Protein 6XGZ (pdb70)

Secondary structure (DSSP, 8-state):
--SEEEEEEEEEEEETTEEEEEEEEEEEETTSEEEEE--TTS-HHHHHHHHTTSS--SEEEEEETTEESTTS-HHHHHHHHTTEEEE-SS----TTS-HHHHHHHHHHHHT---HHHHHHHHHHHHHHHT-GGGTT--GGG--HHHHHHHHHHHHTSS--SEEEEESTTTT--HHHHHHHHHHHHHHHHHH--EEEEE-S-HHHHHTT-SEEEEEETTEEEEES-HHHHHT---HHHHHHHHSSSS---SS-S----HHHHHS--/--EEEE-SSEEEEEETTEEEEEEEE-TTT-HHHHHTHHHHTTT--EEEEEEEEEE-HHHHHHHHHHHHHHHHTT---EEES--HHHHHHHHHTT--TTTS--/--SEEEEEEEEEEEETTEEEEEEEEEEEETTSEEEEE--TTS-HHHHHHHHTTSS--SEEEEEETTEESTTS-HHHHHHHHTTEEEE-SS----TTS-HHHHHHHHHHHHT---HHHHHHHHHHHHHHHT-GGGTT--GGG--HHHHHHHHHHHHTSS--SEEEEESTTTT--HHHHHHHHHHHHHHHHHH--EEEEE-S-HHHHHTT-SEEEEEETTEEEEEE-HHHHHT---HHHHHHHHHH---------HHHHH--/--EEEE-SSEEEEEETTEEEEEEEE-TTT-HHHHHTHHHHTTT-SEEEEEEEEEE-HHHHHHHHHHHHHHHHTT---EEES--HHHHHHHHHTT--TTTS--/--SEEEEEEEEE-EETTEE--SSB--EEETTSEEEEE-STTS-HHHHHHHHTTSS--SEEEEEETTEESTT--HHHHHHHGGGEEEE-SS----SSS-HHHHHHHHHHHHT---HHHHHHHHHHHHHHHT-GGGTT--GGG--TTHHHHHHHHHHTSS--SEEEEESTTTT--HHHHHHHHHHHHHHHHHH--EEEEE-S-HHHHHHH-SEEEEEETTEEEEEE-HHHHHH---HHHHHHHH---------HHHHHS--/--EEE--SSEEEEEETTEEEEEEEE-TTT-HHHHHTHHHHTTT-SEEEEEEEEEE-HHHHHHHHHHHHHHHHTT---EEES--HHHHHHHHHTT--TTTS--/--SEEEEEEEEEEEETTEEEEEEEEEEEETTSEEEEE--TTS-HHHHHHHHTTSS--SEEEEEETTEETTTS-HHHHHHHHTTEEEE-SS----SSS-HHHHHHHHHHHHT---HHHHHHHHHHHHHHHT-GGGTT--GGGS-HHHHHHHHHHHHTSS--SEEEEESTTTT--HHHHHHHHHHHHHHHHHH--EEEEE-S-HHHHHHH-SEEEEEETTEEEEEE-HHHHHT---HHHHHHHHHH-SS--PPPPP---HHHHHS--/-EEEEE-SSEEEEEETTEEEEEEEE-TTT-HHHHHTHHHHTTT-SEEEEEEEEEE-HHHHHHHHHHHHHHHHTT---EEES--HHHHHHHHHTT--TTTS--

GO terms:
  GO:0005515 protein binding (F, IPI)
  GO:0120010 intermembrane phospholipid transfer (P, IDA)
  GO:0120014 phospholipid transfer activity (F, IDA)
  GO:0016887 ATP hydrolysis activity (F, IMP)

Structure (mmCIF, N/CA/C/O backbone):
data_6XGZ
#
_entry.id   6XGZ
#
_cell.length_a   78.270
_cell.length_b   136.080
_cell.length_c   261.830
_cell.angle_alpha   90.000
_cell.angle_beta   90.000
_cell.angle_gamma   90.000
#
_symmetry.space_group_name_H-M   'P 21 21 21'
#
loop_
_entity.id
_entity.type
_entity.pdbx_description
1 polymer 'Organic solvent ABC transporter ATP-binding protein'
2 polymer 'ABC transporter maintaining OM lipid asymmetry, cytoplasmic STAS component'
3 non-polymer 'PHOSPHATE ION'
4 non-polymer GLYCEROL
5 non-polymer 1,2-ETHANEDIOL
6 water water
#
loop_
_atom_site.group_PDB
_atom_site.id
_atom_site.type_symbol
_atom_site.label_atom_id
_atom_site.label_alt_id
_atom_site.label_comp_id
_atom_site.label_asym_id
_atom_site.label_entity_id
_atom_site.label_seq_id
_atom_site.pdbx_PDB_ins_code
_atom_site.Cartn_x
_atom_site.Cartn_y
_atom_site.Cartn_z
_atom_site.occupancy
_atom_site.B_iso_or_equiv
_atom_site.auth_seq_id
_atom_site.auth_comp_id
_atom_site.auth_asym_id
_atom_site.auth_atom_id
_atom_site.pdbx_PDB_model_num
ATOM 1 N N . SER A 1 4 ? 29.126 -7.796 28.852 1.00 99.80 4 SER A N 1
ATOM 2 C CA . SER A 1 4 ? 28.865 -6.383 29.107 1.00 111.45 4 SER A CA 1
ATOM 3 C C . SER A 1 4 ? 29.153 -6.048 30.566 1.00 116.12 4 SER A C 1
ATOM 4 O O . SER A 1 4 ? 29.273 -6.940 31.406 1.00 125.58 4 SER A O 1
ATOM 7 N N . VAL A 1 5 ? 29.265 -4.756 30.863 1.00 100.31 5 VAL A N 1
ATOM 8 C CA . VAL A 1 5 ? 29.636 -4.276 32.188 1.00 91.41 5 VAL A CA 1
ATOM 9 C C . VAL A 1 5 ? 28.487 -3.454 32.753 1.00 88.33 5 VAL A C 1
ATOM 10 O O . VAL A 1 5 ? 27.906 -2.616 32.053 1.00 96.87 5 VAL A O 1
ATOM 14 N N . ALA A 1 6 ? 28.168 -3.693 34.026 1.00 84.77 6 ALA A N 1
ATOM 15 C CA . ALA A 1 6 ? 26.968 -3.115 34.619 1.00 73.44 6 ALA A CA 1
ATOM 16 C C . ALA A 1 6 ? 27.153 -1.644 34.972 1.00 71.23 6 ALA A C 1
ATOM 17 O O . ALA A 1 6 ? 26.235 -0.840 34.777 1.00 74.78 6 ALA A O 1
ATOM 19 N N . ASN A 1 7 ? 28.317 -1.276 35.502 1.00 69.25 7 ASN A N 1
ATOM 20 C CA . ASN A 1 7 ? 28.610 0.103 35.868 1.00 66.25 7 ASN A CA 1
ATOM 21 C C . ASN A 1 7 ? 29.522 0.716 34.813 1.00 68.23 7 ASN A C 1
ATOM 22 O O . ASN A 1 7 ? 30.653 0.255 34.623 1.00 78.02 7 ASN A O 1
ATOM 27 N N . LEU A 1 8 ? 29.027 1.749 34.127 1.00 61.18 8 LEU A N 1
ATOM 28 C CA . LEU A 1 8 ? 29.854 2.430 33.137 1.00 60.60 8 LEU A CA 1
ATOM 29 C C . LEU A 1 8 ? 31.004 3.171 33.800 1.00 64.79 8 LEU A C 1
ATOM 30 O O . LEU A 1 8 ? 32.101 3.250 33.234 1.00 68.14 8 LEU A O 1
ATOM 35 N N . VAL A 1 9 ? 30.771 3.716 34.992 1.00 59.90 9 VAL A N 1
ATOM 36 C CA . VAL A 1 9 ? 31.811 4.322 35.813 1.00 60.96 9 VAL A CA 1
ATOM 37 C C . VAL A 1 9 ? 31.801 3.627 37.167 1.00 63.15 9 VAL A C 1
ATOM 38 O O . VAL A 1 9 ? 30.733 3.411 37.753 1.00 63.42 9 VAL A O 1
ATOM 42 N N . ASP A 1 10 ? 32.990 3.270 37.651 1.00 64.77 10 ASP A N 1
ATOM 43 C CA . ASP A 1 10 ? 33.155 2.543 38.912 1.00 66.72 10 ASP A CA 1
ATOM 44 C C . ASP A 1 10 ? 34.356 3.150 39.633 1.00 65.07 10 ASP A C 1
ATOM 45 O O . ASP A 1 10 ? 35.505 2.894 39.261 1.00 62.03 10 ASP A O 1
ATOM 50 N N . MET A 1 11 ? 34.091 3.968 40.642 1.00 69.82 11 MET A N 1
ATOM 51 C CA . MET A 1 11 ? 35.157 4.570 41.427 1.00 77.39 11 MET A CA 1
ATOM 52 C C . MET A 1 11 ? 35.400 3.714 42.664 1.00 86.22 11 MET A C 1
ATOM 53 O O . MET A 1 11 ? 34.461 3.389 43.398 1.00 71.45 11 MET A O 1
ATOM 58 N N . ARG A 1 12 ? 36.656 3.323 42.875 1.00 89.19 12 ARG A N 1
ATOM 59 C CA . ARG A 1 12 ? 37.025 2.438 43.972 1.00 78.12 12 ARG A CA 1
ATOM 60 C C . ARG A 1 12 ? 38.159 3.081 44.754 1.00 76.13 12 ARG A C 1
ATOM 61 O O . ARG A 1 12 ? 39.267 3.252 44.225 1.00 78.91 12 ARG A O 1
ATOM 69 N N . ASP A 1 13 ? 37.860 3.453 46.000 1.00 79.67 13 ASP A N 1
ATOM 70 C CA . ASP A 1 13 ? 38.857 3.910 46.964 1.00 83.29 13 ASP A CA 1
ATOM 71 C C . ASP A 1 13 ? 39.639 5.108 46.432 1.00 84.90 13 ASP A C 1
ATOM 72 O O . ASP A 1 13 ? 40.868 5.163 46.506 1.00 90.88 13 ASP A O 1
ATOM 77 N N . VAL A 1 14 ? 38.908 6.080 45.903 1.00 75.26 14 VAL A N 1
ATOM 78 C CA . VAL A 1 14 ? 39.510 7.258 45.293 1.00 83.09 14 VAL A CA 1
ATOM 79 C C . VAL A 1 14 ? 39.736 8.321 46.356 1.00 88.27 14 VAL A C 1
ATOM 80 O O . VAL A 1 14 ? 38.830 8.643 47.135 1.00 97.81 14 VAL A O 1
ATOM 84 N N . SER A 1 15 ? 40.948 8.863 46.385 1.00 85.36 15 SER A N 1
ATOM 85 C CA . SER A 1 15 ? 41.299 9.975 47.249 1.00 92.60 15 SER A CA 1
ATOM 86 C C . SER A 1 15 ? 41.877 11.087 46.389 1.00 99.77 15 SER A C 1
ATOM 87 O O . SER A 1 15 ? 42.531 10.831 45.373 1.00 99.52 15 SER A O 1
ATOM 90 N N . PHE A 1 16 ? 41.623 12.329 46.794 1.00 93.78 16 PHE A N 1
ATOM 91 C CA . PHE A 1 16 ? 42.115 13.465 46.028 1.00 93.89 16 PHE A CA 1
ATOM 92 C C . PHE A 1 16 ? 42.408 14.624 46.965 1.00 107.03 16 PHE A C 1
ATOM 93 O O . PHE A 1 16 ? 41.560 14.995 47.784 1.00 106.79 16 PHE A O 1
ATOM 101 N N . THR A 1 17 ? 43.607 15.188 46.821 1.00 115.43 17 THR A N 1
ATOM 102 C CA . THR A 1 17 ? 44.105 16.280 47.646 1.00 113.43 17 THR A CA 1
ATOM 103 C C . THR A 1 17 ? 44.659 17.361 46.730 1.00 114.81 17 THR A C 1
ATOM 104 O O . THR A 1 17 ? 45.437 17.064 45.818 1.00 116.89 17 THR A O 1
ATOM 108 N N . ARG A 1 18 ? 44.253 18.606 46.967 1.00 120.54 18 ARG A N 1
ATOM 109 C CA . ARG A 1 18 ? 44.763 19.759 46.236 1.00 125.63 18 ARG A CA 1
ATOM 110 C C . ARG A 1 18 ? 45.547 20.635 47.202 1.00 137.96 18 ARG A C 1
ATOM 111 O O . ARG A 1 18 ? 44.970 21.208 48.133 1.00 140.84 18 ARG A O 1
ATOM 119 N N . GLY A 1 19 ? 46.853 20.736 46.979 1.00 139.91 19 GLY A N 1
ATOM 120 C CA . GLY A 1 19 ? 47.686 21.500 47.891 1.00 140.85 19 GLY A CA 1
ATOM 121 C C . GLY A 1 19 ? 47.706 20.852 49.259 1.00 138.38 19 GLY A C 1
ATOM 122 O O . GLY A 1 19 ? 47.918 19.642 49.398 1.00 137.89 19 GLY A O 1
ATOM 123 N N . ASN A 1 20 ? 47.466 21.663 50.288 1.00 140.70 20 ASN A N 1
ATOM 124 C CA . ASN A 1 20 ? 47.488 21.189 51.663 1.00 149.23 20 ASN A CA 1
ATOM 125 C C . ASN A 1 20 ? 46.127 20.719 52.164 1.00 159.22 20 ASN A C 1
ATOM 126 O O . ASN A 1 20 ? 46.056 20.156 53.261 1.00 163.40 20 ASN A O 1
ATOM 128 N N . ARG A 1 21 ? 45.053 20.926 51.406 1.00 157.17 21 ARG A N 1
ATOM 129 C CA . ARG A 1 21 ? 43.716 20.559 51.852 1.00 154.62 21 ARG A CA 1
ATOM 130 C C . ARG A 1 21 ? 43.218 19.329 51.103 1.00 140.58 21 ARG A C 1
ATOM 131 O O . ARG A 1 21 ? 43.390 19.213 49.884 1.00 144.13 21 ARG A O 1
ATOM 139 N N . CYS A 1 22 ? 42.617 18.405 51.851 1.00 120.62 22 CYS A N 1
ATOM 140 C CA . CYS A 1 22 ? 42.049 17.194 51.276 1.00 108.32 22 CYS A CA 1
ATOM 141 C C . CYS A 1 22 ? 40.655 17.473 50.728 1.00 102.43 22 CYS A C 1
ATOM 142 O O . CYS A 1 22 ? 39.872 18.212 51.332 1.00 97.40 22 CYS A O 1
ATOM 145 N N . ILE A 1 23 ? 40.346 16.877 49.581 1.00 84.23 23 ILE A N 1
ATOM 146 C CA . ILE A 1 23 ? 39.063 17.057 48.918 1.00 80.00 23 ILE A CA 1
ATOM 147 C C . ILE A 1 23 ? 38.209 15.795 49.004 1.00 93.45 23 ILE A C 1
ATOM 148 O O . ILE A 1 23 ? 37.020 15.860 49.321 1.00 94.21 23 ILE A O 1
ATOM 153 N N . PHE A 1 24 ? 38.797 14.635 48.715 1.00 93.64 24 PHE A N 1
ATOM 154 C CA . PHE A 1 24 ? 38.092 13.368 48.846 1.00 92.79 24 PHE A CA 1
ATOM 155 C C . PHE A 1 24 ? 38.968 12.371 49.585 1.00 98.15 24 PHE A C 1
ATOM 156 O O . PHE A 1 24 ? 40.175 12.291 49.335 1.00 104.18 24 PHE A O 1
ATOM 164 N N . ASP A 1 25 ? 38.348 11.597 50.477 1.00 89.40 25 ASP A N 1
ATOM 165 C CA . ASP A 1 25 ? 39.043 10.641 51.338 1.00 87.09 25 ASP A CA 1
ATOM 166 C C . ASP A 1 25 ? 38.451 9.248 51.122 1.00 90.36 25 ASP A C 1
ATOM 167 O O . ASP A 1 25 ? 37.492 8.859 51.795 1.00 96.64 25 ASP A O 1
ATOM 172 N N . ASN A 1 26 ? 39.036 8.503 50.179 1.00 92.72 26 ASN A N 1
ATOM 173 C CA . ASN A 1 26 ? 38.796 7.065 50.026 1.00 97.38 26 ASN A CA 1
ATOM 174 C C . ASN A 1 26 ? 37.339 6.782 49.658 1.00 96.72 26 ASN A C 1
ATOM 175 O O . ASN A 1 26 ? 36.678 5.923 50.243 1.00 101.36 26 ASN A O 1
ATOM 180 N N . ILE A 1 27 ? 36.837 7.522 48.669 1.00 90.86 27 ILE A N 1
ATOM 181 C CA . ILE A 1 27 ? 35.437 7.437 48.294 1.00 88.50 27 ILE A CA 1
ATOM 182 C C . ILE A 1 27 ? 35.264 6.347 47.243 1.00 86.83 27 ILE A C 1
ATOM 183 O O . ILE A 1 27 ? 36.194 5.990 46.516 1.00 74.87 27 ILE A O 1
ATOM 188 N N . SER A 1 28 ? 34.050 5.810 47.167 1.00 79.25 28 SER A N 1
ATOM 189 C CA . SER A 1 28 ? 33.722 4.781 46.189 1.00 76.87 28 SER A CA 1
ATOM 190 C C . SER A 1 28 ? 32.278 4.969 45.761 1.00 77.91 28 SER A C 1
ATOM 191 O O . SER A 1 28 ? 31.382 4.981 46.609 1.00 82.98 28 SER A O 1
ATOM 194 N N . LEU A 1 29 ? 32.047 5.100 44.456 1.00 66.32 29 LEU A N 1
ATOM 195 C CA . LEU A 1 29 ? 30.692 5.200 43.943 1.00 74.65 29 LEU A CA 1
ATOM 196 C C . LEU A 1 29 ? 30.627 4.548 42.571 1.00 75.89 29 LEU A C 1
ATOM 197 O O . LEU A 1 29 ? 31.649 4.294 41.928 1.00 59.51 29 LEU A O 1
ATOM 202 N N . THR A 1 30 ? 29.403 4.293 42.116 1.00 63.91 30 THR A N 1
ATOM 203 C CA . THR A 1 30 ? 29.176 3.678 40.819 1.00 67.53 30 THR A CA 1
ATOM 204 C C . THR A 1 30 ? 28.155 4.468 40.013 1.00 68.78 30 THR A C 1
ATOM 205 O O . THR A 1 30 ? 27.221 5.059 40.563 1.00 68.01 30 THR A O 1
ATOM 209 N N . VAL A 1 31 ? 28.346 4.464 38.700 1.00 67.30 31 VAL A N 1
ATOM 210 C CA . VAL A 1 31 ? 27.407 5.040 37.749 1.00 59.58 31 VAL A CA 1
ATOM 211 C C . VAL A 1 31 ? 26.897 3.917 36.852 1.00 58.80 31 VAL A C 1
ATOM 212 O O . VAL A 1 31 ? 27.556 3.532 35.885 1.00 57.28 31 VAL A O 1
ATOM 216 N N . PRO A 1 32 ? 25.727 3.354 37.156 1.00 66.77 32 PRO A N 1
ATOM 217 C CA . PRO A 1 32 ? 25.229 2.213 36.375 1.00 70.03 32 PRO A CA 1
ATOM 218 C C . PRO A 1 32 ? 24.914 2.602 34.939 1.00 69.19 32 PRO A C 1
ATOM 219 O O . PRO A 1 32 ? 24.449 3.709 34.659 1.00 69.84 32 PRO A O 1
ATOM 223 N N . ARG A 1 33 ? 25.179 1.671 34.026 1.00 64.36 33 ARG A N 1
ATOM 224 C CA . ARG A 1 33 ? 25.105 1.973 32.605 1.00 67.59 33 ARG A CA 1
ATOM 225 C C . ARG A 1 33 ? 23.653 2.166 32.180 1.00 64.74 33 ARG A C 1
ATOM 226 O O . ARG A 1 33 ? 22.773 1.382 32.549 1.00 62.04 33 ARG A O 1
ATOM 234 N N . GLY A 1 34 ? 23.408 3.230 31.418 1.00 61.03 34 GLY A N 1
ATOM 235 C CA . GLY A 1 34 ? 22.092 3.524 30.898 1.00 57.50 34 GLY A CA 1
ATOM 236 C C . GLY A 1 34 ? 21.124 4.142 31.877 1.00 68.53 34 GLY A C 1
ATOM 237 O O . GLY A 1 34 ? 19.947 4.307 31.539 1.00 65.60 34 GLY A O 1
ATOM 238 N N . LYS A 1 35 ? 21.579 4.500 33.078 1.00 61.15 35 LYS A N 1
ATOM 239 C CA . LYS A 1 35 ? 20.732 5.033 34.133 1.00 50.30 35 LYS A CA 1
ATOM 240 C C . LYS A 1 35 ? 21.112 6.477 34.443 1.00 56.92 35 LYS A C 1
ATOM 241 O O . LYS A 1 35 ? 22.048 7.044 33.869 1.00 57.75 35 LYS A O 1
ATOM 247 N N . ILE A 1 36 ? 20.370 7.075 35.369 1.00 64.69 36 ILE A N 1
ATOM 248 C CA . ILE A 1 36 ? 20.627 8.438 35.814 1.00 62.42 36 ILE A CA 1
ATOM 249 C C . ILE A 1 36 ? 21.111 8.392 37.261 1.00 71.95 36 ILE A C 1
ATOM 250 O O . ILE A 1 36 ? 20.433 7.854 38.157 1.00 76.17 36 ILE A O 1
ATOM 255 N N . THR A 1 37 ? 22.303 8.941 37.469 1.00 68.10 37 THR A N 1
ATOM 256 C CA . THR A 1 37 ? 22.937 9.054 38.773 1.00 53.75 37 THR A CA 1
ATOM 257 C C . THR A 1 37 ? 23.063 10.530 39.115 1.00 54.07 37 THR A C 1
ATOM 258 O O . THR A 1 37 ? 23.600 11.313 38.324 1.00 60.18 37 THR A O 1
ATOM 262 N N . ALA A 1 38 ? 22.535 10.902 40.267 1.00 66.70 38 ALA A N 1
ATOM 263 C CA . ALA A 1 38 ? 22.626 12.246 40.806 1.00 60.89 38 ALA A CA 1
ATOM 264 C C . ALA A 1 38 ? 23.745 12.292 41.835 1.00 57.75 38 ALA A C 1
ATOM 265 O O . ALA A 1 38 ? 23.932 11.347 42.609 1.00 66.72 38 ALA A O 1
ATOM 267 N N . ILE A 1 39 ? 24.503 13.384 41.825 1.00 56.84 39 ILE A N 1
ATOM 268 C CA . ILE A 1 39 ? 25.546 13.635 42.814 1.00 63.91 39 ILE A CA 1
ATOM 269 C C . ILE A 1 39 ? 25.271 14.997 43.428 1.00 67.25 39 ILE A C 1
ATOM 270 O O . ILE A 1 39 ? 25.266 16.010 42.719 1.00 72.51 39 ILE A O 1
ATOM 275 N N . MET A 1 40 ? 25.018 15.017 44.732 1.00 71.12 40 MET A N 1
ATOM 276 C CA . MET A 1 40 ? 24.620 16.223 45.434 1.00 80.21 40 MET A CA 1
ATOM 277 C C . MET A 1 40 ? 25.514 16.436 46.644 1.00 81.95 40 MET A C 1
ATOM 278 O O . MET A 1 40 ? 26.186 15.520 47.127 1.00 70.66 40 MET A O 1
ATOM 283 N N . GLY A 1 41 ? 25.497 17.668 47.142 1.00 84.86 41 GLY A N 1
ATOM 284 C CA . GLY A 1 41 ? 26.286 18.034 48.291 1.00 73.52 41 GLY A CA 1
ATOM 285 C C . GLY A 1 41 ? 26.393 19.535 48.447 1.00 84.99 41 GLY A C 1
ATOM 286 O O . GLY A 1 41 ? 26.032 20.303 47.551 1.00 86.96 41 GLY A O 1
ATOM 287 N N . PRO A 1 42 ? 26.881 19.985 49.602 1.00 90.84 42 PRO A N 1
ATOM 288 C CA . PRO A 1 42 ? 27.029 21.426 49.827 1.00 82.81 42 PRO A CA 1
ATOM 289 C C . PRO A 1 42 ? 28.001 22.045 48.832 1.00 84.44 42 PRO A C 1
ATOM 290 O O . PRO A 1 42 ? 28.797 21.361 48.185 1.00 87.63 42 PRO A O 1
ATOM 294 N N . SER A 1 43 ? 27.914 23.368 48.705 1.00 83.93 43 SER A N 1
ATOM 295 C CA . SER A 1 43 ? 28.764 24.087 47.767 1.00 88.25 43 SER A CA 1
ATOM 296 C C . SER A 1 43 ? 30.234 23.960 48.158 1.00 96.25 43 SER A C 1
ATOM 297 O O . SER A 1 43 ? 30.576 23.733 49.322 1.00 101.72 43 SER A O 1
ATOM 300 N N . GLY A 1 44 ? 31.105 24.094 47.159 1.00 89.77 44 GLY A N 1
ATOM 301 C CA . GLY A 1 44 ? 32.540 24.124 47.365 1.00 95.95 44 GLY A CA 1
ATOM 302 C C . GLY A 1 44 ? 33.184 22.827 47.802 1.00 93.79 44 GLY A C 1
ATOM 303 O O . GLY A 1 44 ? 34.376 22.832 48.124 1.00 103.63 44 GLY A O 1
ATOM 304 N N . ILE A 1 45 ? 32.444 21.712 47.829 1.00 85.10 45 ILE A N 1
ATOM 305 C CA . ILE A 1 45 ? 33.028 20.433 48.237 1.00 89.82 45 ILE A CA 1
ATOM 306 C C . ILE A 1 45 ? 33.710 19.707 47.092 1.00 93.01 45 ILE A C 1
ATOM 307 O O . ILE A 1 45 ? 34.222 18.597 47.295 1.00 91.65 45 ILE A O 1
ATOM 312 N N . GLY A 1 46 ? 33.724 20.289 45.895 1.00 88.14 46 GLY A N 1
ATOM 313 C CA . GLY A 1 46 ? 34.461 19.721 44.786 1.00 75.72 46 GLY A CA 1
ATOM 314 C C . GLY A 1 46 ? 33.723 18.700 43.952 1.00 77.67 46 GLY A C 1
ATOM 315 O O . GLY A 1 46 ? 34.347 17.752 43.464 1.00 82.41 46 GLY A O 1
ATOM 316 N N . LYS A 1 47 ? 32.410 18.859 43.767 1.00 69.35 47 LYS A N 1
ATOM 317 C CA . LYS A 1 47 ? 31.672 17.955 42.888 1.00 68.91 47 LYS A CA 1
ATOM 318 C C . LYS A 1 47 ? 32.149 18.086 41.442 1.00 68.61 47 LYS A C 1
ATOM 319 O O . LYS A 1 47 ? 32.332 17.080 40.735 1.00 74.17 47 LYS A O 1
ATOM 325 N N . THR A 1 48 ? 32.341 19.328 40.982 1.00 72.25 48 THR A N 1
ATOM 326 C CA . THR A 1 48 ? 32.953 19.575 39.679 1.00 79.18 48 THR A CA 1
ATOM 327 C C . THR A 1 48 ? 34.270 18.822 39.544 1.00 82.00 48 THR A C 1
ATOM 328 O O . THR A 1 48 ? 34.563 18.234 38.493 1.00 79.65 48 THR A O 1
ATOM 332 N N . THR A 1 49 ? 35.079 18.840 40.607 1.00 83.93 49 THR A N 1
ATOM 333 C CA . THR A 1 49 ? 36.330 18.092 40.614 1.00 86.97 49 THR A CA 1
ATOM 334 C C . THR A 1 49 ? 36.083 16.600 40.434 1.00 81.14 49 THR A C 1
ATOM 335 O O . THR A 1 49 ? 36.864 15.909 39.771 1.00 76.88 49 THR A O 1
ATOM 339 N N . LEU A 1 50 ? 35.005 16.082 41.027 1.00 74.30 50 LEU A N 1
ATOM 340 C CA . LEU A 1 50 ? 34.670 14.671 40.861 1.00 79.37 50 LEU A CA 1
ATOM 341 C C . LEU A 1 50 ? 34.384 14.351 39.400 1.00 85.65 50 LEU A C 1
ATOM 342 O O . LEU A 1 50 ? 34.877 13.351 38.854 1.00 90.93 50 LEU A O 1
ATOM 347 N N . LEU A 1 51 ? 33.585 15.198 38.749 1.00 83.55 51 LEU A N 1
ATOM 348 C CA . LEU A 1 51 ? 33.305 14.986 37.334 1.00 78.68 51 LEU A CA 1
ATOM 349 C C . LEU A 1 51 ? 34.585 15.023 36.507 1.00 76.55 51 LEU A C 1
ATOM 350 O O . LEU A 1 51 ? 34.786 14.179 35.625 1.00 76.01 51 LEU A O 1
ATOM 355 N N . ARG A 1 52 ? 35.468 15.987 36.786 1.00 77.33 52 ARG A N 1
ATOM 356 C CA . ARG A 1 52 ? 36.743 16.056 36.072 1.00 76.03 52 ARG A CA 1
ATOM 357 C C . ARG A 1 52 ? 37.600 14.821 36.325 1.00 80.77 52 ARG A C 1
ATOM 358 O O . ARG A 1 52 ? 38.360 14.398 35.445 1.00 87.34 52 ARG A O 1
ATOM 366 N N . LEU A 1 53 ? 37.499 14.242 37.524 1.00 84.53 53 LEU A N 1
ATOM 367 C CA . LEU A 1 53 ? 38.182 12.986 37.815 1.00 87.86 53 LEU A CA 1
ATOM 368 C C . LEU A 1 53 ? 37.666 11.860 36.929 1.00 84.49 53 LEU A C 1
ATOM 369 O O . LEU A 1 53 ? 38.455 11.084 36.375 1.00 75.25 53 LEU A O 1
ATOM 374 N N . ILE A 1 54 ? 36.339 11.747 36.791 1.00 83.48 54 ILE A N 1
ATOM 375 C CA . ILE A 1 54 ? 35.778 10.709 35.924 1.00 81.74 54 ILE A CA 1
ATOM 376 C C . ILE A 1 54 ? 36.232 10.911 34.482 1.00 82.38 54 ILE A C 1
ATOM 377 O O . ILE A 1 54 ? 36.618 9.957 33.796 1.00 79.05 54 ILE A O 1
ATOM 382 N N . GLY A 1 55 ? 36.216 12.155 34.007 1.00 86.84 55 GLY A N 1
ATOM 383 C CA . GLY A 1 55 ? 36.642 12.470 32.662 1.00 81.20 55 GLY A CA 1
ATOM 384 C C . GLY A 1 55 ? 38.122 12.312 32.382 1.00 88.14 55 GLY A C 1
ATOM 385 O O . GLY A 1 55 ? 38.564 12.704 31.302 1.00 97.98 55 GLY A O 1
ATOM 386 N N . GLY A 1 56 ? 38.906 11.760 33.307 1.00 89.82 56 GLY A N 1
ATOM 387 C CA . GLY A 1 56 ? 40.348 11.659 33.153 1.00 87.66 56 GLY A CA 1
ATOM 388 C C . GLY A 1 56 ? 41.101 12.971 33.053 1.00 92.02 56 GLY A C 1
ATOM 389 O O . GLY A 1 56 ? 42.328 12.948 32.900 1.00 92.41 56 GLY A O 1
ATOM 390 N N . GLN A 1 57 ? 40.406 14.109 33.133 1.00 90.43 57 GLN A N 1
ATOM 391 C CA . GLN A 1 57 ? 41.084 15.398 33.055 1.00 88.72 57 GLN A CA 1
ATOM 392 C C . GLN A 1 57 ? 42.016 15.614 34.238 1.00 84.20 57 GLN A C 1
ATOM 393 O O . GLN A 1 57 ? 43.076 16.228 34.086 1.00 96.08 57 GLN A O 1
ATOM 399 N N . ILE A 1 58 ? 41.639 15.119 35.415 1.00 89.85 58 ILE A N 1
ATOM 400 C CA . ILE A 1 58 ? 42.465 15.193 36.611 1.00 88.55 58 ILE A CA 1
ATOM 401 C C . ILE A 1 58 ? 42.758 13.774 37.077 1.00 86.01 58 ILE A C 1
ATOM 402 O O . ILE A 1 58 ? 41.956 12.855 36.880 1.00 88.01 58 ILE A O 1
ATOM 407 N N . ALA A 1 59 ? 43.922 13.598 37.689 1.00 88.95 59 ALA A N 1
ATOM 408 C CA . ALA A 1 59 ? 44.201 12.247 38.150 1.00 90.33 59 ALA A CA 1
ATOM 409 C C . ALA A 1 59 ? 44.011 12.144 39.658 1.00 93.34 59 ALA A C 1
ATOM 410 O O . ALA A 1 59 ? 44.351 13.079 40.393 1.00 100.17 59 ALA A O 1
ATOM 412 N N . PRO A 1 60 ? 43.464 11.033 40.143 1.00 85.83 60 PRO A N 1
ATOM 413 C CA . PRO A 1 60 ? 43.338 10.851 41.592 1.00 89.18 60 PRO A CA 1
ATOM 414 C C . PRO A 1 60 ? 44.678 10.512 42.225 1.00 98.88 60 PRO A C 1
ATOM 415 O O . PRO A 1 60 ? 45.578 9.970 41.579 1.00 107.39 60 PRO A O 1
ATOM 419 N N . ASP A 1 61 ? 44.805 10.848 43.510 1.00 100.80 61 ASP A N 1
ATOM 420 C CA . ASP A 1 61 ? 46.034 10.528 44.232 1.00 100.78 61 ASP A CA 1
ATOM 421 C C . ASP A 1 61 ? 46.172 9.026 44.434 1.00 99.65 61 ASP A C 1
ATOM 422 O O . ASP A 1 61 ? 47.263 8.467 44.279 1.00 100.38 61 ASP A O 1
ATOM 427 N N . HIS A 1 62 ? 45.071 8.363 44.777 1.00 105.68 62 HIS A N 1
ATOM 428 C CA . HIS A 1 62 ? 45.033 6.919 44.934 1.00 112.77 62 HIS A CA 1
ATOM 429 C C . HIS A 1 62 ? 43.656 6.432 44.510 1.00 100.34 62 HIS A C 1
ATOM 430 O O . HIS A 1 62 ? 42.691 7.200 44.473 1.00 100.15 62 HIS A O 1
ATOM 437 N N . GLY A 1 63 ? 43.574 5.149 44.188 1.00 84.71 63 GLY A N 1
ATOM 438 C CA . GLY A 1 63 ? 42.324 4.516 43.821 1.00 78.20 63 GLY A CA 1
ATOM 439 C C . GLY A 1 63 ? 42.187 4.350 42.319 1.00 87.68 63 GLY A C 1
ATOM 440 O O . GLY A 1 63 ? 42.983 4.853 41.526 1.00 91.72 63 GLY A O 1
ATOM 441 N N . GLU A 1 64 ? 41.139 3.623 41.932 1.00 77.76 64 GLU A N 1
ATOM 442 C CA . GLU A 1 64 ? 40.912 3.324 40.525 1.00 83.65 64 GLU A CA 1
ATOM 443 C C . GLU A 1 64 ? 39.566 3.859 40.058 1.00 82.93 64 GLU A C 1
ATOM 444 O O . GLU A 1 64 ? 38.557 3.760 40.764 1.00 81.93 64 GLU A O 1
ATOM 450 N N . ILE A 1 65 ? 39.565 4.413 38.854 1.00 80.51 65 ILE A N 1
ATOM 451 C CA . ILE A 1 65 ? 38.375 4.958 38.217 1.00 77.09 65 ILE A CA 1
ATOM 452 C C . ILE A 1 65 ? 38.177 4.155 36.940 1.00 73.47 65 ILE A C 1
ATOM 453 O O . ILE A 1 65 ? 38.889 4.356 35.949 1.00 76.61 65 ILE A O 1
ATOM 458 N N . LEU A 1 66 ? 37.233 3.220 36.967 1.00 73.74 66 LEU A N 1
ATOM 459 C CA . LEU A 1 66 ? 36.996 2.318 35.850 1.00 65.36 66 LEU A CA 1
ATOM 460 C C . LEU A 1 66 ? 35.912 2.897 34.952 1.00 66.54 66 LEU A C 1
ATOM 461 O O . LEU A 1 66 ? 34.786 3.124 35.404 1.00 75.24 66 LEU A O 1
ATOM 466 N N . PHE A 1 67 ? 36.252 3.141 33.690 1.00 69.52 67 PHE A N 1
ATOM 467 C CA . PHE A 1 67 ? 35.273 3.493 32.672 1.00 59.63 67 PHE A CA 1
ATOM 468 C C . PHE A 1 67 ? 35.040 2.276 31.790 1.00 61.05 67 PHE A C 1
ATOM 469 O O . PHE A 1 67 ? 35.968 1.805 31.123 1.00 72.58 67 PHE A O 1
ATOM 477 N N . ASP A 1 68 ? 33.809 1.763 31.805 1.00 67.63 68 ASP A N 1
ATOM 478 C CA . ASP A 1 68 ? 33.439 0.547 31.078 1.00 70.48 68 ASP A CA 1
ATOM 479 C C . ASP A 1 68 ? 34.440 -0.582 31.330 1.00 73.06 68 ASP A C 1
ATOM 480 O O . ASP A 1 68 ? 34.674 -1.430 30.463 1.00 84.93 68 ASP A O 1
ATOM 485 N N . GLY A 1 69 ? 35.046 -0.596 32.524 1.00 72.61 69 GLY A N 1
ATOM 486 C CA . GLY A 1 69 ? 35.960 -1.637 32.937 1.00 73.86 69 GLY A CA 1
ATOM 487 C C . GLY A 1 69 ? 37.423 -1.240 32.958 1.00 81.80 69 GLY A C 1
ATOM 488 O O . GLY A 1 69 ? 38.225 -1.930 33.602 1.00 89.13 69 GLY A O 1
ATOM 489 N N . GLU A 1 70 ? 37.792 -0.154 32.284 1.00 76.92 70 GLU A N 1
ATOM 490 C CA . GLU A 1 70 ? 39.185 0.247 32.132 1.00 74.91 70 GLU A CA 1
ATOM 491 C C . GLU A 1 70 ? 39.560 1.293 33.173 1.00 80.63 70 GLU A C 1
ATOM 492 O O . GLU A 1 70 ? 38.832 2.270 33.369 1.00 83.75 70 GLU A O 1
ATOM 498 N N . ASN A 1 71 ? 40.709 1.095 33.818 1.00 82.82 71 ASN A N 1
ATOM 499 C CA . ASN A 1 71 ? 41.208 2.054 34.796 1.00 85.94 71 ASN A CA 1
ATOM 500 C C . ASN A 1 71 ? 41.741 3.279 34.064 1.00 84.70 71 ASN A C 1
ATOM 501 O O . ASN A 1 71 ? 42.779 3.214 33.399 1.00 78.31 71 ASN A O 1
ATOM 506 N N . ILE A 1 72 ? 41.020 4.395 34.178 1.00 83.67 72 ILE A N 1
ATOM 507 C CA . ILE A 1 72 ? 41.409 5.617 33.466 1.00 74.19 72 ILE A CA 1
ATOM 508 C C . ILE A 1 72 ? 42.786 6.121 33.895 1.00 86.77 72 ILE A C 1
ATOM 509 O O . ILE A 1 72 ? 43.604 6.433 33.016 1.00 88.50 72 ILE A O 1
ATOM 514 N N . PRO A 1 73 ? 43.106 6.238 35.192 1.00 79.28 73 PRO A N 1
ATOM 515 C CA . PRO A 1 73 ? 44.445 6.733 35.556 1.00 79.44 73 PRO A CA 1
ATOM 516 C C . PRO A 1 73 ? 45.582 5.867 35.043 1.00 83.10 73 PRO A C 1
ATOM 517 O O . PRO A 1 73 ? 46.700 6.370 34.876 1.00 90.25 73 PRO A O 1
ATOM 521 N N . ALA A 1 74 ? 45.341 4.583 34.791 1.00 81.90 74 ALA A N 1
ATOM 522 C CA . ALA A 1 74 ? 46.374 3.690 34.277 1.00 93.94 74 ALA A CA 1
ATOM 523 C C . ALA A 1 74 ? 46.440 3.666 32.757 1.00 93.52 74 ALA A C 1
ATOM 524 O O . ALA A 1 74 ? 47.305 2.981 32.200 1.00 90.52 74 ALA A O 1
ATOM 526 N N . MET A 1 75 ? 45.552 4.382 32.077 1.00 87.74 75 MET A N 1
ATOM 527 C CA . MET A 1 75 ? 45.507 4.332 30.626 1.00 81.26 75 MET A CA 1
ATOM 528 C C . MET A 1 75 ? 46.631 5.164 30.019 1.00 83.21 75 MET A C 1
ATOM 529 O O . MET A 1 75 ? 47.106 6.134 30.614 1.00 95.00 75 MET A O 1
ATOM 534 N N . SER A 1 76 ? 47.072 4.758 28.831 1.00 77.53 76 SER A N 1
ATOM 535 C CA . SER A 1 76 ? 47.975 5.588 28.054 1.00 76.74 76 SER A CA 1
ATOM 536 C C . SER A 1 76 ? 47.228 6.810 27.527 1.00 74.33 76 SER A C 1
ATOM 537 O O . SER A 1 76 ? 45.995 6.860 27.528 1.00 85.67 76 SER A O 1
ATOM 540 N N . ARG A 1 77 ? 47.985 7.806 27.061 1.00 76.56 77 ARG A N 1
ATOM 541 C CA . ARG A 1 77 ? 47.347 9.049 26.638 1.00 76.92 77 ARG A CA 1
ATOM 542 C C . ARG A 1 77 ? 46.492 8.846 25.393 1.00 90.01 77 ARG A C 1
ATOM 543 O O . ARG A 1 77 ? 45.396 9.407 25.290 1.00 88.04 77 ARG A O 1
ATOM 551 N N . SER A 1 78 ? 46.981 8.063 24.426 1.00 92.86 78 SER A N 1
ATOM 552 C CA . SER A 1 78 ? 46.194 7.809 23.221 1.00 84.44 78 SER A CA 1
ATOM 553 C C . SER A 1 78 ? 44.927 7.029 23.550 1.00 78.74 78 SER A C 1
ATOM 554 O O . SER A 1 78 ? 43.841 7.333 23.031 1.00 72.40 78 SER A O 1
ATOM 557 N N . ARG A 1 79 ? 45.052 6.012 24.409 1.00 71.03 79 ARG A N 1
ATOM 558 C CA . ARG A 1 79 ? 43.883 5.267 24.861 1.00 66.53 79 ARG A CA 1
ATOM 559 C C . ARG A 1 79 ? 42.889 6.186 25.559 1.00 69.91 79 ARG A C 1
ATOM 560 O O . ARG A 1 79 ? 41.676 6.082 25.340 1.00 62.39 79 ARG A O 1
ATOM 568 N N . LEU A 1 80 ? 43.387 7.108 26.389 1.00 76.73 80 LEU A N 1
ATOM 569 C CA . LEU A 1 80 ? 42.490 8.039 27.063 1.00 82.85 80 LEU A CA 1
ATOM 570 C C . LEU A 1 80 ? 41.798 8.944 26.057 1.00 79.26 80 LEU A C 1
ATOM 571 O O . LEU A 1 80 ? 40.597 9.208 26.171 1.00 69.83 80 LEU A O 1
ATOM 576 N N . TYR A 1 81 ? 42.544 9.430 25.062 1.00 85.19 81 TYR A N 1
ATOM 577 C CA . TYR A 1 81 ? 41.954 10.293 24.045 1.00 85.76 81 TYR A CA 1
ATOM 578 C C . TYR A 1 81 ? 40.821 9.587 23.315 1.00 82.60 81 TYR A C 1
ATOM 579 O O . TYR A 1 81 ? 39.752 10.171 23.099 1.00 85.94 81 TYR A O 1
ATOM 588 N N . THR A 1 82 ? 41.029 8.323 22.943 1.00 68.11 82 THR A N 1
ATOM 589 C CA . THR A 1 82 ? 39.972 7.593 22.248 1.00 79.05 82 THR A CA 1
ATOM 590 C C . THR A 1 82 ? 38.802 7.249 23.164 1.00 66.47 82 THR A C 1
ATOM 591 O O . THR A 1 82 ? 37.659 7.201 22.700 1.00 79.47 82 THR A O 1
ATOM 595 N N . VAL A 1 83 ? 39.049 7.017 24.455 1.00 66.36 83 VAL A N 1
ATOM 596 C CA . VAL A 1 83 ? 37.941 6.699 25.353 1.00 58.02 83 VAL A CA 1
ATOM 597 C C . VAL A 1 83 ? 37.121 7.950 25.667 1.00 69.59 83 VAL A C 1
ATOM 598 O O . VAL A 1 83 ? 35.896 7.868 25.852 1.00 67.45 83 VAL A O 1
ATOM 602 N N . ARG A 1 84 ? 37.763 9.127 25.699 1.00 70.89 84 ARG A N 1
ATOM 603 C CA . ARG A 1 84 ? 37.048 10.382 25.933 1.00 57.62 84 ARG A CA 1
ATOM 604 C C . ARG A 1 84 ? 35.970 10.628 24.889 1.00 64.62 84 ARG A C 1
ATOM 605 O O . ARG A 1 84 ? 34.979 11.316 25.167 1.00 76.21 84 ARG A O 1
ATOM 613 N N . LYS A 1 85 ? 36.148 10.086 23.682 1.00 62.30 85 LYS A N 1
ATOM 614 C CA . LYS A 1 85 ? 35.164 10.254 22.620 1.00 60.18 85 LYS A CA 1
ATOM 615 C C . LYS A 1 85 ? 33.791 9.721 23.011 1.00 63.48 85 LYS A C 1
ATOM 616 O O . LYS A 1 85 ? 32.790 10.099 22.391 1.00 67.65 85 LYS A O 1
ATOM 622 N N . ARG A 1 86 ? 33.717 8.860 24.022 1.00 61.19 86 ARG A N 1
ATOM 623 C CA . ARG A 1 86 ? 32.449 8.368 24.537 1.00 54.69 86 ARG A CA 1
ATOM 624 C C . ARG A 1 86 ? 31.900 9.233 25.670 1.00 57.60 86 ARG A C 1
ATOM 625 O O . ARG A 1 86 ? 30.958 8.813 26.350 1.00 56.88 86 ARG A O 1
ATOM 633 N N . MET A 1 87 ? 32.450 10.429 25.879 1.00 61.02 87 MET A N 1
ATOM 634 C CA . MET A 1 87 ? 32.059 11.288 26.987 1.00 61.32 87 MET A CA 1
ATOM 635 C C . MET A 1 87 ? 31.756 12.695 26.494 1.00 64.08 87 MET A C 1
ATOM 636 O O . MET A 1 87 ? 32.340 13.173 25.516 1.00 71.66 87 MET A O 1
ATOM 641 N N . SER A 1 88 ? 30.835 13.353 27.194 1.00 62.57 88 SER A N 1
ATOM 642 C CA . SER A 1 88 ? 30.562 14.773 27.003 1.00 62.11 88 SER A CA 1
ATOM 643 C C . SER A 1 88 ? 30.305 15.400 28.365 1.00 74.98 88 SER A C 1
ATOM 644 O O . SER A 1 88 ? 29.544 14.845 29.162 1.00 80.28 88 SER A O 1
ATOM 647 N N . MET A 1 89 ? 30.941 16.540 28.633 1.00 80.66 89 MET A N 1
ATOM 648 C CA . MET A 1 89 ? 30.852 17.211 29.924 1.00 85.66 89 MET A CA 1
ATOM 649 C C . MET A 1 89 ? 30.399 18.650 29.739 1.00 90.67 89 MET A C 1
ATOM 650 O O . MET A 1 89 ? 30.974 19.390 28.932 1.00 103.67 89 MET A O 1
ATOM 652 N N . LEU A 1 90 ? 29.377 19.040 30.496 1.00 82.86 90 LEU A N 1
ATOM 653 C CA . LEU A 1 90 ? 28.890 20.412 30.535 1.00 76.59 90 LEU A CA 1
ATOM 654 C C . LEU A 1 90 ? 29.355 21.029 31.845 1.00 84.89 90 LEU A C 1
ATOM 655 O O . LEU A 1 90 ? 28.890 20.642 32.925 1.00 82.87 90 LEU A O 1
ATOM 660 N N . PHE A 1 91 ? 30.293 21.959 31.744 1.00 91.77 91 PHE A N 1
ATOM 661 C CA . PHE A 1 91 ? 30.748 22.742 32.876 1.00 96.26 91 PHE A CA 1
ATOM 662 C C . PHE A 1 91 ? 30.059 24.095 32.851 1.00 99.37 91 PHE A C 1
ATOM 663 O O . PHE A 1 91 ? 29.631 24.574 31.799 1.00 110.66 91 PHE A O 1
ATOM 671 N N . GLN A 1 92 ? 29.953 24.710 34.027 1.00 101.86 92 GLN A N 1
ATOM 672 C CA . GLN A 1 92 ? 29.375 26.045 34.098 1.00 108.11 92 GLN A CA 1
ATOM 673 C C . GLN A 1 92 ? 30.391 27.115 33.729 1.00 120.88 92 GLN A C 1
ATOM 674 O O . GLN A 1 92 ? 30.015 28.163 33.193 1.00 106.68 92 GLN A O 1
ATOM 680 N N . SER A 1 93 ? 31.673 26.866 34.001 1.00 149.17 93 SER A N 1
ATOM 681 C CA . SER A 1 93 ? 32.712 27.804 33.596 1.00 167.16 93 SER A CA 1
ATOM 682 C C . SER A 1 93 ? 32.858 27.861 32.081 1.00 176.08 93 SER A C 1
ATOM 683 O O . SER A 1 93 ? 33.180 28.922 31.532 1.00 187.40 93 SER A O 1
ATOM 686 N N . GLY A 1 94 ? 32.619 26.745 31.397 1.00 169.07 94 GLY A N 1
ATOM 687 C CA . GLY A 1 94 ? 32.803 26.720 29.955 1.00 164.11 94 GLY A CA 1
ATOM 688 C C . GLY A 1 94 ? 31.895 27.720 29.260 1.00 158.70 94 GLY A C 1
ATOM 689 O O . GLY A 1 94 ? 30.750 27.936 29.664 1.00 158.87 94 GLY A O 1
ATOM 690 N N . ALA A 1 95 ? 32.419 28.337 28.205 1.00 151.94 95 ALA A N 1
ATOM 691 C CA . ALA A 1 95 ? 31.717 29.392 27.493 1.00 147.50 95 ALA A CA 1
ATOM 692 C C . ALA A 1 95 ? 31.586 29.039 26.017 1.00 137.11 95 ALA A C 1
ATOM 693 O O . ALA A 1 95 ? 32.323 28.207 25.482 1.00 135.08 95 ALA A O 1
ATOM 695 N N . LEU A 1 96 ? 30.632 29.696 25.365 1.00 124.08 96 LEU A N 1
ATOM 696 C CA . LEU A 1 96 ? 30.412 29.531 23.939 1.00 106.95 96 LEU A CA 1
ATOM 697 C C . LEU A 1 96 ? 31.434 30.337 23.141 1.00 108.39 96 LEU A C 1
ATOM 698 O O . LEU A 1 96 ? 32.055 31.278 23.645 1.00 124.71 96 LEU A O 1
ATOM 703 N N . PHE A 1 97 ? 31.604 29.951 21.878 1.00 100.11 97 PHE A N 1
ATOM 704 C CA . PHE A 1 97 ? 32.448 30.714 20.969 1.00 108.73 97 PHE A CA 1
ATOM 705 C C . PHE A 1 97 ? 31.781 32.051 20.676 1.00 111.00 97 PHE A C 1
ATOM 706 O O . PHE A 1 97 ? 30.658 32.096 20.162 1.00 113.20 97 PHE A O 1
ATOM 714 N N . THR A 1 98 ? 32.468 33.141 21.022 1.00 108.98 98 THR A N 1
ATOM 715 C CA . THR A 1 98 ? 31.869 34.462 20.881 1.00 113.30 98 THR A CA 1
ATOM 716 C C . THR A 1 98 ? 31.701 34.850 19.418 1.00 121.84 98 THR A C 1
ATOM 717 O O . THR A 1 98 ? 30.788 35.611 19.082 1.00 116.00 98 THR A O 1
ATOM 721 N N . ASP A 1 99 ? 32.556 34.331 18.536 1.00 128.47 99 ASP A N 1
ATOM 722 C CA . ASP A 1 99 ? 32.501 34.707 17.130 1.00 131.68 99 ASP A CA 1
ATOM 723 C C . ASP A 1 99 ? 31.408 33.977 16.358 1.00 124.39 99 ASP A C 1
ATOM 724 O O . ASP A 1 99 ? 31.054 34.415 15.258 1.00 131.06 99 ASP A O 1
ATOM 729 N N . MET A 1 100 ? 30.872 32.888 16.902 1.00 117.40 100 MET A N 1
ATOM 730 C CA . MET A 1 100 ? 29.799 32.128 16.278 1.00 114.87 100 MET A CA 1
ATOM 731 C C . MET A 1 100 ? 28.480 32.417 16.984 1.00 110.85 100 MET A C 1
ATOM 732 O O . MET A 1 100 ? 28.453 32.752 18.169 1.00 116.86 100 MET A O 1
ATOM 737 N N . ASN A 1 101 ? 27.384 32.273 16.245 1.00 99.07 101 ASN A N 1
ATOM 738 C CA . ASN A 1 101 ? 26.056 32.481 16.805 1.00 98.25 101 ASN A CA 1
ATOM 739 C C . ASN A 1 101 ? 25.620 31.209 17.541 1.00 97.39 101 ASN A C 1
ATOM 740 O O . ASN A 1 101 ? 26.376 30.240 17.658 1.00 85.88 101 ASN A O 1
ATOM 745 N N . VAL A 1 102 ? 24.388 31.210 18.051 1.00 89.92 102 VAL A N 1
ATOM 746 C CA . VAL A 1 102 ? 23.863 30.057 18.784 1.00 81.27 102 VAL A CA 1
ATOM 747 C C . VAL A 1 102 ? 23.856 28.812 17.901 1.00 85.12 102 VAL A C 1
ATOM 748 O O . VAL A 1 102 ? 24.336 27.738 18.299 1.00 76.93 102 VAL A O 1
ATOM 752 N N . PHE A 1 103 ? 23.310 28.943 16.686 1.00 95.44 103 PHE A N 1
ATOM 753 C CA . PHE A 1 103 ? 23.195 27.801 15.782 1.00 87.26 103 PHE A CA 1
ATOM 754 C C . PHE A 1 103 ? 24.556 27.184 15.495 1.00 80.97 103 PHE A C 1
ATOM 755 O O . PHE A 1 103 ? 24.732 25.966 15.600 1.00 81.09 103 PHE A O 1
ATOM 763 N N . ASP A 1 104 ? 25.529 28.012 15.112 1.00 81.73 104 ASP A N 1
ATOM 764 C CA . ASP A 1 104 ? 26.851 27.493 14.781 1.00 94.86 104 ASP A CA 1
ATOM 765 C C . ASP A 1 104 ? 27.560 26.937 16.010 1.00 94.82 104 ASP A C 1
ATOM 766 O O . ASP A 1 104 ? 28.308 25.958 15.901 1.00 86.96 104 ASP A O 1
ATOM 771 N N . ASN A 1 105 ? 27.321 27.525 17.185 1.00 95.29 105 ASN A N 1
ATOM 772 C CA . ASN A 1 105 ? 27.868 26.964 18.417 1.00 78.47 105 ASN A CA 1
ATOM 773 C C . ASN A 1 105 ? 27.366 25.544 18.650 1.00 74.55 105 ASN A C 1
ATOM 774 O O . ASN A 1 105 ? 28.154 24.648 18.973 1.00 80.79 105 ASN A O 1
ATOM 779 N N . VAL A 1 106 ? 26.060 25.314 18.486 1.00 67.77 106 VAL A N 1
ATOM 780 C CA . VAL A 1 106 ? 25.549 23.960 18.696 1.00 67.97 106 VAL A CA 1
ATOM 781 C C . VAL A 1 106 ? 25.973 23.031 17.556 1.00 73.21 106 VAL A C 1
ATOM 782 O O . VAL A 1 106 ? 26.169 21.828 17.769 1.00 77.21 106 VAL A O 1
ATOM 786 N N . ALA A 1 107 ? 26.154 23.562 16.343 1.00 79.01 107 ALA A N 1
ATOM 787 C CA . ALA A 1 107 ? 26.539 22.729 15.207 1.00 87.64 107 ALA A CA 1
ATOM 788 C C . ALA A 1 107 ? 28.019 22.363 15.199 1.00 92.25 107 ALA A C 1
ATOM 789 O O . ALA A 1 107 ? 28.400 21.416 14.502 1.00 100.32 107 ALA A O 1
ATOM 791 N N . TYR A 1 108 ? 28.854 23.100 15.934 1.00 78.68 108 TYR A N 1
ATOM 792 C CA . TYR A 1 108 ? 30.294 22.843 15.912 1.00 85.94 108 TYR A CA 1
ATOM 793 C C . TYR A 1 108 ? 30.670 21.406 16.258 1.00 85.57 108 TYR A C 1
ATOM 794 O O . TYR A 1 108 ? 31.456 20.806 15.503 1.00 92.74 108 TYR A O 1
ATOM 803 N N . PRO A 1 109 ? 30.191 20.798 17.354 1.00 71.64 109 PRO A N 1
ATOM 804 C CA . PRO A 1 109 ? 30.583 19.398 17.606 1.00 75.42 109 PRO A CA 1
ATOM 805 C C . PRO A 1 109 ? 30.181 18.465 16.481 1.00 86.27 109 PRO A C 1
ATOM 806 O O . PRO A 1 109 ? 30.941 17.553 16.122 1.00 84.52 109 PRO A O 1
ATOM 810 N N . LEU A 1 110 ? 29.000 18.685 15.899 1.00 87.90 110 LEU A N 1
ATOM 811 C CA . LEU A 1 110 ? 28.548 17.834 14.807 1.00 78.77 110 LEU A CA 1
ATOM 812 C C . LEU A 1 110 ? 29.421 18.009 13.571 1.00 80.84 110 LEU A C 1
ATOM 813 O O . LEU A 1 110 ? 29.802 17.026 12.931 1.00 78.73 110 LEU A O 1
ATOM 818 N N . ARG A 1 111 ? 29.767 19.249 13.227 1.00 75.47 111 ARG A N 1
ATOM 819 C CA . ARG A 1 111 ? 30.639 19.459 12.078 1.00 83.71 111 ARG A CA 1
ATOM 820 C C . ARG A 1 111 ? 32.038 18.915 12.328 1.00 82.78 111 ARG A C 1
ATOM 821 O O . ARG A 1 111 ? 32.738 18.552 11.376 1.00 92.02 111 ARG A O 1
ATOM 829 N N . GLU A 1 112 ? 32.451 18.822 13.594 1.00 83.79 112 GLU A N 1
ATOM 830 C CA . GLU A 1 112 ? 33.805 18.372 13.894 1.00 93.06 112 GLU A CA 1
ATOM 831 C C . GLU A 1 112 ? 33.925 16.852 13.946 1.00 98.36 112 GLU A C 1
ATOM 832 O O . GLU A 1 112 ? 34.973 16.311 13.573 1.00 111.63 112 GLU A O 1
ATOM 838 N N . HIS A 1 113 ? 32.886 16.143 14.397 1.00 90.90 113 HIS A N 1
ATOM 839 C CA . HIS A 1 113 ? 33.001 14.697 14.552 1.00 94.49 113 HIS A CA 1
ATOM 840 C C . HIS A 1 113 ? 31.905 13.873 13.887 1.00 105.98 113 HIS A C 1
ATOM 841 O O . HIS A 1 113 ? 32.067 12.651 13.788 1.00 109.91 113 HIS A O 1
ATOM 848 N N . THR A 1 114 ? 30.810 14.475 13.423 1.00 121.11 114 THR A N 1
ATOM 849 C CA . THR A 1 114 ? 29.705 13.646 12.949 1.00 116.91 114 THR A CA 1
ATOM 850 C C . THR A 1 114 ? 29.929 13.165 11.522 1.00 113.95 114 THR A C 1
ATOM 851 O O . THR A 1 114 ? 29.647 12.001 11.212 1.00 133.54 114 THR A O 1
ATOM 855 N N . GLN A 1 115 ? 30.452 14.029 10.654 1.00 93.69 115 GLN A N 1
ATOM 856 C CA . GLN A 1 115 ? 30.731 13.685 9.260 1.00 111.87 115 GLN A CA 1
ATOM 857 C C . GLN A 1 115 ? 29.468 13.150 8.584 1.00 107.74 115 GLN A C 1
ATOM 858 O O . GLN A 1 115 ? 29.410 12.018 8.101 1.00 114.48 115 GLN A O 1
ATOM 864 N N . LEU A 1 116 ? 28.443 13.988 8.571 1.00 94.31 116 LEU A N 1
ATOM 865 C CA . LEU A 1 116 ? 27.132 13.597 8.084 1.00 82.00 116 LEU A CA 1
ATOM 866 C C . LEU A 1 116 ? 26.586 14.720 7.218 1.00 94.43 116 LEU A C 1
ATOM 867 O O . LEU A 1 116 ? 27.062 15.858 7.295 1.00 106.42 116 LEU A O 1
ATOM 872 N N . PRO A 1 117 ? 25.592 14.432 6.378 1.00 94.11 117 PRO A N 1
ATOM 873 C CA . PRO A 1 117 ? 25.136 15.436 5.405 1.00 94.95 117 PRO A CA 1
ATOM 874 C C . PRO A 1 117 ? 24.645 16.724 6.055 1.00 90.35 117 PRO A C 1
ATOM 875 O O . PRO A 1 117 ? 24.038 16.719 7.129 1.00 95.93 117 PRO A O 1
ATOM 879 N N . ALA A 1 118 ? 24.905 17.833 5.359 1.00 90.39 118 ALA A N 1
ATOM 880 C CA . ALA A 1 118 ? 24.494 19.152 5.835 1.00 91.06 118 ALA A CA 1
ATOM 881 C C . ALA A 1 118 ? 22.985 19.318 6.021 1.00 88.54 118 ALA A C 1
ATOM 882 O O . ALA A 1 118 ? 22.589 19.970 7.002 1.00 99.35 118 ALA A O 1
ATOM 884 N N . PRO A 1 119 ? 22.103 18.806 5.148 1.00 87.26 119 PRO A N 1
ATOM 885 C CA . PRO A 1 119 ? 20.662 18.922 5.450 1.00 82.31 119 PRO A CA 1
ATOM 886 C C . PRO A 1 119 ? 20.265 18.213 6.737 1.00 81.62 119 PRO A C 1
ATOM 887 O O . PRO A 1 119 ? 19.526 18.775 7.565 1.00 101.30 119 PRO A O 1
ATOM 891 N N . LEU A 1 120 ? 20.759 16.988 6.929 1.00 71.03 120 LEU A N 1
ATOM 892 C CA . LEU A 1 120 ? 20.498 16.253 8.162 1.00 79.22 120 LEU A CA 1
ATOM 893 C C . LEU A 1 120 ? 21.093 16.964 9.371 1.00 74.58 120 LEU A C 1
ATOM 894 O O . LEU A 1 120 ? 20.455 17.041 10.426 1.00 81.83 120 LEU A O 1
ATOM 899 N N . LEU A 1 121 ? 22.324 17.470 9.243 1.00 65.18 121 LEU A N 1
ATOM 900 C CA . LEU A 1 121 ? 22.941 18.219 10.335 1.00 74.10 121 LEU A CA 1
ATOM 901 C C . LEU A 1 121 ? 22.107 19.437 10.704 1.00 80.19 121 LEU A C 1
ATOM 902 O O . LEU A 1 121 ? 21.942 19.756 11.888 1.00 83.43 121 LEU A O 1
ATOM 907 N N . HIS A 1 122 ? 21.592 20.138 9.694 1.00 80.50 122 HIS A N 1
ATOM 908 C CA . HIS A 1 122 ? 20.732 21.292 9.927 1.00 85.69 122 HIS A CA 1
ATOM 909 C C . HIS A 1 122 ? 19.494 20.900 10.723 1.00 83.35 122 HIS A C 1
ATOM 910 O O . HIS A 1 122 ? 19.155 21.540 11.730 1.00 89.09 122 HIS A O 1
ATOM 917 N N . SER A 1 123 ? 18.798 19.851 10.271 1.00 69.03 123 SER A N 1
ATOM 918 C CA . SER A 1 123 ? 17.613 19.384 10.988 1.00 78.63 123 SER A CA 1
ATOM 919 C C . SER A 1 123 ? 17.952 18.980 12.421 1.00 81.54 123 SER A C 1
ATOM 920 O O . SER A 1 123 ? 17.184 19.257 13.353 1.00 82.71 123 SER A O 1
ATOM 923 N N . THR A 1 124 ? 19.104 18.331 12.613 1.00 72.15 124 THR A N 1
ATOM 924 C CA . THR A 1 124 ? 19.515 17.896 13.944 1.00 77.81 124 THR A CA 1
ATOM 925 C C . THR A 1 124 ? 19.754 19.082 14.872 1.00 79.85 124 THR A C 1
ATOM 926 O O . THR A 1 124 ? 19.309 19.073 16.029 1.00 80.48 124 THR A O 1
ATOM 930 N N . VAL A 1 125 ? 20.456 20.109 14.387 1.00 78.46 125 VAL A N 1
ATOM 931 C CA . VAL A 1 125 ? 20.707 21.279 15.224 1.00 71.38 125 VAL A CA 1
ATOM 932 C C . VAL A 1 125 ? 19.400 22.003 15.534 1.00 76.01 125 VAL A C 1
ATOM 933 O O . VAL A 1 125 ? 19.205 22.503 16.648 1.00 80.63 125 VAL A O 1
ATOM 937 N N . MET A 1 126 ? 18.472 22.052 14.571 1.00 81.03 126 MET A N 1
ATOM 938 C CA . MET A 1 126 ? 17.184 22.687 14.846 1.00 83.50 126 MET A CA 1
ATOM 939 C C . MET A 1 126 ? 16.409 21.927 15.919 1.00 75.89 126 MET A C 1
ATOM 940 O O . MET A 1 126 ? 15.834 22.536 16.833 1.00 76.37 126 MET A O 1
ATOM 945 N N . MET A 1 127 ? 16.388 20.596 15.830 1.00 68.09 127 MET A N 1
ATOM 946 C CA . MET A 1 127 ? 15.726 19.801 16.860 1.00 67.81 127 MET A CA 1
ATOM 947 C C . MET A 1 127 ? 16.360 20.020 18.229 1.00 78.31 127 MET A C 1
ATOM 948 O O . MET A 1 127 ? 15.654 20.151 19.237 1.00 69.26 127 MET A O 1
ATOM 953 N N . LYS A 1 128 ? 17.693 20.055 18.291 1.00 78.07 128 LYS A N 1
ATOM 954 C CA . LYS A 1 128 ? 18.343 20.199 19.588 1.00 73.87 128 LYS A CA 1
ATOM 955 C C . LYS A 1 128 ? 18.144 21.597 20.161 1.00 76.62 128 LYS A C 1
ATOM 956 O O . LYS A 1 128 ? 18.101 21.761 21.388 1.00 76.63 128 LYS A O 1
ATOM 962 N N . LEU A 1 129 ? 18.005 22.609 19.301 1.00 78.90 129 LEU A N 1
ATOM 963 C CA . LEU A 1 129 ? 17.629 23.931 19.787 1.00 69.81 129 LEU A CA 1
ATOM 964 C C . LEU A 1 129 ? 16.198 23.936 20.307 1.00 80.86 129 LEU A C 1
ATOM 965 O O . LEU A 1 129 ? 15.891 24.628 21.285 1.00 81.91 129 LEU A O 1
ATOM 970 N N . GLU A 1 130 ? 15.309 23.165 19.668 1.00 78.04 130 GLU A N 1
ATOM 971 C CA . GLU A 1 130 ? 13.930 23.072 20.145 1.00 79.81 130 GLU A CA 1
ATOM 972 C C . GLU A 1 130 ? 13.857 22.411 21.517 1.00 76.99 130 GLU A C 1
ATOM 973 O O . GLU A 1 130 ? 13.073 22.832 22.376 1.00 81.63 130 GLU A O 1
ATOM 979 N N . ALA A 1 131 ? 14.657 21.361 21.733 1.00 76.54 131 ALA A N 1
ATOM 980 C CA . ALA A 1 131 ? 14.695 20.685 23.030 1.00 79.80 131 ALA A CA 1
ATOM 981 C C . ALA A 1 131 ? 15.032 21.632 24.175 1.00 81.92 131 ALA A C 1
ATOM 982 O O . ALA A 1 131 ? 14.717 21.336 25.333 1.00 90.76 131 ALA A O 1
ATOM 984 N N . VAL A 1 132 ? 15.662 22.762 23.873 1.00 84.35 132 VAL A N 1
ATOM 985 C CA . VAL A 1 132 ? 16.139 23.700 24.883 1.00 72.85 132 VAL A CA 1
ATOM 986 C C . VAL A 1 132 ? 15.389 25.028 24.846 1.00 79.62 132 VAL A C 1
ATOM 987 O O . VAL A 1 132 ? 15.502 25.821 25.794 1.00 79.07 132 VAL A O 1
ATOM 991 N N . GLY A 1 133 ? 14.560 25.263 23.829 1.00 89.04 133 GLY A N 1
ATOM 992 C CA . GLY A 1 133 ? 13.781 26.482 23.755 1.00 85.53 133 GLY A CA 1
ATOM 993 C C . GLY A 1 133 ? 14.507 27.652 23.143 1.00 97.84 133 GLY A C 1
ATOM 994 O O . GLY A 1 133 ? 14.147 28.802 23.409 1.00 112.52 133 GLY A O 1
ATOM 995 N N . LEU A 1 134 ? 15.534 27.391 22.336 1.00 95.68 134 LEU A N 1
ATOM 996 C CA . LEU A 1 134 ? 16.360 28.427 21.734 1.00 89.16 134 LEU A CA 1
ATOM 997 C C . LEU A 1 134 ? 16.245 28.454 20.219 1.00 95.05 134 LEU A C 1
ATOM 998 O O . LEU A 1 134 ? 17.052 29.119 19.560 1.00 103.63 134 LEU A O 1
ATOM 1003 N N . ARG A 1 135 ? 15.266 27.746 19.653 1.00 93.33 135 ARG A N 1
ATOM 1004 C CA . ARG A 1 135 ? 15.177 27.639 18.203 1.00 95.25 135 ARG A CA 1
ATOM 1005 C C . ARG A 1 135 ? 15.023 29.008 17.553 1.00 102.61 135 ARG A C 1
ATOM 1006 O O . ARG A 1 135 ? 15.654 29.288 16.527 1.00 98.70 135 ARG A O 1
ATOM 1014 N N . GLY A 1 136 ? 14.204 29.880 18.141 1.00 102.58 136 GLY A N 1
ATOM 1015 C CA . GLY A 1 136 ? 14.044 31.215 17.601 1.00 96.08 136 GLY A CA 1
ATOM 1016 C C . GLY A 1 136 ? 15.224 32.135 17.828 1.00 97.44 136 GLY A C 1
ATOM 1017 O O . GLY A 1 136 ? 15.216 33.261 17.316 1.00 106.48 136 GLY A O 1
ATOM 1018 N N . ALA A 1 137 ? 16.231 31.689 18.579 1.00 100.07 137 ALA A N 1
ATOM 1019 C CA . ALA A 1 137 ? 17.420 32.483 18.858 1.00 95.83 137 ALA A CA 1
ATOM 1020 C C . ALA A 1 137 ? 18.646 31.971 18.110 1.00 98.15 137 ALA A C 1
ATOM 1021 O O . ALA A 1 137 ? 19.778 32.256 18.518 1.00 98.57 137 ALA A O 1
ATOM 1023 N N . ALA A 1 138 ? 18.441 31.227 17.018 1.00 92.02 138 ALA A N 1
ATOM 1024 C CA . ALA A 1 138 ? 19.561 30.612 16.313 1.00 86.28 138 ALA A CA 1
ATOM 1025 C C . ALA A 1 138 ? 20.538 31.657 15.793 1.00 103.05 138 ALA A C 1
ATOM 1026 O O . ALA A 1 138 ? 21.759 31.470 15.869 1.00 108.28 138 ALA A O 1
ATOM 1028 N N . LYS A 1 139 ? 20.020 32.765 15.264 1.00 108.43 139 LYS A N 1
ATOM 1029 C CA . LYS A 1 139 ? 20.869 33.787 14.671 1.00 104.37 139 LYS A CA 1
ATOM 1030 C C . LYS A 1 139 ? 21.596 34.634 15.706 1.00 99.65 139 LYS A C 1
ATOM 1031 O O . LYS A 1 139 ? 22.623 35.238 15.375 1.00 101.04 139 LYS A O 1
ATOM 1037 N N . LEU A 1 140 ? 21.101 34.689 16.939 1.00 107.06 140 LEU A N 1
ATOM 1038 C CA . LEU A 1 140 ? 21.659 35.605 17.922 1.00 104.61 140 LEU A CA 1
ATOM 1039 C C . LEU A 1 140 ? 23.082 35.206 18.297 1.00 102.40 140 LEU A C 1
ATOM 1040 O O . LEU A 1 140 ? 23.450 34.028 18.281 1.00 113.27 140 LEU A O 1
ATOM 1045 N N . MET A 1 141 ? 23.891 36.212 18.628 1.00 101.66 141 MET A N 1
ATOM 1046 C CA . MET A 1 141 ? 25.256 36.028 19.093 1.00 110.24 141 MET A CA 1
ATOM 1047 C C . MET A 1 141 ? 25.275 35.848 20.605 1.00 118.25 141 MET A C 1
ATOM 1048 O O . MET A 1 141 ? 24.317 36.211 21.296 1.00 123.85 141 MET A O 1
ATOM 1053 N N . PRO A 1 142 ? 26.348 35.267 21.155 1.00 114.02 142 PRO A N 1
ATOM 1054 C CA . PRO A 1 142 ? 26.392 35.058 22.613 1.00 110.75 142 PRO A CA 1
ATOM 1055 C C . PRO A 1 142 ? 26.263 36.339 23.420 1.00 117.88 142 PRO A C 1
ATOM 1056 O O . PRO A 1 142 ? 25.669 36.322 24.506 1.00 110.36 142 PRO A O 1
ATOM 1060 N N . SER A 1 143 ? 26.807 37.453 22.922 1.00 127.82 143 SER A N 1
ATOM 1061 C CA . SER A 1 143 ? 26.676 38.717 23.641 1.00 125.70 143 SER A CA 1
ATOM 1062 C C . SER A 1 143 ? 25.223 39.163 23.716 1.00 124.84 143 SER A C 1
ATOM 1063 O O . SER A 1 143 ? 24.826 39.826 24.682 1.00 136.22 143 SER A O 1
ATOM 1066 N N . GLU A 1 144 ? 24.419 38.807 22.717 1.00 112.38 144 GLU A N 1
ATOM 1067 C CA . GLU A 1 144 ? 23.006 39.160 22.691 1.00 103.50 144 GLU A CA 1
ATOM 1068 C C . GLU A 1 144 ? 22.155 38.271 23.587 1.00 111.39 144 GLU A C 1
ATOM 1069 O O . GLU A 1 144 ? 20.938 38.465 23.646 1.00 116.10 144 GLU A O 1
ATOM 1075 N N . LEU A 1 145 ? 22.758 37.308 24.275 1.00 108.56 145 LEU A N 1
ATOM 1076 C CA . LEU A 1 145 ? 22.024 36.336 25.069 1.00 99.16 145 LEU A CA 1
ATOM 1077 C C . LEU A 1 145 ? 21.989 36.745 26.537 1.00 99.67 145 LEU A C 1
ATOM 1078 O O . LEU A 1 145 ? 22.910 37.389 27.049 1.00 112.71 145 LEU A O 1
ATOM 1083 N N . SER A 1 146 ? 20.905 36.369 27.204 1.00 91.32 146 SER A N 1
ATOM 1084 C CA . SER A 1 146 ? 20.799 36.491 28.644 1.00 99.85 146 SER A CA 1
ATOM 1085 C C . SER A 1 146 ? 21.463 35.287 29.304 1.00 103.93 146 SER A C 1
ATOM 1086 O O . SER A 1 146 ? 21.825 34.308 28.644 1.00 113.51 146 SER A O 1
ATOM 1089 N N . GLY A 1 147 ? 21.628 35.364 30.627 1.00 94.72 147 GLY A N 1
ATOM 1090 C CA . GLY A 1 147 ? 22.278 34.277 31.348 1.00 89.40 147 GLY A CA 1
ATOM 1091 C C . GLY A 1 147 ? 21.633 32.931 31.091 1.00 88.88 147 GLY A C 1
ATOM 1092 O O . GLY A 1 147 ? 22.303 31.966 30.706 1.00 90.59 147 GLY A O 1
ATOM 1093 N N . GLY A 1 148 ? 20.317 32.847 31.308 1.00 94.31 148 GLY A N 1
ATOM 1094 C CA . GLY A 1 148 ? 19.614 31.594 31.088 1.00 91.47 148 GLY A CA 1
ATOM 1095 C C . GLY A 1 148 ? 19.749 31.082 29.666 1.00 90.11 148 GLY A C 1
ATOM 1096 O O . GLY A 1 148 ? 20.003 29.894 29.446 1.00 89.67 148 GLY A O 1
ATOM 1097 N N . MET A 1 149 ? 19.598 31.974 28.683 1.00 88.85 149 MET A N 1
ATOM 1098 C CA . MET A 1 149 ? 19.713 31.573 27.283 1.00 85.93 149 MET A CA 1
ATOM 1099 C C . MET A 1 149 ? 21.101 31.023 26.980 1.00 83.09 149 MET A C 1
ATOM 1100 O O . MET A 1 149 ? 21.243 30.002 26.296 1.00 83.55 149 MET A O 1
ATOM 1105 N N . ALA A 1 150 ? 22.142 31.700 27.474 1.00 82.19 150 ALA A N 1
ATOM 1106 C CA . ALA A 1 150 ? 23.506 31.256 27.205 1.00 79.43 150 ALA A CA 1
ATOM 1107 C C . ALA A 1 150 ? 23.784 29.904 27.852 1.00 86.35 150 ALA A C 1
ATOM 1108 O O . ALA A 1 150 ? 24.409 29.025 27.237 1.00 90.00 150 ALA A O 1
ATOM 1110 N N . ARG A 1 151 ? 23.342 29.722 29.100 1.00 82.44 151 ARG A N 1
ATOM 1111 C CA . ARG A 1 151 ? 23.515 28.428 29.752 1.00 75.85 151 ARG A CA 1
ATOM 1112 C C . ARG A 1 151 ? 22.792 27.331 28.981 1.00 80.56 151 ARG A C 1
ATOM 1113 O O . ARG A 1 151 ? 23.330 26.233 28.786 1.00 80.78 151 ARG A O 1
ATOM 1121 N N . ARG A 1 152 ? 21.584 27.628 28.505 1.00 82.09 152 ARG A N 1
ATOM 1122 C CA . ARG A 1 152 ? 20.822 26.654 27.737 1.00 74.44 152 ARG A CA 1
ATOM 1123 C C . ARG A 1 152 ? 21.510 26.319 26.414 1.00 78.45 152 ARG A C 1
ATOM 1124 O O . ARG A 1 152 ? 21.463 25.171 25.955 1.00 77.74 152 ARG A O 1
ATOM 1132 N N . ALA A 1 153 ? 22.171 27.303 25.799 1.00 73.71 153 ALA A N 1
ATOM 1133 C CA . ALA A 1 153 ? 22.894 27.055 24.553 1.00 75.82 153 ALA A CA 1
ATOM 1134 C C . ALA A 1 153 ? 24.109 26.168 24.795 1.00 77.33 153 ALA A C 1
ATOM 1135 O O . ALA A 1 153 ? 24.402 25.257 24.004 1.00 71.90 153 ALA A O 1
ATOM 1137 N N . ALA A 1 154 ? 24.851 26.448 25.871 1.00 75.23 154 ALA A N 1
ATOM 1138 C CA . ALA A 1 154 ? 25.945 25.565 26.261 1.00 75.73 154 ALA A CA 1
ATOM 1139 C C . ALA A 1 154 ? 25.442 24.140 26.463 1.00 78.70 154 ALA A C 1
ATOM 1140 O O . ALA A 1 154 ? 26.074 23.174 26.015 1.00 77.96 154 ALA A O 1
ATOM 1142 N N . LEU A 1 155 ? 24.291 23.996 27.126 1.00 66.62 155 LEU A N 1
ATOM 1143 C CA . LEU A 1 155 ? 23.703 22.675 27.325 1.00 66.20 155 LEU A CA 1
ATOM 1144 C C . LEU A 1 155 ? 23.399 21.995 25.994 1.00 78.85 155 LEU A C 1
ATOM 1145 O O . LEU A 1 155 ? 23.717 20.815 25.799 1.00 77.60 155 LEU A O 1
ATOM 1150 N N . ALA A 1 156 ? 22.774 22.729 25.068 1.00 82.97 156 ALA A N 1
ATOM 1151 C CA . ALA A 1 156 ? 22.436 22.159 23.766 1.00 75.25 156 ALA A CA 1
ATOM 1152 C C . ALA A 1 156 ? 23.684 21.696 23.025 1.00 68.33 156 ALA A C 1
ATOM 1153 O O . ALA A 1 156 ? 23.659 20.672 22.333 1.00 67.04 156 ALA A O 1
ATOM 1155 N N . ARG A 1 157 ? 24.785 22.441 23.152 1.00 65.69 157 ARG A N 1
ATOM 1156 C CA . ARG A 1 157 ? 26.039 21.971 22.569 1.00 72.80 157 ARG A CA 1
ATOM 1157 C C . ARG A 1 157 ? 26.536 20.715 23.274 1.00 79.82 157 ARG A C 1
ATOM 1158 O O . ARG A 1 157 ? 27.101 19.819 22.635 1.00 86.62 157 ARG A O 1
ATOM 1166 N N . ALA A 1 158 ? 26.331 20.628 24.590 1.00 69.58 158 ALA A N 1
ATOM 1167 C CA . ALA A 1 158 ? 26.860 19.496 25.345 1.00 73.73 158 ALA A CA 1
ATOM 1168 C C . ALA A 1 158 ? 26.170 18.185 24.980 1.00 69.71 158 ALA A C 1
ATOM 1169 O O . ALA A 1 158 ? 26.781 17.117 25.094 1.00 80.29 158 ALA A O 1
ATOM 1171 N N . ILE A 1 159 ? 24.908 18.240 24.550 1.00 60.75 159 ILE A N 1
ATOM 1172 C CA . ILE A 1 159 ? 24.146 17.045 24.195 1.00 76.76 159 ILE A CA 1
ATOM 1173 C C . ILE A 1 159 ? 24.125 16.807 22.689 1.00 85.09 159 ILE A C 1
ATOM 1174 O O . ILE A 1 159 ? 23.363 15.960 22.210 1.00 83.18 159 ILE A O 1
ATOM 1179 N N . ALA A 1 160 ? 24.941 17.541 21.930 1.00 78.11 160 ALA A N 1
ATOM 1180 C CA . ALA A 1 160 ? 24.882 17.464 20.474 1.00 69.02 160 ALA A CA 1
ATOM 1181 C C . ALA A 1 160 ? 25.299 16.088 19.966 1.00 70.74 160 ALA A C 1
ATOM 1182 O O . ALA A 1 160 ? 24.653 15.522 19.075 1.00 67.37 160 ALA A O 1
ATOM 1184 N N . LEU A 1 161 ? 26.379 15.535 20.511 1.00 79.66 161 LEU A N 1
ATOM 1185 C CA . LEU A 1 161 ? 26.957 14.310 19.974 1.00 73.36 161 LEU A CA 1
ATOM 1186 C C . LEU A 1 161 ? 26.404 13.047 20.621 1.00 73.42 161 LEU A C 1
ATOM 1187 O O . LEU A 1 161 ? 26.694 11.947 20.137 1.00 80.77 161 LEU A O 1
ATOM 1192 N N . GLU A 1 162 ? 25.629 13.188 21.693 1.00 72.57 162 GLU A N 1
ATOM 1193 C CA . GLU A 1 162 ? 24.936 12.081 22.340 1.00 68.97 162 GLU A CA 1
ATOM 1194 C C . GLU A 1 162 ? 25.841 10.891 22.680 1.00 62.15 162 GLU A C 1
ATOM 1195 O O . GLU A 1 162 ? 25.518 9.748 22.347 1.00 68.86 162 GLU A O 1
ATOM 1201 N N . PRO A 1 163 ? 26.978 11.122 23.360 1.00 52.49 163 PRO A N 1
ATOM 1202 C CA . PRO A 1 163 ? 27.881 10.002 23.657 1.00 59.19 163 PRO A CA 1
ATOM 1203 C C . PRO A 1 163 ? 27.282 9.057 24.686 1.00 67.16 163 PRO A C 1
ATOM 1204 O O . PRO A 1 163 ? 26.171 9.288 25.172 1.00 66.07 163 PRO A O 1
ATOM 1208 N N . ASP A 1 164 ? 28.010 7.991 25.033 1.00 66.07 164 ASP A N 1
ATOM 1209 C CA . ASP A 1 164 ? 27.493 7.036 26.009 1.00 61.54 164 ASP A CA 1
ATOM 1210 C C . ASP A 1 164 ? 27.361 7.657 27.397 1.00 67.38 164 ASP A C 1
ATOM 1211 O O . ASP A 1 164 ? 26.447 7.302 28.148 1.00 62.08 164 ASP A O 1
ATOM 1216 N N . LEU A 1 165 ? 28.243 8.589 27.750 1.00 69.50 165 LEU A N 1
ATOM 1217 C CA . LEU A 1 165 ? 28.224 9.225 29.061 1.00 59.01 165 LEU A CA 1
ATOM 1218 C C . LEU A 1 165 ? 28.155 10.735 28.890 1.00 56.65 165 LEU A C 1
ATOM 1219 O O . LEU A 1 165 ? 28.982 11.320 28.182 1.00 66.74 165 LEU A O 1
ATOM 1224 N N . ILE A 1 166 ? 27.163 11.360 29.526 1.00 58.17 166 ILE A N 1
ATOM 1225 C CA . ILE A 1 166 ? 27.076 12.815 29.617 1.00 69.59 166 ILE A CA 1
ATOM 1226 C C . ILE A 1 166 ? 27.066 13.201 31.089 1.00 66.87 166 ILE A C 1
ATOM 1227 O O . ILE A 1 166 ? 26.303 12.639 31.887 1.00 68.74 166 ILE A O 1
ATOM 1232 N N . MET A 1 167 ? 27.922 14.151 31.438 1.00 69.79 167 MET A N 1
ATOM 1233 C CA . MET A 1 167 ? 28.030 14.685 32.785 1.00 73.85 167 MET A CA 1
ATOM 1234 C C . MET A 1 167 ? 27.569 16.136 32.751 1.00 71.34 167 MET A C 1
ATOM 1235 O O . MET A 1 167 ? 28.041 16.919 31.922 1.00 77.88 167 MET A O 1
ATOM 1240 N N . PHE A 1 168 ? 26.611 16.467 33.608 1.00 69.50 168 PHE A N 1
ATOM 1241 C CA . PHE A 1 168 ? 26.020 17.795 33.695 1.00 74.88 168 PHE A CA 1
ATOM 1242 C C . PHE A 1 168 ? 26.442 18.402 35.022 1.00 77.23 168 PHE A C 1
ATOM 1243 O O . PHE A 1 168 ? 26.221 17.792 36.075 1.00 72.53 168 PHE A O 1
ATOM 1251 N N . ASP A 1 169 ? 27.038 19.596 34.982 1.00 73.93 169 ASP A N 1
ATOM 1252 C CA . ASP A 1 169 ? 27.388 20.323 36.200 1.00 72.61 169 ASP A CA 1
ATOM 1253 C C . ASP A 1 169 ? 26.357 21.432 36.383 1.00 80.96 169 ASP A C 1
ATOM 1254 O O . ASP A 1 169 ? 26.409 22.459 35.703 1.00 85.33 169 ASP A O 1
ATOM 1259 N N . GLU A 1 170 ? 25.418 21.209 37.299 1.00 76.77 170 GLU A N 1
ATOM 1260 C CA . GLU A 1 170 ? 24.356 22.158 37.616 1.00 70.41 170 GLU A CA 1
ATOM 1261 C C . GLU A 1 170 ? 23.582 22.628 36.381 1.00 71.00 170 GLU A C 1
ATOM 1262 O O . GLU A 1 170 ? 23.556 23.826 36.079 1.00 76.49 170 GLU A O 1
ATOM 1268 N N . PRO A 1 171 ? 22.917 21.716 35.662 1.00 73.58 171 PRO A N 1
ATOM 1269 C CA . PRO A 1 171 ? 22.254 22.110 34.406 1.00 68.85 171 PRO A CA 1
ATOM 1270 C C . PRO A 1 171 ? 21.037 23.004 34.587 1.00 69.08 171 PRO A C 1
ATOM 1271 O O . PRO A 1 171 ? 20.554 23.554 33.588 1.00 82.62 171 PRO A O 1
ATOM 1275 N N . PHE A 1 172 ? 20.525 23.171 35.805 1.00 75.80 172 PHE A N 1
ATOM 1276 C CA . PHE A 1 172 ? 19.242 23.832 36.018 1.00 75.27 172 PHE A CA 1
ATOM 1277 C C . PHE A 1 172 ? 19.366 25.244 36.575 1.00 75.18 172 PHE A C 1
ATOM 1278 O O . PHE A 1 172 ? 18.340 25.908 36.763 1.00 76.33 172 PHE A O 1
ATOM 1286 N N . VAL A 1 173 ? 20.580 25.719 36.839 1.00 64.40 173 VAL A N 1
ATOM 1287 C CA . VAL A 1 173 ? 20.748 26.999 37.515 1.00 75.30 173 VAL A CA 1
ATOM 1288 C C . VAL A 1 173 ? 20.499 28.146 36.541 1.00 81.25 173 VAL A C 1
ATOM 1289 O O . VAL A 1 173 ? 20.648 28.011 35.324 1.00 92.31 173 VAL A O 1
ATOM 1293 N N . GLY A 1 174 ? 20.116 29.292 37.100 1.00 75.71 174 GLY A N 1
ATOM 1294 C CA . GLY A 1 174 ? 19.835 30.477 36.311 1.00 79.08 174 GLY A CA 1
ATOM 1295 C C . GLY A 1 174 ? 18.636 30.350 35.402 1.00 89.08 174 GLY A C 1
ATOM 1296 O O . GLY A 1 174 ? 18.603 30.981 34.342 1.00 103.67 174 GLY A O 1
ATOM 1297 N N . GLN A 1 175 ? 17.647 29.546 35.785 1.00 77.06 175 GLN A N 1
ATOM 1298 C CA . GLN A 1 175 ? 16.464 29.318 34.973 1.00 68.87 175 GLN A CA 1
ATOM 1299 C C . GLN A 1 175 ? 15.214 29.497 35.820 1.00 77.83 175 GLN A C 1
ATOM 1300 O O . GLN A 1 175 ? 15.218 29.228 37.025 1.00 85.40 175 GLN A O 1
ATOM 1306 N N . ASP A 1 176 ? 14.144 29.964 35.180 1.00 79.89 176 ASP A N 1
ATOM 1307 C CA . ASP A 1 176 ? 12.852 30.008 35.835 1.00 81.54 176 ASP A CA 1
ATOM 1308 C C . ASP A 1 176 ? 12.331 28.585 36.016 1.00 83.75 176 ASP A C 1
ATOM 1309 O O . ASP A 1 176 ? 12.756 27.664 35.316 1.00 92.75 176 ASP A O 1
ATOM 1314 N N . PRO A 1 177 ? 11.428 28.375 36.975 1.00 80.19 177 PRO A N 1
ATOM 1315 C CA . PRO A 1 177 ? 11.013 26.996 37.291 1.00 74.36 177 PRO A CA 1
ATOM 1316 C C . PRO A 1 177 ? 10.392 26.238 36.124 1.00 76.42 177 PRO A C 1
ATOM 1317 O O . PRO A 1 177 ? 10.591 25.020 36.027 1.00 81.95 177 PRO A O 1
ATOM 1321 N N . ILE A 1 178 ? 9.660 26.903 35.227 1.00 74.05 178 ILE A N 1
ATOM 1322 C CA . ILE A 1 178 ? 9.080 26.184 34.092 1.00 71.21 178 ILE A CA 1
ATOM 1323 C C . ILE A 1 178 ? 10.176 25.715 33.134 1.00 76.49 178 ILE A C 1
ATOM 1324 O O . ILE A 1 178 ? 10.161 24.568 32.661 1.00 87.07 178 ILE A O 1
ATOM 1329 N N . THR A 1 179 ? 11.147 26.587 32.836 1.00 71.68 179 THR A N 1
ATOM 1330 C CA . THR A 1 179 ? 12.306 26.162 32.054 1.00 73.73 179 THR A CA 1
ATOM 1331 C C . THR A 1 179 ? 13.108 25.095 32.794 1.00 76.09 179 THR A C 1
ATOM 1332 O O . THR A 1 179 ? 13.642 24.165 32.174 1.00 81.08 179 THR A O 1
ATOM 1336 N N . MET A 1 180 ? 13.205 25.218 34.122 1.00 73.51 180 MET A N 1
ATOM 1337 C CA . MET A 1 180 ? 13.865 24.189 34.920 1.00 65.41 180 MET A CA 1
ATOM 1338 C C . MET A 1 180 ? 13.218 22.825 34.702 1.00 68.09 180 MET A C 1
ATOM 1339 O O . MET A 1 180 ? 13.913 21.817 34.501 1.00 59.48 180 MET A O 1
ATOM 1344 N N . GLY A 1 181 ? 11.884 22.781 34.720 1.00 66.53 181 GLY A N 1
ATOM 1345 C CA . GLY A 1 181 ? 11.189 21.533 34.450 1.00 57.13 181 GLY A CA 1
ATOM 1346 C C . GLY A 1 181 ? 11.396 21.042 33.030 1.00 68.61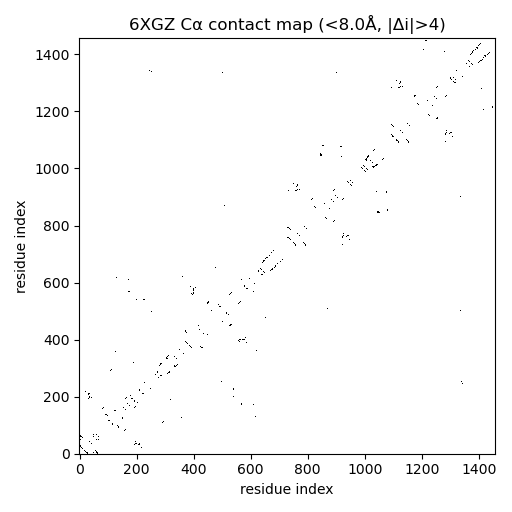 181 GLY A C 1
ATOM 1347 O O . GLY A 1 181 ? 11.519 19.834 32.795 1.00 67.82 181 GLY A O 1
ATOM 1348 N N . VAL A 1 182 ? 11.424 21.966 32.064 1.00 66.17 182 VAL A N 1
ATOM 1349 C CA . VAL A 1 182 ? 11.700 21.580 30.679 1.00 63.84 182 VAL A CA 1
ATOM 1350 C C . VAL A 1 182 ? 13.053 20.879 30.579 1.00 66.89 182 VAL A C 1
ATOM 1351 O O . VAL A 1 182 ? 13.193 19.848 29.907 1.00 62.38 182 VAL A O 1
ATOM 1355 N N . LEU A 1 183 ? 14.061 21.407 31.280 1.00 61.12 183 LEU A N 1
ATOM 1356 C CA . LEU A 1 183 ? 15.403 20.824 31.227 1.00 62.44 183 LEU A CA 1
ATOM 1357 C C . LEU A 1 183 ? 15.462 19.468 31.929 1.00 66.48 183 LEU A C 1
ATOM 1358 O O . LEU A 1 183 ? 16.146 18.540 31.461 1.00 65.47 183 LEU A O 1
ATOM 1363 N N . VAL A 1 184 ? 14.784 19.346 33.074 1.00 59.92 184 VAL A N 1
ATOM 1364 C CA . VAL A 1 184 ? 14.657 18.045 33.734 1.00 60.60 184 VAL A CA 1
ATOM 1365 C C . VAL A 1 184 ? 14.073 17.016 32.769 1.00 51.91 184 VAL A C 1
ATOM 1366 O O . VAL A 1 184 ? 14.584 15.892 32.635 1.00 56.14 184 VAL A O 1
ATOM 1370 N N . LYS A 1 185 ? 12.987 17.394 32.084 1.00 47.36 185 LYS A N 1
ATOM 1371 C CA . LYS A 1 185 ? 12.385 16.535 31.069 1.00 52.88 185 LYS A CA 1
ATOM 1372 C C . LYS A 1 185 ? 13.386 16.185 29.976 1.00 60.00 185 LYS A C 1
ATOM 1373 O O . LYS A 1 185 ? 13.387 15.060 29.459 1.00 54.29 185 LYS A O 1
ATOM 1379 N N . LEU A 1 186 ? 14.229 17.150 29.595 1.00 60.27 186 LEU A N 1
ATOM 1380 C CA . LEU A 1 186 ? 15.237 16.895 28.573 1.00 71.33 186 LEU A CA 1
ATOM 1381 C C . LEU A 1 186 ? 16.168 15.771 28.998 1.00 71.62 186 LEU A C 1
ATOM 1382 O O . LEU A 1 186 ? 16.396 14.819 28.242 1.00 67.61 186 LEU A O 1
ATOM 1387 N N . ILE A 1 187 ? 16.741 15.878 30.198 1.00 66.04 187 ILE A N 1
ATOM 1388 C CA . ILE A 1 187 ? 17.661 14.830 30.638 1.00 56.25 187 ILE A CA 1
ATOM 1389 C C . ILE A 1 187 ? 16.942 13.484 30.711 1.00 62.61 187 ILE A C 1
ATOM 1390 O O . ILE A 1 187 ? 17.467 12.458 30.246 1.00 57.80 187 ILE A O 1
ATOM 1395 N N . SER A 1 188 ? 15.714 13.472 31.250 1.00 62.82 188 SER A N 1
ATOM 1396 C CA . SER A 1 188 ? 14.959 12.223 31.371 1.00 54.00 188 SER A CA 1
ATOM 1397 C C . SER A 1 188 ? 14.749 11.560 30.014 1.00 62.52 188 SER A C 1
ATOM 1398 O O . SER A 1 188 ? 15.043 10.369 29.836 1.00 58.23 188 SER A O 1
ATOM 1401 N N . GLU A 1 189 ? 14.242 12.323 29.043 1.00 56.63 189 GLU A N 1
ATOM 1402 C CA . GLU A 1 189 ? 13.875 11.762 27.750 1.00 69.09 189 GLU A CA 1
ATOM 1403 C C . GLU A 1 189 ? 15.089 11.433 26.896 1.00 68.74 189 GLU A C 1
ATOM 1404 O O . GLU A 1 189 ? 15.051 10.462 26.133 1.00 57.83 189 GLU A O 1
ATOM 1410 N N . LEU A 1 190 ? 16.169 12.208 27.016 1.00 62.55 190 LEU A N 1
ATOM 1411 C CA . LEU A 1 190 ? 17.445 11.813 26.432 1.00 56.25 190 LEU A CA 1
ATOM 1412 C C . LEU A 1 190 ? 17.837 10.425 26.919 1.00 60.03 190 LEU A C 1
ATOM 1413 O O . LEU A 1 190 ? 18.033 9.495 26.124 1.00 60.61 190 LEU A O 1
ATOM 1418 N N . ASN A 1 191 ? 17.945 10.275 28.244 1.00 66.78 191 ASN A N 1
ATOM 1419 C CA . ASN A 1 191 ? 18.324 8.992 28.823 1.00 56.02 191 ASN A CA 1
ATOM 1420 C C . ASN A 1 191 ? 17.411 7.871 28.334 1.00 56.06 191 ASN A C 1
ATOM 1421 O O . ASN A 1 191 ? 17.875 6.779 27.986 1.00 55.07 191 ASN A O 1
ATOM 1426 N N . SER A 1 192 ? 16.103 8.139 28.280 1.00 59.28 192 SER A N 1
ATOM 1427 C CA . SER A 1 192 ? 15.145 7.091 27.938 1.00 48.33 192 SER A CA 1
ATOM 1428 C C . SER A 1 192 ? 15.292 6.659 26.485 1.00 62.31 192 SER A C 1
ATOM 1429 O O . SER A 1 192 ? 15.417 5.464 26.186 1.00 64.74 192 SER A O 1
ATOM 1432 N N . ALA A 1 193 ? 15.287 7.626 25.565 1.00 54.70 193 ALA A N 1
ATOM 1433 C CA . ALA A 1 193 ? 15.247 7.309 24.145 1.00 61.20 193 ALA A CA 1
ATOM 1434 C C . ALA A 1 193 ? 16.588 6.795 23.631 1.00 65.20 193 ALA A C 1
ATOM 1435 O O . ALA A 1 193 ? 16.618 5.903 22.778 1.00 65.12 193 ALA A O 1
ATOM 1437 N N . LEU A 1 194 ? 17.704 7.331 24.128 1.00 61.51 194 LEU A N 1
ATOM 1438 C CA . LEU A 1 194 ? 19.003 6.977 23.572 1.00 52.10 194 LEU A CA 1
ATOM 1439 C C . LEU A 1 194 ? 19.818 6.049 24.462 1.00 59.53 194 LEU A C 1
ATOM 1440 O O . LEU A 1 194 ? 20.853 5.543 24.016 1.00 64.41 194 LEU A O 1
ATOM 1445 N N . GLY A 1 195 ? 19.382 5.809 25.698 1.00 62.78 195 GLY A N 1
ATOM 1446 C CA . GLY A 1 195 ? 20.158 4.990 26.605 1.00 65.87 195 GLY A CA 1
ATOM 1447 C C . GLY A 1 195 ? 21.396 5.666 27.140 1.00 63.87 195 GLY A C 1
ATOM 1448 O O . GLY A 1 195 ? 22.284 4.988 27.666 1.00 65.66 195 GLY A O 1
ATOM 1449 N N . VAL A 1 196 ? 21.482 6.991 27.017 1.00 58.36 196 VAL A N 1
ATOM 1450 C CA . VAL A 1 196 ? 22.666 7.714 27.459 1.00 68.47 196 VAL A CA 1
ATOM 1451 C C . VAL A 1 196 ? 22.796 7.613 28.970 1.00 70.30 196 VAL A C 1
ATOM 1452 O O . VAL A 1 196 ? 21.836 7.854 29.711 1.00 52.43 196 VAL A O 1
ATOM 1456 N N . THR A 1 197 ? 23.990 7.248 29.432 1.00 61.39 197 THR A N 1
ATOM 1457 C CA . THR A 1 197 ? 24.289 7.268 30.856 1.00 62.54 197 THR A CA 1
ATOM 1458 C C . THR A 1 197 ? 24.546 8.706 31.293 1.00 64.35 197 THR A C 1
ATOM 1459 O O . THR A 1 197 ? 25.461 9.362 30.781 1.00 75.89 197 THR A O 1
ATOM 1463 N N . CYS A 1 198 ? 23.752 9.185 32.246 1.00 66.97 198 CYS A N 1
ATOM 1464 C CA . CYS A 1 198 ? 23.795 10.570 32.693 1.00 71.69 198 CYS A CA 1
ATOM 1465 C C . CYS A 1 198 ? 24.270 10.642 34.137 1.00 67.90 198 CYS A C 1
ATOM 1466 O O . CYS A 1 198 ? 23.790 9.894 34.993 1.00 74.69 198 CYS A O 1
ATOM 1469 N N . VAL A 1 199 ? 25.229 11.526 34.395 1.00 54.48 199 VAL A N 1
ATOM 1470 C CA . VAL A 1 199 ? 25.592 11.939 35.749 1.00 56.26 199 VAL A CA 1
ATOM 1471 C C . VAL A 1 199 ? 25.196 13.399 35.894 1.00 65.62 199 VAL A C 1
ATOM 1472 O O . VAL A 1 199 ? 25.569 14.227 35.059 1.00 63.85 199 VAL A O 1
ATOM 1476 N N . VAL A 1 200 ? 24.417 13.711 36.925 1.00 62.57 200 VAL A N 1
ATOM 1477 C CA . VAL A 1 200 ? 23.870 15.050 37.112 1.00 62.60 200 VAL A CA 1
ATOM 1478 C C . VAL A 1 200 ? 24.300 15.562 38.479 1.00 67.64 200 VAL A C 1
ATOM 1479 O O . VAL A 1 200 ? 24.017 14.925 39.501 1.00 71.58 200 VAL A O 1
ATOM 1483 N N . VAL A 1 201 ? 24.978 16.707 38.498 1.00 65.04 201 VAL A N 1
ATOM 1484 C CA . VAL A 1 201 ? 25.333 17.398 39.729 1.00 66.06 201 VAL A CA 1
ATOM 1485 C C . VAL A 1 201 ? 24.358 18.554 39.890 1.00 75.03 201 VAL A C 1
ATOM 1486 O O . VAL A 1 201 ? 24.230 19.390 38.990 1.00 85.53 201 VAL A O 1
ATOM 1490 N N . SER A 1 202 ? 23.644 18.595 41.013 1.00 71.11 202 SER A N 1
ATOM 1491 C CA . SER A 1 202 ? 22.614 19.612 41.169 1.00 75.64 202 SER A CA 1
ATOM 1492 C C . SER A 1 202 ? 22.345 19.878 42.642 1.00 84.66 202 SER A C 1
ATOM 1493 O O . SER A 1 202 ? 22.328 18.951 43.458 1.00 98.59 202 SER A O 1
ATOM 1496 N N . HIS A 1 203 ? 22.150 21.156 42.966 1.00 81.75 203 HIS A N 1
ATOM 1497 C CA . HIS A 1 203 ? 21.568 21.577 44.230 1.00 82.04 203 HIS A CA 1
ATOM 1498 C C . HIS A 1 203 ? 20.070 21.812 44.117 1.00 90.08 203 HIS A C 1
ATOM 1499 O O . HIS A 1 203 ? 19.432 22.177 45.111 1.00 97.16 203 HIS A O 1
ATOM 1506 N N . ASP A 1 204 ? 19.496 21.621 42.928 1.00 86.32 204 ASP A N 1
ATOM 1507 C CA . ASP A 1 204 ? 18.045 21.622 42.751 1.00 75.82 204 ASP A CA 1
ATOM 1508 C C . ASP A 1 204 ? 17.556 20.201 43.021 1.00 75.79 204 ASP A C 1
ATOM 1509 O O . ASP A 1 204 ? 17.228 19.431 42.116 1.00 77.17 204 ASP A O 1
ATOM 1514 N N . VAL A 1 205 ? 17.509 19.865 44.309 1.00 69.47 205 VAL A N 1
ATOM 1515 C CA . VAL A 1 205 ? 17.356 18.495 44.804 1.00 66.52 205 VAL A CA 1
ATOM 1516 C C . VAL A 1 205 ? 16.036 17.843 44.389 1.00 70.53 205 VAL A C 1
ATOM 1517 O O . VAL A 1 205 ? 16.069 16.722 43.858 1.00 68.38 205 VAL A O 1
ATOM 1521 N N . PRO A 1 206 ? 14.864 18.460 44.609 1.00 70.79 206 PRO A N 1
ATOM 1522 C CA . PRO A 1 206 ? 13.617 17.786 44.191 1.00 58.40 206 PRO A CA 1
ATOM 1523 C C . PRO A 1 206 ? 13.588 17.491 42.703 1.00 68.18 206 PRO A C 1
ATOM 1524 O O . PRO A 1 206 ? 13.190 16.392 42.284 1.00 69.57 206 PRO A O 1
ATOM 1528 N N . GLU A 1 207 ? 14.047 18.454 41.898 1.00 70.98 207 GLU A N 1
ATOM 1529 C CA . GLU A 1 207 ? 14.043 18.304 40.447 1.00 69.74 207 GLU A CA 1
ATOM 1530 C C . GLU A 1 207 ? 14.884 17.110 40.010 1.00 69.92 207 GLU A C 1
ATOM 1531 O O . GLU A 1 207 ? 14.407 16.240 39.273 1.00 70.20 207 GLU A O 1
ATOM 1537 N N . VAL A 1 208 ? 16.141 17.042 40.464 1.00 64.41 208 VAL A N 1
ATOM 1538 C CA . VAL A 1 208 ? 17.008 15.952 40.023 1.00 60.55 208 VAL A CA 1
ATOM 1539 C C . VAL A 1 208 ? 16.555 14.620 40.609 1.00 72.42 208 VAL A C 1
ATOM 1540 O O . VAL A 1 208 ? 16.673 13.578 39.953 1.00 66.22 208 VAL A O 1
ATOM 1544 N N . LEU A 1 209 ? 16.022 14.616 41.833 1.00 80.50 209 LEU A N 1
ATOM 1545 C CA . LEU A 1 209 ? 15.565 13.353 42.392 1.00 77.46 209 LEU A CA 1
ATOM 1546 C C . LEU A 1 209 ? 14.311 12.846 41.695 1.00 72.13 209 LEU A C 1
ATOM 1547 O O . LEU A 1 209 ? 14.036 11.641 41.743 1.00 70.55 209 LEU A O 1
ATOM 1552 N N . SER A 1 210 ? 13.560 13.727 41.027 1.00 63.33 210 SER A N 1
ATOM 1553 C CA . SER A 1 210 ? 12.378 13.271 40.303 1.00 61.94 210 SER A CA 1
ATOM 1554 C C . SER A 1 210 ? 12.720 12.389 39.103 1.00 62.49 210 SER A C 1
ATOM 1555 O O . SER A 1 210 ? 11.841 11.670 38.618 1.00 65.11 210 SER A O 1
ATOM 1558 N N . ILE A 1 211 ? 13.962 12.414 38.618 1.00 58.15 211 ILE A N 1
ATOM 1559 C CA . ILE A 1 211 ? 14.340 11.610 37.459 1.00 67.88 211 ILE A CA 1
ATOM 1560 C C . ILE A 1 211 ? 15.453 10.615 37.748 1.00 64.21 211 ILE A C 1
ATOM 1561 O O . ILE A 1 211 ? 15.640 9.677 36.955 1.00 61.28 211 ILE A O 1
ATOM 1566 N N . ALA A 1 212 ? 16.208 10.781 38.826 1.00 61.27 212 ALA A N 1
ATOM 1567 C CA . ALA A 1 212 ? 17.378 9.948 39.040 1.00 58.93 212 ALA A CA 1
ATOM 1568 C C . ALA A 1 212 ? 16.990 8.506 39.339 1.00 62.16 212 ALA A C 1
ATOM 1569 O O . ALA A 1 212 ? 15.960 8.229 39.965 1.00 63.63 212 ALA A O 1
ATOM 1571 N N . ASP A 1 213 ? 17.832 7.583 38.872 1.00 64.36 213 ASP A N 1
ATOM 1572 C CA . ASP A 1 213 ? 17.784 6.196 39.316 1.00 60.69 213 ASP A CA 1
ATOM 1573 C C . ASP A 1 213 ? 18.536 5.990 40.619 1.00 71.61 213 ASP A C 1
ATOM 1574 O O . ASP A 1 213 ? 18.059 5.260 41.493 1.00 75.56 213 ASP A O 1
ATOM 1579 N N A HIS A 1 214 ? 19.700 6.623 40.771 0.51 73.79 214 HIS A N 1
ATOM 1580 N N B HIS A 1 214 ? 19.711 6.593 40.776 0.49 73.68 214 HIS A N 1
ATOM 1581 C CA A HIS A 1 214 ? 20.488 6.500 41.991 0.51 72.44 214 HIS A CA 1
ATOM 1582 C CA B HIS A 1 214 ? 20.400 6.516 42.057 0.49 72.55 214 HIS A CA 1
ATOM 1583 C C A HIS A 1 214 ? 21.017 7.875 42.371 0.51 77.61 214 HIS A C 1
ATOM 1584 C C B HIS A 1 214 ? 20.967 7.884 42.386 0.49 77.44 214 HIS A C 1
ATOM 1585 O O A HIS A 1 214 ? 21.232 8.722 41.506 0.51 81.33 214 HIS A O 1
ATOM 1586 O O B HIS A 1 214 ? 21.164 8.724 41.510 0.49 81.06 214 HIS A O 1
ATOM 1599 N N . ALA A 1 215 ? 21.211 8.103 43.672 1.00 70.12 215 ALA A N 1
ATOM 1600 C CA . ALA A 1 215 ? 21.678 9.386 44.169 1.00 69.17 215 ALA A CA 1
ATOM 1601 C C . ALA A 1 215 ? 22.779 9.175 45.193 1.00 73.00 215 ALA A C 1
ATOM 1602 O O . ALA A 1 215 ? 22.732 8.226 45.974 1.00 79.39 215 ALA A O 1
ATOM 1604 N N . TRP A 1 216 ? 23.769 10.070 45.187 1.00 62.44 216 TRP A N 1
ATOM 1605 C CA . TRP A 1 216 ? 24.866 10.048 46.144 1.00 56.45 216 TRP A CA 1
ATOM 1606 C C . TRP A 1 216 ? 25.045 11.435 46.740 1.00 72.34 216 TRP A C 1
ATOM 1607 O O . TRP A 1 216 ? 25.146 12.420 46.000 1.00 77.29 216 TRP A O 1
ATOM 1618 N N . ILE A 1 217 ? 25.133 11.502 48.068 1.00 69.46 217 ILE A N 1
ATOM 1619 C CA . ILE A 1 217 ? 25.367 12.747 48.791 1.00 64.97 217 ILE A CA 1
ATOM 1620 C C . ILE A 1 217 ? 26.789 12.743 49.332 1.00 73.62 217 ILE A C 1
ATOM 1621 O O . ILE A 1 217 ? 27.234 11.753 49.926 1.00 89.49 217 ILE A O 1
ATOM 1626 N N . LEU A 1 218 ? 27.496 13.854 49.134 1.00 74.51 218 LEU A N 1
ATOM 1627 C CA . LEU A 1 218 ? 28.877 13.996 49.573 1.00 75.58 218 LEU A CA 1
ATOM 1628 C C . LEU A 1 218 ? 28.967 15.059 50.658 1.00 84.34 218 LEU A C 1
ATOM 1629 O O . LEU A 1 218 ? 28.417 16.155 50.511 1.00 85.84 218 LEU A O 1
ATOM 1634 N N . ALA A 1 219 ? 29.664 14.731 51.741 1.00 91.12 219 ALA A N 1
ATOM 1635 C CA . ALA A 1 219 ? 29.920 15.692 52.800 1.00 79.94 219 ALA A CA 1
ATOM 1636 C C . ALA A 1 219 ? 31.163 15.248 53.549 1.00 78.46 219 ALA A C 1
ATOM 1637 O O . ALA A 1 219 ? 31.480 14.056 53.597 1.00 87.75 219 ALA A O 1
ATOM 1639 N N . ASP A 1 220 ? 31.869 16.229 54.113 1.00 77.88 220 ASP A N 1
ATOM 1640 C CA . ASP A 1 220 ? 33.060 15.997 54.930 1.00 100.39 220 ASP A CA 1
ATOM 1641 C C . ASP A 1 220 ? 34.032 15.040 54.241 1.00 96.37 220 ASP A C 1
ATOM 1642 O O . ASP A 1 220 ? 34.540 14.088 54.841 1.00 96.43 220 ASP A O 1
ATOM 1647 N N . LYS A 1 221 ? 34.267 15.295 52.953 1.00 97.48 221 LYS A N 1
ATOM 1648 C CA . LYS A 1 221 ? 35.245 14.583 52.138 1.00 100.37 221 LYS A CA 1
ATOM 1649 C C . LYS A 1 221 ? 34.896 13.116 51.932 1.00 96.74 221 LYS A C 1
ATOM 1650 O O . LYS A 1 221 ? 35.762 12.328 51.535 1.00 107.70 221 LYS A O 1
ATOM 1656 N N . LYS A 1 222 ? 33.648 12.719 52.174 1.00 81.93 222 LYS A N 1
ATOM 1657 C CA . LYS A 1 222 ? 33.258 11.324 52.018 1.00 73.98 222 LYS A CA 1
ATOM 1658 C C . LYS A 1 222 ? 31.824 11.244 51.514 1.00 72.37 222 LYS A C 1
ATOM 1659 O O . LYS A 1 222 ? 31.126 12.252 51.383 1.00 73.90 222 LYS A O 1
ATOM 1665 N N . ILE A 1 223 ? 31.398 10.023 51.207 1.00 76.24 223 ILE A N 1
ATOM 1666 C CA . ILE A 1 223 ? 30.017 9.752 50.822 1.00 79.01 223 ILE A CA 1
ATOM 1667 C C . ILE A 1 223 ? 29.204 9.499 52.083 1.00 82.12 223 ILE A C 1
ATOM 1668 O O . ILE A 1 223 ? 29.483 8.555 52.833 1.00 87.45 223 ILE A O 1
ATOM 1673 N N . VAL A 1 224 ? 28.195 10.337 52.314 1.00 75.23 224 VAL A N 1
ATOM 1674 C CA . VAL A 1 224 ? 27.384 10.240 53.526 1.00 78.42 224 VAL A CA 1
ATOM 1675 C C . VAL A 1 224 ? 26.082 9.475 53.311 1.00 79.04 224 VAL A C 1
ATOM 1676 O O . VAL A 1 224 ? 25.563 8.882 54.270 1.00 87.58 224 VAL A O 1
ATOM 1680 N N . ALA A 1 225 ? 25.555 9.445 52.089 1.00 71.27 225 ALA A N 1
ATOM 1681 C CA . ALA A 1 225 ? 24.302 8.750 51.836 1.00 62.36 225 ALA A CA 1
ATOM 1682 C C . ALA A 1 225 ? 24.209 8.392 50.365 1.00 67.25 225 ALA A C 1
ATOM 1683 O O . ALA A 1 225 ? 24.898 8.966 49.517 1.00 73.76 225 ALA A O 1
ATOM 1685 N N . HIS A 1 226 ? 23.350 7.419 50.082 1.00 68.39 226 HIS A N 1
ATOM 1686 C CA . HIS A 1 226 ? 22.957 7.083 48.721 1.00 64.18 226 HIS A CA 1
ATOM 1687 C C . HIS A 1 226 ? 21.640 6.335 48.807 1.00 53.01 226 HIS A C 1
ATOM 1688 O O . HIS A 1 226 ? 21.240 5.874 49.877 1.00 76.30 226 HIS A O 1
ATOM 1695 N N . GLY A 1 227 ? 20.952 6.247 47.668 1.00 63.80 227 GLY A N 1
ATOM 1696 C CA . GLY A 1 227 ? 19.709 5.515 47.580 1.00 64.23 227 GLY A CA 1
ATOM 1697 C C . GLY A 1 227 ? 18.646 6.320 46.880 1.00 62.44 227 GLY A C 1
ATOM 1698 O O . GLY A 1 227 ? 18.912 7.368 46.282 1.00 69.83 227 GLY A O 1
ATOM 1699 N N . SER A 1 228 ? 17.418 5.814 46.952 1.00 66.32 228 SER A N 1
ATOM 1700 C CA . SER A 1 228 ? 16.282 6.460 46.323 1.00 48.46 228 SER A CA 1
ATOM 1701 C C . SER A 1 228 ? 15.895 7.724 47.085 1.00 71.02 228 SER A C 1
ATOM 1702 O O . SER A 1 228 ? 16.429 8.034 48.157 1.00 90.84 228 SER A O 1
ATOM 1705 N N . ALA A 1 229 ? 14.955 8.471 46.504 1.00 60.30 229 ALA A N 1
ATOM 1706 C CA . ALA A 1 229 ? 14.416 9.638 47.187 1.00 68.09 229 ALA A CA 1
ATOM 1707 C C . ALA A 1 229 ? 13.684 9.231 48.460 1.00 67.94 229 ALA A C 1
ATOM 1708 O O . ALA A 1 229 ? 13.776 9.921 49.483 1.00 63.39 229 ALA A O 1
ATOM 1710 N N . GLN A 1 230 ? 12.965 8.105 48.414 1.00 63.37 230 GLN A N 1
ATOM 1711 C CA . GLN A 1 230 ? 12.294 7.592 49.603 1.00 59.94 230 GLN A CA 1
ATOM 1712 C C . GLN A 1 230 ? 13.293 7.275 50.710 1.00 65.66 230 GLN A C 1
ATOM 1713 O O . GLN A 1 230 ? 13.063 7.613 51.878 1.00 61.23 230 GLN A O 1
ATOM 1719 N N . ALA A 1 231 ? 14.417 6.640 50.360 1.00 66.15 231 ALA A N 1
ATOM 1720 C CA . ALA A 1 231 ? 15.438 6.324 51.354 1.00 57.08 231 ALA A CA 1
ATOM 1721 C C . ALA A 1 231 ? 15.986 7.589 52.007 1.00 57.95 231 ALA A C 1
ATOM 1722 O O . ALA A 1 231 ? 16.122 7.660 53.233 1.00 67.60 231 ALA A O 1
ATOM 1724 N N . LEU A 1 232 ? 16.302 8.604 51.199 1.00 58.27 232 LEU A N 1
ATOM 1725 C CA . LEU A 1 232 ? 16.858 9.838 51.745 1.00 61.91 232 LEU A CA 1
ATOM 1726 C C . LEU A 1 232 ? 15.844 10.565 52.620 1.00 68.18 232 LEU A C 1
ATOM 1727 O O . LEU A 1 232 ? 16.204 11.112 53.670 1.00 71.88 232 LEU A O 1
ATOM 1732 N N . GLN A 1 233 ? 14.573 10.581 52.211 1.00 66.86 233 GLN A N 1
ATOM 1733 C CA . GLN A 1 233 ? 13.553 11.222 53.034 1.00 67.63 233 GLN A CA 1
ATOM 1734 C C . GLN A 1 233 ? 13.386 10.541 54.387 1.00 66.10 233 GLN A C 1
ATOM 1735 O O . GLN A 1 233 ? 12.840 11.153 55.312 1.00 61.14 233 GLN A O 1
ATOM 1741 N N . ALA A 1 234 ? 13.843 9.298 54.529 1.00 60.78 234 ALA A N 1
ATOM 1742 C CA . ALA A 1 234 ? 13.780 8.592 55.800 1.00 67.47 234 ALA A CA 1
ATOM 1743 C C . ALA A 1 234 ? 15.149 8.443 56.455 1.00 67.96 234 ALA A C 1
ATOM 1744 O O . ALA A 1 234 ? 15.291 7.672 57.409 1.00 64.88 234 ALA A O 1
ATOM 1746 N N . ASN A 1 235 ? 16.157 9.155 55.960 1.00 69.78 235 ASN A N 1
ATOM 1747 C CA . ASN A 1 235 ? 17.505 9.066 56.517 1.00 68.95 235 ASN A CA 1
ATOM 1748 C C . ASN A 1 235 ? 17.629 10.011 57.704 1.00 74.54 235 ASN A C 1
ATOM 1749 O O . ASN A 1 235 ? 17.421 11.219 57.543 1.00 72.65 235 ASN A O 1
ATOM 1754 N N . PRO A 1 236 ? 17.968 9.517 58.896 1.00 76.85 236 PRO A N 1
ATOM 1755 C CA . PRO A 1 236 ? 18.068 10.394 60.067 1.00 70.78 236 PRO A CA 1
ATOM 1756 C C . PRO A 1 236 ? 19.416 11.074 60.243 1.00 69.12 236 PRO A C 1
ATOM 1757 O O . PRO A 1 236 ? 19.559 11.856 61.190 1.00 75.84 236 PRO A O 1
ATOM 1761 N N . ASP A 1 237 ? 20.395 10.819 59.376 1.00 77.96 237 ASP A N 1
ATOM 1762 C CA . ASP A 1 237 ? 21.739 11.344 59.600 1.00 83.29 237 ASP A CA 1
ATOM 1763 C C . ASP A 1 237 ? 21.710 12.869 59.657 1.00 86.74 237 ASP A C 1
ATOM 1764 O O . ASP A 1 237 ? 21.116 13.507 58.776 1.00 93.37 237 ASP A O 1
ATOM 1769 N N . PRO A 1 238 ? 22.330 13.487 60.668 1.00 89.51 238 PRO A N 1
ATOM 1770 C CA . PRO A 1 238 ? 22.250 14.955 60.784 1.00 83.80 238 PRO A CA 1
ATOM 1771 C C . PRO A 1 238 ? 22.838 15.697 59.599 1.00 90.15 238 PRO A C 1
ATOM 1772 O O . PRO A 1 238 ? 22.325 16.761 59.239 1.00 97.75 238 PRO A O 1
ATOM 1776 N N . ARG A 1 239 ? 23.903 15.182 58.989 1.00 90.83 239 ARG A N 1
ATOM 1777 C CA . ARG A 1 239 ? 24.482 15.877 57.843 1.00 92.22 239 ARG A CA 1
ATOM 1778 C C . ARG A 1 239 ? 23.556 15.803 56.635 1.00 86.70 239 ARG A C 1
ATOM 1779 O O . ARG A 1 239 ? 23.318 16.815 55.961 1.00 86.43 239 ARG A O 1
ATOM 1787 N N . VAL A 1 240 ? 23.021 14.611 56.355 1.00 70.70 240 VAL A N 1
ATOM 1788 C CA . VAL A 1 240 ? 22.073 14.441 55.256 1.00 71.69 240 VAL A CA 1
ATOM 1789 C C . VAL A 1 240 ? 20.859 15.338 55.460 1.00 84.03 240 VAL A C 1
ATOM 1790 O O . VAL A 1 240 ? 20.398 16.014 54.530 1.00 85.63 240 VAL A O 1
ATOM 1794 N N . ARG A 1 241 ? 20.315 15.341 56.682 1.00 87.74 241 ARG A N 1
ATOM 1795 C CA . ARG A 1 241 ? 19.146 16.161 56.984 1.00 76.91 241 ARG A CA 1
ATOM 1796 C C . ARG A 1 241 ? 19.463 17.644 56.860 1.00 75.87 241 ARG A C 1
ATOM 1797 O O . ARG A 1 241 ? 18.658 18.416 56.325 1.00 71.30 241 ARG A O 1
ATOM 1805 N N . GLN A 1 242 ? 20.634 18.057 57.343 1.00 74.06 242 GLN A N 1
ATOM 1806 C CA . GLN A 1 242 ? 21.048 19.446 57.213 1.00 82.79 242 GLN A CA 1
ATOM 1807 C C . GLN A 1 242 ? 21.121 19.862 55.750 1.00 84.72 242 GLN A C 1
ATOM 1808 O O . GLN A 1 242 ? 20.673 20.956 55.384 1.00 86.35 242 GLN A O 1
ATOM 1814 N N . PHE A 1 243 ? 21.663 18.995 54.892 1.00 85.43 243 PHE A N 1
ATOM 1815 C CA . PHE A 1 243 ? 21.796 19.360 53.483 1.00 81.35 243 PHE A CA 1
ATOM 1816 C C . PHE A 1 243 ? 20.441 19.389 52.783 1.00 83.09 243 PHE A C 1
ATOM 1817 O O . PHE A 1 243 ? 20.121 20.349 52.072 1.00 80.19 243 PHE A O 1
ATOM 1825 N N . LEU A 1 244 ? 19.630 18.343 52.968 1.00 81.86 244 LEU A N 1
ATOM 1826 C CA . LEU A 1 244 ? 18.376 18.236 52.227 1.00 76.76 244 LEU A CA 1
ATOM 1827 C C . LEU A 1 244 ? 17.329 19.225 52.722 1.00 84.44 244 LEU A C 1
ATOM 1828 O O . LEU A 1 244 ? 16.665 19.886 51.915 1.00 84.78 244 LEU A O 1
ATOM 1833 N N . ASP A 1 245 ? 17.160 19.334 54.041 1.00 97.33 245 ASP A N 1
ATOM 1834 C CA . ASP A 1 245 ? 16.154 20.222 54.606 1.00 98.00 245 ASP A CA 1
ATOM 1835 C C . ASP A 1 245 ? 16.644 21.661 54.728 1.00 101.79 245 ASP A C 1
ATOM 1836 O O . ASP A 1 245 ? 15.824 22.564 54.929 1.00 104.69 245 ASP A O 1
ATOM 1841 N N . GLY A 1 246 ? 17.952 21.893 54.602 1.00 96.09 246 GLY A N 1
ATOM 1842 C CA . GLY A 1 246 ? 18.531 23.215 54.751 1.00 99.60 246 GLY A CA 1
ATOM 1843 C C . GLY A 1 246 ? 18.598 23.733 56.168 1.00 102.85 246 GLY A C 1
ATOM 1844 O O . GLY A 1 246 ? 19.261 24.752 56.408 1.00 109.73 246 GLY A O 1
ATOM 1845 N N . ILE A 1 247 ? 17.934 23.079 57.115 1.00 107.01 247 ILE A N 1
ATOM 1846 C CA . ILE A 1 247 ? 17.911 23.506 58.506 1.00 108.70 247 ILE A CA 1
ATOM 1847 C C . ILE A 1 247 ? 18.548 22.410 59.346 1.00 104.90 247 ILE A C 1
ATOM 1848 O O . ILE A 1 247 ? 18.550 21.232 58.968 1.00 108.02 247 ILE A O 1
ATOM 1853 N N . ALA A 1 248 ? 19.126 22.803 60.475 1.00 104.39 248 ALA A N 1
ATOM 1854 C CA . ALA A 1 248 ? 19.736 21.848 61.383 1.00 105.16 248 ALA A CA 1
ATOM 1855 C C . ALA A 1 248 ? 18.726 21.376 62.419 1.00 107.13 248 ALA A C 1
ATOM 1856 O O . ALA A 1 248 ? 17.876 22.148 62.874 1.00 111.36 248 ALA A O 1
ATOM 1858 N N . ASP A 1 249 ? 18.827 20.096 62.780 1.00 102.42 249 ASP A N 1
ATOM 1859 C CA . ASP A 1 249 ? 18.009 19.493 63.836 1.00 113.36 249 ASP A CA 1
ATOM 1860 C C . ASP A 1 249 ? 16.517 19.615 63.529 1.00 107.83 249 ASP A C 1
ATOM 1861 O O . ASP A 1 249 ? 15.713 19.969 64.393 1.00 103.86 249 ASP A O 1
ATOM 1866 N N . GLY A 1 250 ? 16.148 19.328 62.283 1.00 102.01 250 GLY A N 1
ATOM 1867 C CA . GLY A 1 250 ? 14.761 19.266 61.896 1.00 87.97 250 GLY A CA 1
ATOM 1868 C C . GLY A 1 250 ? 14.253 17.842 61.965 1.00 81.51 250 GLY A C 1
ATOM 1869 O O . GLY A 1 250 ? 15.011 16.904 62.225 1.00 89.82 250 GLY A O 1
ATOM 1870 N N . PRO A 1 251 ? 12.957 17.650 61.746 1.00 73.50 251 PRO A N 1
ATOM 1871 C CA . PRO A 1 251 ? 12.400 16.296 61.756 1.00 74.76 251 PRO A CA 1
ATOM 1872 C C . PRO A 1 251 ? 12.706 15.543 60.470 1.00 73.80 251 PRO A C 1
ATOM 1873 O O . PRO A 1 251 ? 12.955 16.126 59.412 1.00 76.99 251 PRO A O 1
ATOM 1877 N N . VAL A 1 252 ? 12.688 14.218 60.584 1.00 69.23 252 VAL A N 1
ATOM 1878 C CA . VAL A 1 252 ? 12.806 13.341 59.420 1.00 70.04 252 VAL A CA 1
ATOM 1879 C C . VAL A 1 252 ? 11.477 13.396 58.674 1.00 74.65 252 VAL A C 1
ATOM 1880 O O . VAL A 1 252 ? 10.438 13.038 59.249 1.00 70.10 252 VAL A O 1
ATOM 1884 N N . PRO A 1 253 ? 11.452 13.855 57.416 1.00 73.12 253 PRO A N 1
ATOM 1885 C CA . PRO A 1 253 ? 10.161 13.984 56.711 1.00 59.35 253 PRO A CA 1
ATOM 1886 C C . PRO A 1 253 ? 9.403 12.672 56.572 1.00 64.42 253 PRO A C 1
ATOM 1887 O O . PRO A 1 253 ? 8.195 12.635 56.839 1.00 63.23 253 PRO A O 1
ATOM 1891 N N . PHE A 1 254 ? 10.068 11.590 56.164 1.00 65.62 254 PHE A N 1
ATOM 1892 C CA . PHE A 1 254 ? 9.459 10.260 56.230 1.00 66.15 254 PHE A CA 1
ATOM 1893 C C . PHE A 1 254 ? 9.777 9.704 57.611 1.00 64.47 254 PHE A C 1
ATOM 1894 O O . PHE A 1 254 ? 10.821 9.096 57.841 1.00 57.34 254 PHE A O 1
ATOM 1902 N N . ARG A 1 255 ? 8.847 9.936 58.540 1.00 63.56 255 ARG A N 1
ATOM 1903 C CA . ARG A 1 255 ? 9.080 9.668 59.955 1.00 65.48 255 ARG A CA 1
ATOM 1904 C C . ARG A 1 255 ? 9.153 8.177 60.249 1.00 67.85 255 ARG A C 1
ATOM 1905 O O . ARG A 1 255 ? 9.815 7.768 61.211 1.00 58.36 255 ARG A O 1
ATOM 1913 N N . TYR A 1 256 ? 8.489 7.359 59.440 1.00 59.18 256 TYR A N 1
ATOM 1914 C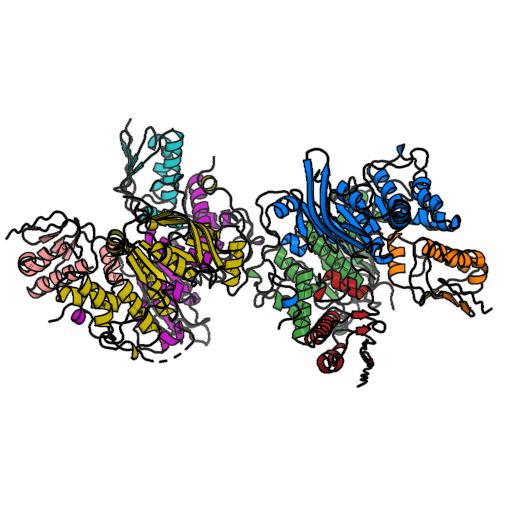 CA . TYR A 1 256 ? 8.430 5.921 59.663 1.00 69.32 256 TYR A CA 1
ATOM 1915 C C . TYR A 1 256 ? 9.329 5.192 58.677 1.00 64.66 256 TYR A C 1
ATOM 1916 O O . TYR A 1 256 ? 8.920 4.939 57.536 1.00 65.84 256 TYR A O 1
ATOM 1925 N N . PRO A 1 257 ? 10.546 4.829 59.078 1.00 76.60 257 PRO A N 1
ATOM 1926 C CA . PRO A 1 257 ? 11.451 4.147 58.149 1.00 67.75 257 PRO A CA 1
ATOM 1927 C C . PRO A 1 257 ? 10.915 2.772 57.777 1.00 73.52 257 PRO A C 1
ATOM 1928 O O . PRO A 1 257 ? 10.088 2.185 58.475 1.00 89.58 257 PRO A O 1
ATOM 1932 N N . ALA A 1 258 ? 11.404 2.256 56.657 1.00 73.86 258 ALA A N 1
ATOM 1933 C CA . ALA A 1 258 ? 10.924 0.995 56.121 1.00 68.30 258 ALA A CA 1
ATOM 1934 C C . ALA A 1 258 ? 11.926 -0.120 56.388 1.00 64.61 258 ALA A C 1
ATOM 1935 O O . ALA A 1 258 ? 13.126 0.114 56.553 1.00 60.36 258 ALA A O 1
ATOM 1937 N N . GLY A 1 259 ? 11.412 -1.346 56.437 1.00 63.48 259 GLY A N 1
ATOM 1938 C CA . GLY A 1 259 ? 12.233 -2.518 56.636 1.00 60.58 259 GLY A CA 1
ATOM 1939 C C . GLY A 1 259 ? 12.919 -2.945 55.354 1.00 71.99 259 GLY A C 1
ATOM 1940 O O . GLY A 1 259 ? 12.941 -2.230 54.351 1.00 75.05 259 GLY A O 1
ATOM 1941 N N . ASP A 1 260 ? 13.487 -4.149 55.394 1.00 81.78 260 ASP A N 1
ATOM 1942 C CA . ASP A 1 260 ? 14.177 -4.695 54.232 1.00 76.89 260 ASP A CA 1
ATOM 1943 C C . ASP A 1 260 ? 13.190 -4.906 53.087 1.00 81.12 260 ASP A C 1
ATOM 1944 O O . ASP A 1 260 ? 12.186 -5.608 53.247 1.00 83.85 260 ASP A O 1
ATOM 1949 N N . TYR A 1 261 ? 13.485 -4.299 51.930 1.00 71.29 261 TYR A N 1
ATOM 1950 C CA . TYR A 1 261 ? 12.565 -4.338 50.796 1.00 66.54 261 TYR A CA 1
ATOM 1951 C C . TYR A 1 261 ? 12.477 -5.737 50.195 1.00 73.16 261 TYR A C 1
ATOM 1952 O O . TYR A 1 261 ? 11.384 -6.196 49.837 1.00 74.50 261 TYR A O 1
ATOM 1961 N N . HIS A 1 262 ? 13.618 -6.423 50.065 1.00 77.63 262 HIS A N 1
ATOM 1962 C CA . HIS A 1 262 ? 13.616 -7.801 49.579 1.00 74.95 262 HIS A CA 1
ATOM 1963 C C . HIS A 1 262 ? 12.730 -8.685 50.449 1.00 76.28 262 HIS A C 1
ATOM 1964 O O . HIS A 1 262 ? 12.082 -9.615 49.954 1.00 84.82 262 HIS A O 1
ATOM 1971 N N . ALA A 1 263 ? 12.683 -8.397 51.750 1.00 74.00 263 ALA A N 1
ATOM 1972 C CA . ALA A 1 263 ? 11.850 -9.172 52.661 1.00 74.26 263 ALA A CA 1
ATOM 1973 C C . ALA A 1 263 ? 10.373 -8.821 52.516 1.00 87.74 263 ALA A C 1
ATOM 1974 O O . ALA A 1 263 ? 9.512 -9.696 52.653 1.00 88.43 263 ALA A O 1
ATOM 1976 N N . ASP A 1 264 ? 10.058 -7.550 52.246 1.00 80.03 264 ASP A N 1
ATOM 1977 C CA . ASP A 1 264 ? 8.667 -7.173 52.005 1.00 78.30 264 ASP A CA 1
ATOM 1978 C C . ASP A 1 264 ? 8.139 -7.819 50.732 1.00 79.41 264 ASP A C 1
ATOM 1979 O O . ASP A 1 264 ? 7.015 -8.333 50.705 1.00 85.25 264 ASP A O 1
ATOM 1984 N N . LEU A 1 265 ? 8.947 -7.808 49.671 1.00 59.26 265 LEU A N 1
ATOM 1985 C CA . LEU A 1 265 ? 8.497 -8.328 48.386 1.00 75.02 265 LEU A CA 1
ATOM 1986 C C . LEU A 1 265 ? 8.425 -9.849 48.395 1.00 91.31 265 LEU A C 1
ATOM 1987 O O . LEU A 1 265 ? 7.476 -10.435 47.860 1.00 95.54 265 LEU A O 1
ATOM 1992 N N . LEU A 1 266 ? 9.404 -10.504 49.016 1.00 90.41 266 LEU A N 1
ATOM 1993 C CA . LEU A 1 266 ? 9.574 -11.955 48.935 1.00 83.85 266 LEU A CA 1
ATOM 1994 C C . LEU A 1 266 ? 9.684 -12.544 50.337 1.00 79.83 266 LEU A C 1
ATOM 1995 O O . LEU A 1 266 ? 10.755 -13.001 50.753 1.00 78.20 266 LEU A O 1
ATOM 2000 N N . PRO A 1 267 ? 8.581 -12.567 51.089 1.00 85.33 267 PRO A N 1
ATOM 2001 C CA . PRO A 1 267 ? 8.643 -13.073 52.467 1.00 96.52 267 PRO A CA 1
ATOM 2002 C C . PRO A 1 267 ? 8.927 -14.567 52.507 1.00 122.11 267 PRO A C 1
ATOM 2003 O O . PRO A 1 267 ? 8.467 -15.330 51.655 1.00 122.58 267 PRO A O 1
ATOM 2007 N N . GLY A 1 268 ? 9.692 -14.980 53.513 1.00 140.27 268 GLY A N 1
ATOM 2008 C CA . GLY A 1 268 ? 10.061 -16.376 53.658 1.00 156.56 268 GLY A CA 1
ATOM 2009 C C . GLY A 1 268 ? 11.474 -16.663 53.191 1.00 164.64 268 GLY A C 1
ATOM 2010 O O . GLY A 1 268 ? 12.205 -15.752 52.802 1.00 165.16 268 GLY A O 1
ATOM 2011 N N . GLU B 2 8 ? 10.883 -1.193 -8.258 1.00 148.17 -4 GLU B N 1
ATOM 2012 C CA . GLU B 2 8 ? 10.428 -2.521 -7.861 1.00 143.83 -4 GLU B CA 1
ATOM 2013 C C . GLU B 2 8 ? 11.093 -2.935 -6.551 1.00 139.82 -4 GLU B C 1
ATOM 2014 O O . GLU B 2 8 ? 11.441 -2.087 -5.728 1.00 145.72 -4 GLU B O 1
ATOM 2020 N N A ASN B 2 9 ? 11.260 -4.243 -6.362 0.22 129.98 -3 ASN B N 1
ATOM 2021 N N B ASN B 2 9 ? 11.271 -4.240 -6.367 0.78 131.01 -3 ASN B N 1
ATOM 2022 C CA A ASN B 2 9 ? 11.893 -4.752 -5.154 0.22 123.32 -3 ASN B CA 1
ATOM 2023 C CA B ASN B 2 9 ? 11.894 -4.760 -5.156 0.78 123.00 -3 ASN B CA 1
ATOM 2024 C C A ASN B 2 9 ? 13.360 -4.346 -5.138 0.22 120.70 -3 ASN B C 1
ATOM 2025 C C B ASN B 2 9 ? 13.366 -4.371 -5.123 0.78 119.71 -3 ASN B C 1
ATOM 2026 O O A ASN B 2 9 ? 14.128 -4.718 -6.032 0.22 120.25 -3 ASN B O 1
ATOM 2027 O O B ASN B 2 9 ? 14.145 -4.780 -5.989 0.78 120.64 -3 ASN B O 1
ATOM 2036 N N . LEU B 2 10 ? 13.743 -3.574 -4.129 1.00 119.91 -2 LEU B N 1
ATOM 2037 C CA . LEU B 2 10 ? 15.116 -3.140 -3.947 1.00 108.35 -2 LEU B CA 1
ATOM 2038 C C . LEU B 2 10 ? 15.648 -3.715 -2.647 1.00 101.76 -2 LEU B C 1
ATOM 2039 O O . LEU B 2 10 ? 14.916 -3.830 -1.660 1.00 104.48 -2 LEU B O 1
ATOM 2044 N N A TYR B 2 11 ? 16.922 -4.090 -2.660 0.45 94.50 -1 TYR B N 1
ATOM 2045 N N B TYR B 2 11 ? 16.935 -4.058 -2.639 0.55 93.81 -1 TYR B N 1
ATOM 2046 C CA A TYR B 2 11 ? 17.563 -4.640 -1.478 0.45 92.34 -1 TYR B CA 1
ATOM 2047 C CA B TYR B 2 11 ? 17.556 -4.676 -1.473 0.55 92.31 -1 TYR B CA 1
ATOM 2048 C C A TYR B 2 11 ? 18.936 -4.013 -1.323 0.45 86.71 -1 TYR B C 1
ATOM 2049 C C B TYR B 2 11 ? 18.957 -4.109 -1.294 0.55 86.77 -1 TYR B C 1
ATOM 2050 O O A TYR B 2 11 ? 19.696 -3.928 -2.293 0.45 86.36 -1 TYR B O 1
ATOM 2051 O O B TYR B 2 11 ? 19.771 -4.171 -2.221 0.55 86.79 -1 TYR B O 1
ATOM 2068 N N . PHE B 2 12 ? 19.245 -3.567 -0.109 1.00 86.43 0 PHE B N 1
ATOM 2069 C CA . PHE B 2 12 ? 20.580 -3.104 0.227 1.00 85.56 0 PHE B CA 1
ATOM 2070 C C . PHE B 2 12 ? 20.935 -3.657 1.593 1.00 89.03 0 PHE B C 1
ATOM 2071 O O . PHE B 2 12 ? 20.126 -3.573 2.522 1.00 95.23 0 PHE B O 1
ATOM 2079 N N A GLN B 2 13 ? 22.128 -4.223 1.726 0.68 88.24 1 GLN B N 1
ATOM 2080 N N B GLN B 2 13 ? 22.137 -4.218 1.711 0.32 89.47 1 GLN B N 1
ATOM 2081 C CA A GLN B 2 13 ? 22.563 -4.710 3.024 0.68 94.16 1 GLN B CA 1
ATOM 2082 C CA B GLN B 2 13 ? 22.628 -4.766 2.966 0.32 94.34 1 GLN B CA 1
ATOM 2083 C C A GLN B 2 13 ? 23.991 -4.270 3.304 0.68 93.77 1 GLN B C 1
ATOM 2084 C C B GLN B 2 13 ? 24.004 -4.200 3.281 0.32 93.74 1 GLN B C 1
ATOM 2085 O O A GLN B 2 13 ? 24.841 -4.240 2.408 0.68 92.67 1 GLN B O 1
ATOM 2086 O O B GLN B 2 13 ? 24.844 -4.040 2.390 0.32 93.00 1 GLN B O 1
ATOM 2097 N N . SER B 2 14 ? 24.221 -3.897 4.558 1.00 96.33 2 SER B N 1
ATOM 2098 C CA . SER B 2 14 ? 25.514 -3.500 5.074 1.00 89.22 2 SER B CA 1
ATOM 2099 C C . SER B 2 14 ? 25.608 -4.107 6.465 1.00 96.87 2 SER B C 1
ATOM 2100 O O . SER B 2 14 ? 24.673 -4.763 6.932 1.00 100.31 2 SER B O 1
ATOM 2103 N N . GLU B 2 15 ? 26.747 -3.913 7.130 1.00 98.25 3 GLU B N 1
ATOM 2104 C CA . GLU B 2 15 ? 26.963 -4.608 8.395 1.00 98.52 3 GLU B CA 1
ATOM 2105 C C . GLU B 2 15 ? 25.961 -4.166 9.458 1.00 96.07 3 GLU B C 1
ATOM 2106 O O . GLU B 2 15 ? 25.396 -5.001 10.174 1.00 98.03 3 GLU B O 1
ATOM 2112 N N . SER B 2 16 ? 25.714 -2.862 9.568 1.00 94.59 4 SER B N 1
ATOM 2113 C CA . SER B 2 16 ? 24.869 -2.324 10.621 1.00 95.36 4 SER B CA 1
ATOM 2114 C C . SER B 2 16 ? 23.535 -1.785 10.124 1.00 102.05 4 SER B C 1
ATOM 2115 O O . SER B 2 16 ? 22.682 -1.438 10.948 1.00 94.47 4 SER B O 1
ATOM 2118 N N . LEU B 2 17 ? 23.329 -1.695 8.811 1.00 72.38 5 LEU B N 1
ATOM 2119 C CA . LEU B 2 17 ? 22.071 -1.175 8.292 1.00 71.26 5 LEU B CA 1
ATOM 2120 C C . LEU B 2 17 ? 21.725 -1.858 6.979 1.00 77.61 5 LEU B C 1
ATOM 2121 O O . LEU B 2 17 ? 22.572 -1.981 6.090 1.00 82.84 5 LEU B O 1
ATOM 2126 N N . SER B 2 18 ? 20.478 -2.304 6.872 1.00 72.73 6 SER B N 1
ATOM 2127 C CA . SER B 2 18 ? 19.950 -2.887 5.655 1.00 68.80 6 SER B CA 1
ATOM 2128 C C . SER B 2 18 ? 18.559 -2.317 5.431 1.00 76.00 6 SER B C 1
ATOM 2129 O O . SER B 2 18 ? 17.868 -1.945 6.381 1.00 83.34 6 SER B O 1
ATOM 2132 N N A TRP B 2 19 ? 18.160 -2.235 4.165 0.67 74.68 7 TRP B N 1
ATOM 2133 N N B TRP B 2 19 ? 18.157 -2.243 4.168 0.33 75.03 7 TRP B N 1
ATOM 2134 C CA A TRP B 2 19 ? 16.815 -1.784 3.841 0.67 76.90 7 TRP B CA 1
ATOM 2135 C CA B TRP B 2 19 ? 16.802 -1.814 3.862 0.33 78.20 7 TRP B CA 1
ATOM 2136 C C A TRP B 2 19 ? 16.305 -2.518 2.610 0.67 84.50 7 TRP B C 1
ATOM 2137 C C B TRP B 2 19 ? 16.300 -2.556 2.635 0.33 84.89 7 TRP B C 1
ATOM 2138 O O A TRP B 2 19 ? 17.076 -3.051 1.804 0.67 88.56 7 TRP B O 1
ATOM 2139 O O B TRP B 2 19 ? 17.075 -3.121 1.852 0.33 88.30 7 TRP B O 1
ATOM 2160 N N . MET B 2 20 ? 14.980 -2.545 2.485 1.00 89.89 8 MET B N 1
ATOM 2161 C CA . MET B 2 20 ? 14.327 -3.325 1.451 1.00 87.88 8 MET B CA 1
ATOM 2162 C C . MET B 2 20 ? 13.020 -2.653 1.068 1.00 91.60 8 MET B C 1
ATOM 2163 O O . MET B 2 20 ? 12.198 -2.343 1.936 1.00 102.40 8 MET B O 1
ATOM 2168 N N . GLN B 2 21 ? 12.833 -2.440 -0.226 1.00 96.94 9 GLN B N 1
ATOM 2169 C CA . GLN B 2 21 ? 11.598 -1.890 -0.773 1.00 93.28 9 GLN B CA 1
ATOM 2170 C C . GLN B 2 21 ? 10.861 -3.015 -1.480 1.00 95.31 9 GLN B C 1
ATOM 2171 O O . GLN B 2 21 ? 11.276 -3.456 -2.560 1.00 126.26 9 GLN B O 1
ATOM 2177 N N . THR B 2 22 ? 9.782 -3.482 -0.870 1.00 97.98 10 THR B N 1
ATOM 2178 C CA . THR B 2 22 ? 8.907 -4.457 -1.499 1.00 109.31 10 THR B CA 1
ATOM 2179 C C . THR B 2 22 ? 7.608 -3.735 -1.819 1.00 124.41 10 THR B C 1
ATOM 2180 O O . THR B 2 22 ? 6.871 -3.335 -0.906 1.00 125.50 10 THR B O 1
ATOM 2184 N N . GLY B 2 23 ? 7.354 -3.545 -3.107 1.00 132.72 11 GLY B N 1
ATOM 2185 C CA . GLY B 2 23 ? 6.139 -2.877 -3.526 1.00 136.07 11 GLY B CA 1
ATOM 2186 C C . GLY B 2 23 ? 6.042 -1.504 -2.898 1.00 122.18 11 GLY B C 1
ATOM 2187 O O . GLY B 2 23 ? 6.876 -0.616 -3.125 1.00 124.56 11 GLY B O 1
ATOM 2188 N N . ASP B 2 24 ? 5.013 -1.336 -2.078 1.00 109.90 12 ASP B N 1
ATOM 2189 C CA . ASP B 2 24 ? 4.684 -0.072 -1.444 1.00 118.84 12 ASP B CA 1
ATOM 2190 C C . ASP B 2 24 ? 5.370 0.149 -0.101 1.00 122.15 12 ASP B C 1
ATOM 2191 O O . ASP B 2 24 ? 5.214 1.232 0.473 1.00 120.40 12 ASP B O 1
ATOM 2196 N N . THR B 2 25 ? 6.101 -0.828 0.434 1.00 109.33 13 THR B N 1
ATOM 2197 C CA . THR B 2 25 ? 6.649 -0.699 1.779 1.00 109.23 13 THR B CA 1
ATOM 2198 C C . THR B 2 25 ? 8.172 -0.674 1.751 1.00 103.27 13 THR B C 1
ATOM 2199 O O . THR B 2 25 ? 8.809 -1.534 1.127 1.00 99.43 13 THR B O 1
ATOM 2203 N N . LEU B 2 26 ? 8.741 0.314 2.445 1.00 98.40 14 LEU B N 1
ATOM 2204 C CA . LEU B 2 26 ? 10.166 0.399 2.733 1.00 95.86 14 LEU B CA 1
ATOM 2205 C C . LEU B 2 26 ? 10.407 -0.066 4.164 1.00 96.80 14 LEU B C 1
ATOM 2206 O O . LEU B 2 26 ? 9.951 0.578 5.115 1.00 92.58 14 LEU B O 1
ATOM 2211 N N . ALA B 2 27 ? 11.128 -1.168 4.316 1.00 87.74 15 ALA B N 1
ATOM 2212 C CA . ALA 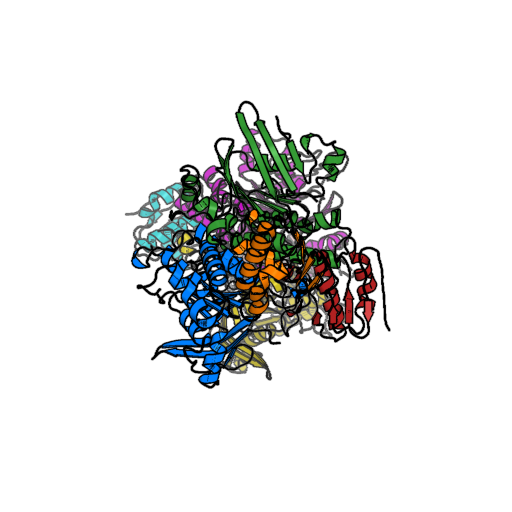B 2 27 ? 11.403 -1.758 5.614 1.00 80.70 15 ALA B CA 1
ATOM 2213 C C . ALA B 2 27 ? 12.887 -1.615 5.921 1.00 78.17 15 ALA B C 1
ATOM 2214 O O . ALA B 2 27 ? 13.735 -1.901 5.065 1.00 90.69 15 ALA B O 1
ATOM 2216 N N . LEU B 2 28 ? 13.195 -1.179 7.138 1.00 78.35 16 LEU B N 1
ATOM 2217 C CA . LEU B 2 28 ? 14.564 -0.981 7.584 1.00 78.22 16 LEU B CA 1
ATOM 2218 C C . LEU B 2 28 ? 14.939 -2.027 8.626 1.00 81.16 16 LEU B C 1
ATOM 2219 O O . LEU B 2 28 ? 14.084 -2.553 9.345 1.00 82.06 16 LEU B O 1
ATOM 2224 N N . SER B 2 29 ? 16.237 -2.314 8.702 1.00 73.11 17 SER B N 1
ATOM 2225 C CA . SER B 2 29 ? 16.798 -3.331 9.576 1.00 67.48 17 SER B CA 1
ATOM 2226 C C . SER B 2 29 ? 18.141 -2.824 10.081 1.00 72.06 17 SER B C 1
ATOM 2227 O O . SER B 2 29 ? 18.942 -2.297 9.304 1.00 76.80 17 SER B O 1
ATOM 2230 N N . GLY B 2 30 ? 18.382 -2.973 11.379 1.00 72.55 18 GLY B N 1
ATOM 2231 C CA . GLY B 2 30 ? 19.661 -2.586 11.940 1.00 66.37 18 GLY B CA 1
ATOM 2232 C C . GLY B 2 30 ? 19.630 -1.298 12.739 1.00 68.83 18 GLY B C 1
ATOM 2233 O O . GLY B 2 30 ? 18.652 -1.013 13.435 1.00 73.54 18 GLY B O 1
ATOM 2234 N N . GLU B 2 31 ? 20.696 -0.506 12.634 1.00 64.42 19 GLU B N 1
ATOM 2235 C CA . GLU B 2 31 ? 20.866 0.719 13.406 1.00 81.35 19 GLU B CA 1
ATOM 2236 C C . GLU B 2 31 ? 20.725 1.943 12.512 1.00 81.62 19 GLU B C 1
ATOM 2237 O O . GLU B 2 31 ? 21.411 2.052 11.490 1.00 84.12 19 GLU B O 1
ATOM 2243 N N . LEU B 2 32 ? 19.839 2.862 12.893 1.00 70.59 20 LEU B N 1
ATOM 2244 C CA . LEU B 2 32 ? 19.692 4.118 12.161 1.00 59.03 20 LEU B CA 1
ATOM 2245 C C . LEU B 2 32 ? 20.479 5.208 12.892 1.00 62.69 20 LEU B C 1
ATOM 2246 O O . LEU B 2 32 ? 19.930 6.112 13.526 1.00 64.05 20 LEU B O 1
ATOM 2251 N N . ASP B 2 33 ? 21.802 5.100 12.777 1.00 69.60 21 ASP B N 1
ATOM 2252 C CA . ASP B 2 33 ? 22.756 5.942 13.487 1.00 70.26 21 ASP B CA 1
ATOM 2253 C C . ASP B 2 33 ? 23.505 6.847 12.516 1.00 83.17 21 ASP B C 1
ATOM 2254 O O . ASP B 2 33 ? 23.616 6.553 11.324 1.00 102.36 21 ASP B O 1
ATOM 2259 N N . GLN B 2 34 ? 24.053 7.943 13.057 1.00 86.99 22 GLN B N 1
ATOM 2260 C CA . GLN B 2 34 ? 24.651 8.973 12.211 1.00 82.17 22 GLN B CA 1
ATOM 2261 C C . GLN B 2 34 ? 25.821 8.432 11.397 1.00 88.92 22 GLN B C 1
ATOM 2262 O O . GLN B 2 34 ? 26.041 8.872 10.262 1.00 104.89 22 GLN B O 1
ATOM 2268 N N . ASP B 2 35 ? 26.578 7.479 11.948 1.00 86.40 23 ASP B N 1
ATOM 2269 C CA . ASP B 2 35 ? 27.723 6.934 11.220 1.00 90.94 23 ASP B CA 1
ATOM 2270 C C . ASP B 2 35 ? 27.296 5.949 10.133 1.00 80.21 23 ASP B C 1
ATOM 2271 O O . ASP B 2 35 ? 27.935 5.881 9.076 1.00 112.65 23 ASP B O 1
ATOM 2276 N N . VAL B 2 36 ? 26.230 5.175 10.367 1.00 76.81 24 VAL B N 1
ATOM 2277 C CA . VAL B 2 36 ? 25.853 4.096 9.450 1.00 70.87 24 VAL B CA 1
ATOM 2278 C C . VAL B 2 36 ? 24.734 4.488 8.479 1.00 75.02 24 VAL B C 1
ATOM 2279 O O . VAL B 2 36 ? 24.526 3.785 7.476 1.00 69.63 24 VAL B O 1
ATOM 2283 N N . LEU B 2 37 ? 24.070 5.628 8.684 1.00 71.62 25 LEU B N 1
ATOM 2284 C CA . LEU B 2 37 ? 22.895 5.931 7.871 1.00 68.99 25 LEU B CA 1
ATOM 2285 C C . LEU B 2 37 ? 23.245 6.492 6.497 1.00 75.02 25 LEU B C 1
ATOM 2286 O O . LEU B 2 37 ? 22.349 6.586 5.647 1.00 68.49 25 LEU B O 1
ATOM 2291 N N . LEU B 2 38 ? 24.518 6.802 6.241 1.00 76.13 26 LEU B N 1
ATOM 2292 C CA . LEU B 2 38 ? 24.859 7.563 5.042 1.00 78.05 26 LEU B CA 1
ATOM 2293 C C . LEU B 2 38 ? 24.405 6.898 3.749 1.00 89.61 26 LEU B C 1
ATOM 2294 O O . LEU B 2 38 ? 23.794 7.595 2.921 1.00 79.58 26 LEU B O 1
ATOM 2299 N N . PRO B 2 39 ? 24.580 5.586 3.541 1.00 83.71 27 PRO B N 1
ATOM 2300 C CA . PRO B 2 39 ? 24.079 4.996 2.291 1.00 76.56 27 PRO B CA 1
ATOM 2301 C C . PRO B 2 39 ? 22.605 5.253 2.067 1.00 77.84 27 PRO B C 1
ATOM 2302 O O . PRO B 2 39 ? 22.214 5.619 0.951 1.00 93.84 27 PRO B O 1
ATOM 2306 N N . LEU B 2 40 ? 21.783 5.162 3.118 1.00 67.85 28 LEU B N 1
ATOM 2307 C CA . LEU B 2 40 ? 20.352 5.370 2.928 1.00 68.04 28 LEU B CA 1
ATOM 2308 C C . LEU B 2 40 ? 20.054 6.809 2.550 1.00 79.60 28 LEU B C 1
ATOM 2309 O O . LEU B 2 40 ? 19.113 7.066 1.789 1.00 83.09 28 LEU B O 1
ATOM 2314 N N . TRP B 2 41 ? 20.842 7.755 3.063 1.00 80.03 29 TRP B N 1
ATOM 2315 C CA . TRP B 2 41 ? 20.704 9.133 2.615 1.00 76.61 29 TRP B CA 1
ATOM 2316 C C . TRP B 2 41 ? 20.996 9.252 1.123 1.00 82.18 29 TRP B C 1
ATOM 2317 O O . TRP B 2 41 ? 20.283 9.953 0.396 1.00 77.75 29 TRP B O 1
ATOM 2328 N N . GLU B 2 42 ? 22.030 8.553 0.645 1.00 78.95 30 GLU B N 1
ATOM 2329 C CA . GLU B 2 42 ? 22.478 8.730 -0.735 1.00 78.08 30 GLU B CA 1
ATOM 2330 C C . GLU B 2 42 ? 21.454 8.220 -1.742 1.00 81.70 30 GLU B C 1
ATOM 2331 O O . GLU B 2 42 ? 21.360 8.750 -2.857 1.00 97.17 30 GLU B O 1
ATOM 2337 N N . MET B 2 43 ? 20.687 7.197 -1.372 1.00 99.27 31 MET B N 1
ATOM 2338 C CA . MET B 2 43 ? 19.656 6.619 -2.225 1.00 96.55 31 MET B CA 1
ATOM 2339 C C . MET B 2 43 ? 18.253 6.913 -1.705 1.00 98.66 31 MET B C 1
ATOM 2340 O O . MET B 2 43 ? 17.344 6.090 -1.853 1.00 94.73 31 MET B O 1
ATOM 2345 N N . ARG B 2 44 ? 18.073 8.078 -1.077 1.00 95.57 32 ARG B N 1
ATOM 2346 C CA . ARG B 2 44 ? 16.791 8.416 -0.467 1.00 101.92 32 ARG B CA 1
ATOM 2347 C C . ARG B 2 44 ? 15.665 8.455 -1.496 1.00 106.48 32 ARG B C 1
ATOM 2348 O O . ARG B 2 44 ? 14.567 7.946 -1.242 1.00 101.80 32 ARG B O 1
ATOM 2356 N N . GLU B 2 45 ? 15.920 9.035 -2.669 1.00 107.68 33 GLU B N 1
ATOM 2357 C CA . GLU B 2 45 ? 14.849 9.201 -3.644 1.00 111.09 33 GLU B CA 1
ATOM 2358 C C . GLU B 2 45 ? 14.397 7.856 -4.203 1.00 108.18 33 GLU B C 1
ATOM 2359 O O . GLU B 2 45 ? 13.199 7.644 -4.434 1.00 111.40 33 GLU B O 1
ATOM 2365 N N . GLU B 2 46 ? 15.340 6.942 -4.445 1.00 99.21 34 GLU B N 1
ATOM 2366 C CA . GLU B 2 46 ? 14.968 5.606 -4.899 1.00 94.12 34 GLU B CA 1
ATOM 2367 C C . GLU B 2 46 ? 14.211 4.856 -3.816 1.00 97.75 34 GLU B C 1
ATOM 2368 O O . GLU B 2 46 ? 13.245 4.139 -4.104 1.00 99.95 34 GLU B O 1
ATOM 2374 N N . ALA B 2 47 ? 14.642 5.014 -2.562 1.00 98.22 35 ALA B N 1
ATOM 2375 C CA . ALA B 2 47 ? 14.069 4.258 -1.452 1.00 95.97 35 ALA B CA 1
ATOM 2376 C C . ALA B 2 47 ? 12.622 4.632 -1.170 1.00 107.58 35 ALA B C 1
ATOM 2377 O O . ALA B 2 47 ? 11.869 3.809 -0.635 1.00 115.70 35 ALA B O 1
ATOM 2379 N N . VAL B 2 48 ? 12.213 5.850 -1.509 1.00 103.14 36 VAL B N 1
ATOM 2380 C CA . VAL B 2 48 ? 10.882 6.333 -1.166 1.00 101.16 36 VAL B CA 1
ATOM 2381 C C . VAL B 2 48 ? 9.978 6.414 -2.396 1.00 117.71 36 VAL B C 1
ATOM 2382 O O . VAL B 2 48 ? 8.939 7.065 -2.354 1.00 129.30 36 VAL B O 1
ATOM 2386 N N . LYS B 2 49 ? 10.346 5.749 -3.486 1.00 121.47 37 LYS B N 1
ATOM 2387 C CA . LYS B 2 49 ? 9.603 5.873 -4.731 1.00 122.39 37 LYS B CA 1
ATOM 2388 C C . LYS B 2 49 ? 8.375 4.975 -4.710 1.00 122.40 37 LYS B C 1
ATOM 2389 O O . LYS B 2 49 ? 8.496 3.747 -4.627 1.00 125.14 37 LYS B O 1
ATOM 2395 N N . GLY B 2 50 ? 7.200 5.590 -4.792 1.00 115.92 38 GLY B N 1
ATOM 2396 C CA . GLY B 2 50 ? 5.944 4.859 -4.758 1.00 111.11 38 GLY B CA 1
ATOM 2397 C C . GLY B 2 50 ? 5.769 4.007 -3.523 1.00 124.11 38 GLY B C 1
ATOM 2398 O O . GLY B 2 50 ? 5.328 2.855 -3.624 1.00 136.45 38 GLY B O 1
ATOM 2399 N N . ILE B 2 51 ? 6.104 4.549 -2.357 1.00 107.22 39 ILE B N 1
ATOM 2400 C CA . ILE B 2 51 ? 5.917 3.869 -1.087 1.00 119.30 39 ILE B CA 1
ATOM 2401 C C . ILE B 2 51 ? 4.883 4.643 -0.289 1.00 125.47 39 ILE B C 1
ATOM 2402 O O . ILE B 2 51 ? 4.841 5.878 -0.328 1.00 121.22 39 ILE B O 1
ATOM 2407 N N . THR B 2 52 ? 4.037 3.906 0.421 1.00 126.77 40 THR B N 1
ATOM 2408 C CA . THR B 2 52 ? 3.052 4.473 1.320 1.00 127.24 40 THR B CA 1
ATOM 2409 C C . THR B 2 52 ? 3.324 4.112 2.771 1.00 129.35 40 THR B C 1
ATOM 2410 O O . THR B 2 52 ? 2.566 4.530 3.652 1.00 132.47 40 THR B O 1
ATOM 2414 N N . CYS B 2 53 ? 4.381 3.348 3.046 1.00 110.36 41 CYS B N 1
ATOM 2415 C CA . CYS B 2 53 ? 4.637 2.848 4.388 1.00 107.16 41 CYS B CA 1
ATOM 2416 C C . CYS B 2 53 ? 6.132 2.689 4.626 1.00 107.62 41 CYS B C 1
ATOM 2417 O O . CYS B 2 53 ? 6.871 2.267 3.733 1.00 111.40 41 CYS B O 1
ATOM 2420 N N . ILE B 2 54 ? 6.564 3.041 5.835 1.00 91.39 42 ILE B N 1
ATOM 2421 C CA . ILE B 2 54 ? 7.924 2.805 6.303 1.00 87.81 42 ILE B CA 1
ATOM 2422 C C . ILE B 2 54 ? 7.846 1.883 7.512 1.00 92.84 42 ILE B C 1
ATOM 2423 O O . ILE B 2 54 ? 7.166 2.201 8.494 1.00 97.94 42 ILE B O 1
ATOM 2428 N N . ASP B 2 55 ? 8.529 0.743 7.437 1.00 95.51 43 ASP B N 1
ATOM 2429 C CA . ASP B 2 55 ? 8.521 -0.259 8.497 1.00 95.53 43 ASP B CA 1
ATOM 2430 C C . ASP B 2 55 ? 9.853 -0.212 9.237 1.00 92.75 43 ASP B C 1
ATOM 2431 O O . ASP B 2 55 ? 10.911 -0.442 8.640 1.00 99.26 43 ASP B O 1
ATOM 2436 N N . LEU B 2 56 ? 9.794 0.080 10.538 1.00 87.30 44 LEU B N 1
ATOM 2437 C CA . LEU B 2 56 ? 10.965 0.143 11.402 1.00 83.88 44 LEU B CA 1
ATOM 2438 C C . LEU B 2 56 ? 11.013 -1.016 12.394 1.00 80.69 44 LEU B C 1
ATOM 2439 O O . LEU B 2 56 ? 11.772 -0.962 13.367 1.00 72.39 44 LEU B O 1
ATOM 2444 N N . SER B 2 57 ? 10.211 -2.062 12.162 1.00 87.78 45 SER B N 1
ATOM 2445 C CA . SER B 2 57 ? 10.073 -3.160 13.120 1.00 82.53 45 SER B CA 1
ATOM 2446 C C . SER B 2 57 ? 11.405 -3.816 13.467 1.00 95.11 45 SER B C 1
ATOM 2447 O O . SER B 2 57 ? 11.590 -4.287 14.595 1.00 96.06 45 SER B O 1
ATOM 2450 N N A ARG B 2 58 ? 12.341 -3.855 12.522 0.59 77.71 46 ARG B N 1
ATOM 2451 N N B ARG B 2 58 ? 12.339 -3.868 12.519 0.41 77.36 46 ARG B N 1
ATOM 2452 C CA A ARG B 2 58 ? 13.619 -4.524 12.715 0.59 77.77 46 ARG B CA 1
ATOM 2453 C CA B ARG B 2 58 ? 13.618 -4.530 12.728 0.41 77.69 46 ARG B CA 1
ATOM 2454 C C A ARG B 2 58 ? 14.754 -3.553 13.022 0.59 72.87 46 ARG B C 1
ATOM 2455 C C B ARG B 2 58 ? 14.754 -3.546 12.996 0.41 73.14 46 ARG B C 1
ATOM 2456 O O A ARG B 2 58 ? 15.925 -3.934 12.934 0.59 71.33 46 ARG B O 1
ATOM 2457 O O B ARG B 2 58 ? 15.925 -3.907 12.850 0.41 71.68 46 ARG B O 1
ATOM 2472 N N . VAL B 2 59 ? 14.433 -2.317 13.394 1.00 73.23 47 VAL B N 1
ATOM 2473 C CA . VAL B 2 59 ? 15.437 -1.303 13.712 1.00 59.36 47 VAL B CA 1
ATOM 2474 C C . VAL B 2 59 ? 15.647 -1.294 15.222 1.00 75.56 47 VAL B C 1
ATOM 2475 O O . VAL B 2 59 ? 14.694 -1.114 15.989 1.00 80.52 47 VAL B O 1
ATOM 2479 N N . SER B 2 60 ? 16.895 -1.478 15.650 1.00 76.89 48 SER B N 1
ATOM 2480 C CA . SER B 2 60 ? 17.203 -1.565 17.073 1.00 62.08 48 SER B CA 1
ATOM 2481 C C . SER B 2 60 ? 17.457 -0.210 17.722 1.00 70.81 48 SER B C 1
ATOM 2482 O O . SER B 2 60 ? 17.208 -0.053 18.923 1.00 77.06 48 SER B O 1
ATOM 2485 N N . ARG B 2 61 ? 17.949 0.770 16.969 1.00 66.14 49 ARG B N 1
ATOM 2486 C CA . ARG B 2 61 ? 18.323 2.047 17.559 1.00 58.98 49 ARG B CA 1
ATOM 2487 C C . ARG B 2 61 ? 18.130 3.156 16.537 1.00 63.17 49 ARG B C 1
ATOM 2488 O O . ARG B 2 61 ? 18.408 2.969 15.350 1.00 62.11 49 ARG B O 1
ATOM 2496 N N . VAL B 2 62 ? 17.653 4.307 17.010 1.00 64.88 50 VAL B N 1
ATOM 2497 C CA . VAL B 2 62 ? 17.500 5.500 16.184 1.00 61.74 50 VAL B CA 1
ATOM 2498 C C . VAL B 2 62 ? 18.020 6.675 17.001 1.00 59.00 50 VAL B C 1
ATOM 2499 O O . VAL B 2 62 ? 17.425 7.035 18.024 1.00 75.67 50 VAL B O 1
ATOM 2503 N N . ASP B 2 63 ? 19.114 7.283 16.552 1.00 60.06 51 ASP B N 1
ATOM 2504 C CA . ASP B 2 63 ? 19.598 8.493 17.194 1.00 68.64 51 ASP B CA 1
ATOM 2505 C C . ASP B 2 63 ? 19.001 9.700 16.476 1.00 65.57 51 ASP B C 1
ATOM 2506 O O . ASP B 2 63 ? 18.206 9.565 15.544 1.00 68.45 51 ASP B O 1
ATOM 2511 N N . THR B 2 64 ? 19.382 10.900 16.920 1.00 64.99 52 THR B N 1
ATOM 2512 C CA . THR B 2 64 ? 18.743 12.108 16.407 1.00 67.35 52 THR B CA 1
ATOM 2513 C C . THR B 2 64 ? 19.019 12.293 14.917 1.00 73.09 52 THR B C 1
ATOM 2514 O O . THR B 2 64 ? 18.139 12.727 14.164 1.00 74.37 52 THR B O 1
ATOM 2518 N N . GLY B 2 65 ? 20.246 11.995 14.479 1.00 68.67 53 GLY B N 1
ATOM 2519 C CA . GLY B 2 65 ? 20.548 12.039 13.055 1.00 65.82 53 GLY B CA 1
ATOM 2520 C C . GLY B 2 65 ? 19.701 11.076 12.242 1.00 63.80 53 GLY B C 1
ATOM 2521 O O . GLY B 2 65 ? 19.218 11.417 11.156 1.00 76.54 53 GLY B O 1
ATOM 2522 N N . GLY B 2 66 ? 19.523 9.854 12.749 1.00 62.21 54 GLY B N 1
ATOM 2523 C CA . GLY B 2 66 ? 18.643 8.909 12.081 1.00 53.23 54 GLY B CA 1
ATOM 2524 C C . GLY B 2 66 ? 17.213 9.407 12.015 1.00 67.85 54 GLY B C 1
ATOM 2525 O O . GLY B 2 66 ? 16.523 9.223 11.008 1.00 76.96 54 GLY B O 1
ATOM 2526 N N . LEU B 2 67 ? 16.747 10.033 13.097 1.00 66.10 55 LEU B N 1
ATOM 2527 C CA . LEU B 2 67 ? 15.411 10.621 13.112 1.00 71.04 55 LEU B CA 1
ATOM 2528 C C . LEU B 2 67 ? 15.275 11.730 12.070 1.00 76.44 55 LEU B C 1
ATOM 2529 O O . LEU B 2 67 ? 14.224 11.864 11.427 1.00 78.04 55 LEU B O 1
ATOM 2534 N N . ALA B 2 68 ? 16.321 12.545 11.900 1.00 67.23 56 ALA B N 1
ATOM 2535 C CA . ALA B 2 68 ? 16.297 13.582 10.870 1.00 71.38 56 ALA B CA 1
ATOM 2536 C C . ALA B 2 68 ? 16.222 12.973 9.476 1.00 81.97 56 ALA B C 1
ATOM 2537 O O . ALA B 2 68 ? 15.473 13.457 8.611 1.00 88.16 56 ALA B O 1
ATOM 2539 N N . LEU B 2 69 ? 17.007 11.918 9.239 1.00 72.60 57 LEU B N 1
ATOM 2540 C CA . LEU B 2 69 ? 16.891 11.174 7.989 1.00 77.19 57 LEU B CA 1
ATOM 2541 C C . LEU B 2 69 ? 15.468 10.678 7.777 1.00 77.59 57 LEU B C 1
ATOM 2542 O O . LEU B 2 69 ? 14.944 10.727 6.657 1.00 81.23 57 LEU B O 1
ATOM 2547 N N . LEU B 2 70 ? 14.842 10.165 8.839 1.00 73.17 58 LEU B N 1
ATOM 2548 C CA . LEU B 2 70 ? 13.482 9.649 8.732 1.00 76.32 58 LEU B CA 1
ATOM 2549 C C . LEU B 2 70 ? 12.509 10.755 8.339 1.00 85.42 58 LEU B C 1
ATOM 2550 O O . LEU B 2 70 ? 11.617 10.552 7.502 1.00 85.55 58 LEU B O 1
ATOM 2555 N N . LEU B 2 71 ? 12.677 11.939 8.932 1.00 77.37 59 LEU B N 1
ATOM 2556 C CA . LEU B 2 71 ? 11.806 13.060 8.603 1.00 81.83 59 LEU B CA 1
ATOM 2557 C C . LEU B 2 71 ? 11.986 13.470 7.147 1.00 89.41 59 LEU B C 1
ATOM 2558 O O . LEU B 2 71 ? 11.003 13.728 6.437 1.00 96.57 59 LEU B O 1
ATOM 2563 N N . HIS B 2 72 ? 13.236 13.499 6.676 1.00 81.60 60 HIS B N 1
ATOM 2564 C CA . HIS B 2 72 ? 13.481 13.833 5.277 1.00 83.04 60 HIS B CA 1
ATOM 2565 C C . HIS B 2 72 ? 12.863 12.793 4.349 1.00 84.41 60 HIS B C 1
ATOM 2566 O O . HIS B 2 72 ? 12.331 13.137 3.285 1.00 79.31 60 HIS B O 1
ATOM 2573 N N . LEU B 2 73 ? 12.920 11.513 4.731 1.00 79.79 61 LEU B N 1
ATOM 2574 C CA . LEU B 2 73 ? 12.302 10.477 3.904 1.00 80.55 61 LEU B CA 1
ATOM 2575 C C . LEU B 2 73 ? 10.796 10.668 3.823 1.00 89.09 61 LEU B C 1
ATOM 2576 O O . LEU B 2 73 ? 10.208 10.575 2.740 1.00 84.82 61 LEU B O 1
ATOM 2581 N N . ILE B 2 74 ? 10.156 10.929 4.963 1.00 91.90 62 ILE B N 1
ATOM 2582 C CA . ILE B 2 74 ? 8.714 11.169 4.961 1.00 89.09 62 ILE B CA 1
ATOM 2583 C C . ILE B 2 74 ? 8.374 12.360 4.068 1.00 92.01 62 ILE B C 1
ATOM 2584 O O . ILE B 2 74 ? 7.410 12.321 3.285 1.00 89.26 62 ILE B O 1
ATOM 2589 N N . ASP B 2 75 ? 9.208 13.405 4.115 1.00 85.53 63 ASP B N 1
ATOM 2590 C CA . ASP B 2 75 ? 8.941 14.614 3.343 1.00 73.91 63 ASP B CA 1
ATOM 2591 C C . ASP B 2 75 ? 9.061 14.346 1.845 1.00 98.73 63 ASP B C 1
ATOM 2592 O O . ASP B 2 75 ? 8.175 14.713 1.056 1.00 105.57 63 ASP B O 1
ATOM 2597 N N . LEU B 2 76 ? 10.151 13.691 1.436 1.00 102.59 64 LEU B N 1
ATOM 2598 C CA . LEU B 2 76 ? 10.340 13.370 0.027 1.00 99.23 64 LEU B CA 1
ATOM 2599 C C . LEU B 2 76 ? 9.287 12.397 -0.485 1.00 108.94 64 LEU B C 1
ATOM 2600 O O . LEU B 2 76 ? 8.910 12.459 -1.661 1.00 117.10 64 LEU B O 1
ATOM 2605 N N . ALA B 2 77 ? 8.819 11.482 0.365 1.00 103.58 65 ALA B N 1
ATOM 2606 C CA . ALA B 2 77 ? 7.794 10.534 -0.053 1.00 105.11 65 ALA B CA 1
ATOM 2607 C C . ALA B 2 77 ? 6.478 11.243 -0.337 1.00 112.92 65 ALA B C 1
ATOM 2608 O O . ALA B 2 77 ? 5.836 10.989 -1.366 1.00 123.62 65 ALA B O 1
ATOM 2610 N N . LYS B 2 78 ? 6.055 12.127 0.579 1.00 112.02 66 LYS B N 1
ATOM 2611 C CA . LYS B 2 78 ? 4.798 12.839 0.383 1.00 115.61 66 LYS B CA 1
ATOM 2612 C C . LYS B 2 78 ? 4.857 13.826 -0.765 1.00 123.38 66 LYS B C 1
ATOM 2613 O O . LYS B 2 78 ? 3.827 14.061 -1.399 1.00 130.14 66 LYS B O 1
ATOM 2619 N N . LYS B 2 79 ? 6.027 14.426 -1.033 1.00 118.14 67 LYS B N 1
ATOM 2620 C CA . LYS B 2 79 ? 6.142 15.354 -2.166 1.00 115.73 67 LYS B CA 1
ATOM 2621 C C . LYS B 2 79 ? 5.724 14.690 -3.470 1.00 119.69 67 LYS B C 1
ATOM 2622 O O . LYS B 2 79 ? 5.161 15.339 -4.358 1.00 125.98 67 LYS B O 1
ATOM 2628 N N . GLN B 2 80 ? 6.005 13.393 -3.604 1.00 107.05 68 GLN B N 1
ATOM 2629 C CA . GLN B 2 80 ? 5.540 12.604 -4.737 1.00 109.70 68 GLN B CA 1
ATOM 2630 C C . GLN B 2 80 ? 4.028 12.442 -4.754 1.00 122.37 68 GLN B C 1
ATOM 2631 O O . GLN B 2 80 ? 3.479 11.986 -5.765 1.00 138.91 68 GLN B O 1
ATOM 2637 N N . GLY B 2 81 ? 3.349 12.812 -3.674 1.00 119.86 69 GLY B N 1
ATOM 2638 C CA . GLY B 2 81 ? 1.922 12.633 -3.562 1.00 130.98 69 GLY B CA 1
ATOM 2639 C C . GLY B 2 81 ? 1.499 11.447 -2.725 1.00 135.85 69 GLY B C 1
ATOM 2640 O O . GLY B 2 81 ? 0.371 10.968 -2.893 1.00 135.41 69 GLY B O 1
ATOM 2641 N N . ASN B 2 82 ? 2.360 10.953 -1.835 1.00 136.40 70 ASN B N 1
ATOM 2642 C CA . ASN B 2 82 ? 2.076 9.745 -1.067 1.00 135.53 70 ASN B CA 1
ATOM 2643 C C . ASN B 2 82 ? 2.163 10.057 0.424 1.00 138.59 70 ASN B C 1
ATOM 2644 O O . ASN B 2 82 ? 3.263 10.225 0.964 1.00 135.03 70 ASN B O 1
ATOM 2649 N N . ASN B 2 83 ? 1.011 10.092 1.097 1.00 144.15 71 ASN B N 1
ATOM 2650 C CA . ASN B 2 83 ? 1.007 10.060 2.555 1.00 137.18 71 ASN B CA 1
ATOM 2651 C C . ASN B 2 83 ? 1.533 8.719 3.034 1.00 124.24 71 ASN B C 1
ATOM 2652 O O . ASN B 2 83 ? 1.110 7.665 2.553 1.00 134.41 71 ASN B O 1
ATOM 2657 N N . VAL B 2 84 ? 2.448 8.759 3.995 1.00 114.85 72 VAL B N 1
ATOM 2658 C CA . VAL B 2 84 ? 3.190 7.581 4.426 1.00 112.70 72 VAL B CA 1
ATOM 2659 C C . VAL B 2 84 ? 2.795 7.205 5.845 1.00 101.37 72 VAL B C 1
ATOM 2660 O O . VAL B 2 84 ? 2.709 8.061 6.734 1.00 89.10 72 VAL B O 1
ATOM 2664 N N . THR B 2 85 ? 2.560 5.914 6.048 1.00 93.80 73 THR B N 1
ATOM 2665 C CA . THR B 2 85 ? 2.298 5.337 7.353 1.00 90.19 73 THR B CA 1
ATOM 2666 C C . THR B 2 85 ? 3.593 4.816 7.966 1.00 97.44 73 THR B C 1
ATOM 2667 O O . THR B 2 85 ? 4.532 4.448 7.255 1.00 92.58 73 THR B O 1
ATOM 2671 N N . LEU B 2 86 ? 3.643 4.799 9.294 1.00 96.43 74 LEU B N 1
ATOM 2672 C CA . LEU B 2 86 ? 4.759 4.217 10.023 1.00 90.14 74 LEU B CA 1
ATOM 2673 C C . LEU B 2 86 ? 4.304 2.949 10.733 1.00 90.67 74 LEU B C 1
ATOM 2674 O O . LEU B 2 86 ? 3.176 2.875 11.234 1.00 101.39 74 LEU B O 1
ATOM 2679 N N . GLN B 2 87 ? 5.189 1.954 10.773 1.00 86.00 75 GLN B N 1
ATOM 2680 C CA . GLN B 2 87 ? 4.867 0.637 11.300 1.00 88.83 75 GLN B CA 1
ATOM 2681 C C . GLN B 2 87 ? 6.061 0.079 12.058 1.00 91.29 75 GLN B C 1
ATOM 2682 O O . GLN B 2 87 ? 7.212 0.289 11.659 1.00 98.40 75 GLN B O 1
ATOM 2688 N N . GLY B 2 88 ? 5.784 -0.611 13.163 1.00 83.66 76 GLY B N 1
ATOM 2689 C CA . GLY B 2 88 ? 6.843 -1.244 13.924 1.00 79.18 76 GLY B CA 1
ATOM 2690 C C . GLY B 2 88 ? 7.775 -0.284 14.625 1.00 83.07 76 GLY B C 1
ATOM 2691 O O . GLY B 2 88 ? 8.943 -0.618 14.847 1.00 83.77 76 GLY B O 1
ATOM 2692 N N . VAL B 2 89 ? 7.299 0.907 14.965 1.00 75.45 77 VAL B N 1
ATOM 2693 C CA . VAL B 2 89 ? 8.154 1.919 15.573 1.00 78.55 77 VAL B CA 1
ATOM 2694 C C . VAL B 2 89 ? 8.378 1.578 17.041 1.00 82.37 77 VAL B C 1
ATOM 2695 O O . VAL B 2 89 ? 7.423 1.388 17.806 1.00 82.79 77 VAL B O 1
ATOM 2699 N N . ASN B 2 90 ? 9.646 1.490 17.432 1.00 84.32 78 ASN B N 1
ATOM 2700 C CA . ASN B 2 90 ? 9.990 1.284 18.829 1.00 80.98 78 ASN B CA 1
ATOM 2701 C C . ASN B 2 90 ? 9.603 2.524 19.625 1.00 78.19 78 ASN B C 1
ATOM 2702 O O . ASN B 2 90 ? 9.733 3.654 19.144 1.00 73.67 78 ASN B O 1
ATOM 2707 N N . ASP B 2 91 ? 9.114 2.305 20.850 1.00 70.70 79 ASP B N 1
ATOM 2708 C CA . ASP B 2 91 ? 8.617 3.412 21.664 1.00 66.07 79 ASP B CA 1
ATOM 2709 C C . ASP B 2 91 ? 9.689 4.468 21.926 1.00 60.47 79 ASP B C 1
ATOM 2710 O O . ASP B 2 91 ? 9.360 5.646 22.127 1.00 77.20 79 ASP B O 1
ATOM 2715 N N . LYS B 2 92 ? 10.967 4.074 21.945 1.00 57.66 80 LYS B N 1
ATOM 2716 C CA . LYS B 2 92 ? 12.036 5.050 22.148 1.00 55.85 80 LYS B CA 1
ATOM 2717 C C . LYS B 2 92 ? 12.096 6.071 21.019 1.00 61.60 80 LYS B C 1
ATOM 2718 O O . LYS B 2 92 ? 12.481 7.225 21.246 1.00 79.16 80 LYS B O 1
ATOM 2724 N N . VAL B 2 93 ? 11.736 5.672 19.799 1.00 81.05 81 VAL B N 1
ATOM 2725 C CA . VAL B 2 93 ? 11.697 6.631 18.697 1.00 65.29 81 VAL B CA 1
ATOM 2726 C C . VAL B 2 93 ? 10.665 7.720 18.981 1.00 73.14 81 VAL B C 1
ATOM 2727 O O . VAL B 2 93 ? 10.916 8.912 18.754 1.00 69.92 81 VAL B O 1
ATOM 2731 N N . TYR B 2 94 ? 9.484 7.333 19.476 1.00 75.78 82 TYR B N 1
ATOM 2732 C CA . TYR B 2 94 ? 8.472 8.333 19.800 1.00 71.06 82 TYR B CA 1
ATOM 2733 C C . TYR B 2 94 ? 8.868 9.167 21.008 1.00 71.84 82 TYR B C 1
ATOM 2734 O O . TYR B 2 94 ? 8.519 10.349 21.080 1.00 79.01 82 TYR B O 1
ATOM 2743 N N . THR B 2 95 ? 9.592 8.579 21.964 1.00 73.28 83 THR B N 1
ATOM 2744 C CA . THR B 2 95 ? 10.149 9.385 23.049 1.00 77.66 83 THR B CA 1
ATOM 2745 C C . THR B 2 95 ? 11.104 10.443 22.501 1.00 72.92 83 THR B C 1
ATOM 2746 O O . THR B 2 95 ? 11.089 11.596 22.950 1.00 69.10 83 THR B O 1
ATOM 2750 N N . LEU B 2 96 ? 11.951 10.067 21.536 1.00 71.53 84 LEU B N 1
ATOM 2751 C CA . LEU B 2 96 ? 12.863 11.036 20.928 1.00 68.55 84 LEU B CA 1
ATOM 2752 C C . LEU B 2 96 ? 12.093 12.124 20.190 1.00 74.16 84 LEU B C 1
ATOM 2753 O O . LEU B 2 96 ? 12.454 13.305 20.251 1.00 81.10 84 LEU B O 1
ATOM 2758 N N . ALA B 2 97 ? 11.027 11.739 19.485 1.00 75.80 85 ALA B N 1
ATOM 2759 C CA . ALA B 2 97 ? 10.172 12.722 18.828 1.00 84.74 85 ALA B CA 1
ATOM 2760 C C . ALA B 2 97 ? 9.543 13.664 19.846 1.00 85.06 85 ALA B C 1
ATOM 2761 O O . ALA B 2 97 ? 9.407 14.868 19.594 1.00 85.67 85 ALA B O 1
ATOM 2763 N N . LYS B 2 98 ? 9.151 13.124 21.001 1.00 86.99 86 LYS B N 1
ATOM 2764 C CA . LYS B 2 98 ? 8.583 13.925 22.079 1.00 73.01 86 LYS B CA 1
ATOM 2765 C C . LYS B 2 98 ? 9.602 14.914 22.622 1.00 75.15 86 LYS B C 1
ATOM 2766 O O . LYS B 2 98 ? 9.264 16.060 22.939 1.00 75.81 86 LYS B O 1
ATOM 2772 N N . LEU B 2 99 ? 10.858 14.476 22.738 1.00 58.98 87 LEU B N 1
ATOM 2773 C CA . LEU B 2 99 ? 11.927 15.346 23.214 1.00 68.79 87 LEU B CA 1
ATOM 2774 C C . LEU B 2 99 ? 12.053 16.597 22.352 1.00 76.31 87 LEU B C 1
ATOM 2775 O O . LEU B 2 99 ? 12.263 17.701 22.869 1.00 73.92 87 LEU B O 1
ATOM 2780 N N . TYR B 2 100 ? 11.926 16.444 21.035 1.00 79.79 88 TYR B N 1
ATOM 2781 C CA . TYR B 2 100 ? 12.101 17.539 20.091 1.00 74.75 88 TYR B CA 1
ATOM 2782 C C . TYR B 2 100 ? 10.783 18.169 19.643 1.00 78.22 88 TYR B C 1
ATOM 2783 O O . TYR B 2 100 ? 10.795 19.032 18.759 1.00 79.35 88 TYR B O 1
ATOM 2792 N N . ASN B 2 101 ? 9.653 17.767 20.232 1.00 70.32 89 ASN B N 1
ATOM 2793 C CA . ASN B 2 101 ? 8.358 18.411 19.982 1.00 81.27 89 ASN B CA 1
ATOM 2794 C C . ASN B 2 101 ? 7.993 18.387 18.497 1.00 92.17 89 ASN B C 1
ATOM 2795 O O . ASN B 2 101 ? 7.569 19.392 17.924 1.00 109.21 89 ASN B O 1
ATOM 2800 N N . LEU B 2 102 ? 8.157 17.229 17.870 1.00 86.21 90 LEU B N 1
ATOM 2801 C CA . LEU B 2 102 ? 7.963 17.157 16.426 1.00 76.02 90 LEU B CA 1
ATOM 2802 C C . LEU B 2 102 ? 6.484 17.327 16.086 1.00 80.48 90 LEU B C 1
ATOM 2803 O O . LEU B 2 102 ? 5.631 16.683 16.708 1.00 84.87 90 LEU B O 1
ATOM 2808 N N . PRO B 2 103 ? 6.144 18.188 15.126 1.00 89.13 91 PRO B N 1
ATOM 2809 C CA . PRO B 2 103 ? 4.735 18.402 14.772 1.00 88.04 91 PRO B CA 1
ATOM 2810 C C . PRO B 2 103 ? 4.105 17.158 14.161 1.00 85.80 91 PRO B C 1
ATOM 2811 O O . PRO B 2 103 ? 4.769 16.177 13.824 1.00 85.47 91 PRO B O 1
ATOM 2815 N N . ALA B 2 104 ? 2.777 17.216 14.027 1.00 98.24 92 ALA B N 1
ATOM 2816 C CA . ALA B 2 104 ? 2.033 16.092 13.468 1.00 101.87 92 ALA B CA 1
ATOM 2817 C C . ALA B 2 104 ? 2.354 15.879 11.992 1.00 117.61 92 ALA B C 1
ATOM 2818 O O . ALA B 2 104 ? 2.488 14.736 11.537 1.00 115.30 92 ALA B O 1
ATOM 2820 N N . ASP B 2 105 ? 2.468 16.962 11.223 1.00 127.44 93 ASP B N 1
ATOM 2821 C CA . ASP B 2 105 ? 2.681 16.843 9.785 1.00 129.47 93 ASP B CA 1
ATOM 2822 C C . ASP B 2 105 ? 4.065 16.327 9.411 1.00 123.14 93 ASP B C 1
ATOM 2823 O O . ASP B 2 105 ? 4.296 16.045 8.231 1.00 127.64 93 ASP B O 1
ATOM 2828 N N . VAL B 2 106 ? 4.981 16.192 10.368 1.00 112.10 94 VAL B N 1
ATOM 2829 C CA . VAL B 2 106 ? 6.344 15.756 10.078 1.00 106.40 94 VAL B CA 1
ATOM 2830 C C . VAL B 2 106 ? 6.525 14.266 10.357 1.00 100.29 94 VAL B C 1
ATOM 2831 O O . VAL B 2 106 ? 7.295 13.585 9.672 1.00 102.39 94 VAL B O 1
ATOM 2835 N N . LEU B 2 107 ? 5.804 13.740 11.344 1.00 92.00 95 LEU B N 1
ATOM 2836 C CA . LEU B 2 107 ? 6.000 12.351 11.742 1.00 84.94 95 LEU B CA 1
ATOM 2837 C C . LEU B 2 107 ? 4.674 11.708 12.140 1.00 99.79 95 LEU B C 1
ATOM 2838 O O . LEU B 2 107 ? 4.000 12.194 13.056 1.00 123.72 95 LEU B O 1
ATOM 2843 N N . PRO B 2 108 ? 4.239 10.653 11.451 1.00 99.60 96 PRO B N 1
ATOM 2844 C CA . PRO B 2 108 ? 2.976 10.003 11.826 1.00 102.64 96 PRO B CA 1
ATOM 2845 C C . PRO B 2 108 ? 3.075 9.385 13.211 1.00 107.01 96 PRO B C 1
ATOM 2846 O O . PRO B 2 108 ? 4.079 8.762 13.562 1.00 101.53 96 PRO B O 1
ATOM 2850 N N . ARG B 2 109 ? 2.020 9.568 14.000 1.00 113.36 97 ARG B N 1
ATOM 2851 C CA . ARG B 2 109 ? 2.000 9.088 15.377 1.00 120.00 97 ARG B CA 1
ATOM 2852 C C . ARG B 2 109 ? 1.358 7.706 15.445 1.00 136.25 97 ARG B C 1
ATOM 2853 O O . ARG B 2 109 ? 1.227 7.117 16.517 1.00 140.64 97 ARG B O 1
ATOM 2861 N N . SER C 1 4 ? -9.352 1.886 16.958 1.00 144.27 4 SER C N 1
ATOM 2862 C CA . SER C 1 4 ? -8.923 2.680 18.107 1.00 142.91 4 SER C CA 1
ATOM 2863 C C . SER C 1 4 ? -9.163 4.162 17.852 1.00 137.44 4 SER C C 1
ATOM 2864 O O . SER C 1 4 ? -9.220 4.612 16.707 1.00 154.61 4 SER C O 1
ATOM 2867 N N . VAL C 1 5 ? -9.314 4.913 18.939 1.00 107.76 5 VAL C N 1
ATOM 2868 C CA . VAL C 1 5 ? -9.606 6.339 18.893 1.00 92.86 5 VAL C CA 1
ATOM 2869 C C . VAL C 1 5 ? -8.431 7.094 19.495 1.00 92.33 5 VAL C C 1
ATOM 2870 O O . VAL C 1 5 ? -7.829 6.648 20.478 1.00 89.94 5 VAL C O 1
ATOM 2874 N N . ALA C 1 6 ? -8.102 8.237 18.890 1.00 96.05 6 ALA C N 1
ATOM 2875 C CA . ALA C 1 6 ? -6.896 8.962 19.270 1.00 77.87 6 ALA C CA 1
ATOM 2876 C C . ALA C 1 6 ? -7.045 9.602 20.643 1.00 76.44 6 ALA C C 1
ATOM 2877 O O . ALA C 1 6 ? -6.116 9.558 21.460 1.00 70.44 6 ALA C O 1
ATOM 2879 N N . ASN C 1 7 ? -8.201 10.198 20.918 1.00 69.51 7 ASN C N 1
ATOM 2880 C CA . ASN C 1 7 ? -8.453 10.882 22.178 1.00 64.21 7 ASN C CA 1
ATOM 2881 C C . ASN C 1 7 ? -9.343 10.007 23.056 1.00 70.04 7 ASN C C 1
ATOM 2882 O O . ASN C 1 7 ? -10.494 9.732 22.701 1.00 72.32 7 ASN C O 1
ATOM 2887 N N . LEU C 1 8 ? -8.806 9.571 24.201 1.00 62.65 8 LEU C N 1
ATOM 2888 C CA . LEU C 1 8 ? -9.599 8.769 25.125 1.00 58.94 8 LEU C CA 1
ATOM 2889 C C . LEU C 1 8 ? -10.739 9.585 25.721 1.00 60.81 8 LEU C C 1
ATOM 2890 O O . LEU C 1 8 ? -11.811 9.040 26.006 1.00 63.49 8 LEU C O 1
ATOM 2895 N N . VAL C 1 9 ? -10.527 10.884 25.919 1.00 56.05 9 VAL C N 1
ATOM 2896 C CA . VAL C 1 9 ? -11.577 11.801 26.343 1.00 57.65 9 VAL C CA 1
ATOM 2897 C C . VAL C 1 9 ? -11.621 12.953 25.350 1.00 65.88 9 VAL C C 1
ATOM 2898 O O . VAL C 1 9 ? -10.582 13.538 25.023 1.00 66.03 9 VAL C O 1
ATOM 2902 N N . ASP C 1 10 ? -12.823 13.267 24.870 1.00 68.68 10 ASP C N 1
ATOM 2903 C CA . ASP C 1 10 ? -13.037 14.289 23.843 1.00 64.26 10 ASP C CA 1
ATOM 2904 C C . ASP C 1 10 ? -14.244 15.113 24.280 1.00 64.99 10 ASP C C 1
ATOM 2905 O O . ASP C 1 10 ? -15.387 14.688 24.097 1.00 66.05 10 ASP C O 1
ATOM 2910 N N . MET C 1 11 ? -13.995 16.272 24.879 1.00 67.24 11 MET C N 1
ATOM 2911 C CA . MET C 1 11 ? -15.077 17.160 25.279 1.00 67.26 11 MET C CA 1
ATOM 2912 C C . MET C 1 11 ? -15.373 18.129 24.141 1.00 81.54 11 MET C C 1
ATOM 2913 O O . MET C 1 11 ? -14.457 18.761 23.606 1.00 85.85 11 MET C O 1
ATOM 2918 N N . ARG C 1 12 ? -16.651 18.260 23.785 1.00 81.64 12 ARG C N 1
ATOM 2919 C CA . ARG C 1 12 ? -17.063 19.119 22.682 1.00 73.51 12 ARG C CA 1
ATOM 2920 C C . ARG C 1 12 ? -18.214 20.005 23.134 1.00 77.79 12 ARG C C 1
ATOM 2921 O O . ARG C 1 12 ? -19.287 19.501 23.501 1.00 79.26 12 ARG C O 1
ATOM 2929 N N . ASP C 1 13 ? -17.980 21.319 23.089 1.00 78.58 13 ASP C N 1
ATOM 2930 C CA . ASP C 1 13 ? -19.000 22.341 23.307 1.00 90.11 13 ASP C CA 1
ATOM 2931 C C . ASP C 1 13 ? -19.753 22.100 24.612 1.00 88.30 13 ASP C C 1
ATOM 2932 O O . ASP C 1 13 ? -20.983 22.061 24.658 1.00 95.26 13 ASP C O 1
ATOM 2937 N N . VAL C 1 14 ? -18.994 21.979 25.697 1.00 74.46 14 VAL C N 1
ATOM 2938 C CA . VAL C 1 14 ? -19.542 21.602 26.991 1.00 75.83 14 VAL C CA 1
ATOM 2939 C C . VAL C 1 14 ? -19.808 22.866 27.791 1.00 81.75 14 VAL C C 1
ATOM 2940 O O . VAL C 1 14 ? -18.923 23.717 27.944 1.00 90.55 14 VAL C O 1
ATOM 2944 N N . SER C 1 15 ? -21.027 22.983 28.302 1.00 81.90 15 SER C N 1
ATOM 2945 C CA . SER C 1 15 ? -21.416 24.071 29.178 1.00 80.74 15 SER C CA 1
ATOM 2946 C C . SER C 1 15 ? -21.930 23.480 30.481 1.00 90.62 15 SER C C 1
ATOM 2947 O O . SER C 1 15 ? -22.524 22.398 30.497 1.00 93.10 15 SER C O 1
ATOM 2950 N N . PHE C 1 16 ? -21.709 24.198 31.576 1.00 94.80 16 PHE C N 1
ATOM 2951 C CA . PHE C 1 16 ? -22.162 23.702 32.866 1.00 98.37 16 PHE C CA 1
ATOM 2952 C C . PHE C 1 16 ? -22.427 24.880 33.785 1.00 96.35 16 PHE C C 1
ATOM 2953 O O . PHE C 1 16 ? -21.569 25.759 33.942 1.00 97.34 16 PHE C O 1
ATOM 2961 N N . THR C 1 17 ? -23.629 24.873 34.367 1.00 88.66 17 THR C N 1
ATOM 2962 C CA . THR C 1 17 ? -24.134 25.894 35.273 1.00 87.38 17 THR C CA 1
ATOM 2963 C C . THR C 1 17 ? -24.609 25.227 36.556 1.00 99.76 17 THR C C 1
ATOM 2964 O O . THR C 1 17 ? -25.369 24.252 36.509 1.00 105.39 17 THR C O 1
ATOM 2968 N N . ARG C 1 18 ? -24.157 25.748 37.693 1.00 105.52 18 ARG C N 1
ATOM 2969 C CA . ARG C 1 18 ? -24.589 25.309 39.014 1.00 109.83 18 ARG C CA 1
ATOM 2970 C C . ARG C 1 18 ? -25.311 26.481 39.658 1.00 117.71 18 ARG C C 1
ATOM 2971 O O . ARG C 1 18 ? -24.712 27.543 39.859 1.00 123.90 18 ARG C O 1
ATOM 2979 N N . GLY C 1 19 ? -26.586 26.295 39.986 1.00 120.95 19 GLY C N 1
ATOM 2980 C CA . GLY C 1 19 ? -27.338 27.428 40.495 1.00 127.21 19 GLY C CA 1
ATOM 2981 C C . GLY C 1 19 ? -27.515 28.467 39.403 1.00 126.85 19 GLY C C 1
ATOM 2982 O O . GLY C 1 19 ? -27.798 28.147 38.243 1.00 129.29 19 GLY C O 1
ATOM 2983 N N . ASN C 1 20 ? -27.350 29.732 39.778 1.00 122.49 20 ASN C N 1
ATOM 2984 C CA . ASN C 1 20 ? -27.476 30.841 38.843 1.00 117.24 20 ASN C CA 1
ATOM 2985 C C . ASN C 1 20 ? -26.167 31.192 38.144 1.00 125.94 20 ASN C C 1
ATOM 2986 O O . ASN C 1 20 ? -26.171 32.051 37.257 1.00 136.32 20 ASN C O 1
ATOM 2988 N N . ARG C 1 21 ? -25.056 30.566 38.520 1.00 123.59 21 ARG C N 1
ATOM 2989 C CA . ARG C 1 21 ? -23.740 30.931 38.016 1.00 125.53 21 ARG C CA 1
ATOM 2990 C C . ARG C 1 21 ? -23.231 29.914 37.004 1.00 116.82 21 ARG C C 1
ATOM 2991 O O . ARG C 1 21 ? -23.407 28.703 37.177 1.00 113.24 21 ARG C O 1
ATOM 2999 N N . CYS C 1 22 ? -22.624 30.417 35.937 1.00 110.03 22 CYS C N 1
ATOM 3000 C CA . CYS C 1 22 ? -22.024 29.557 34.933 1.00 101.74 22 CYS C CA 1
ATOM 3001 C C . CYS C 1 22 ? -20.607 29.179 35.345 1.00 100.27 22 CYS C C 1
ATOM 3002 O O . CYS C 1 22 ? -19.851 30.011 35.855 1.00 107.63 22 CYS C O 1
ATOM 3005 N N . ILE C 1 23 ? -20.251 27.916 35.128 1.00 90.49 23 ILE C N 1
ATOM 3006 C CA . ILE C 1 23 ? -18.921 27.414 35.440 1.00 88.75 23 ILE C CA 1
ATOM 3007 C C . ILE C 1 23 ? -18.132 27.126 34.172 1.00 91.40 23 ILE C C 1
ATOM 3008 O O . ILE C 1 23 ? -16.930 27.396 34.110 1.00 101.75 23 ILE C O 1
ATOM 3013 N N . PHE C 1 24 ? -18.790 26.604 33.142 1.00 82.85 24 PHE C N 1
ATOM 3014 C CA . PHE C 1 24 ? -18.116 26.437 31.864 1.00 84.80 24 PHE C CA 1
ATOM 3015 C C . PHE C 1 24 ? -19.046 26.909 30.760 1.00 89.60 24 PHE C C 1
ATOM 3016 O O . PHE C 1 24 ? -20.239 26.589 30.761 1.00 90.95 24 PHE C O 1
ATOM 3024 N N . ASP C 1 25 ? -18.481 27.648 29.806 1.00 87.80 25 ASP C N 1
ATOM 3025 C CA . ASP C 1 25 ? -19.207 28.200 28.665 1.00 92.44 25 ASP C CA 1
ATOM 3026 C C . ASP C 1 25 ? -18.625 27.653 27.368 1.00 92.52 25 ASP C C 1
ATOM 3027 O O . ASP C 1 25 ? -17.639 28.188 26.851 1.00 90.99 25 ASP C O 1
ATOM 3032 N N . ASN C 1 26 ? -19.240 26.591 26.850 1.00 90.57 26 ASN C N 1
ATOM 3033 C CA . ASN C 1 26 ? -18.948 26.085 25.511 1.00 89.98 26 ASN C CA 1
ATOM 3034 C C . ASN C 1 26 ? -17.473 25.710 25.398 1.00 89.53 26 ASN C C 1
ATOM 3035 O O . ASN C 1 26 ? -16.771 26.125 24.476 1.00 91.19 26 ASN C O 1
ATOM 3040 N N . ILE C 1 27 ? -16.999 24.924 26.350 1.00 89.98 27 ILE C N 1
ATOM 3041 C CA . ILE C 1 27 ? -15.590 24.553 26.376 1.00 83.37 27 ILE C CA 1
ATOM 3042 C C . ILE C 1 27 ? -15.374 23.276 25.572 1.00 84.15 27 ILE C C 1
ATOM 3043 O O . ILE C 1 27 ? -16.264 22.428 25.455 1.00 83.81 27 ILE C O 1
ATOM 3048 N N . SER C 1 28 ? -14.168 23.129 25.027 1.00 77.74 28 SER C N 1
ATOM 3049 C CA . SER C 1 28 ? -13.803 21.971 24.220 1.00 67.46 28 SER C CA 1
ATOM 3050 C C . SER C 1 28 ? -12.386 21.555 24.582 1.00 73.82 28 SER C C 1
ATOM 3051 O O . SER C 1 28 ? -11.487 22.398 24.656 1.00 81.19 28 SER C O 1
ATOM 3054 N N . LEU C 1 29 ? -12.198 20.260 24.832 1.00 74.81 29 LEU C N 1
ATOM 3055 C CA . LEU C 1 29 ? -10.926 19.756 25.325 1.00 70.58 29 LEU C CA 1
ATOM 3056 C C . LEU C 1 29 ? -10.730 18.320 24.852 1.00 71.86 29 LEU C C 1
ATOM 3057 O O . LEU C 1 29 ? -11.699 17.607 24.580 1.00 79.34 29 LEU C O 1
ATOM 3062 N N . THR C 1 30 ? -9.469 17.904 24.750 1.00 60.89 30 THR C N 1
ATOM 3063 C CA . THR C 1 30 ? -9.150 16.538 24.369 1.00 62.68 30 THR C CA 1
ATOM 3064 C C . THR C 1 30 ? -8.109 15.963 25.315 1.00 67.58 30 THR C C 1
ATOM 3065 O O . THR C 1 30 ? -7.232 16.674 25.813 1.00 71.01 30 THR C O 1
ATOM 3069 N N . VAL C 1 31 ? -8.212 14.661 25.541 1.00 61.31 31 VAL C N 1
ATOM 3070 C CA . VAL C 1 31 ? -7.255 13.930 26.358 1.00 51.56 31 VAL C CA 1
ATOM 3071 C C . VAL C 1 31 ? -6.727 12.798 25.484 1.00 55.27 31 VAL C C 1
ATOM 3072 O O . VAL C 1 31 ? -7.351 11.734 25.403 1.00 51.86 31 VAL C O 1
ATOM 3076 N N . PRO C 1 32 ? -5.585 12.982 24.824 1.00 53.10 32 PRO C N 1
ATOM 3077 C CA . PRO C 1 32 ? -5.065 11.935 23.931 1.00 56.14 32 PRO C CA 1
ATOM 3078 C C . PRO C 1 32 ? -4.745 10.648 24.681 1.00 58.47 32 PRO C C 1
ATOM 3079 O O . PRO C 1 32 ? -4.241 10.670 25.806 1.00 61.78 32 PRO C O 1
ATOM 3083 N N . ARG C 1 33 ? -5.040 9.521 24.032 1.00 67.45 33 ARG C N 1
ATOM 3084 C CA . ARG C 1 33 ? -4.877 8.211 24.650 1.00 62.12 33 ARG C CA 1
ATOM 3085 C C . ARG C 1 33 ? -3.417 7.940 24.998 1.00 62.51 33 ARG C C 1
ATOM 3086 O O . ARG C 1 33 ? -2.520 8.144 24.175 1.00 61.85 33 ARG C O 1
ATOM 3094 N N . GLY C 1 34 ? -3.180 7.471 26.225 1.00 59.85 34 GLY C N 1
ATOM 3095 C CA . GLY C 1 34 ? -1.843 7.114 26.662 1.00 60.78 34 GLY C CA 1
ATOM 3096 C C . GLY C 1 34 ? -0.908 8.256 26.989 1.00 63.10 34 GLY C C 1
ATOM 3097 O O . GLY C 1 34 ? 0.302 8.023 27.115 1.00 64.24 34 GLY C O 1
ATOM 3098 N N . LYS C 1 35 ? -1.409 9.482 27.098 1.00 57.32 35 LYS C N 1
ATOM 3099 C CA . LYS C 1 35 ? -0.566 10.645 27.343 1.00 58.01 35 LYS C CA 1
ATOM 3100 C C . LYS C 1 35 ? -0.985 11.378 28.612 1.00 65.94 35 LYS C C 1
ATOM 3101 O O . LYS C 1 35 ? -2.015 11.078 29.223 1.00 76.81 35 LYS C O 1
ATOM 3107 N N . ILE C 1 36 ? -0.168 12.348 29.016 1.00 66.96 36 ILE C N 1
ATOM 3108 C CA . ILE C 1 36 ? -0.439 13.132 30.215 1.00 61.80 36 ILE C CA 1
ATOM 3109 C C . ILE C 1 36 ? -0.984 14.503 29.815 1.00 54.42 36 ILE C C 1
ATOM 3110 O O . ILE C 1 36 ? -0.343 15.276 29.073 1.00 65.09 36 ILE C O 1
ATOM 3115 N N . THR C 1 37 ? -2.196 14.774 30.296 1.00 46.36 37 THR C N 1
ATOM 3116 C CA . THR C 1 37 ? -2.906 16.028 30.099 1.00 61.57 37 THR C CA 1
ATOM 3117 C C . THR C 1 37 ? -3.022 16.741 31.442 1.00 69.42 37 THR C C 1
ATOM 3118 O O . THR C 1 37 ? -3.514 16.164 32.419 1.00 70.57 37 THR C O 1
ATOM 3122 N N . ALA C 1 38 ? -2.559 17.982 31.485 1.00 68.85 38 ALA C N 1
ATOM 3123 C CA . ALA C 1 38 ? -2.613 18.826 32.664 1.00 59.67 38 ALA C CA 1
ATOM 3124 C C . ALA C 1 38 ? -3.706 19.864 32.471 1.00 64.39 38 ALA C C 1
ATOM 3125 O O . ALA C 1 38 ? -3.849 20.433 31.385 1.00 79.01 38 ALA C O 1
ATOM 3127 N N . ILE C 1 39 ? -4.485 20.093 33.522 1.00 65.69 39 ILE C N 1
ATOM 3128 C CA . ILE C 1 39 ? -5.538 21.101 33.529 1.00 71.67 39 ILE C CA 1
ATOM 3129 C C . ILE C 1 39 ? -5.219 22.074 34.654 1.00 74.81 39 ILE C C 1
ATOM 3130 O O . ILE C 1 39 ? -5.123 21.672 35.820 1.00 79.07 39 ILE C O 1
ATOM 3135 N N . MET C 1 40 ? -5.061 23.348 34.310 1.00 72.78 40 MET C N 1
ATOM 3136 C CA . MET C 1 40 ? -4.571 24.358 35.232 1.00 66.12 40 MET C CA 1
ATOM 3137 C C . MET C 1 40 ? -5.503 25.557 35.192 1.00 76.09 40 MET C C 1
ATOM 3138 O O . MET C 1 40 ? -6.251 25.752 34.234 1.00 78.31 40 MET C O 1
ATOM 3143 N N . GLY C 1 41 ? -5.454 26.355 36.253 1.00 84.18 41 GLY C N 1
ATOM 3144 C CA . GLY C 1 41 ? -6.262 27.545 36.348 1.00 86.01 41 GLY C CA 1
ATOM 3145 C C . GLY C 1 41 ? -6.393 28.020 37.778 1.00 94.98 41 GLY C C 1
ATOM 3146 O O . GLY C 1 41 ? -5.986 27.339 38.724 1.00 113.23 41 GLY C O 1
ATOM 3147 N N . PRO C 1 42 ? -6.950 29.216 37.959 1.00 94.81 42 PRO C N 1
ATOM 3148 C CA . PRO C 1 42 ? -7.137 29.751 39.310 1.00 96.44 42 PRO C CA 1
ATOM 3149 C C . PRO C 1 42 ? -8.063 28.867 40.132 1.00 100.46 42 PRO C C 1
ATOM 3150 O O . PRO C 1 42 ? -8.813 28.042 39.608 1.00 108.04 42 PRO C O 1
ATOM 3154 N N . SER C 1 43 ? -7.983 29.037 41.449 1.00 100.63 43 SER C N 1
ATOM 3155 C CA . SER C 1 43 ? -8.806 28.248 42.352 1.00 102.47 43 SER C CA 1
ATOM 3156 C C . SER C 1 43 ? -10.281 28.606 42.185 1.00 105.51 43 SER C C 1
ATOM 3157 O O . SER C 1 43 ? -10.632 29.712 41.765 1.00 108.94 43 SER C O 1
ATOM 3160 N N . GLY C 1 44 ? -11.148 27.651 42.520 1.00 110.72 44 GLY C N 1
ATOM 3161 C CA . GLY C 1 44 ? -12.578 27.883 42.548 1.00 112.41 44 GLY C CA 1
ATOM 3162 C C . GLY C 1 44 ? -13.269 27.969 41.204 1.00 110.42 44 GLY C C 1
ATOM 3163 O O . GLY C 1 44 ? -14.472 28.256 41.170 1.00 119.70 44 GLY C O 1
ATOM 3164 N N . ILE C 1 45 ? -12.564 27.734 40.097 1.00 104.98 45 ILE C N 1
ATOM 3165 C CA . ILE C 1 45 ? -13.184 27.816 38.777 1.00 100.36 45 ILE C CA 1
ATOM 3166 C C . ILE C 1 45 ? -13.839 26.491 38.409 1.00 97.45 45 ILE C C 1
ATOM 3167 O O . ILE C 1 45 ? -14.351 26.331 37.295 1.00 91.74 45 ILE C O 1
ATOM 3172 N N . GLY C 1 46 ? -13.826 25.532 39.331 1.00 94.28 46 GLY C N 1
ATOM 3173 C CA . GLY C 1 46 ? -14.505 24.270 39.099 1.00 86.51 46 GLY C CA 1
ATOM 3174 C C . GLY C 1 46 ? -13.727 23.224 38.330 1.00 89.58 46 GLY C C 1
ATOM 3175 O O . GLY C 1 46 ? -14.320 22.483 37.543 1.00 92.72 46 GLY C O 1
ATOM 3176 N N . LYS C 1 47 ? -12.409 23.142 38.527 1.00 93.11 47 LYS C N 1
ATOM 3177 C CA . LYS C 1 47 ? -11.616 22.119 37.846 1.00 87.34 47 LYS C CA 1
ATOM 3178 C C . LYS C 1 47 ? -12.015 20.712 38.302 1.00 83.11 47 LYS C C 1
ATOM 3179 O O . LYS C 1 47 ? -12.130 19.780 37.485 1.00 86.49 47 LYS C O 1
ATOM 3185 N N . THR C 1 48 ? -12.250 20.549 39.610 1.00 75.28 48 THR C N 1
ATOM 3186 C CA . THR C 1 48 ? -12.762 19.286 40.133 1.00 72.80 48 THR C CA 1
ATOM 3187 C C . THR C 1 48 ? -14.093 18.938 39.481 1.00 69.61 48 THR C C 1
ATOM 3188 O O . THR C 1 48 ? -14.363 17.770 39.171 1.00 73.03 48 THR C O 1
ATOM 3192 N N . THR C 1 49 ? -14.944 19.948 39.277 1.00 74.90 49 THR C N 1
ATOM 3193 C CA . THR C 1 49 ? -16.199 19.751 38.558 1.00 76.03 49 THR C CA 1
ATOM 3194 C C . THR C 1 49 ? -15.949 19.211 37.154 1.00 75.71 49 THR C C 1
ATOM 3195 O O . THR C 1 49 ? -16.726 18.395 36.647 1.00 75.95 49 THR C O 1
ATOM 3199 N N . LEU C 1 50 ? -14.889 19.685 36.495 1.00 79.75 50 LEU C N 1
ATOM 3200 C CA . LEU C 1 50 ? -14.533 19.168 35.175 1.00 77.10 50 LEU C CA 1
ATOM 3201 C C . LEU C 1 50 ? -14.233 17.678 35.245 1.00 78.32 50 LEU C C 1
ATOM 3202 O O . LEU C 1 50 ? -14.726 16.881 34.427 1.00 81.50 50 LEU C O 1
ATOM 3207 N N . LEU C 1 51 ? -13.425 17.281 36.232 1.00 77.93 51 LEU C N 1
ATOM 3208 C CA . LEU C 1 51 ? -13.161 15.857 36.411 1.00 70.45 51 LEU C CA 1
ATOM 3209 C C . LEU C 1 51 ? -14.455 15.086 36.640 1.00 73.49 51 LEU C C 1
ATOM 3210 O O . LEU C 1 51 ? -14.636 13.986 36.104 1.00 66.84 51 LEU C O 1
ATOM 3215 N N . ARG C 1 52 ? -15.365 15.653 37.434 1.00 76.87 52 ARG C N 1
ATOM 3216 C CA . ARG C 1 52 ? -16.640 14.994 37.704 1.00 69.38 52 ARG C CA 1
ATOM 3217 C C . ARG C 1 52 ? -17.458 14.822 36.430 1.00 68.59 52 ARG C C 1
ATOM 3218 O O . ARG C 1 52 ? -18.153 13.812 36.259 1.00 63.79 52 ARG C O 1
ATOM 3226 N N . LEU C 1 53 ? -17.400 15.811 35.535 1.00 70.54 53 LEU C N 1
ATOM 3227 C CA . LEU C 1 53 ? -18.076 15.685 34.247 1.00 73.33 53 LEU C CA 1
ATOM 3228 C C . LEU C 1 53 ? -17.509 14.538 33.424 1.00 76.74 53 LEU C C 1
ATOM 3229 O O . LEU C 1 53 ? -18.268 13.782 32.805 1.00 76.01 53 LEU C O 1
ATOM 3234 N N . ILE C 1 54 ? -16.180 14.392 33.394 1.00 77.81 54 ILE C N 1
ATOM 3235 C CA . ILE C 1 54 ? -15.602 13.278 32.637 1.00 68.26 54 ILE C CA 1
ATOM 3236 C C . ILE C 1 54 ? -16.033 11.937 33.228 1.00 67.69 54 ILE C C 1
ATOM 3237 O O . ILE C 1 54 ? -16.412 11.011 32.501 1.00 68.40 54 ILE C O 1
ATOM 3242 N N . GLY C 1 55 ? -15.988 11.812 34.550 1.00 73.38 55 GLY C N 1
ATOM 3243 C CA . GLY C 1 55 ? -16.371 10.571 35.198 1.00 64.10 55 GLY C CA 1
ATOM 3244 C C . GLY C 1 55 ? -17.849 10.236 35.168 1.00 66.66 55 GLY C C 1
ATOM 3245 O O . GLY C 1 55 ? -18.236 9.212 35.740 1.00 74.92 55 GLY C O 1
ATOM 3246 N N . GLY C 1 56 ? -18.686 11.049 34.523 1.00 61.54 56 GLY C N 1
ATOM 3247 C CA . GLY C 1 56 ? -20.115 10.801 34.504 1.00 72.60 56 GLY C CA 1
ATOM 3248 C C . GLY C 1 56 ? -20.839 11.100 35.799 1.00 82.85 56 GLY C C 1
ATOM 3249 O O . GLY C 1 56 ? -22.060 10.903 35.870 1.00 76.51 56 GLY C O 1
ATOM 3250 N N . GLN C 1 57 ? -20.124 11.547 36.834 1.00 90.57 57 GLN C N 1
ATOM 3251 C CA . GLN C 1 57 ? -20.752 11.854 38.113 1.00 86.34 57 GLN C CA 1
ATOM 3252 C C . GLN C 1 57 ? -21.647 13.082 38.014 1.00 88.10 57 GLN C C 1
ATOM 3253 O O . GLN C 1 57 ? -22.656 13.172 38.723 1.00 84.14 57 GLN C O 1
ATOM 3259 N N . ILE C 1 58 ? -21.292 14.034 37.158 1.00 89.92 58 ILE C N 1
ATOM 3260 C CA . ILE C 1 58 ? -22.088 15.229 36.920 1.00 84.46 58 ILE C CA 1
ATOM 3261 C C . ILE C 1 58 ? -22.478 15.266 35.449 1.00 81.30 58 ILE C C 1
ATOM 3262 O O . ILE C 1 58 ? -21.726 14.820 34.577 1.00 87.09 58 ILE C O 1
ATOM 3267 N N . ALA C 1 59 ? -23.673 15.791 35.176 1.00 77.71 59 ALA C N 1
ATOM 3268 C CA . ALA C 1 59 ? -24.075 15.864 33.779 1.00 75.36 59 ALA C CA 1
ATOM 3269 C C . ALA C 1 59 ? -23.958 17.287 33.246 1.00 81.42 59 ALA C C 1
ATOM 3270 O O . ALA C 1 59 ? -24.273 18.247 33.959 1.00 89.91 59 ALA C O 1
ATOM 3272 N N . PRO C 1 60 ? -23.511 17.454 32.004 1.00 85.37 60 PRO C N 1
ATOM 3273 C CA . PRO C 1 60 ? -23.415 18.795 31.421 1.00 81.66 60 PRO C CA 1
ATOM 3274 C C . PRO C 1 60 ? -24.773 19.322 30.990 1.00 83.61 60 PRO C C 1
ATOM 3275 O O . PRO C 1 60 ? -25.699 18.563 30.693 1.00 81.22 60 PRO C O 1
ATOM 3279 N N . ASP C 1 61 ? -24.888 20.651 30.969 1.00 87.85 61 ASP C N 1
ATOM 3280 C CA . ASP C 1 61 ? -26.115 21.269 30.480 1.00 85.56 61 ASP C CA 1
ATOM 3281 C C . ASP C 1 61 ? -26.238 21.102 28.973 1.00 92.72 61 ASP C C 1
ATOM 3282 O O . ASP C 1 61 ? -27.307 20.757 28.456 1.00 95.72 61 ASP C O 1
ATOM 3287 N N . HIS C 1 62 ? -25.143 21.343 28.255 1.00 97.31 62 HIS C N 1
ATOM 3288 C CA . HIS C 1 62 ? -25.073 21.185 26.812 1.00 100.99 62 HIS C CA 1
ATOM 3289 C C . HIS C 1 62 ? -23.685 20.674 26.454 1.00 101.95 62 HIS C C 1
ATOM 3290 O O . HIS C 1 62 ? -22.694 21.030 27.097 1.00 103.39 62 HIS C O 1
ATOM 3297 N N . GLY C 1 63 ? -23.624 19.814 25.448 1.00 96.56 63 GLY C N 1
ATOM 3298 C CA . GLY C 1 63 ? -22.370 19.350 24.889 1.00 87.96 63 GLY C CA 1
ATOM 3299 C C . GLY C 1 63 ? -22.234 17.843 24.986 1.00 89.31 63 GLY C C 1
ATOM 3300 O O . GLY C 1 63 ? -23.041 17.152 25.605 1.00 94.42 63 GLY C O 1
ATOM 3301 N N . GLU C 1 64 ? -21.157 17.345 24.380 1.00 81.74 64 GLU C N 1
ATOM 3302 C CA . GLU C 1 64 ? -20.872 15.918 24.424 1.00 84.88 64 GLU C CA 1
ATOM 3303 C C . GLU C 1 64 ? -19.523 15.674 25.082 1.00 86.34 64 GLU C C 1
ATOM 3304 O O . GLU C 1 64 ? -18.586 16.467 24.935 1.00 89.22 64 GLU C O 1
ATOM 3310 N N . ILE C 1 65 ? -19.436 14.571 25.817 1.00 75.98 65 ILE C N 1
ATOM 3311 C CA . ILE C 1 65 ? -18.222 14.155 26.508 1.00 60.81 65 ILE C CA 1
ATOM 3312 C C . ILE C 1 65 ? -17.975 12.727 26.050 1.00 69.94 65 ILE C C 1
ATOM 3313 O O . ILE C 1 65 ? -18.644 11.794 26.510 1.00 71.95 65 ILE C O 1
ATOM 3318 N N . LEU C 1 66 ? -17.014 12.546 25.146 1.00 65.45 66 LEU C N 1
ATOM 3319 C CA . LEU C 1 66 ? -16.755 11.249 24.541 1.00 67.92 66 LEU C CA 1
ATOM 3320 C C . LEU C 1 66 ? -15.668 10.535 25.330 1.00 73.52 66 LEU C C 1
ATOM 3321 O O . LEU C 1 66 ? -14.576 11.080 25.520 1.00 74.17 66 LEU C O 1
ATOM 3326 N N . PHE C 1 67 ? -15.963 9.325 25.784 1.00 68.39 67 PHE C N 1
ATOM 3327 C CA . PHE C 1 67 ? -14.969 8.454 26.396 1.00 60.84 67 PHE C CA 1
ATOM 3328 C C . PHE C 1 67 ? -14.752 7.297 25.438 1.00 59.23 67 PHE C C 1
ATOM 3329 O O . PHE C 1 67 ? -15.659 6.488 25.219 1.00 64.30 67 PHE C O 1
ATOM 3337 N N . ASP C 1 68 ? -13.550 7.229 24.870 1.00 62.47 68 ASP C N 1
ATOM 3338 C CA . ASP C 1 68 ? -13.189 6.216 23.882 1.00 66.33 68 ASP C CA 1
ATOM 3339 C C . ASP C 1 68 ? -14.204 6.175 22.739 1.00 67.85 68 ASP C C 1
ATOM 3340 O O . ASP C 1 68 ? -14.392 5.143 22.089 1.00 71.73 68 ASP C O 1
ATOM 3345 N N . GLY C 1 69 ? -14.865 7.311 22.477 1.00 67.88 69 GLY C N 1
ATOM 3346 C CA . GLY C 1 69 ? -15.809 7.445 21.389 1.00 69.52 69 GLY C CA 1
ATOM 3347 C C . GLY C 1 69 ? -17.268 7.505 21.800 1.00 77.31 69 GLY C C 1
ATOM 3348 O O . GLY C 1 69 ? -18.102 7.939 20.993 1.00 80.13 69 GLY C O 1
ATOM 3349 N N . GLU C 1 70 ? -17.599 7.107 23.025 1.00 68.74 70 GLU C N 1
ATOM 3350 C CA . GLU C 1 70 ? -18.980 7.066 23.485 1.00 63.14 70 GLU C CA 1
ATOM 3351 C C . GLU C 1 70 ? -19.326 8.331 24.258 1.00 72.75 70 GLU C C 1
ATOM 3352 O O . GLU C 1 70 ? -18.544 8.804 25.088 1.00 77.40 70 GLU C O 1
ATOM 3358 N N . ASN C 1 71 ? -20.520 8.857 24.000 1.00 75.86 71 ASN C N 1
ATOM 3359 C CA . ASN C 1 71 ? -20.996 10.040 24.702 1.00 75.61 71 ASN C CA 1
ATOM 3360 C C . ASN C 1 71 ? -21.516 9.615 26.069 1.00 68.98 71 ASN C C 1
ATOM 3361 O O . ASN C 1 71 ? -22.534 8.922 26.166 1.00 80.36 71 ASN C O 1
ATOM 3366 N N . ILE C 1 72 ? -20.820 10.041 27.118 1.00 70.05 72 ILE C N 1
ATOM 3367 C CA . ILE C 1 72 ? -21.098 9.629 28.492 1.00 69.06 72 ILE C CA 1
ATOM 3368 C C . ILE C 1 72 ? -22.429 10.183 28.999 1.00 76.78 72 ILE C C 1
ATOM 3369 O O . ILE C 1 72 ? -23.176 9.444 29.658 1.00 80.83 72 ILE C O 1
ATOM 3374 N N . PRO C 1 73 ? -22.784 11.449 28.738 1.00 81.36 73 PRO C N 1
ATOM 3375 C CA . PRO C 1 73 ? -24.114 11.915 29.166 1.00 84.97 73 PRO C CA 1
ATOM 3376 C C . PRO C 1 73 ? -25.262 11.092 28.604 1.00 81.46 73 PRO C C 1
ATOM 3377 O O . PRO C 1 73 ? -26.294 10.954 29.271 1.00 91.01 73 PRO C O 1
ATOM 3381 N N . ALA C 1 74 ? -25.114 10.539 27.402 1.00 78.60 74 ALA C N 1
ATOM 3382 C CA . ALA C 1 74 ? -26.187 9.797 26.752 1.00 85.85 74 ALA C CA 1
ATOM 3383 C C . ALA C 1 74 ? -26.242 8.334 27.163 1.00 86.08 74 ALA C C 1
ATOM 3384 O O . ALA C 1 74 ? -27.135 7.615 26.702 1.00 90.41 74 ALA C O 1
ATOM 3386 N N . MET C 1 75 ? -25.327 7.867 27.999 1.00 79.61 75 MET C N 1
ATOM 3387 C CA . MET C 1 75 ? -25.266 6.439 28.255 1.00 81.69 75 MET C CA 1
ATOM 3388 C C . MET C 1 75 ? -26.336 6.012 29.249 1.00 79.31 75 MET C C 1
ATOM 3389 O O . MET C 1 75 ? -26.821 6.806 30.062 1.00 80.24 75 MET C O 1
ATOM 3394 N N . SER C 1 76 ? -26.709 4.740 29.165 1.00 78.49 76 SER C N 1
ATOM 3395 C CA . SER C 1 76 ? -27.597 4.168 30.155 1.00 69.56 76 SER C CA 1
ATOM 3396 C C . SER C 1 76 ? -26.839 4.043 31.469 1.00 80.57 76 SER C C 1
ATOM 3397 O O . SER C 1 76 ? -25.606 4.103 31.510 1.00 95.66 76 SER C O 1
ATOM 3400 N N . ARG C 1 77 ? -27.585 3.883 32.561 1.00 77.55 77 ARG C N 1
ATOM 3401 C CA . ARG C 1 77 ? -26.925 3.801 33.858 1.00 76.56 77 ARG C CA 1
ATOM 3402 C C . ARG C 1 77 ? -26.020 2.575 33.924 1.00 87.56 77 ARG C C 1
ATOM 3403 O O . ARG C 1 77 ? -24.893 2.655 34.430 1.00 86.88 77 ARG C O 1
ATOM 3411 N N . SER C 1 78 ? -26.492 1.436 33.406 1.00 89.61 78 SER C N 1
ATOM 3412 C CA . SER C 1 78 ? -25.680 0.222 33.375 1.00 84.97 78 SER C CA 1
ATOM 3413 C C . SER C 1 78 ? -24.426 0.417 32.526 1.00 78.95 78 SER C C 1
ATOM 3414 O O . SER C 1 78 ? -23.323 0.001 32.913 1.00 92.35 78 SER C O 1
ATOM 3417 N N . ARG C 1 79 ? -24.580 1.024 31.344 1.00 63.73 79 ARG C N 1
ATOM 3418 C CA . ARG C 1 79 ? -23.425 1.221 30.474 1.00 62.61 79 ARG C CA 1
ATOM 3419 C C . ARG C 1 79 ? -22.409 2.167 31.110 1.00 75.25 79 ARG C C 1
ATOM 3420 O O . ARG C 1 79 ? -21.196 1.963 30.983 1.00 72.31 79 ARG C O 1
ATOM 3428 N N . LEU C 1 80 ? -22.882 3.230 31.766 1.00 76.73 80 LEU C N 1
ATOM 3429 C CA . LEU C 1 80 ? -21.970 4.097 32.512 1.00 62.85 80 LEU C CA 1
ATOM 3430 C C . LEU C 1 80 ? -21.255 3.330 33.620 1.00 66.35 80 LEU C C 1
ATOM 3431 O O . LEU C 1 80 ? -20.047 3.507 33.824 1.00 70.28 80 LEU C O 1
ATOM 3436 N N . TYR C 1 81 ? -21.986 2.487 34.361 1.00 71.95 81 TYR C N 1
ATOM 3437 C CA . TYR C 1 81 ? -21.347 1.645 35.371 1.00 73.99 81 TYR C CA 1
ATOM 3438 C C . TYR C 1 81 ? -20.215 0.824 34.766 1.00 78.71 81 TYR C C 1
ATOM 3439 O O . TYR C 1 81 ? -19.117 0.745 35.331 1.00 73.83 81 TYR C O 1
ATOM 3448 N N . THR C 1 82 ? -20.472 0.205 33.608 1.00 76.92 82 THR C N 1
ATOM 3449 C CA . THR C 1 82 ? -19.472 -0.663 32.990 1.00 72.98 82 THR C CA 1
ATOM 3450 C C . THR C 1 82 ? -18.282 0.136 32.469 1.00 73.25 82 THR C C 1
ATOM 3451 O O . THR C 1 82 ? -17.129 -0.292 32.611 1.00 86.29 82 THR C O 1
ATOM 3455 N N . VAL C 1 83 ? -18.539 1.317 31.901 1.00 60.33 83 VAL C N 1
ATOM 3456 C CA . VAL C 1 83 ? -17.469 2.135 31.335 1.00 66.36 83 VAL C CA 1
ATOM 3457 C C . VAL C 1 83 ? -16.587 2.714 32.432 1.00 65.38 83 VAL C C 1
ATOM 3458 O O . VAL C 1 83 ? -15.366 2.839 32.264 1.00 66.89 83 VAL C O 1
ATOM 3462 N N A ARG C 1 84 ? -17.178 3.060 33.577 0.36 64.44 84 ARG C N 1
ATOM 3463 N N B ARG C 1 84 ? -17.184 3.077 33.571 0.64 64.86 84 ARG C N 1
ATOM 3464 C CA A ARG C 1 84 ? -16.388 3.641 34.656 0.36 60.40 84 ARG C CA 1
ATOM 3465 C CA B ARG C 1 84 ? -16.406 3.630 34.673 0.64 60.55 84 ARG C CA 1
ATOM 3466 C C A ARG C 1 84 ? -15.393 2.649 35.248 0.36 59.01 84 ARG C C 1
ATOM 3467 C C B ARG C 1 84 ? -15.359 2.656 35.189 0.64 57.86 84 ARG C C 1
ATOM 3468 O O A ARG C 1 84 ? -14.478 3.065 35.966 0.36 62.20 84 ARG C O 1
ATOM 3469 O O B ARG C 1 84 ? -14.377 3.090 35.801 0.64 61.29 84 ARG C O 1
ATOM 3484 N N . LYS C 1 85 ? -15.545 1.353 34.959 1.00 58.97 85 LYS C N 1
ATOM 3485 C CA . LYS C 1 85 ? -14.540 0.373 35.365 1.00 58.30 85 LYS C CA 1
ATOM 3486 C C . LYS C 1 85 ? -13.182 0.650 34.740 1.00 57.12 85 LYS C C 1
ATOM 3487 O O . LYS C 1 85 ? -12.162 0.173 35.250 1.00 61.57 85 LYS C O 1
ATOM 3493 N N . ARG C 1 86 ? -13.151 1.409 33.646 1.00 65.17 86 ARG C N 1
ATOM 3494 C CA . ARG C 1 86 ? -11.926 1.856 33.007 1.00 61.61 86 ARG C CA 1
ATOM 3495 C C . ARG C 1 86 ? -11.385 3.150 33.607 1.00 69.32 86 ARG C C 1
ATOM 3496 O O . ARG C 1 86 ? -10.483 3.754 33.023 1.00 69.98 86 ARG C O 1
ATOM 3504 N N . MET C 1 87 ? -11.896 3.584 34.758 1.00 59.04 87 MET C N 1
ATOM 3505 C CA . MET C 1 87 ? -11.555 4.885 35.316 1.00 53.70 87 MET C CA 1
ATOM 3506 C C . MET C 1 87 ? -11.184 4.777 36.788 1.00 66.57 87 MET C C 1
ATOM 3507 O O . MET C 1 87 ? -11.660 3.897 37.509 1.00 74.39 87 MET C O 1
ATOM 3512 N N . SER C 1 88 ? -10.342 5.715 37.222 1.00 68.33 88 SER C N 1
ATOM 3513 C CA . SER C 1 88 ? -10.012 5.886 38.630 1.00 54.76 88 SER C CA 1
ATOM 3514 C C . SER C 1 88 ? -9.948 7.377 38.909 1.00 70.85 88 SER C C 1
ATOM 3515 O O . SER C 1 88 ? -9.353 8.134 38.134 1.00 86.83 88 SER C O 1
ATOM 3518 N N . MET C 1 89 ? -10.590 7.791 39.997 1.00 87.82 89 MET C N 1
ATOM 3519 C CA . MET C 1 89 ? -10.717 9.191 40.363 1.00 97.23 89 MET C CA 1
ATOM 3520 C C . MET C 1 89 ? -10.070 9.393 41.721 1.00 97.51 89 MET C C 1
ATOM 3521 O O . MET C 1 89 ? -10.458 8.745 42.700 1.00 106.23 89 MET C O 1
ATOM 3526 N N . LEU C 1 90 ? -9.100 10.300 41.786 1.00 83.64 90 LEU C N 1
ATOM 3527 C CA . LEU C 1 90 ? -8.496 10.705 43.045 1.00 72.75 90 LEU C CA 1
ATOM 3528 C C . LEU C 1 90 ? -8.994 12.106 43.349 1.00 85.21 90 LEU C C 1
ATOM 3529 O O . LEU C 1 90 ? -8.618 13.067 42.666 1.00 89.92 90 LEU C O 1
ATOM 3534 N N . PHE C 1 91 ? -9.843 12.210 44.360 1.00 88.78 91 PHE C N 1
ATOM 3535 C CA . PHE C 1 91 ? -10.352 13.479 44.841 1.00 88.89 91 PHE C CA 1
ATOM 3536 C C . PHE C 1 91 ? -9.796 13.720 46.237 1.00 90.83 91 PHE C C 1
ATOM 3537 O O . PHE C 1 91 ? -9.503 12.774 46.975 1.00 115.22 91 PHE C O 1
ATOM 3545 N N . GLN C 1 92 ? -9.645 14.995 46.590 1.00 91.06 92 GLN C N 1
ATOM 3546 C CA . GLN C 1 92 ? -9.251 15.334 47.952 1.00 109.53 92 GLN C CA 1
ATOM 3547 C C . GLN C 1 92 ? -10.333 14.973 48.961 1.00 122.88 92 GLN C C 1
ATOM 3548 O O . GLN C 1 92 ? -10.021 14.673 50.118 1.00 103.83 92 GLN C O 1
ATOM 3554 N N . SER C 1 93 ? -11.600 14.990 48.545 1.00 152.49 93 SER C N 1
ATOM 3555 C CA . SER C 1 93 ? -12.692 14.660 49.457 1.00 160.37 93 SER C CA 1
ATOM 3556 C C . SER C 1 93 ? -12.627 13.207 49.931 1.00 152.72 93 SER C C 1
ATOM 3557 O O . SER C 1 93 ? -12.919 12.918 51.099 1.00 157.91 93 SER C O 1
ATOM 3560 N N . GLY C 1 94 ? -12.261 12.285 49.042 1.00 137.90 94 GLY C N 1
ATOM 3561 C CA . GLY C 1 94 ? -12.317 10.869 49.379 1.00 130.42 94 GLY C CA 1
ATOM 3562 C C . GLY C 1 94 ? -11.462 10.525 50.589 1.00 130.47 94 GLY C C 1
ATOM 3563 O O . GLY C 1 94 ? -10.388 11.093 50.799 1.00 140.72 94 GLY C O 1
ATOM 3564 N N . ALA C 1 95 ? -11.953 9.580 51.396 1.00 119.27 95 ALA C N 1
ATOM 3565 C CA . ALA C 1 95 ? -11.283 9.161 52.620 1.00 109.01 95 ALA C CA 1
ATOM 3566 C C . ALA C 1 95 ? -11.086 7.648 52.646 1.00 102.11 95 ALA C C 1
ATOM 3567 O O . ALA C 1 95 ? -11.711 6.898 51.891 1.00 102.21 95 ALA C O 1
ATOM 3569 N N . LEU C 1 96 ? -10.188 7.219 53.531 1.00 89.34 96 LEU C N 1
ATOM 3570 C CA . LEU C 1 96 ? -9.851 5.822 53.759 1.00 84.12 96 LEU C CA 1
ATOM 3571 C C . LEU C 1 96 ? -10.850 5.148 54.698 1.00 86.22 96 LEU C C 1
ATOM 3572 O O . LEU C 1 96 ? -11.598 5.800 55.432 1.00 100.87 96 LEU C O 1
ATOM 3577 N N . PHE C 1 97 ? -10.845 3.814 54.666 1.00 72.54 97 PHE C N 1
ATOM 3578 C CA . PHE C 1 97 ? -11.577 3.026 55.650 1.00 84.75 97 PHE C CA 1
ATOM 3579 C C . PHE C 1 97 ? -10.870 3.100 57.001 1.00 85.20 97 PHE C C 1
ATOM 3580 O O . PHE C 1 97 ? -9.690 2.746 57.112 1.00 100.01 97 PHE C O 1
ATOM 3588 N N . THR C 1 98 ? -11.590 3.558 58.027 1.00 70.61 98 THR C N 1
ATOM 3589 C CA . THR C 1 98 ? -10.991 3.684 59.351 1.00 71.42 98 THR C CA 1
ATOM 3590 C C . THR C 1 98 ? -10.686 2.319 59.959 1.00 78.20 98 THR C C 1
ATOM 3591 O O . THR C 1 98 ? -9.751 2.193 60.755 1.00 77.15 98 THR C O 1
ATOM 3595 N N . ASP C 1 99 ? -11.462 1.293 59.608 1.00 81.02 99 ASP C N 1
ATOM 3596 C CA . ASP C 1 99 ? -11.308 -0.008 60.253 1.00 81.63 99 ASP C CA 1
ATOM 3597 C C . ASP C 1 99 ? -10.009 -0.713 59.872 1.00 73.97 99 ASP C C 1
ATOM 3598 O O . ASP C 1 99 ? -9.497 -1.517 60.662 1.00 97.64 99 ASP C O 1
ATOM 3603 N N . MET C 1 100 ? -9.467 -0.448 58.684 1.00 79.36 100 MET C N 1
ATOM 3604 C CA . MET C 1 100 ? -8.261 -1.121 58.218 1.00 86.07 100 MET C CA 1
ATOM 3605 C C . MET C 1 100 ? -7.095 -0.155 58.034 1.00 85.17 100 MET C C 1
ATOM 3606 O O . MET C 1 100 ? -7.271 1.054 57.853 1.00 86.87 100 MET C O 1
ATOM 3611 N N . ASN C 1 101 ? -5.893 -0.725 58.077 1.00 62.64 101 ASN C N 1
ATOM 3612 C CA . ASN C 1 101 ? -4.648 0.023 58.025 1.00 75.94 101 ASN C CA 1
ATOM 3613 C C . ASN C 1 101 ? -4.303 0.420 56.585 1.00 75.23 101 ASN C C 1
ATOM 3614 O O . ASN C 1 101 ? -5.065 0.189 55.641 1.00 68.02 101 ASN C O 1
ATOM 3619 N N . VAL C 1 102 ? -3.125 1.024 56.422 1.00 61.51 102 VAL C N 1
ATOM 3620 C CA . VAL C 1 102 ? -2.722 1.543 55.117 1.00 61.10 102 VAL C CA 1
ATOM 3621 C C . VAL C 1 102 ? -2.601 0.409 54.104 1.00 72.69 102 VAL C C 1
ATOM 3622 O O . VAL C 1 102 ? -3.116 0.495 52.981 1.00 66.11 102 VAL C O 1
ATOM 3626 N N . PHE C 1 103 ? -1.916 -0.674 54.491 1.00 72.98 103 PHE C N 1
ATOM 3627 C CA . PHE C 1 103 ? -1.725 -1.805 53.588 1.00 57.47 103 PHE C CA 1
ATOM 3628 C C . PHE C 1 103 ? -3.065 -2.372 53.138 1.00 58.14 103 PHE C C 1
ATOM 3629 O O . PHE C 1 103 ? -3.278 -2.614 51.945 1.00 77.84 103 PHE C O 1
ATOM 3637 N N . ASP C 1 104 ? -3.986 -2.584 54.079 1.00 67.42 104 ASP C N 1
ATOM 3638 C CA . ASP C 1 104 ? -5.284 -3.147 53.723 1.00 80.27 104 ASP C CA 1
ATOM 3639 C C . ASP C 1 104 ? -6.120 -2.167 52.909 1.00 65.98 104 ASP C C 1
ATOM 3640 O O . ASP C 1 104 ? -6.834 -2.581 51.991 1.00 69.26 104 ASP C O 1
ATOM 3645 N N . ASN C 1 105 ? -6.015 -0.871 53.204 1.00 60.57 105 ASN C N 1
ATOM 3646 C CA . ASN C 1 105 ? -6.700 0.131 52.397 1.00 62.27 105 ASN C CA 1
ATOM 3647 C C . ASN C 1 105 ? -6.253 0.055 50.944 1.00 73.22 105 ASN C C 1
ATOM 3648 O O . ASN C 1 105 ? -7.083 0.027 50.026 1.00 71.54 105 ASN C O 1
ATOM 3653 N N . VAL C 1 106 ? -4.939 0.008 50.716 1.00 71.52 106 VAL C N 1
ATOM 3654 C CA . VAL C 1 106 ? -4.447 -0.047 49.341 1.00 67.06 106 VAL C CA 1
ATOM 3655 C C . VAL C 1 106 ? -4.760 -1.398 48.700 1.00 72.27 106 VAL C C 1
ATOM 3656 O O . VAL C 1 106 ? -4.999 -1.475 47.490 1.00 73.79 106 VAL C O 1
ATOM 3660 N N . ALA C 1 107 ? -4.779 -2.477 49.490 1.00 73.01 107 ALA C N 1
ATOM 3661 C CA . ALA C 1 107 ? -5.071 -3.801 48.950 1.00 72.74 107 ALA C CA 1
ATOM 3662 C C . ALA C 1 107 ? -6.551 -3.994 48.645 1.00 68.37 107 ALA C C 1
ATOM 3663 O O . ALA C 1 107 ? -6.905 -4.921 47.907 1.00 73.73 107 ALA C O 1
ATOM 3665 N N . TYR C 1 108 ? -7.416 -3.155 49.214 1.00 61.64 108 TYR C N 1
ATOM 3666 C CA . TYR C 1 108 ? -8.855 -3.323 49.027 1.00 75.74 108 TYR C CA 1
ATOM 3667 C C . TYR C 1 108 ? -9.288 -3.282 47.566 1.00 77.06 108 TYR C C 1
ATOM 3668 O O . TYR C 1 108 ? -10.053 -4.173 47.155 1.00 76.21 108 TYR C O 1
ATOM 3677 N N . PRO C 1 109 ? -8.902 -2.289 46.746 1.00 71.82 109 PRO C N 1
ATOM 3678 C CA . PRO C 1 109 ? -9.339 -2.328 45.337 1.00 74.99 109 PRO C CA 1
ATOM 3679 C C . PRO C 1 109 ? -8.917 -3.598 44.627 1.00 79.93 109 PRO C C 1
ATOM 3680 O O . PRO C 1 109 ? -9.695 -4.167 43.845 1.00 82.14 109 PRO C O 1
ATOM 3684 N N . LEU C 1 110 ? -7.713 -4.084 44.923 1.00 78.88 110 LEU C N 1
ATOM 3685 C CA . LEU C 1 110 ? -7.257 -5.325 44.315 1.00 70.28 110 LEU C CA 1
ATOM 3686 C C . LEU C 1 110 ? -8.129 -6.489 44.768 1.00 72.56 110 LEU C C 1
ATOM 3687 O O . LEU C 1 110 ? -8.826 -7.105 43.955 1.00 88.02 110 LEU C O 1
ATOM 3692 N N . ARG C 1 111 ? -8.181 -6.738 46.079 1.00 77.61 111 ARG C N 1
ATOM 3693 C CA . ARG C 1 111 ? -8.989 -7.836 46.605 1.00 79.67 111 ARG C CA 1
ATOM 3694 C C . ARG C 1 111 ? -10.430 -7.787 46.113 1.00 72.09 111 ARG C C 1
ATOM 3695 O O . ARG C 1 111 ? -11.071 -8.833 45.962 1.00 70.68 111 ARG C O 1
ATOM 3703 N N . GLU C 1 112 ? -10.953 -6.591 45.854 1.00 76.96 112 GLU C N 1
ATOM 3704 C CA . GLU C 1 112 ? -12.326 -6.472 45.387 1.00 80.15 112 GLU C CA 1
ATOM 3705 C C . GLU C 1 112 ? -12.459 -6.752 43.897 1.00 82.40 112 GLU C C 1
ATOM 3706 O O . GLU C 1 112 ? -13.503 -7.248 43.463 1.00 88.56 112 GLU C O 1
ATOM 3712 N N . HIS C 1 113 ? -11.429 -6.458 43.094 1.00 78.72 113 HIS C N 1
ATOM 3713 C CA . HIS C 1 113 ? -11.591 -6.575 41.652 1.00 78.43 113 HIS C CA 1
ATOM 3714 C C . HIS C 1 113 ? -10.473 -7.323 40.926 1.00 74.94 113 HIS C C 1
ATOM 3715 O O . HIS C 1 113 ? -10.591 -7.536 39.713 1.00 97.94 113 HIS C O 1
ATOM 3722 N N . THR C 1 114 ? -9.403 -7.738 41.609 1.00 83.79 114 THR C N 1
ATOM 3723 C CA . THR C 1 114 ? -8.278 -8.276 40.848 1.00 74.24 114 THR C CA 1
ATOM 3724 C C . THR C 1 114 ? -8.344 -9.794 40.656 1.00 83.93 114 THR C C 1
ATOM 3725 O O . THR C 1 114 ? -7.940 -10.291 39.600 1.00 119.33 114 THR C O 1
ATOM 3729 N N . GLN C 1 115 ? -8.841 -10.548 41.638 1.00 72.28 115 GLN C N 1
ATOM 3730 C CA . GLN C 1 115 ? -8.856 -12.012 41.567 1.00 97.26 115 GLN C CA 1
ATOM 3731 C C . GLN C 1 115 ? -7.435 -12.563 41.382 1.00 93.50 115 GLN C C 1
ATOM 3732 O O . GLN C 1 115 ? -7.197 -13.500 40.615 1.00 92.08 115 GLN C O 1
ATOM 3738 N N . LEU C 1 116 ? -6.471 -11.965 42.099 1.00 92.52 116 LEU C N 1
ATOM 3739 C CA . LEU C 1 116 ? -5.030 -12.201 42.059 1.00 79.15 116 LEU C CA 1
ATOM 3740 C C . LEU C 1 116 ? -4.570 -12.940 43.313 1.00 91.65 116 LEU C C 1
ATOM 3741 O O . LEU C 1 116 ? -5.127 -12.737 44.398 1.00 93.31 116 LEU C O 1
ATOM 3746 N N . PRO C 1 117 ? -3.564 -13.809 43.204 1.00 90.15 117 PRO C N 1
ATOM 3747 C CA . PRO C 1 117 ? -3.162 -14.612 44.365 1.00 76.01 117 PRO C CA 1
ATOM 3748 C C . PRO C 1 117 ? -2.614 -13.755 45.491 1.00 79.70 117 PRO C C 1
ATOM 3749 O O . PRO C 1 117 ? -2.097 -12.655 45.276 1.00 71.34 117 PRO C O 1
ATOM 3753 N N . ALA C 1 118 ? -2.734 -14.290 46.709 1.00 72.96 118 ALA C N 1
ATOM 3754 C CA . ALA C 1 118 ? -2.367 -13.531 47.902 1.00 70.56 118 ALA C CA 1
ATOM 3755 C C . ALA C 1 118 ? -0.901 -13.114 47.920 1.00 75.56 118 ALA C C 1
ATOM 3756 O O . ALA C 1 118 ? -0.629 -11.937 48.211 1.00 68.13 118 ALA C O 1
ATOM 3758 N N . PRO C 1 119 ? 0.083 -13.994 47.677 1.00 71.17 119 PRO C N 1
ATOM 3759 C CA . PRO C 1 119 ? 1.479 -13.516 47.690 1.00 70.43 119 PRO C CA 1
ATOM 3760 C C . PRO C 1 119 ? 1.760 -12.459 46.634 1.00 78.21 119 PRO C C 1
ATOM 3761 O O . PRO C 1 119 ? 2.470 -11.476 46.904 1.00 95.03 119 PRO C O 1
ATOM 3765 N N . LEU C 1 120 ? 1.191 -12.621 45.435 1.00 66.12 120 LEU C N 1
ATOM 3766 C CA . LEU C 1 120 ? 1.395 -11.630 44.388 1.00 74.38 120 LEU C CA 1
ATOM 3767 C C . LEU C 1 120 ? 0.707 -10.318 44.737 1.00 81.25 120 LEU C C 1
ATOM 3768 O O . LEU C 1 120 ? 1.265 -9.240 44.504 1.00 80.39 120 LEU C O 1
ATOM 3773 N N . LEU C 1 121 ? -0.494 -10.388 45.317 1.00 80.90 121 LEU C N 1
ATOM 3774 C CA . LEU C 1 121 ? -1.178 -9.170 45.739 1.00 77.11 121 LEU C CA 1
ATOM 3775 C C . LEU C 1 121 ? -0.386 -8.465 46.834 1.00 76.71 121 LEU C C 1
ATOM 3776 O O . LEU C 1 121 ? -0.313 -7.230 46.868 1.00 70.18 121 LEU C O 1
ATOM 3781 N N . HIS C 1 122 ? 0.198 -9.242 47.750 1.00 75.45 122 HIS C N 1
ATOM 3782 C CA . HIS C 1 122 ? 1.041 -8.685 48.805 1.00 69.16 122 HIS C CA 1
ATOM 3783 C C . HIS C 1 122 ? 2.225 -7.930 48.214 1.00 73.07 122 HIS C C 1
ATOM 3784 O O . HIS C 1 122 ? 2.505 -6.786 48.600 1.00 66.90 122 HIS C O 1
ATOM 3791 N N . SER C 1 123 ? 2.935 -8.560 47.271 1.00 78.49 123 SER C N 1
ATOM 3792 C CA . SER C 1 123 ? 4.071 -7.892 46.638 1.00 76.75 123 SER C CA 1
ATOM 3793 C C . SER C 1 123 ? 3.628 -6.655 45.858 1.00 75.70 123 SER C C 1
ATOM 3794 O O . SER C 1 123 ? 4.326 -5.631 45.856 1.00 78.52 123 SER C O 1
ATOM 3797 N N . THR C 1 124 ? 2.464 -6.727 45.206 1.00 66.52 124 THR C N 1
ATOM 3798 C CA . THR C 1 124 ? 1.945 -5.583 44.462 1.00 75.30 124 THR C CA 1
ATOM 3799 C C . THR C 1 124 ? 1.684 -4.402 45.391 1.00 73.28 124 THR C C 1
ATOM 3800 O O . THR C 1 124 ? 2.066 -3.260 45.094 1.00 57.31 124 THR C O 1
ATOM 3804 N N . VAL C 1 125 ? 1.028 -4.663 46.526 1.00 69.32 125 VAL C N 1
ATOM 3805 C CA . VAL C 1 125 ? 0.746 -3.594 47.480 1.00 60.56 125 VAL C CA 1
ATOM 3806 C C . VAL C 1 125 ? 2.038 -3.038 48.069 1.00 60.14 125 VAL C C 1
ATOM 3807 O O . VAL C 1 125 ? 2.162 -1.826 48.282 1.00 66.46 125 VAL C O 1
ATOM 3811 N N . MET C 1 126 ? 3.022 -3.902 48.339 1.00 54.84 126 MET C N 1
ATOM 3812 C CA . MET C 1 126 ? 4.310 -3.409 48.826 1.00 57.87 126 MET C CA 1
ATOM 3813 C C . MET C 1 126 ? 4.950 -2.462 47.818 1.00 61.74 126 MET C C 1
ATOM 3814 O O . MET C 1 126 ? 5.447 -1.388 48.183 1.00 70.33 126 MET C O 1
ATOM 3819 N N . MET C 1 127 ? 4.938 -2.842 46.537 1.00 63.89 127 MET C N 1
ATOM 3820 C CA . MET C 1 127 ? 5.499 -1.972 45.507 1.00 54.70 127 MET C CA 1
ATOM 3821 C C . MET C 1 127 ? 4.748 -0.648 45.418 1.00 56.81 127 MET C C 1
ATOM 3822 O O . MET C 1 127 ? 5.366 0.418 45.292 1.00 51.46 127 MET C O 1
ATOM 3827 N N . LYS C 1 128 ? 3.415 -0.692 45.475 1.00 53.35 128 LYS C N 1
ATOM 3828 C CA . LYS C 1 128 ? 2.643 0.540 45.341 1.00 60.86 128 LYS C CA 1
ATOM 3829 C C . LYS C 1 128 ? 2.833 1.452 46.549 1.00 59.09 128 LYS C C 1
ATOM 3830 O O . LYS C 1 128 ? 2.837 2.682 46.408 1.00 62.89 128 LYS C O 1
ATOM 3836 N N . LEU C 1 129 ? 2.981 0.876 47.746 1.00 64.77 129 LEU C N 1
ATOM 3837 C CA . LEU C 1 129 ? 3.337 1.687 48.908 1.00 56.60 129 LEU C CA 1
ATOM 3838 C C . LEU C 1 129 ? 4.729 2.294 48.751 1.00 61.20 129 LEU C C 1
ATOM 3839 O O . LEU C 1 129 ? 4.958 3.439 49.158 1.00 56.02 129 LEU C O 1
ATOM 3844 N N . GLU C 1 130 ? 5.675 1.539 48.178 1.00 55.84 130 GLU C N 1
ATOM 3845 C CA . GLU C 1 130 ? 7.012 2.082 47.946 1.00 59.26 130 GLU C CA 1
ATOM 3846 C C . GLU C 1 130 ? 6.998 3.250 46.969 1.00 67.48 130 GLU C C 1
ATOM 3847 O O . GLU C 1 130 ? 7.700 4.251 47.173 1.00 60.78 130 GLU C O 1
ATOM 3853 N N . ALA C 1 131 ? 6.210 3.138 45.897 1.00 61.07 131 ALA C N 1
ATOM 3854 C CA . ALA C 1 131 ? 6.100 4.230 44.939 1.00 68.99 131 ALA C CA 1
ATOM 3855 C C . ALA C 1 131 ? 5.677 5.517 45.625 1.00 71.28 131 ALA C C 1
ATOM 3856 O O . ALA C 1 131 ? 6.020 6.613 45.166 1.00 77.10 131 ALA C O 1
ATOM 3858 N N . VAL C 1 132 ? 4.940 5.397 46.730 1.00 68.85 132 VAL C N 1
ATOM 3859 C CA . VAL C 1 132 ? 4.369 6.526 47.441 1.00 65.27 132 VAL C CA 1
ATOM 3860 C C . VAL C 1 132 ? 5.126 6.847 48.732 1.00 67.44 132 VAL C C 1
ATOM 3861 O O . VAL C 1 132 ? 4.845 7.866 49.381 1.00 69.16 132 VAL C O 1
ATOM 3865 N N . GLY C 1 133 ? 6.131 6.049 49.084 1.00 69.21 133 GLY C N 1
ATOM 3866 C CA . GLY C 1 133 ? 6.892 6.314 50.290 1.00 70.97 133 GLY C CA 1
ATOM 3867 C C . GLY C 1 133 ? 6.146 6.034 51.572 1.00 71.60 133 GLY C C 1
ATOM 3868 O O . GLY C 1 133 ? 6.369 6.722 52.576 1.00 78.61 133 GLY C O 1
ATOM 3869 N N . LEU C 1 134 ? 5.260 5.041 51.570 1.00 53.17 134 LEU C N 1
ATOM 3870 C CA . LEU C 1 134 ? 4.502 4.671 52.756 1.00 66.06 134 LEU C CA 1
ATOM 3871 C C . LEU C 1 134 ? 4.766 3.239 53.193 1.00 68.94 134 LEU C C 1
ATOM 3872 O O . LEU C 1 134 ? 4.002 2.705 54.004 1.00 75.42 134 LEU C O 1
ATOM 3877 N N . ARG C 1 135 ? 5.819 2.603 52.677 1.00 66.16 135 ARG C N 1
ATOM 3878 C CA . ARG C 1 135 ? 6.049 1.194 52.980 1.00 67.66 135 ARG C CA 1
ATOM 3879 C C . ARG C 1 135 ? 6.324 0.995 54.466 1.00 71.40 135 ARG C C 1
ATOM 3880 O O . ARG C 1 135 ? 5.864 0.015 55.065 1.00 62.13 135 ARG C O 1
ATOM 3888 N N . GLY C 1 136 ? 7.056 1.924 55.083 1.00 70.20 136 GLY C N 1
ATOM 3889 C CA . GLY C 1 136 ? 7.281 1.874 56.515 1.00 70.13 136 GLY C CA 1
ATOM 3890 C C . GLY C 1 136 ? 6.058 2.185 57.353 1.00 69.30 136 GLY C C 1
ATOM 3891 O O . GLY C 1 136 ? 6.112 2.012 58.576 1.00 81.29 136 GLY C O 1
ATOM 3892 N N . ALA C 1 137 ? 4.972 2.648 56.733 1.00 68.02 137 ALA C N 1
ATOM 3893 C CA . ALA C 1 137 ? 3.737 2.982 57.434 1.00 65.24 137 ALA C CA 1
ATOM 3894 C C . ALA C 1 137 ? 2.626 1.977 57.155 1.00 69.75 137 ALA C C 1
ATOM 3895 O O . ALA C 1 137 ? 1.452 2.276 57.395 1.00 65.76 137 ALA C O 1
ATOM 3897 N N . ALA C 1 138 ? 2.978 0.798 56.636 1.00 66.79 138 ALA C N 1
ATOM 3898 C CA . ALA C 1 138 ? 1.984 -0.195 56.232 1.00 54.25 138 ALA C CA 1
ATOM 3899 C C . ALA C 1 138 ? 1.004 -0.528 57.350 1.00 62.99 138 ALA C C 1
ATOM 3900 O O . ALA C 1 138 ? -0.202 -0.664 57.110 1.00 60.14 138 ALA C O 1
ATOM 3902 N N . LYS C 1 139 ? 1.505 -0.674 58.577 1.00 72.44 139 LYS C N 1
ATOM 3903 C CA . LYS C 1 139 ? 0.688 -1.125 59.695 1.00 65.62 139 LYS C CA 1
ATOM 3904 C C . LYS C 1 139 ? -0.141 -0.009 60.322 1.00 64.43 139 LYS C C 1
ATOM 3905 O O . LYS C 1 139 ? -1.086 -0.305 61.061 1.00 72.88 139 LYS C O 1
ATOM 3911 N N . LEU C 1 140 ? 0.179 1.255 60.049 1.00 70.79 140 LEU C N 1
ATOM 3912 C CA . LEU C 1 140 ? -0.518 2.364 60.687 1.00 64.84 140 LEU C CA 1
ATOM 3913 C C . LEU C 1 140 ? -1.987 2.437 60.285 1.00 73.18 140 LEU C C 1
ATOM 3914 O O . LEU C 1 140 ? -2.373 2.115 59.157 1.00 83.39 140 LEU C O 1
ATOM 3919 N N . MET C 1 141 ? -2.810 2.878 61.236 1.00 65.68 141 MET C N 1
ATOM 3920 C CA . MET C 1 141 ? -4.219 3.154 61.015 1.00 57.63 141 MET C CA 1
ATOM 3921 C C . MET C 1 141 ? -4.382 4.590 60.529 1.00 76.57 141 MET C C 1
ATOM 3922 O O . MET C 1 141 ? -3.504 5.429 60.751 1.00 76.72 141 MET C O 1
ATOM 3927 N N . PRO C 1 142 ? -5.478 4.901 59.823 1.00 81.13 142 PRO C N 1
ATOM 3928 C CA . PRO C 1 142 ? -5.687 6.288 59.368 1.00 78.15 142 PRO C CA 1
ATOM 3929 C C . PRO C 1 142 ? -5.646 7.321 60.482 1.00 83.88 142 PRO C C 1
ATOM 3930 O O . PRO C 1 142 ? -5.172 8.443 60.253 1.00 81.94 142 PRO C O 1
ATOM 3934 N N . SER C 1 143 ? -6.141 6.987 61.678 1.00 78.61 143 SER C N 1
ATOM 3935 C CA . SER C 1 143 ? -6.083 7.941 62.783 1.00 68.77 143 SER C CA 1
ATOM 3936 C C . SER C 1 143 ? -4.643 8.278 63.142 1.00 65.45 143 SER C C 1
ATOM 3937 O O . SER C 1 143 ? -4.367 9.360 63.672 1.00 63.75 143 SER C O 1
ATOM 3940 N N . GLU C 1 144 ? -3.725 7.358 62.874 1.00 69.22 144 GLU C N 1
ATOM 3941 C CA . GLU C 1 144 ? -2.298 7.493 63.130 1.00 63.46 144 GLU C CA 1
ATOM 3942 C C . GLU C 1 144 ? -1.535 8.182 62.005 1.00 67.68 144 GLU C C 1
ATOM 3943 O O . GLU C 1 144 ? -0.321 8.370 62.126 1.00 62.01 144 GLU C O 1
ATOM 3949 N N . LEU C 1 145 ? -2.206 8.541 60.916 1.00 66.16 145 LEU C N 1
ATOM 3950 C CA . LEU C 1 145 ? -1.571 9.149 59.759 1.00 67.34 145 LEU C CA 1
ATOM 3951 C C . LEU C 1 145 ? -1.638 10.668 59.843 1.00 56.40 145 LEU C C 1
ATOM 3952 O O . LEU C 1 145 ? -2.546 11.242 60.451 1.00 66.53 145 LEU C O 1
ATOM 3957 N N . SER C 1 146 ? -0.691 11.313 59.179 1.00 63.67 146 SER C N 1
ATOM 3958 C CA . SER C 1 146 ? -0.731 12.759 59.082 1.00 62.06 146 SER C CA 1
ATOM 3959 C C . SER C 1 146 ? -1.403 13.132 57.766 1.00 69.83 146 SER C C 1
ATOM 3960 O O . SER C 1 146 ? -1.669 12.274 56.921 1.00 64.43 146 SER C O 1
ATOM 3963 N N . GLY C 1 147 ? -1.730 14.418 57.624 1.00 71.12 147 GLY C N 1
ATOM 3964 C CA . GLY C 1 147 ? -2.398 14.881 56.415 1.00 66.70 147 GLY C CA 1
ATOM 3965 C C . GLY C 1 147 ? -1.739 14.391 55.141 1.00 61.46 147 GLY C C 1
ATOM 3966 O O . GLY C 1 147 ? -2.382 13.770 54.287 1.00 53.72 147 GLY C O 1
ATOM 3967 N N . GLY C 1 148 ? -0.437 14.657 54.996 1.00 55.65 148 GLY C N 1
ATOM 3968 C CA . GLY C 1 148 ? 0.241 14.261 53.777 1.00 56.26 148 GLY C CA 1
ATOM 3969 C C . GLY C 1 148 ? 0.379 12.764 53.640 1.00 60.96 148 GLY C C 1
ATOM 3970 O O . GLY C 1 148 ? 0.314 12.232 52.529 1.00 69.11 148 GLY C O 1
ATOM 3971 N N . MET C 1 149 ? 0.505 12.059 54.765 1.00 70.39 149 MET C N 1
ATOM 3972 C CA . MET C 1 149 ? 0.592 10.605 54.719 1.00 70.47 149 MET C CA 1
ATOM 3973 C C . MET C 1 149 ? -0.710 10.030 54.190 1.00 63.00 149 MET C C 1
ATOM 3974 O O . MET C 1 149 ? -0.719 9.129 53.343 1.00 56.57 149 MET C O 1
ATOM 3979 N N . ALA C 1 150 ? -1.827 10.540 54.715 1.00 65.12 150 ALA C N 1
ATOM 3980 C CA . ALA C 1 150 ? -3.150 10.124 54.273 1.00 57.41 150 ALA C CA 1
ATOM 3981 C C . ALA C 1 150 ? -3.380 10.445 52.799 1.00 67.67 150 ALA C C 1
ATOM 3982 O O . ALA C 1 150 ? -3.964 9.636 52.070 1.00 67.90 150 ALA C O 1
ATOM 3984 N N . ARG C 1 151 ? -2.956 11.630 52.345 1.00 75.84 151 ARG C N 1
ATOM 3985 C CA . ARG C 1 151 ? -3.075 11.959 50.926 1.00 70.12 151 ARG C CA 1
ATOM 3986 C C . ARG C 1 151 ? -2.296 10.968 50.073 1.00 65.91 151 ARG C C 1
ATOM 3987 O O . ARG C 1 151 ? -2.774 10.514 49.025 1.00 80.62 151 ARG C O 1
ATOM 3995 N N . ARG C 1 152 ? -1.084 10.622 50.514 1.00 59.20 152 ARG C N 1
ATOM 3996 C CA . ARG C 1 152 ? -0.269 9.669 49.772 1.00 48.75 152 ARG C CA 1
ATOM 3997 C C . ARG C 1 152 ? -0.916 8.286 49.748 1.00 70.60 152 ARG C C 1
ATOM 3998 O O . ARG C 1 152 ? -0.884 7.591 48.724 1.00 80.98 152 ARG C O 1
ATOM 4006 N N . ALA C 1 153 ? -1.504 7.872 50.872 1.00 72.21 153 ALA C N 1
ATOM 4007 C CA . ALA C 1 153 ? -2.216 6.599 50.928 1.00 73.32 153 ALA C CA 1
ATOM 4008 C C . ALA C 1 153 ? -3.410 6.588 49.983 1.00 72.99 153 ALA C C 1
ATOM 4009 O O . ALA C 1 153 ? -3.647 5.597 49.279 1.00 64.92 153 ALA C O 1
ATOM 4011 N N . ALA C 1 154 ? -4.191 7.672 49.977 1.00 72.59 154 ALA C N 1
ATOM 4012 C CA . ALA C 1 154 ? -5.310 7.782 49.048 1.00 67.93 154 ALA C CA 1
ATOM 4013 C C . ALA C 1 154 ? -4.831 7.692 47.605 1.00 66.47 154 ALA C C 1
ATOM 4014 O O . ALA C 1 154 ? -5.464 7.035 46.771 1.00 61.21 154 ALA C O 1
ATOM 4016 N N . LEU C 1 155 ? -3.719 8.356 47.290 1.00 56.18 155 LEU C N 1
ATOM 4017 C CA . LEU C 1 155 ? -3.170 8.276 45.942 1.00 68.57 155 LEU C CA 1
ATOM 4018 C C . LEU C 1 155 ? -2.785 6.846 45.582 1.00 73.14 155 LEU C C 1
ATOM 4019 O O . LEU C 1 155 ? -3.130 6.354 44.499 1.00 74.62 155 LEU C O 1
ATOM 4024 N N . ALA C 1 156 ? -2.064 6.164 46.479 1.00 74.75 156 ALA C N 1
ATOM 4025 C CA . ALA C 1 156 ? -1.674 4.779 46.225 1.00 70.59 156 ALA C CA 1
ATOM 4026 C C . ALA C 1 156 ? -2.893 3.893 46.006 1.00 67.18 156 ALA C C 1
ATOM 4027 O O . ALA C 1 156 ? -2.886 3.014 45.136 1.00 68.87 156 ALA C O 1
ATOM 4029 N N . ARG C 1 157 ? -3.955 4.114 46.784 1.00 75.69 157 ARG C N 1
ATOM 4030 C CA . ARG C 1 157 ? -5.180 3.355 46.565 1.00 78.76 157 ARG C CA 1
ATOM 4031 C C . ARG C 1 157 ? -5.797 3.699 45.216 1.00 76.85 157 ARG C C 1
ATOM 4032 O O . ARG C 1 157 ? -6.398 2.835 44.568 1.00 72.16 157 ARG C O 1
ATOM 4040 N N . ALA C 1 158 ? -5.651 4.948 44.774 1.00 76.01 158 ALA C N 1
ATOM 4041 C CA . ALA C 1 158 ? -6.229 5.354 43.499 1.00 76.26 158 ALA C CA 1
ATOM 4042 C C . ALA C 1 158 ? -5.517 4.713 42.318 1.00 79.57 158 ALA C C 1
ATOM 4043 O O . ALA C 1 158 ? -6.140 4.472 41.278 1.00 78.90 158 ALA C O 1
ATOM 4045 N N . ILE C 1 159 ? -4.212 4.467 42.437 1.00 82.53 159 ILE C N 1
ATOM 4046 C CA . ILE C 1 159 ? -3.423 3.893 41.350 1.00 78.57 159 ILE C CA 1
ATOM 4047 C C . ILE C 1 159 ? -3.299 2.380 41.500 1.00 82.37 159 ILE C C 1
ATOM 4048 O O . ILE C 1 159 ? -2.497 1.741 40.807 1.00 79.05 159 ILE C O 1
ATOM 4053 N N . ALA C 1 160 ? -4.096 1.800 42.393 1.00 81.86 160 ALA C N 1
ATOM 4054 C CA . ALA C 1 160 ? -3.951 0.382 42.705 1.00 71.20 160 ALA C CA 1
ATOM 4055 C C . ALA C 1 160 ? -4.355 -0.513 41.532 1.00 69.14 160 ALA C C 1
ATOM 4056 O O . ALA C 1 160 ? -3.656 -1.484 41.224 1.00 66.18 160 ALA C O 1
ATOM 4058 N N . LEU C 1 161 ? -5.479 -0.219 40.874 1.00 76.17 161 LEU C N 1
ATOM 4059 C CA . LEU C 1 161 ? -5.980 -1.087 39.811 1.00 67.44 161 LEU C CA 1
ATOM 4060 C C . LEU C 1 161 ? -5.471 -0.735 38.418 1.00 73.50 161 LEU C C 1
ATOM 4061 O O . LEU C 1 161 ? -5.706 -1.505 37.483 1.00 79.39 161 LEU C O 1
ATOM 4066 N N . GLU C 1 162 ? -4.792 0.401 38.258 1.00 73.12 162 GLU C N 1
ATOM 4067 C CA . GLU C 1 162 ? -4.161 0.784 37.000 1.00 83.61 162 GLU C CA 1
ATOM 4068 C C . GLU C 1 162 ? -5.127 0.825 35.809 1.00 69.47 162 GLU C C 1
ATOM 4069 O O . GLU C 1 162 ? -4.872 0.191 34.784 1.00 66.83 162 GLU C O 1
ATOM 4075 N N . PRO C 1 163 ? -6.247 1.561 35.914 1.00 62.94 163 PRO C N 1
ATOM 4076 C CA . PRO C 1 163 ? -7.217 1.558 34.817 1.00 56.36 163 PRO C CA 1
ATOM 4077 C C . PRO C 1 163 ? -6.686 2.268 33.580 1.00 55.83 163 PRO C C 1
ATOM 4078 O O . PRO C 1 163 ? -5.559 2.779 33.588 1.00 61.19 163 PRO C O 1
ATOM 4082 N N . ASP C 1 164 ? -7.481 2.295 32.511 1.00 61.48 164 ASP C N 1
ATOM 4083 C CA . ASP C 1 164 ? -7.056 3.001 31.309 1.00 64.54 164 ASP C CA 1
ATOM 4084 C C . ASP C 1 164 ? -6.953 4.499 31.547 1.00 54.46 164 ASP C C 1
ATOM 4085 O O . ASP C 1 164 ? -6.090 5.161 30.959 1.00 57.21 164 ASP C O 1
ATOM 4090 N N . LEU C 1 165 ? -7.801 5.046 32.413 1.00 59.90 165 LEU C N 1
ATOM 4091 C CA . LEU C 1 165 ? -7.817 6.473 32.703 1.00 55.01 165 LEU C CA 1
ATOM 4092 C C . LEU C 1 165 ? -7.713 6.700 34.204 1.00 61.82 165 LEU C C 1
ATOM 4093 O O . LEU C 1 165 ? -8.504 6.145 34.977 1.00 61.11 165 LEU C O 1
ATOM 4098 N N . ILE C 1 166 ? -6.764 7.538 34.610 1.00 49.67 166 ILE C N 1
ATOM 4099 C CA . ILE C 1 166 ? -6.648 7.970 35.996 1.00 53.39 166 ILE C CA 1
ATOM 4100 C C . ILE C 1 166 ? -6.679 9.490 36.034 1.00 54.45 166 ILE C C 1
ATOM 4101 O O . ILE C 1 166 ? -5.946 10.156 35.292 1.00 58.85 166 ILE C O 1
ATOM 4106 N N . MET C 1 167 ? -7.538 10.030 36.889 1.00 64.31 167 MET C N 1
ATOM 4107 C CA . MET C 1 167 ? -7.676 11.464 37.080 1.00 65.39 167 MET C CA 1
ATOM 4108 C C . MET C 1 167 ? -7.183 11.801 38.480 1.00 65.45 167 MET C C 1
ATOM 4109 O O . MET C 1 167 ? -7.611 11.180 39.457 1.00 66.83 167 MET C O 1
ATOM 4114 N N . PHE C 1 168 ? -6.276 12.774 38.566 1.00 63.69 168 PHE C N 1
ATOM 4115 C CA . PHE C 1 168 ? -5.632 13.205 39.801 1.00 55.77 168 PHE C CA 1
ATOM 4116 C C . PHE C 1 168 ? -6.100 14.627 40.075 1.00 62.90 168 PHE C C 1
ATOM 4117 O O . PHE C 1 168 ? -5.871 15.516 39.246 1.00 67.56 168 PHE C O 1
ATOM 4125 N N . ASP C 1 169 ? -6.762 14.845 41.218 1.00 69.27 169 ASP C N 1
ATOM 4126 C CA . ASP C 1 169 ? -7.171 16.187 41.637 1.00 71.41 169 ASP C CA 1
ATOM 4127 C C . ASP C 1 169 ? -6.174 16.673 42.683 1.00 69.71 169 ASP C C 1
ATOM 4128 O O . ASP C 1 169 ? -6.238 16.270 43.848 1.00 80.19 169 ASP C O 1
ATOM 4133 N N . GLU C 1 170 ? -5.264 17.547 42.261 1.00 62.71 170 GLU C N 1
ATOM 4134 C CA . GLU C 1 170 ? -4.235 18.113 43.128 1.00 72.87 170 GLU C CA 1
ATOM 4135 C C . GLU C 1 170 ? -3.437 17.044 43.881 1.00 75.00 170 GLU C C 1
ATOM 4136 O O . GLU C 1 170 ? -3.429 17.023 45.115 1.00 76.44 170 GLU C O 1
ATOM 4142 N N . PRO C 1 171 ? -2.753 16.145 43.164 1.00 67.94 171 PRO C N 1
ATOM 4143 C CA . PRO C 1 171 ? -2.039 15.054 43.845 1.00 57.03 171 PRO C CA 1
ATOM 4144 C C . PRO C 1 171 ? -0.803 15.506 44.602 1.00 54.54 171 PRO C C 1
ATOM 4145 O O . PRO C 1 171 ? -0.264 14.708 45.382 1.00 68.98 171 PRO C O 1
ATOM 4149 N N . PHE C 1 172 ? -0.346 16.749 44.427 1.00 54.14 172 PHE C N 1
ATOM 4150 C CA . PHE C 1 172 ? 0.912 17.198 45.012 1.00 57.52 172 PHE C CA 1
ATOM 4151 C C . PHE C 1 172 ? 0.736 18.125 46.208 1.00 62.56 172 PHE C C 1
ATOM 4152 O O . PHE C 1 172 ? 1.742 18.528 46.804 1.00 73.03 172 PHE C O 1
ATOM 4160 N N . VAL C 1 173 ? -0.500 18.468 46.581 1.00 47.74 173 VAL C N 1
ATOM 4161 C CA . VAL C 1 173 ? -0.716 19.459 47.629 1.00 67.69 173 VAL C CA 1
ATOM 4162 C C . VAL C 1 173 ? -0.373 18.850 48.985 1.00 71.37 173 VAL C C 1
ATOM 4163 O O . VAL C 1 173 ? -0.563 17.648 49.221 1.00 75.78 173 VAL C O 1
ATOM 4167 N N . GLY C 1 174 ? 0.131 19.688 49.889 1.00 64.02 174 GLY C N 1
ATOM 4168 C CA . GLY C 1 174 ? 0.424 19.241 51.238 1.00 69.61 174 GLY C CA 1
ATOM 4169 C C . GLY C 1 174 ? 1.630 18.331 51.355 1.00 61.34 174 GLY C C 1
ATOM 4170 O O . GLY C 1 174 ? 1.660 17.459 52.231 1.00 74.70 174 GLY C O 1
ATOM 4171 N N . GLN C 1 175 ? 2.625 18.504 50.482 1.00 67.98 175 GLN C N 1
ATOM 4172 C CA . GLN C 1 175 ? 3.847 17.716 50.495 1.00 52.49 175 GLN C CA 1
ATOM 4173 C C . GLN C 1 175 ? 5.032 18.673 50.458 1.00 66.06 175 GLN C C 1
ATOM 4174 O O . GLN C 1 175 ? 4.915 19.796 49.959 1.00 74.67 175 GLN C O 1
ATOM 4180 N N . ASP C 1 176 ? 6.168 18.245 51.012 1.00 73.08 176 ASP C N 1
ATOM 4181 C CA . ASP C 1 176 ? 7.384 19.022 50.833 1.00 75.89 176 ASP C CA 1
ATOM 4182 C C . ASP C 1 176 ? 7.893 18.833 49.401 1.00 70.58 176 ASP C C 1
ATOM 4183 O O . ASP C 1 176 ? 7.470 17.910 48.702 1.00 66.54 176 ASP C O 1
ATOM 4188 N N . PRO C 1 177 ? 8.779 19.716 48.930 1.00 64.87 177 PRO C N 1
ATOM 4189 C CA . PRO C 1 177 ? 9.230 19.624 47.528 1.00 68.68 177 PRO C CA 1
ATOM 4190 C C . PRO C 1 177 ? 9.787 18.265 47.108 1.00 73.74 177 PRO C C 1
ATOM 4191 O O . PRO C 1 177 ? 9.529 17.840 45.975 1.00 78.05 177 PRO C O 1
ATOM 4195 N N . ILE C 1 178 ? 10.555 17.574 47.957 1.00 70.62 178 ILE C N 1
ATOM 4196 C CA . ILE C 1 178 ? 11.109 16.285 47.540 1.00 62.24 178 ILE C CA 1
ATOM 4197 C C . ILE C 1 178 ? 10.007 15.236 47.379 1.00 51.56 178 ILE C C 1
ATOM 4198 O O . ILE C 1 178 ? 9.994 14.481 46.400 1.00 62.27 178 ILE C O 1
ATOM 4203 N N . THR C 1 179 ? 9.071 15.154 48.332 1.00 69.40 179 THR C N 1
ATOM 4204 C CA . THR C 1 179 ? 7.950 14.220 48.183 1.00 71.15 179 THR C CA 1
ATOM 4205 C C . THR C 1 179 ? 7.086 14.604 46.988 1.00 67.91 179 THR C C 1
ATOM 4206 O O . THR C 1 179 ? 6.540 13.737 46.293 1.00 71.93 179 THR C O 1
ATOM 4210 N N . MET C 1 180 ? 6.923 15.909 46.766 1.00 62.20 180 MET C N 1
ATOM 4211 C CA . MET C 1 180 ? 6.201 16.403 45.598 1.00 66.58 180 MET C CA 1
ATOM 4212 C C . MET C 1 180 ? 6.858 15.894 44.318 1.00 65.05 180 MET C C 1
ATOM 4213 O O . MET C 1 180 ? 6.174 15.461 43.377 1.00 66.29 180 MET C O 1
ATOM 4218 N N . GLY C 1 181 ? 8.194 15.916 44.288 1.00 55.26 181 GLY C N 1
ATOM 4219 C CA . GLY C 1 181 ? 8.926 15.322 43.183 1.00 54.09 181 GLY C CA 1
ATOM 4220 C C . GLY C 1 181 ? 8.697 13.828 43.074 1.00 63.65 181 GLY C C 1
ATOM 4221 O O . GLY C 1 181 ? 8.601 13.285 41.971 1.00 64.19 181 GLY C O 1
ATOM 4222 N N . VAL C 1 182 ? 8.663 13.136 44.217 1.00 60.03 182 VAL C N 1
ATOM 4223 C CA . VAL C 1 182 ? 8.394 11.699 44.209 1.00 55.44 182 VAL C CA 1
ATOM 4224 C C . VAL C 1 182 ? 7.064 11.423 43.517 1.00 55.71 182 VAL C C 1
ATOM 4225 O O . VAL C 1 182 ? 6.944 10.501 42.699 1.00 56.07 182 VAL C O 1
ATOM 4229 N N . LEU C 1 183 ? 6.051 12.241 43.812 1.00 60.83 183 LEU C N 1
ATOM 4230 C CA . LEU C 1 183 ? 4.728 12.022 43.231 1.00 54.79 183 LEU C CA 1
ATOM 4231 C C . LEU C 1 183 ? 4.714 12.352 41.736 1.00 68.91 183 LEU C C 1
ATOM 4232 O O . LEU C 1 183 ? 4.055 11.660 40.942 1.00 70.97 183 LEU C O 1
ATOM 4237 N N . VAL C 1 184 ? 5.436 13.406 41.338 1.00 59.68 184 VAL C N 1
ATOM 4238 C CA . VAL C 1 184 ? 5.600 13.708 39.916 1.00 62.76 184 VAL C CA 1
ATOM 4239 C C . VAL C 1 184 ? 6.215 12.511 39.196 1.00 66.28 184 VAL C C 1
ATOM 4240 O O . VAL C 1 184 ? 5.738 12.079 38.134 1.00 60.99 184 VAL C O 1
ATOM 4244 N N . LYS C 1 185 ? 7.282 11.959 39.781 1.00 60.62 185 LYS C N 1
ATOM 4245 C CA . LYS C 1 185 ? 7.938 10.773 39.245 1.00 69.47 185 LYS C CA 1
ATOM 4246 C C . LYS C 1 185 ? 6.960 9.612 39.131 1.00 64.00 185 LYS C C 1
ATOM 4247 O O . LYS C 1 185 ? 7.005 8.841 38.162 1.00 63.79 185 LYS C O 1
ATOM 4253 N N . LEU C 1 186 ? 6.061 9.484 40.113 1.00 68.13 186 LEU C N 1
ATOM 4254 C CA . LEU C 1 186 ? 5.068 8.414 40.087 1.00 74.22 186 LEU C CA 1
ATOM 4255 C C . LEU C 1 186 ? 4.161 8.544 38.876 1.00 68.94 186 LEU C C 1
ATOM 4256 O O . LEU C 1 186 ? 3.990 7.588 38.114 1.00 55.84 186 LEU C O 1
ATOM 4261 N N . ILE C 1 187 ? 3.568 9.722 38.683 1.00 63.77 187 ILE C N 1
ATOM 4262 C CA . ILE C 1 187 ? 2.644 9.875 37.561 1.00 63.94 187 ILE C CA 1
ATOM 4263 C C . ILE C 1 187 ? 3.381 9.670 36.240 1.00 73.39 187 ILE C C 1
ATOM 4264 O O . ILE C 1 187 ? 2.917 8.926 35.356 1.00 52.16 187 ILE C O 1
ATOM 4269 N N . SER C 1 188 ? 4.579 10.256 36.121 1.00 74.72 188 SER C N 1
ATOM 4270 C CA . SER C 1 188 ? 5.341 10.155 34.880 1.00 51.85 188 SER C CA 1
ATOM 4271 C C . SER C 1 188 ? 5.653 8.706 34.533 1.00 55.45 188 SER C C 1
ATOM 4272 O O . SER C 1 188 ? 5.340 8.239 33.429 1.00 66.34 188 SER C O 1
ATOM 4275 N N . GLU C 1 189 ? 6.235 7.963 35.481 1.00 66.54 189 GLU C N 1
ATOM 4276 C CA . GLU C 1 189 ? 6.654 6.601 35.176 1.00 60.30 189 GLU C CA 1
ATOM 4277 C C . GLU C 1 189 ? 5.485 5.641 35.080 1.00 60.12 189 GLU C C 1
ATOM 4278 O O . GLU C 1 189 ? 5.564 4.664 34.335 1.00 62.96 189 GLU C O 1
ATOM 4284 N N . LEU C 1 190 ? 4.409 5.875 35.830 1.00 65.83 190 LEU C N 1
ATOM 4285 C CA . LEU C 1 190 ? 3.219 5.047 35.678 1.00 59.42 190 LEU C CA 1
ATOM 4286 C C . LEU C 1 190 ? 2.695 5.145 34.251 1.00 61.70 190 LEU C C 1
ATOM 4287 O O . LEU C 1 190 ? 2.472 4.124 33.580 1.00 67.25 190 LEU C O 1
ATOM 4292 N N . ASN C 1 191 ? 2.517 6.379 33.761 1.00 61.06 191 ASN C N 1
ATOM 4293 C CA . ASN C 1 191 ? 2.079 6.558 32.378 1.00 51.59 191 ASN C CA 1
ATOM 4294 C C . ASN C 1 191 ? 3.076 5.948 31.394 1.00 63.60 191 ASN C C 1
ATOM 4295 O O . ASN C 1 191 ? 2.677 5.303 30.414 1.00 53.29 191 ASN C O 1
ATOM 4300 N N . SER C 1 192 ? 4.377 6.128 31.638 1.00 63.87 192 SER C N 1
ATOM 4301 C CA . SER C 1 192 ? 5.383 5.633 30.696 1.00 53.33 192 SER C CA 1
ATOM 4302 C C . SER C 1 192 ? 5.366 4.110 30.610 1.00 61.25 192 SER C C 1
ATOM 4303 O O . SER C 1 192 ? 5.355 3.536 29.514 1.00 65.03 192 SER C O 1
ATOM 4306 N N . ALA C 1 193 ? 5.374 3.437 31.761 1.00 67.63 193 ALA C N 1
ATOM 4307 C CA . ALA C 1 193 ? 5.531 1.988 31.794 1.00 68.38 193 ALA C CA 1
ATOM 4308 C C . ALA C 1 193 ? 4.251 1.263 31.402 1.00 67.63 193 ALA C C 1
ATOM 4309 O O . ALA C 1 193 ? 4.311 0.223 30.739 1.00 74.14 193 ALA C O 1
ATOM 4311 N N . LEU C 1 194 ? 3.086 1.787 31.792 1.00 64.34 194 LEU C N 1
ATOM 4312 C CA . LEU C 1 194 ? 1.843 1.057 31.585 1.00 61.53 194 LEU C CA 1
ATOM 4313 C C . LEU C 1 194 ? 0.940 1.654 30.516 1.00 69.29 194 LEU C C 1
ATOM 4314 O O . LEU C 1 194 ? -0.069 1.030 30.164 1.00 70.28 194 LEU C O 1
ATOM 4319 N N . GLY C 1 195 ? 1.267 2.833 29.994 1.00 64.05 195 GLY C N 1
ATOM 4320 C CA . GLY C 1 195 ? 0.412 3.464 29.004 1.00 62.73 195 GLY C CA 1
ATOM 4321 C C . GLY C 1 195 ? -0.878 4.017 29.559 1.00 62.38 195 GLY C C 1
ATOM 4322 O O . GLY C 1 195 ? -1.823 4.251 28.799 1.00 79.87 195 GLY C O 1
ATOM 4323 N N . VAL C 1 196 ? -0.948 4.229 30.874 1.00 71.14 196 VAL C N 1
ATOM 4324 C CA . VAL C 1 196 ? -2.154 4.776 31.479 1.00 68.46 196 VAL C CA 1
ATOM 4325 C C . VAL C 1 196 ? -2.355 6.209 31.005 1.00 70.08 196 VAL C C 1
ATOM 4326 O O . VAL C 1 196 ? -1.416 7.015 30.998 1.00 63.08 196 VAL C O 1
ATOM 4330 N N . THR C 1 197 ? -3.583 6.535 30.606 1.00 62.56 197 THR C N 1
ATOM 4331 C CA . THR C 1 197 ? -3.926 7.912 30.268 1.00 59.21 197 THR C CA 1
ATOM 4332 C C . THR C 1 197 ? -4.204 8.685 31.554 1.00 64.23 197 THR C C 1
ATOM 4333 O O . THR C 1 197 ? -5.105 8.321 32.321 1.00 83.14 197 THR C O 1
ATOM 4337 N N . CYS C 1 198 ? -3.442 9.754 31.780 1.00 64.93 198 CYS C N 1
ATOM 4338 C CA . CYS C 1 198 ? -3.466 10.499 33.033 1.00 70.65 198 CYS C CA 1
ATOM 4339 C C . CYS C 1 198 ? -3.975 11.912 32.785 1.00 63.39 198 CYS C C 1
ATOM 4340 O O . CYS C 1 198 ? -3.507 12.596 31.869 1.00 73.14 198 CYS C O 1
ATOM 4343 N N . VAL C 1 199 ? -4.933 12.342 33.600 1.00 51.25 199 VAL C N 1
ATOM 4344 C CA . VAL C 1 199 ? -5.392 13.730 33.634 1.00 56.35 199 VAL C CA 1
ATOM 4345 C C . VAL C 1 199 ? -5.034 14.294 35.000 1.00 66.66 199 VAL C C 1
ATOM 4346 O O . VAL C 1 199 ? -5.391 13.705 36.021 1.00 62.57 199 VAL C O 1
ATOM 4350 N N . VAL C 1 200 ? -4.302 15.406 35.023 1.00 59.52 200 VAL C N 1
ATOM 4351 C CA . VAL C 1 200 ? -3.781 15.964 36.265 1.00 57.16 200 VAL C CA 1
ATOM 4352 C C . VAL C 1 200 ? -4.282 17.395 36.408 1.00 62.97 200 VAL C C 1
ATOM 4353 O O . VAL C 1 200 ? -4.080 18.221 35.509 1.00 62.74 200 VAL C O 1
ATOM 4357 N N . VAL C 1 201 ? -4.934 17.691 37.532 1.00 63.76 201 VAL C N 1
ATOM 4358 C CA . VAL C 1 201 ? -5.344 19.051 37.870 1.00 61.14 201 VAL C CA 1
ATOM 4359 C C . VAL C 1 201 ? -4.403 19.542 38.959 1.00 68.51 201 VAL C C 1
ATOM 4360 O O . VAL C 1 201 ? -4.305 18.925 40.026 1.00 81.02 201 VAL C O 1
ATOM 4364 N N . SER C 1 202 ? -3.695 20.637 38.694 1.00 68.28 202 SER C N 1
ATOM 4365 C CA . SER C 1 202 ? -2.677 21.087 39.628 1.00 60.36 202 SER C CA 1
ATOM 4366 C C . SER C 1 202 ? -2.484 22.590 39.528 1.00 75.14 202 SER C C 1
ATOM 4367 O O . SER C 1 202 ? -2.540 23.164 38.436 1.00 81.34 202 SER C O 1
ATOM 4370 N N . HIS C 1 203 ? -2.277 23.221 40.680 1.00 63.30 203 HIS C N 1
ATOM 4371 C CA . HIS C 1 203 ? -1.734 24.569 40.736 1.00 73.98 203 HIS C CA 1
ATOM 4372 C C . HIS C 1 203 ? -0.229 24.559 40.945 1.00 83.00 203 HIS C C 1
ATOM 4373 O O . HIS C 1 203 ? 0.373 25.625 41.067 1.00 89.46 203 HIS C O 1
ATOM 4380 N N . ASP C 1 204 ? 0.385 23.380 41.014 1.00 76.39 204 ASP C N 1
ATOM 4381 C CA . ASP C 1 204 ? 1.842 23.280 41.074 1.00 80.65 204 ASP C CA 1
ATOM 4382 C C . ASP C 1 204 ? 2.373 23.265 39.640 1.00 88.65 204 ASP C C 1
ATOM 4383 O O . ASP C 1 204 ? 2.774 22.238 39.091 1.00 85.31 204 ASP C O 1
ATOM 4388 N N . VAL C 1 205 ? 2.374 24.459 39.041 1.00 96.36 205 VAL C N 1
ATOM 4389 C CA . VAL C 1 205 ? 2.515 24.563 37.584 1.00 95.36 205 VAL C CA 1
ATOM 4390 C C . VAL C 1 205 ? 3.861 24.058 37.068 1.00 87.63 205 VAL C C 1
ATOM 4391 O O . VAL C 1 205 ? 3.869 23.259 36.116 1.00 89.10 205 VAL C O 1
ATOM 4395 N N . PRO C 1 206 ? 5.015 24.482 37.608 1.00 78.51 206 PRO C N 1
ATOM 4396 C CA . PRO C 1 206 ? 6.282 23.978 37.051 1.00 75.46 206 PRO C CA 1
ATOM 4397 C C . PRO C 1 206 ? 6.407 22.472 37.174 1.00 76.28 206 PRO C C 1
ATOM 4398 O O . PRO C 1 206 ? 6.935 21.811 36.270 1.00 78.68 206 PRO C O 1
ATOM 4402 N N . GLU C 1 207 ? 5.927 21.915 38.286 1.00 84.50 207 GLU C N 1
ATOM 4403 C CA . GLU C 1 207 ? 6.010 20.477 38.503 1.00 90.09 207 GLU C CA 1
ATOM 4404 C C . GLU C 1 207 ? 5.166 19.714 37.488 1.00 87.22 207 GLU C C 1
ATOM 4405 O O . GLU C 1 207 ? 5.638 18.748 36.879 1.00 81.97 207 GLU C O 1
ATOM 4411 N N . VAL C 1 208 ? 3.909 20.129 37.296 1.00 80.53 208 VAL C N 1
ATOM 4412 C CA . VAL C 1 208 ? 3.020 19.381 36.410 1.00 79.71 208 VAL C CA 1
ATOM 4413 C C . VAL C 1 208 ? 3.415 19.580 34.953 1.00 85.61 208 VAL C C 1
ATOM 4414 O O . VAL C 1 208 ? 3.274 18.660 34.136 1.00 85.00 208 VAL C O 1
ATOM 4418 N N . LEU C 1 209 ? 3.930 20.759 34.595 1.00 80.88 209 LEU C N 1
ATOM 4419 C CA . LEU C 1 209 ? 4.402 20.955 33.230 1.00 83.89 209 LEU C CA 1
ATOM 4420 C C . LEU C 1 209 ? 5.685 20.183 32.966 1.00 88.66 209 LEU C C 1
ATOM 4421 O O . LEU C 1 209 ? 6.027 19.950 31.803 1.00 93.45 209 LEU C O 1
ATOM 4426 N N . SER C 1 210 ? 6.397 19.788 34.022 1.00 95.17 210 SER C N 1
ATOM 4427 C CA . SER C 1 210 ? 7.619 19.010 33.855 1.00 95.09 210 SER C CA 1
ATOM 4428 C C . SER C 1 210 ? 7.366 17.629 33.259 1.00 95.34 210 SER C C 1
ATOM 4429 O O . SER C 1 210 ? 8.287 17.038 32.685 1.00 98.12 210 SER C O 1
ATOM 4432 N N . ILE C 1 211 ? 6.153 17.095 33.390 1.00 98.85 211 ILE C N 1
ATOM 4433 C CA . ILE C 1 211 ? 5.831 15.773 32.864 1.00 86.24 211 ILE C CA 1
ATOM 4434 C C . ILE C 1 211 ? 4.653 15.777 31.897 1.00 85.13 211 ILE C C 1
ATOM 4435 O O . ILE C 1 211 ? 4.453 14.777 31.197 1.00 88.76 211 ILE C O 1
ATOM 4440 N N . ALA C 1 212 ? 3.873 16.850 31.822 1.00 76.41 212 ALA C N 1
ATOM 4441 C CA . ALA C 1 212 ? 2.685 16.815 30.983 1.00 73.39 212 ALA C CA 1
ATOM 4442 C C . ALA C 1 212 ? 3.047 16.793 29.506 1.00 70.57 212 ALA C C 1
ATOM 4443 O O . ALA C 1 212 ? 4.022 17.422 29.078 1.00 81.42 212 ALA C O 1
ATOM 4445 N N . ASP C 1 213 ? 2.242 16.070 28.730 1.00 75.27 213 ASP C N 1
ATOM 4446 C CA . ASP C 1 213 ? 2.359 16.123 27.280 1.00 73.80 213 ASP C CA 1
ATOM 4447 C C . ASP C 1 213 ? 1.577 17.288 26.711 1.00 72.49 213 ASP C C 1
ATOM 4448 O O . ASP C 1 213 ? 2.051 17.956 25.784 1.00 77.58 213 ASP C O 1
ATOM 4453 N N A HIS C 1 214 ? 0.386 17.553 27.242 0.49 72.76 214 HIS C N 1
ATOM 4454 N N B HIS C 1 214 ? 0.393 17.559 27.248 0.51 72.78 214 HIS C N 1
ATOM 4455 C CA A HIS C 1 214 ? -0.381 18.718 26.822 0.49 70.55 214 HIS C CA 1
ATOM 4456 C CA B HIS C 1 214 ? -0.336 18.745 26.828 0.51 70.19 214 HIS C CA 1
ATOM 4457 C C A HIS C 1 214 ? -0.985 19.364 28.057 0.49 72.70 214 HIS C C 1
ATOM 4458 C C B HIS C 1 214 ? -1.011 19.366 28.037 0.51 72.79 214 HIS C C 1
ATOM 4459 O O A HIS C 1 214 ? -1.367 18.667 28.996 0.49 73.96 214 HIS C O 1
ATOM 4460 O O B HIS C 1 214 ? -1.467 18.655 28.933 0.51 74.75 214 HIS C O 1
ATOM 4473 N N . ALA C 1 215 ? -1.061 20.692 28.060 1.00 67.97 215 ALA C N 1
ATOM 4474 C CA . ALA C 1 215 ? -1.613 21.427 29.183 1.00 66.85 215 ALA C CA 1
ATOM 4475 C C . ALA C 1 215 ? -2.677 22.391 28.687 1.00 71.70 215 ALA C C 1
ATOM 4476 O O . ALA C 1 215 ? -2.605 22.892 27.565 1.00 70.96 215 ALA C O 1
ATOM 4478 N N . TRP C 1 216 ? -3.656 22.652 29.549 1.00 63.30 216 TRP C N 1
ATOM 4479 C CA . TRP C 1 216 ? -4.804 23.491 29.234 1.00 53.94 216 TRP C CA 1
ATOM 4480 C C . TRP C 1 216 ? -5.008 24.472 30.375 1.00 72.44 216 TRP C C 1
ATOM 4481 O O . TRP C 1 216 ? -5.162 24.055 31.525 1.00 82.56 216 TRP C O 1
ATOM 4492 N N . ILE C 1 217 ? -5.068 25.760 30.055 1.00 74.46 217 ILE C N 1
ATOM 4493 C CA . ILE C 1 217 ? -5.307 26.801 31.047 1.00 71.11 217 ILE C CA 1
ATOM 4494 C C . ILE C 1 217 ? -6.767 27.210 30.958 1.00 81.78 217 ILE C C 1
ATOM 4495 O O . ILE C 1 217 ? -7.280 27.472 29.866 1.00 94.31 217 ILE C O 1
ATOM 4500 N N . LEU C 1 218 ? -7.441 27.223 32.101 1.00 74.33 218 LEU C N 1
ATOM 4501 C CA . LEU C 1 218 ? -8.850 27.569 32.198 1.00 80.75 218 LEU C CA 1
ATOM 4502 C C . LEU C 1 218 ? -9.000 28.816 33.049 1.00 79.10 218 LEU C C 1
ATOM 4503 O O . LEU C 1 218 ? -8.495 28.874 34.175 1.00 86.76 218 LEU C O 1
ATOM 4508 N N . ALA C 1 219 ? -9.670 29.818 32.503 1.00 75.27 219 ALA C N 1
ATOM 4509 C CA . ALA C 1 219 ? -10.021 30.980 33.295 1.00 77.78 219 ALA C CA 1
ATOM 4510 C C . ALA C 1 219 ? -11.302 31.572 32.739 1.00 89.44 219 ALA C C 1
ATOM 4511 O O . ALA C 1 219 ? -11.639 31.367 31.568 1.00 94.46 219 ALA C O 1
ATOM 4513 N N . ASP C 1 220 ? -12.019 32.288 33.603 1.00 85.20 220 ASP C N 1
ATOM 4514 C CA . ASP C 1 220 ? -13.190 33.057 33.203 1.00 105.82 220 ASP C CA 1
ATOM 4515 C C . ASP C 1 220 ? -14.166 32.193 32.411 1.00 109.32 220 ASP C C 1
ATOM 4516 O O . ASP C 1 220 ? -14.684 32.594 31.367 1.00 109.43 220 ASP C O 1
ATOM 4521 N N . LYS C 1 221 ? -14.383 30.974 32.908 1.00 101.90 221 LYS C N 1
ATOM 4522 C CA . LYS C 1 221 ? -15.364 30.023 32.396 1.00 89.41 221 LYS C CA 1
ATOM 4523 C C . LYS C 1 221 ? -15.001 29.478 31.018 1.00 86.21 221 LYS C C 1
ATOM 4524 O O . LYS C 1 221 ? -15.854 28.883 30.348 1.00 85.73 221 LYS C O 1
ATOM 4530 N N . LYS C 1 222 ? -13.754 29.635 30.571 1.00 82.66 222 LYS C N 1
ATOM 4531 C CA . LYS C 1 222 ? -13.374 29.166 29.243 1.00 66.49 222 LYS C CA 1
ATOM 4532 C C . LYS C 1 222 ? -11.915 28.729 29.234 1.00 67.70 222 LYS C C 1
ATOM 4533 O O . LYS C 1 222 ? -11.180 28.904 30.208 1.00 69.76 222 LYS C O 1
ATOM 4539 N N . ILE C 1 223 ? -11.517 28.114 28.121 1.00 73.05 223 ILE C N 1
ATOM 4540 C CA . ILE C 1 223 ? -10.120 27.756 27.882 1.00 82.25 223 ILE C CA 1
ATOM 4541 C C . ILE C 1 223 ? -9.388 28.962 27.316 1.00 87.67 223 ILE C C 1
ATOM 4542 O O . ILE C 1 223 ? -9.793 29.521 26.290 1.00 94.14 223 ILE C O 1
ATOM 4547 N N . VAL C 1 224 ? -8.309 29.358 27.982 1.00 82.45 224 VAL C N 1
ATOM 4548 C CA . VAL C 1 224 ? -7.506 30.499 27.565 1.00 79.80 224 VAL C CA 1
ATOM 4549 C C . VAL C 1 224 ? -6.423 30.083 26.579 1.00 75.12 224 VAL C C 1
ATOM 4550 O O . VAL C 1 224 ? -6.160 30.794 25.605 1.00 87.72 224 VAL C O 1
ATOM 4554 N N . ALA C 1 225 ? -5.811 28.919 26.792 1.00 71.36 225 ALA C N 1
ATOM 4555 C CA . ALA C 1 225 ? -4.697 28.473 25.964 1.00 77.66 225 ALA C CA 1
ATOM 4556 C C . ALA C 1 225 ? -4.402 27.007 26.242 1.00 74.87 225 ALA C C 1
ATOM 4557 O O . ALA C 1 225 ? -4.853 26.440 27.242 1.00 81.15 225 ALA C O 1
ATOM 4559 N N . HIS C 1 226 ? -3.636 26.405 25.335 1.00 75.11 226 HIS C N 1
ATOM 4560 C CA . HIS C 1 226 ? -3.166 25.037 25.492 1.00 66.65 226 HIS C CA 1
ATOM 4561 C C . HIS C 1 226 ? -1.921 24.841 24.637 1.00 56.63 226 HIS C C 1
ATOM 4562 O O . HIS C 1 226 ? -1.573 25.682 23.803 1.00 80.38 226 HIS C O 1
ATOM 4569 N N . GLY C 1 227 ? -1.247 23.714 24.863 1.00 71.38 227 GLY C N 1
ATOM 4570 C CA . GLY C 1 227 ? -0.047 23.350 24.145 1.00 80.36 227 GLY C CA 1
ATOM 4571 C C . GLY C 1 227 ? 0.994 22.772 25.082 1.00 82.34 227 GLY C C 1
ATOM 4572 O O . GLY C 1 227 ? 0.723 22.496 26.250 1.00 81.78 227 GLY C O 1
ATOM 4573 N N . SER C 1 228 ? 2.199 22.577 24.550 1.00 81.02 228 SER C N 1
ATOM 4574 C CA . SER C 1 228 ? 3.328 22.090 25.331 1.00 74.22 228 SER C CA 1
ATOM 4575 C C . SER C 1 228 ? 3.847 23.187 26.263 1.00 84.59 228 SER C C 1
ATOM 4576 O O . SER C 1 228 ? 3.368 24.325 26.265 1.00 94.39 228 SER C O 1
ATOM 4579 N N . ALA C 1 229 ? 4.838 22.825 27.085 1.00 81.10 229 ALA C N 1
ATOM 4580 C CA . ALA C 1 229 ? 5.428 23.791 28.006 1.00 78.81 229 ALA C CA 1
ATOM 4581 C C . ALA C 1 229 ? 6.146 24.909 27.256 1.00 78.29 229 ALA C C 1
ATOM 4582 O O . ALA C 1 229 ? 5.970 26.094 27.576 1.00 84.59 229 ALA C O 1
ATOM 4584 N N . GLN C 1 230 ? 6.954 24.557 26.245 1.00 72.93 230 GLN C N 1
ATOM 4585 C CA . GLN C 1 230 ? 7.557 25.591 25.403 1.00 80.79 230 GLN C CA 1
ATOM 4586 C C . GLN C 1 230 ? 6.493 26.439 24.725 1.00 77.34 230 GLN C C 1
ATOM 4587 O O . GLN C 1 230 ? 6.634 27.664 24.629 1.00 86.57 230 GLN C O 1
ATOM 4593 N N . ALA C 1 231 ? 5.422 25.802 24.247 1.00 78.61 231 ALA C N 1
ATOM 4594 C CA . ALA C 1 231 ? 4.368 26.534 23.552 1.00 79.06 231 ALA C CA 1
ATOM 4595 C C . ALA C 1 231 ? 3.732 27.572 24.464 1.00 79.14 231 ALA C C 1
ATOM 4596 O O . ALA C 1 231 ? 3.507 28.717 24.055 1.00 78.45 231 ALA C O 1
ATOM 4598 N N . LEU C 1 232 ? 3.434 27.186 25.704 1.00 79.79 232 LEU C N 1
ATOM 4599 C CA . LEU C 1 232 ? 2.835 28.123 26.645 1.00 80.94 232 LEU C CA 1
ATOM 4600 C C . LEU C 1 232 ? 3.821 29.215 27.041 1.00 91.79 232 LEU C C 1
ATOM 4601 O O . LEU C 1 232 ? 3.426 30.368 27.250 1.00 97.50 232 LEU C O 1
ATOM 4606 N N . GLN C 1 233 ? 5.109 28.871 27.144 1.00 90.66 233 GLN C N 1
ATOM 4607 C CA . GLN C 1 233 ? 6.122 29.873 27.468 1.00 88.66 233 GLN C CA 1
ATOM 4608 C C . GLN C 1 233 ? 6.203 30.972 26.414 1.00 92.52 233 GLN C C 1
ATOM 4609 O O . GLN C 1 233 ? 6.455 32.135 26.750 1.00 105.67 233 GLN C O 1
ATOM 4615 N N . ALA C 1 234 ? 6.005 30.630 25.145 1.00 87.44 234 ALA C N 1
ATOM 4616 C CA . ALA C 1 234 ? 6.126 31.582 24.048 1.00 88.20 234 ALA C CA 1
ATOM 4617 C C . ALA C 1 234 ? 4.808 32.252 23.667 1.00 99.17 234 ALA C C 1
ATOM 4618 O O . ALA C 1 234 ? 4.788 33.048 22.723 1.00 106.01 234 ALA C O 1
ATOM 4620 N N . ASN C 1 235 ? 3.713 31.953 24.363 1.00 93.03 235 ASN C N 1
ATOM 4621 C CA . ASN C 1 235 ? 2.420 32.542 24.019 1.00 89.61 235 ASN C CA 1
ATOM 4622 C C . ASN C 1 235 ? 2.374 33.993 24.486 1.00 99.34 235 ASN C C 1
ATOM 4623 O O . ASN C 1 235 ? 2.533 34.253 25.684 1.00 107.32 235 ASN C O 1
ATOM 4628 N N . PRO C 1 236 ? 2.153 34.961 23.589 1.00 102.24 236 PRO C N 1
ATOM 4629 C CA . PRO C 1 236 ? 2.189 36.376 23.993 1.00 106.25 236 PRO C CA 1
ATOM 4630 C C . PRO C 1 236 ? 0.934 36.873 24.693 1.00 101.68 236 PRO C C 1
ATOM 4631 O O . PRO C 1 236 ? 0.917 38.032 25.128 1.00 108.10 236 PRO C O 1
ATOM 4635 N N . ASP C 1 237 ? -0.110 36.058 24.795 1.00 93.63 237 ASP C N 1
ATOM 4636 C CA . ASP C 1 237 ? -1.340 36.490 25.446 1.00 86.58 237 ASP C CA 1
ATOM 4637 C C . ASP C 1 237 ? -1.041 36.939 26.873 1.00 86.33 237 ASP C C 1
ATOM 4638 O O . ASP C 1 237 ? -0.426 36.183 27.639 1.00 104.96 237 ASP C O 1
ATOM 4643 N N . PRO C 1 238 ? -1.436 38.154 27.263 1.00 93.90 238 PRO C N 1
ATOM 4644 C CA . PRO C 1 238 ? -1.124 38.621 28.625 1.00 97.93 238 PRO C CA 1
ATOM 4645 C C . PRO C 1 238 ? -1.767 37.798 29.726 1.00 91.52 238 PRO C C 1
ATOM 4646 O O . PRO C 1 238 ? -1.210 37.728 30.828 1.00 93.61 238 PRO C O 1
ATOM 4650 N N A ARG C 1 239 ? -2.920 37.176 29.472 0.54 90.34 239 ARG C N 1
ATOM 4651 N N B ARG C 1 239 ? -2.922 37.177 29.471 0.46 90.37 239 ARG C N 1
ATOM 4652 C CA A ARG C 1 239 ? -3.526 36.319 30.487 0.54 89.97 239 ARG C CA 1
ATOM 4653 C CA B ARG C 1 239 ? -3.529 36.318 30.484 0.46 89.85 239 ARG C CA 1
ATOM 4654 C C A ARG C 1 239 ? -2.664 35.088 30.747 0.54 87.08 239 ARG C C 1
ATOM 4655 C C B ARG C 1 239 ? -2.664 35.089 30.746 0.46 87.16 239 ARG C C 1
ATOM 4656 O O A ARG C 1 239 ? -2.466 34.687 31.902 0.54 90.29 239 ARG C O 1
ATOM 4657 O O B ARG C 1 239 ? -2.463 34.692 31.903 0.46 89.85 239 ARG C O 1
ATOM 4672 N N . VAL C 1 240 ? -2.143 34.476 29.680 1.00 77.52 240 VAL C N 1
ATOM 4673 C CA . VAL C 1 240 ? -1.261 33.315 29.823 1.00 80.62 240 VAL C CA 1
ATOM 4674 C C . VAL C 1 240 ? -0.013 33.695 30.612 1.00 94.01 240 VAL C C 1
ATOM 4675 O O . VAL C 1 240 ? 0.386 33.003 31.562 1.00 107.37 240 VAL C O 1
ATOM 4679 N N . ARG C 1 241 ? 0.633 34.794 30.205 1.00 89.97 241 ARG C N 1
ATOM 4680 C CA . ARG C 1 241 ? 1.824 35.272 30.899 1.00 88.83 241 ARG C CA 1
ATOM 4681 C C . ARG C 1 241 ? 1.531 35.545 32.365 1.00 87.96 241 ARG C C 1
ATOM 4682 O O . ARG C 1 241 ? 2.337 35.213 33.240 1.00 88.66 241 ARG C O 1
ATOM 4690 N N . GLN C 1 242 ? 0.381 36.160 32.648 1.00 84.98 242 GLN C N 1
ATOM 4691 C CA . GLN C 1 242 ? 0.008 36.450 34.025 1.00 93.35 242 GLN C CA 1
ATOM 4692 C C . GLN C 1 242 ? -0.135 35.172 34.838 1.00 95.47 242 GLN C C 1
ATOM 4693 O O . GLN C 1 242 ? 0.388 35.077 35.951 1.00 103.59 242 GLN C O 1
ATOM 4699 N N . PHE C 1 243 ? -0.843 34.175 34.300 1.00 88.76 243 PHE C N 1
ATOM 4700 C CA . PHE C 1 243 ? -1.007 32.931 35.050 1.00 88.69 243 PHE C CA 1
ATOM 4701 C C . PHE C 1 243 ? 0.346 32.283 35.341 1.00 86.72 243 PHE C C 1
ATOM 4702 O O . PHE C 1 243 ? 0.643 31.922 36.495 1.00 103.02 243 PHE C O 1
ATOM 4710 N N . LEU C 1 244 ? 1.227 32.248 34.338 1.00 82.22 244 LEU C N 1
ATOM 4711 C CA . LEU C 1 244 ? 2.491 31.541 34.516 1.00 93.32 244 LEU C CA 1
ATOM 4712 C C . LEU C 1 244 ? 3.501 32.328 35.338 1.00 105.65 244 LEU C C 1
ATOM 4713 O O . LEU C 1 244 ? 4.402 31.722 35.925 1.00 117.81 244 LEU C O 1
ATOM 4718 N N . ASP C 1 245 ? 3.363 33.650 35.409 1.00 112.94 245 ASP C N 1
ATOM 4719 C CA . ASP C 1 245 ? 4.268 34.459 36.212 1.00 126.26 245 ASP C CA 1
ATOM 4720 C C . ASP C 1 245 ? 3.779 34.586 37.646 1.00 133.87 245 ASP C C 1
ATOM 4721 O O . ASP C 1 245 ? 4.597 34.728 38.565 1.00 135.63 245 ASP C O 1
ATOM 4726 N N . GLY C 1 246 ? 2.464 34.523 37.854 1.00 144.48 246 GLY C N 1
ATOM 4727 C CA . GLY C 1 246 ? 1.902 34.495 39.185 1.00 162.05 246 GLY C CA 1
ATOM 4728 C C . GLY C 1 246 ? 1.973 33.147 39.852 1.00 174.54 246 GLY C C 1
ATOM 4729 O O . GLY C 1 246 ? 1.783 33.064 41.070 1.00 177.57 246 GLY C O 1
ATOM 4730 N N . ILE C 1 247 ? 2.271 32.089 39.101 1.00 179.68 247 ILE C N 1
ATOM 4731 C CA . ILE C 1 247 ? 2.545 30.828 39.779 1.00 179.12 247 ILE C CA 1
ATOM 4732 C C . ILE C 1 247 ? 4.015 30.691 40.158 1.00 184.82 247 ILE C C 1
ATOM 4733 O O . ILE C 1 247 ? 4.333 30.014 41.142 1.00 192.73 247 ILE C O 1
ATOM 4738 N N . ALA C 1 248 ? 4.909 31.363 39.440 1.00 177.39 248 ALA C N 1
ATOM 4739 C CA . ALA C 1 248 ? 6.336 31.194 39.656 1.00 160.31 248 ALA C CA 1
ATOM 4740 C C . ALA C 1 248 ? 7.150 32.156 38.791 1.00 150.48 248 ALA C C 1
ATOM 4741 O O . ALA C 1 248 ? 7.537 31.822 37.671 1.00 147.47 248 ALA C O 1
ATOM 4743 N N . PRO C 1 253 ? 11.062 34.242 32.246 1.00 156.56 253 PRO C N 1
ATOM 4744 C CA . PRO C 1 253 ? 10.015 34.574 31.270 1.00 158.34 253 PRO C CA 1
ATOM 4745 C C . PRO C 1 253 ? 10.587 35.147 29.976 1.00 166.68 253 PRO C C 1
ATOM 4746 O O . PRO C 1 253 ? 10.246 36.262 29.581 1.00 162.78 253 PRO C O 1
ATOM 4750 N N . PHE C 1 254 ? 11.440 34.362 29.323 1.00 178.60 254 PHE C N 1
ATOM 4751 C CA . PHE C 1 254 ? 12.185 34.801 28.150 1.00 185.98 254 PHE C CA 1
ATOM 4752 C C . PHE C 1 254 ? 11.315 34.734 26.898 1.00 187.22 254 PHE C C 1
ATOM 4753 O O . PHE C 1 254 ? 10.780 33.671 26.569 1.00 187.95 254 PHE C O 1
ATOM 4761 N N . ARG C 1 255 ? 11.065 35.888 26.274 1.00 181.73 255 ARG C N 1
ATOM 4762 C CA . ARG C 1 255 ? 10.156 36.002 25.127 1.00 169.12 255 ARG C CA 1
ATOM 4763 C C . ARG C 1 255 ? 10.909 36.312 23.820 1.00 167.08 255 ARG C C 1
ATOM 4764 O O . ARG C 1 255 ? 10.898 37.455 23.352 1.00 170.19 255 ARG C O 1
ATOM 4766 N N . TYR C 1 256 ? 11.527 35.297 23.208 1.00 158.51 256 TYR C N 1
ATOM 4767 C CA . TYR C 1 256 ? 12.111 35.470 21.873 1.00 146.70 256 TYR C CA 1
ATOM 4768 C C . TYR C 1 256 ? 11.347 34.626 20.862 1.00 137.54 256 TYR C C 1
ATOM 4769 O O . TYR C 1 256 ? 11.239 33.404 21.046 1.00 139.72 256 TYR C O 1
ATOM 4778 N N . PRO C 1 257 ? 10.813 35.214 19.791 1.00 128.94 257 PRO C N 1
ATOM 4779 C CA . PRO C 1 257 ? 9.949 34.452 18.880 1.00 121.36 257 PRO C CA 1
ATOM 4780 C C . PRO C 1 257 ? 10.719 33.397 18.103 1.00 120.75 257 PRO C C 1
ATOM 4781 O O . PRO C 1 257 ? 11.937 33.472 17.926 1.00 128.92 257 PRO C O 1
ATOM 4785 N N . ALA C 1 258 ? 9.971 32.408 17.618 1.00 111.90 258 ALA C N 1
ATOM 4786 C CA . ALA C 1 258 ? 10.515 31.314 16.829 1.00 110.55 258 ALA C CA 1
ATOM 4787 C C . ALA C 1 258 ? 9.748 31.205 15.519 1.00 121.73 258 ALA C C 1
ATOM 4788 O O . ALA C 1 258 ? 8.559 31.527 15.450 1.00 129.88 258 ALA C O 1
ATOM 4790 N N . GLY C 1 259 ? 10.436 30.745 14.478 1.00 120.27 259 GLY C N 1
ATOM 4791 C CA . GLY C 1 259 ? 9.818 30.577 13.182 1.00 122.90 259 GLY C CA 1
ATOM 4792 C C . GLY C 1 259 ? 8.998 29.304 13.100 1.00 124.90 259 GLY C C 1
ATOM 4793 O O . GLY C 1 259 ? 8.797 28.585 14.081 1.00 129.83 259 GLY C O 1
ATOM 4794 N N . ASP C 1 260 ? 8.509 29.028 11.891 1.00 121.14 260 ASP C N 1
ATOM 4795 C CA . ASP C 1 260 ? 7.723 27.822 11.670 1.00 122.12 260 ASP C CA 1
ATOM 4796 C C . ASP C 1 260 ? 8.634 26.601 11.749 1.00 123.13 260 ASP C C 1
ATOM 4797 O O . ASP C 1 260 ? 9.661 26.535 11.068 1.00 124.56 260 ASP C O 1
ATOM 4802 N N . TYR C 1 261 ? 8.244 25.627 12.573 1.00 117.75 261 TYR C N 1
ATOM 4803 C CA . TYR C 1 261 ? 9.133 24.512 12.879 1.00 110.60 261 TYR C CA 1
ATOM 4804 C C . TYR C 1 261 ? 9.231 23.539 11.708 1.00 110.32 261 TYR C C 1
ATOM 4805 O O . TYR C 1 261 ? 10.312 22.998 11.438 1.00 111.83 261 TYR C O 1
ATOM 4814 N N . HIS C 1 262 ? 8.115 23.294 11.008 1.00 110.73 262 HIS C N 1
ATOM 4815 C CA . HIS C 1 262 ? 8.157 22.486 9.789 1.00 106.53 262 HIS C CA 1
ATOM 4816 C C . HIS C 1 262 ? 9.150 23.054 8.781 1.00 111.75 262 HIS C C 1
ATOM 4817 O O . HIS C 1 262 ? 9.841 22.303 8.081 1.00 113.24 262 HIS C O 1
ATOM 4824 N N . ALA C 1 263 ? 9.222 24.383 8.683 1.00 111.84 263 ALA C N 1
ATOM 4825 C CA . ALA C 1 263 ? 10.115 25.002 7.713 1.00 108.59 263 ALA C CA 1
ATOM 4826 C C . ALA C 1 263 ? 11.566 24.927 8.169 1.00 115.28 263 ALA C C 1
ATOM 4827 O O . ALA C 1 263 ? 12.470 24.735 7.347 1.00 113.75 263 ALA C O 1
ATOM 4829 N N . ASP C 1 264 ? 11.813 25.066 9.474 1.00 113.94 264 ASP C N 1
ATOM 4830 C CA . ASP C 1 264 ? 13.177 24.935 9.975 1.00 99.32 264 ASP C CA 1
ATOM 4831 C C . ASP C 1 264 ? 13.693 23.513 9.810 1.00 93.46 264 ASP C C 1
ATOM 4832 O O . ASP C 1 264 ? 14.883 23.306 9.538 1.00 89.36 264 ASP C O 1
ATOM 4837 N N . LEU C 1 265 ? 12.816 22.521 9.968 1.00 95.16 265 LEU C N 1
ATOM 4838 C CA . LEU C 1 265 ? 13.248 21.135 9.829 1.00 90.95 265 LEU C CA 1
ATOM 4839 C C . LEU C 1 265 ? 13.454 20.757 8.371 1.00 97.54 265 LEU C C 1
ATOM 4840 O O . LEU C 1 265 ? 14.438 20.090 8.032 1.00 95.28 265 LEU C O 1
ATOM 4845 N N . LEU C 1 266 ? 12.548 21.183 7.496 1.00 104.06 266 LEU C N 1
ATOM 4846 C CA . LEU C 1 266 ? 12.532 20.761 6.097 1.00 111.25 266 LEU C CA 1
ATOM 4847 C C . LEU C 1 266 ? 12.488 21.999 5.211 1.00 118.06 266 LEU C C 1
ATOM 4848 O O . LEU C 1 266 ? 11.454 22.310 4.608 1.00 122.27 266 LEU C O 1
ATOM 4853 N N . PRO C 1 267 ? 13.609 22.738 5.108 1.00 117.51 267 PRO C N 1
ATOM 4854 C CA . PRO C 1 267 ? 13.685 23.969 4.312 1.00 126.07 267 PRO C CA 1
ATOM 4855 C C . PRO C 1 267 ? 13.650 23.702 2.810 1.00 132.04 267 PRO C C 1
ATOM 4856 O O . PRO C 1 267 ? 12.565 23.636 2.235 1.00 133.11 267 PRO C O 1
ATOM 4860 N N . GLU D 2 8 ? 12.975 -31.979 31.412 1.00 122.92 -4 GLU D N 1
ATOM 4861 C CA . GLU D 2 8 ? 12.299 -32.273 30.153 1.00 124.82 -4 GLU D CA 1
ATOM 4862 C C . GLU D 2 8 ? 11.582 -31.042 29.611 1.00 131.51 -4 GLU D C 1
ATOM 4863 O O . GLU D 2 8 ? 11.023 -30.253 30.376 1.00 140.60 -4 GLU D O 1
ATOM 4865 N N A ASN D 2 9 ? 11.620 -30.897 28.287 0.31 125.21 -3 ASN D N 1
ATOM 4866 N N B ASN D 2 9 ? 11.610 -30.884 28.289 0.69 125.83 -3 ASN D N 1
ATOM 4867 C CA A ASN D 2 9 ? 10.913 -29.844 27.564 0.31 116.79 -3 ASN D CA 1
ATOM 4868 C CA B ASN D 2 9 ? 11.015 -29.710 27.666 0.69 115.88 -3 ASN D CA 1
ATOM 4869 C C A ASN D 2 9 ? 9.482 -29.696 28.064 0.31 114.44 -3 ASN D C 1
ATOM 4870 C C B ASN D 2 9 ? 9.526 -29.644 27.972 0.69 113.75 -3 ASN D C 1
ATOM 4871 O O A ASN D 2 9 ? 8.757 -30.685 28.197 0.31 120.41 -3 ASN D O 1
ATOM 4872 O O B ASN D 2 9 ? 8.810 -30.646 27.884 0.69 122.24 -3 ASN D O 1
ATOM 4881 N N . LEU D 2 10 ? 9.070 -28.457 28.346 1.00 102.15 -2 LEU D N 1
ATOM 4882 C CA . LEU D 2 10 ? 7.693 -28.219 28.757 1.00 96.98 -2 LEU D CA 1
ATOM 4883 C C . LEU D 2 10 ? 7.080 -27.134 27.886 1.00 94.31 -2 LEU D C 1
ATOM 4884 O O . LEU D 2 10 ? 7.757 -26.180 27.502 1.00 105.64 -2 LEU D O 1
ATOM 4889 N N A TYR D 2 11 ? 5.804 -27.296 27.555 0.45 83.39 -1 TYR D N 1
ATOM 4890 N N B TYR D 2 11 ? 5.791 -27.281 27.585 0.55 82.00 -1 TYR D N 1
ATOM 4891 C CA A TYR D 2 11 ? 5.099 -26.312 26.747 0.45 80.96 -1 TYR D CA 1
ATOM 4892 C CA B TYR D 2 11 ? 5.078 -26.347 26.719 0.55 81.04 -1 TYR D CA 1
ATOM 4893 C C A TYR D 2 11 ? 3.688 -26.146 27.283 0.45 80.59 -1 TYR D C 1
ATOM 4894 C C B TYR D 2 11 ? 3.672 -26.149 27.264 0.55 80.62 -1 TYR D C 1
ATOM 4895 O O A TYR D 2 11 ? 2.944 -27.126 27.387 0.45 82.36 -1 TYR D O 1
ATOM 4896 O O B TYR D 2 11 ? 2.905 -27.113 27.349 0.55 82.39 -1 TYR D O 1
ATOM 4913 N N . PHE D 2 12 ? 3.322 -24.915 27.627 1.00 78.69 0 PHE D N 1
ATOM 4914 C CA . PHE D 2 12 ? 1.965 -24.588 28.032 1.00 90.24 0 PHE D CA 1
ATOM 4915 C C . PHE D 2 12 ? 1.411 -23.511 27.116 1.00 87.41 0 PHE D C 1
ATOM 4916 O O . PHE D 2 12 ? 2.104 -22.537 26.797 1.00 95.45 0 PHE D O 1
ATOM 4924 N N A GLN D 2 13 ? 0.149 -23.682 26.730 0.63 83.99 1 GLN D N 1
ATOM 4925 N N B GLN D 2 13 ? 0.158 -23.683 26.699 0.37 85.25 1 GLN D N 1
ATOM 4926 C CA A GLN D 2 13 ? -0.546 -22.770 25.834 0.63 89.37 1 GLN D CA 1
ATOM 4927 C CA B GLN D 2 13 ? -0.509 -22.725 25.830 0.37 88.80 1 GLN D CA 1
ATOM 4928 C C A GLN D 2 13 ? -1.910 -22.421 26.407 0.63 89.43 1 GLN D C 1
ATOM 4929 C C B GLN D 2 13 ? -1.900 -22.413 26.356 0.37 89.18 1 GLN D C 1
ATOM 4930 O O A GLN D 2 13 ? -2.694 -23.315 26.745 0.63 84.55 1 GLN D O 1
ATOM 4931 O O B GLN D 2 13 ? -2.699 -23.323 26.599 0.37 88.00 1 GLN D O 1
ATOM 4942 N N . SER D 2 14 ? -2.173 -21.124 26.535 1.00 97.42 2 SER D N 1
ATOM 4943 C CA . SER D 2 14 ? -3.519 -20.596 26.666 1.00 99.66 2 SER D CA 1
ATOM 4944 C C . SER D 2 14 ? -3.659 -19.548 25.568 1.00 105.92 2 SER D C 1
ATOM 4945 O O . SER D 2 14 ? -2.683 -19.203 24.895 1.00 103.69 2 SER D O 1
ATOM 4948 N N . GLU D 2 15 ? -4.871 -19.029 25.375 1.00 109.03 3 GLU D N 1
ATOM 4949 C CA . GLU D 2 15 ? -5.083 -18.121 24.252 1.00 115.51 3 GLU D CA 1
ATOM 4950 C C . GLU D 2 15 ? -4.282 -16.831 24.413 1.00 111.99 3 GLU D C 1
ATOM 4951 O O . GLU D 2 15 ? -3.725 -16.318 23.435 1.00 122.10 3 GLU D O 1
ATOM 4957 N N . SER D 2 16 ? -4.202 -16.299 25.634 1.00 108.90 4 SER D N 1
ATOM 4958 C CA . SER D 2 16 ? -3.566 -15.014 25.893 1.00 96.12 4 SER D CA 1
ATOM 4959 C C . SER D 2 16 ? -2.217 -15.109 26.601 1.00 89.98 4 SER D C 1
ATOM 4960 O O . SER D 2 16 ? -1.527 -14.090 26.720 1.00 80.02 4 SER D O 1
ATOM 4963 N N . LEU D 2 17 ? -1.812 -16.293 27.058 1.00 79.03 5 LEU D N 1
ATOM 4964 C CA . LEU D 2 17 ? -0.509 -16.468 27.691 1.00 78.89 5 LEU D CA 1
ATOM 4965 C C . LEU D 2 17 ? 0.001 -17.860 27.373 1.00 84.82 5 LEU D C 1
ATOM 4966 O O . LEU D 2 17 ? -0.730 -18.841 27.530 1.00 88.03 5 LEU D O 1
ATOM 4971 N N . SER D 2 18 ? 1.249 -17.939 26.928 1.00 79.81 6 SER D N 1
ATOM 4972 C CA . SER D 2 18 ? 1.896 -19.212 26.664 1.00 76.84 6 SER D CA 1
ATOM 4973 C C . SER D 2 18 ? 3.308 -19.153 27.210 1.00 76.81 6 SER D C 1
ATOM 4974 O O . SER D 2 18 ? 3.900 -18.079 27.318 1.00 89.73 6 SER D O 1
ATOM 4977 N N A TRP D 2 19 ? 3.843 -20.315 27.569 0.28 75.22 7 TRP D N 1
ATOM 4978 N N B TRP D 2 19 ? 3.840 -20.315 27.575 0.72 74.71 7 TRP D N 1
ATOM 4979 C CA A TRP D 2 19 ? 5.241 -20.359 27.968 0.28 75.82 7 TRP D CA 1
ATOM 4980 C CA B TRP D 2 19 ? 5.236 -20.369 27.980 0.72 75.18 7 TRP D CA 1
ATOM 4981 C C A TRP D 2 19 ? 5.850 -21.693 27.566 0.28 77.69 7 TRP D C 1
ATOM 4982 C C B TRP D 2 19 ? 5.850 -21.698 27.568 0.72 77.76 7 TRP D C 1
ATOM 4983 O O A TRP D 2 19 ? 5.150 -22.674 27.298 0.28 81.69 7 TRP D O 1
ATOM 4984 O O B TRP D 2 19 ? 5.153 -22.681 27.298 0.72 81.05 7 TRP D O 1
ATOM 5005 N N . MET D 2 20 ? 7.179 -21.705 27.519 1.00 73.32 8 MET D N 1
ATOM 5006 C CA . MET D 2 20 ? 7.920 -22.842 27.001 1.00 83.36 8 MET D CA 1
ATOM 5007 C C . MET D 2 20 ? 9.263 -22.941 27.704 1.00 94.44 8 MET D C 1
ATOM 5008 O O . MET D 2 20 ? 10.016 -21.967 27.748 1.00 99.89 8 MET D O 1
ATOM 5013 N N . GLN D 2 21 ? 9.566 -24.118 28.224 1.00 100.34 9 GLN D N 1
ATOM 5014 C CA . GLN D 2 21 ? 10.850 -24.400 28.848 1.00 107.75 9 GLN D CA 1
ATOM 5015 C C . GLN D 2 21 ? 11.624 -25.319 27.914 1.00 114.12 9 GLN D C 1
ATOM 5016 O O . GLN D 2 21 ? 11.292 -26.508 27.781 1.00 128.74 9 GLN D O 1
ATOM 5022 N N . THR D 2 22 ? 12.631 -24.747 27.248 1.00 106.74 10 THR D N 1
ATOM 5023 C CA . THR D 2 22 ? 13.566 -25.482 26.403 1.00 118.44 10 THR D CA 1
ATOM 5024 C C . THR D 2 22 ? 14.920 -25.454 27.100 1.00 120.86 10 THR D C 1
ATOM 5025 O O . THR D 2 22 ? 15.515 -24.381 27.278 1.00 114.77 10 THR D O 1
ATOM 5029 N N . GLY D 2 23 ? 15.377 -26.626 27.522 1.00 134.42 11 GLY D N 1
ATOM 5030 C CA . GLY D 2 23 ? 16.651 -26.738 28.205 1.00 140.27 11 GLY D CA 1
ATOM 5031 C C . GLY D 2 23 ? 16.665 -25.868 29.443 1.00 136.46 11 GLY D C 1
ATOM 5032 O O . GLY D 2 23 ? 15.848 -26.028 30.360 1.00 138.10 11 GLY D O 1
ATOM 5033 N N . ASP D 2 24 ? 17.593 -24.919 29.468 1.00 134.84 12 ASP D N 1
ATOM 5034 C CA . ASP D 2 24 ? 17.776 -24.051 30.617 1.00 131.23 12 ASP D CA 1
ATOM 5035 C C . ASP D 2 24 ? 16.940 -22.779 30.557 1.00 115.77 12 ASP D C 1
ATOM 5036 O O . ASP D 2 24 ? 16.941 -22.022 31.533 1.00 122.32 12 ASP D O 1
ATOM 5041 N N . THR D 2 25 ? 16.228 -22.515 29.462 1.00 95.98 13 THR D N 1
ATOM 5042 C CA . THR D 2 25 ? 15.566 -21.227 29.293 1.00 82.86 13 THR D CA 1
ATOM 5043 C C . THR D 2 25 ? 14.050 -21.380 29.308 1.00 91.18 13 THR D C 1
ATOM 5044 O O . THR D 2 25 ? 13.487 -22.245 28.620 1.00 109.87 13 THR D O 1
ATOM 5048 N N . LEU D 2 26 ? 13.410 -20.526 30.102 1.00 81.60 14 LEU D N 1
ATOM 5049 C CA . LEU D 2 26 ? 11.967 -20.352 30.137 1.00 79.05 14 LEU D CA 1
ATOM 5050 C C . LEU D 2 26 ? 11.605 -19.112 29.331 1.00 86.54 14 LEU D C 1
ATOM 5051 O O . LEU D 2 26 ? 12.009 -17.998 29.682 1.00 87.62 14 LEU D O 1
ATOM 5056 N N . ALA D 2 27 ? 10.854 -19.303 28.254 1.00 82.90 15 ALA D N 1
ATOM 5057 C CA . ALA D 2 27 ? 10.455 -18.224 27.367 1.00 69.91 15 ALA D CA 1
ATOM 5058 C C . ALA D 2 27 ? 8.959 -18.003 27.533 1.00 74.64 15 ALA D C 1
ATOM 5059 O O . ALA D 2 27 ? 8.176 -18.961 27.503 1.00 74.66 15 ALA D O 1
ATOM 5061 N N . LEU D 2 28 ? 8.570 -16.742 27.690 1.00 70.99 16 LEU D N 1
ATOM 5062 C CA . LEU D 2 28 ? 7.185 -16.360 27.909 1.00 65.48 16 LEU D CA 1
ATOM 5063 C C . LEU D 2 28 ? 6.645 -15.652 26.675 1.00 78.65 16 LEU D C 1
ATOM 5064 O O . LEU D 2 28 ? 7.391 -15.008 25.931 1.00 89.92 16 LEU D O 1
ATOM 5069 N N . SER D 2 29 ? 5.334 -15.757 26.476 1.00 75.08 17 SER D N 1
ATOM 5070 C CA . SER D 2 29 ? 4.677 -15.241 25.286 1.00 74.44 17 SER D CA 1
ATOM 5071 C C . SER D 2 29 ? 3.294 -14.722 25.645 1.00 80.98 17 SER D C 1
ATOM 5072 O O . SER D 2 29 ? 2.528 -15.396 26.342 1.00 90.19 17 SER D O 1
ATOM 5075 N N . GLY D 2 30 ? 2.970 -13.537 25.134 1.00 77.62 18 GLY D N 1
ATOM 5076 C CA . GLY D 2 30 ? 1.651 -12.973 25.327 1.00 83.89 18 GLY D CA 1
ATOM 5077 C C . GLY D 2 30 ? 1.615 -11.843 26.330 1.00 93.35 18 GLY D C 1
ATOM 5078 O O . GLY D 2 30 ? 2.525 -11.012 26.387 1.00 98.96 18 GLY D O 1
ATOM 5079 N N . GLU D 2 31 ? 0.556 -11.805 27.130 1.00 90.44 19 GLU D N 1
ATOM 5080 C CA . GLU D 2 31 ? 0.343 -10.750 28.107 1.00 81.27 19 GLU D CA 1
ATOM 5081 C C . GLU D 2 31 ? 0.612 -11.295 29.498 1.00 78.39 19 GLU D C 1
ATOM 5082 O O . GLU D 2 31 ? 0.040 -12.318 29.889 1.00 95.78 19 GLU D O 1
ATOM 5088 N N . LEU D 2 32 ? 1.497 -10.627 30.233 1.00 61.57 20 LEU D N 1
ATOM 5089 C CA . LEU D 2 32 ? 1.740 -10.977 31.627 1.00 68.20 20 LEU D CA 1
ATOM 5090 C C . LEU D 2 32 ? 0.949 -10.004 32.503 1.00 59.63 20 LEU D C 1
ATOM 5091 O O . LEU D 2 32 ? 1.485 -9.125 33.179 1.00 64.25 20 LEU D O 1
ATOM 5096 N N . ASP D 2 33 ? -0.372 -10.181 32.455 1.00 76.34 21 ASP D N 1
ATOM 5097 C CA . ASP D 2 33 ? -1.339 -9.317 33.115 1.00 78.49 21 ASP D CA 1
ATOM 5098 C C . ASP D 2 33 ? -2.047 -10.093 34.217 1.00 97.56 21 ASP D C 1
ATOM 5099 O O . ASP D 2 33 ? -2.102 -11.325 34.191 1.00 106.10 21 ASP D O 1
ATOM 5104 N N . GLN D 2 34 ? -2.613 -9.350 35.174 1.00 97.00 22 GLN D N 1
ATOM 5105 C CA . GLN D 2 34 ? -3.141 -9.969 36.387 1.00 102.56 22 GLN D CA 1
ATOM 5106 C C . GLN D 2 34 ? -4.256 -10.964 36.093 1.00 104.10 22 GLN D C 1
ATOM 5107 O O . GLN D 2 34 ? -4.390 -11.967 36.803 1.00 122.62 22 GLN D O 1
ATOM 5113 N N . ASP D 2 35 ? -5.061 -10.719 35.058 1.00 98.50 23 ASP D N 1
ATOM 5114 C CA . ASP D 2 35 ? -6.167 -11.631 34.779 1.00 111.59 23 ASP D CA 1
ATOM 5115 C C . ASP D 2 35 ? -5.684 -12.918 34.120 1.00 110.36 23 ASP D C 1
ATOM 5116 O O . ASP D 2 35 ? -6.235 -13.995 34.381 1.00 122.27 23 ASP D O 1
ATOM 5121 N N . VAL D 2 36 ? -4.656 -12.833 33.270 1.00 100.87 24 VAL D N 1
ATOM 5122 C CA . VAL D 2 36 ? -4.214 -13.981 32.480 1.00 87.66 24 VAL D CA 1
ATOM 5123 C C . VAL D 2 36 ? -3.004 -14.702 33.077 1.00 85.42 24 VAL D C 1
ATOM 5124 O O . VAL D 2 36 ? -2.717 -15.842 32.674 1.00 89.70 24 VAL D O 1
ATOM 5128 N N . LEU D 2 37 ? -2.341 -14.129 34.080 1.00 82.01 25 LEU D N 1
ATOM 5129 C CA . LEU D 2 37 ? -1.080 -14.720 34.520 1.00 78.05 25 LEU D CA 1
ATOM 5130 C C . LEU D 2 37 ? -1.268 -15.924 35.433 1.00 80.61 25 LEU D C 1
ATOM 5131 O O . LEU D 2 37 ? -0.281 -16.617 35.715 1.00 78.25 25 LEU D O 1
ATOM 5136 N N . LEU D 2 38 ? -2.501 -16.219 35.850 1.00 78.80 26 LEU D N 1
ATOM 5137 C CA . LEU D 2 38 ? -2.706 -17.190 36.921 1.00 85.08 26 LEU D CA 1
ATOM 5138 C C . LEU D 2 38 ? -2.125 -18.568 36.630 1.00 89.12 26 LEU D C 1
ATOM 5139 O O . LEU D 2 38 ? -1.456 -19.117 37.523 1.00 83.00 26 LEU D O 1
ATOM 5144 N N . PRO D 2 39 ? -2.276 -19.153 35.435 1.00 86.82 27 PRO D N 1
ATOM 5145 C CA . PRO D 2 39 ? -1.642 -20.459 35.209 1.00 83.57 27 PRO D CA 1
ATOM 5146 C C . PRO D 2 39 ? -0.148 -20.441 35.470 1.00 77.47 27 PRO D C 1
ATOM 5147 O O . PRO D 2 39 ? 0.362 -21.368 36.111 1.00 81.06 27 PRO D O 1
ATOM 5151 N N . LEU D 2 40 ? 0.558 -19.374 35.075 1.00 76.07 28 LEU D N 1
ATOM 5152 C CA . LEU D 2 40 ? 2.000 -19.367 35.295 1.00 83.87 28 LEU D CA 1
ATOM 5153 C C . LEU D 2 40 ? 2.318 -19.324 36.781 1.00 86.20 28 LEU D C 1
ATOM 5154 O O . LEU D 2 40 ? 3.319 -19.904 37.216 1.00 77.92 28 LEU D O 1
ATOM 5159 N N . TRP D 2 41 ? 1.474 -18.652 37.568 1.00 76.33 29 TRP D N 1
ATOM 5160 C CA . TRP D 2 41 ? 1.610 -18.717 39.017 1.00 86.48 29 TRP D CA 1
ATOM 5161 C C . TRP D 2 41 ? 1.402 -20.138 39.518 1.00 92.29 29 TRP D C 1
ATOM 5162 O O . TRP D 2 41 ? 2.146 -20.617 40.381 1.00 89.34 29 TRP D O 1
ATOM 5173 N N . GLU D 2 42 ? 0.388 -20.826 38.989 1.00 80.04 30 GLU D N 1
ATOM 5174 C CA . GLU D 2 42 ? 0.041 -22.153 39.492 1.00 82.55 30 GLU D CA 1
ATOM 5175 C C . GLU D 2 42 ? 1.107 -23.186 39.174 1.00 84.30 30 GLU D C 1
ATOM 5176 O O . GLU D 2 42 ? 1.308 -24.126 39.952 1.00 91.12 30 GLU D O 1
ATOM 5182 N N . MET D 2 43 ? 1.816 -23.019 38.060 1.00 94.05 31 MET D N 1
ATOM 5183 C CA . MET D 2 43 ? 2.877 -23.935 37.671 1.00 88.84 31 MET D CA 1
ATOM 5184 C C . MET D 2 43 ? 4.251 -23.301 37.843 1.00 82.55 31 MET D C 1
ATOM 5185 O O . MET D 2 43 ? 5.197 -23.643 37.128 1.00 98.57 31 MET D O 1
ATOM 5190 N N . ARG D 2 44 ? 4.374 -22.390 38.811 1.00 77.68 32 ARG D N 1
ATOM 5191 C CA . ARG D 2 44 ? 5.638 -21.691 39.010 1.00 86.76 32 ARG D CA 1
ATOM 5192 C C . ARG D 2 44 ? 6.752 -22.674 39.335 1.00 97.39 32 ARG D C 1
ATOM 5193 O O . ARG D 2 44 ? 7.878 -22.529 38.847 1.00 100.02 32 ARG D O 1
ATOM 5201 N N . GLU D 2 45 ? 6.448 -23.691 40.144 1.00 97.89 33 GLU D N 1
ATOM 5202 C CA . GLU D 2 45 ? 7.480 -24.614 40.596 1.00 102.56 33 GLU D CA 1
ATOM 5203 C C . GLU D 2 45 ? 8.039 -25.422 39.432 1.00 103.60 33 GLU D C 1
ATOM 5204 O O . GLU D 2 45 ? 9.258 -25.512 39.255 1.00 102.28 33 GLU D O 1
ATOM 5210 N N . GLU D 2 46 ? 7.157 -25.963 38.587 1.00 103.23 34 GLU D N 1
ATOM 5211 C CA . GLU D 2 46 ? 7.611 -26.701 37.411 1.00 93.44 34 GLU D CA 1
ATOM 5212 C C . GLU D 2 46 ? 8.259 -25.792 36.377 1.00 88.28 34 GLU D C 1
ATOM 5213 O O . GLU D 2 46 ? 9.240 -26.181 35.734 1.00 97.17 34 GLU D O 1
ATOM 5219 N N . ALA D 2 47 ? 7.725 -24.588 36.188 1.00 91.26 35 ALA D N 1
ATOM 5220 C CA . ALA D 2 47 ? 8.251 -23.721 35.143 1.00 95.10 35 ALA D CA 1
ATOM 5221 C C . ALA D 2 47 ? 9.683 -23.275 35.411 1.00 102.92 35 ALA D C 1
ATOM 5222 O O . ALA D 2 47 ? 10.398 -22.949 34.457 1.00 105.36 35 ALA D O 1
ATOM 5224 N N . VAL D 2 48 ? 10.123 -23.253 36.670 1.00 94.69 36 VAL D N 1
ATOM 5225 C CA . VAL D 2 48 ? 11.438 -22.722 37.011 1.00 90.64 36 VAL D CA 1
ATOM 5226 C C . VAL D 2 48 ? 12.423 -23.810 37.428 1.00 99.37 36 VAL D C 1
ATOM 5227 O O . VAL D 2 48 ? 13.482 -23.493 37.986 1.00 118.22 36 VAL D O 1
ATOM 5231 N N . LYS D 2 49 ? 12.127 -25.080 37.163 1.00 94.13 37 LYS D N 1
ATOM 5232 C CA . LYS D 2 49 ? 13.023 -26.139 37.608 1.00 110.64 37 LYS D CA 1
ATOM 5233 C C . LYS D 2 49 ? 14.176 -26.229 36.616 1.00 108.05 37 LYS D C 1
ATOM 5234 O O . LYS D 2 49 ? 13.959 -26.497 35.430 1.00 100.99 37 LYS D O 1
ATOM 5240 N N . GLY D 2 50 ? 15.396 -26.001 37.100 1.00 111.42 38 GLY D N 1
ATOM 5241 C CA . GLY D 2 50 ? 16.572 -25.975 36.253 1.00 110.23 38 GLY D CA 1
ATOM 5242 C C . GLY D 2 50 ? 16.570 -24.907 35.178 1.00 110.74 38 GLY D C 1
ATOM 5243 O O . GLY D 2 50 ? 16.854 -25.196 34.013 1.00 122.26 38 GLY D O 1
ATOM 5244 N N . ILE D 2 51 ? 16.249 -23.670 35.555 1.00 106.03 39 ILE D N 1
ATOM 5245 C CA . ILE D 2 51 ? 16.291 -22.532 34.645 1.00 114.52 39 ILE D CA 1
ATOM 5246 C C . ILE D 2 51 ? 17.396 -21.587 35.092 1.00 113.30 39 ILE D C 1
ATOM 5247 O O . ILE D 2 51 ? 17.595 -21.361 36.292 1.00 107.97 39 ILE D O 1
ATOM 5252 N N . THR D 2 52 ? 18.134 -21.060 34.118 1.00 113.61 40 THR D N 1
ATOM 5253 C CA . THR D 2 52 ? 19.113 -20.011 34.349 1.00 101.35 40 THR D CA 1
ATOM 5254 C C . THR D 2 52 ? 18.770 -18.738 33.593 1.00 100.94 40 THR D C 1
ATOM 5255 O O . THR D 2 52 ? 19.480 -17.736 33.737 1.00 111.07 40 THR D O 1
ATOM 5259 N N . CYS D 2 53 ? 17.701 -18.747 32.800 1.00 104.47 41 CYS D N 1
ATOM 5260 C CA . CYS D 2 53 ? 17.354 -17.622 31.947 1.00 97.50 41 CYS D CA 1
ATOM 5261 C C . CYS D 2 53 ? 15.848 -17.577 31.742 1.00 90.64 41 CYS D C 1
ATOM 5262 O O . CYS D 2 53 ? 15.203 -18.617 31.580 1.00 101.85 41 CYS D O 1
ATOM 5265 N N . ILE D 2 54 ? 15.297 -16.366 31.768 1.00 85.31 42 ILE D N 1
ATOM 5266 C CA . ILE D 2 54 ? 13.900 -16.111 31.439 1.00 84.98 42 ILE D CA 1
ATOM 5267 C C . ILE D 2 54 ? 13.870 -15.148 30.257 1.00 89.81 42 ILE D C 1
ATOM 5268 O O . ILE D 2 54 ? 14.458 -14.060 30.323 1.00 95.46 42 ILE D O 1
ATOM 5273 N N . ASP D 2 55 ? 13.201 -15.549 29.177 1.00 87.69 43 ASP D N 1
ATOM 5274 C CA . ASP D 2 55 ? 13.118 -14.754 27.956 1.00 81.86 43 ASP D CA 1
ATOM 5275 C C . ASP D 2 55 ? 11.740 -14.109 27.867 1.00 82.34 43 ASP D C 1
ATOM 5276 O O . ASP D 2 55 ? 10.725 -14.811 27.859 1.00 88.66 43 ASP D O 1
ATOM 5281 N N . LEU D 2 56 ? 11.707 -12.779 27.807 1.00 76.96 44 LEU D N 1
ATOM 5282 C CA . LEU D 2 56 ? 10.456 -12.038 27.721 1.00 72.45 44 LEU D CA 1
ATOM 5283 C C . LEU D 2 56 ? 10.242 -11.390 26.355 1.00 73.81 44 LEU D C 1
ATOM 5284 O O . LEU D 2 56 ? 9.370 -10.523 26.224 1.00 79.09 44 LEU D O 1
ATOM 5289 N N . SER D 2 57 ? 11.023 -11.781 25.341 1.00 77.89 45 SER D N 1
ATOM 5290 C CA . SER D 2 57 ? 10.952 -11.130 24.033 1.00 73.91 45 SER D CA 1
ATOM 5291 C C . SER D 2 57 ? 9.552 -11.197 23.429 1.00 69.25 45 SER D C 1
ATOM 5292 O O . SER D 2 57 ? 9.128 -10.262 22.744 1.00 64.82 45 SER D O 1
ATOM 5295 N N . ARG D 2 58 ? 8.826 -12.291 23.662 1.00 73.47 46 ARG D N 1
ATOM 5296 C CA . ARG D 2 58 ? 7.482 -12.428 23.117 1.00 74.08 46 ARG D CA 1
ATOM 5297 C C . ARG D 2 58 ? 6.423 -11.703 23.938 1.00 68.42 46 ARG D C 1
ATOM 5298 O O . ARG D 2 58 ? 5.292 -11.557 23.464 1.00 87.75 46 ARG D O 1
ATOM 5306 N N . VAL D 2 59 ? 6.753 -11.259 25.146 1.00 61.99 47 VAL D N 1
ATOM 5307 C CA . VAL D 2 59 ? 5.770 -10.659 26.043 1.00 58.90 47 VAL D CA 1
ATOM 5308 C C . VAL D 2 59 ? 5.448 -9.247 25.563 1.00 59.91 47 VAL D C 1
ATOM 5309 O O . VAL D 2 59 ? 6.347 -8.413 25.404 1.00 63.97 47 VAL D O 1
ATOM 5313 N N . SER D 2 60 ? 4.166 -8.981 25.331 1.00 60.74 48 SER D N 1
ATOM 5314 C CA . SER D 2 60 ? 3.735 -7.681 24.830 1.00 63.45 48 SER D CA 1
ATOM 5315 C C . SER D 2 60 ? 3.468 -6.670 25.938 1.00 71.69 48 SER D C 1
ATOM 5316 O O . SER D 2 60 ? 3.650 -5.466 25.718 1.00 85.75 48 SER D O 1
ATOM 5319 N N . ARG D 2 61 ? 3.049 -7.121 27.122 1.00 59.63 49 ARG D N 1
ATOM 5320 C CA . ARG D 2 61 ? 2.676 -6.211 28.198 1.00 64.21 49 ARG D CA 1
ATOM 5321 C C . ARG D 2 61 ? 2.931 -6.868 29.549 1.00 69.97 49 ARG D C 1
ATOM 5322 O O . ARG D 2 61 ? 2.730 -8.077 29.707 1.00 71.17 49 ARG D O 1
ATOM 5330 N N . VAL D 2 62 ? 3.383 -6.064 30.516 1.00 72.12 50 VAL D N 1
ATOM 5331 C CA . VAL D 2 62 ? 3.596 -6.506 31.895 1.00 61.20 50 VAL D CA 1
ATOM 5332 C C . VAL D 2 62 ? 3.055 -5.431 32.834 1.00 55.98 50 VAL D C 1
ATOM 5333 O O . VAL D 2 62 ? 3.580 -4.311 32.862 1.00 76.52 50 VAL D O 1
ATOM 5337 N N . ASP D 2 63 ? 2.013 -5.758 33.602 1.00 59.21 51 ASP D N 1
ATOM 5338 C CA . ASP D 2 63 ? 1.542 -4.857 34.646 1.00 66.54 51 ASP D CA 1
ATOM 5339 C C . ASP D 2 63 ? 2.184 -5.240 35.982 1.00 71.48 51 ASP D C 1
ATOM 5340 O O . ASP D 2 63 ? 3.003 -6.160 36.067 1.00 69.13 51 ASP D O 1
ATOM 5345 N N . THR D 2 64 ? 1.801 -4.518 37.044 1.00 65.08 52 THR D N 1
ATOM 5346 C CA . THR D 2 64 ? 2.472 -4.667 38.333 1.00 62.90 52 THR D CA 1
ATOM 5347 C C . THR D 2 64 ? 2.296 -6.078 38.891 1.00 70.60 52 THR D C 1
ATOM 5348 O O . THR D 2 64 ? 3.235 -6.651 39.462 1.00 66.23 52 THR D O 1
ATOM 5352 N N . GLY D 2 65 ? 1.106 -6.658 38.733 1.00 74.17 53 GLY D N 1
ATOM 5353 C CA . GLY D 2 65 ? 0.919 -8.048 39.116 1.00 71.64 53 GLY D CA 1
ATOM 5354 C C . GLY D 2 65 ? 1.851 -8.974 38.356 1.00 74.00 53 GLY D C 1
ATOM 5355 O O . GLY D 2 65 ? 2.432 -9.902 38.926 1.00 67.02 53 GLY D O 1
ATOM 5356 N N . GLY D 2 66 ? 2.005 -8.733 37.053 1.00 58.13 54 GLY D N 1
ATOM 5357 C CA . GLY D 2 66 ? 2.946 -9.517 36.267 1.00 60.32 54 GLY D CA 1
ATOM 5358 C C . GLY D 2 66 ? 4.384 -9.355 36.725 1.00 64.15 54 GLY D C 1
ATOM 5359 O O . GLY D 2 66 ? 5.148 -10.324 36.763 1.00 70.92 54 GLY D O 1
ATOM 5360 N N . LEU D 2 67 ? 4.784 -8.122 37.054 1.00 58.16 55 LEU D N 1
ATOM 5361 C CA . LEU D 2 67 ? 6.132 -7.895 37.570 1.00 58.00 55 LEU D CA 1
ATOM 5362 C C . LEU D 2 67 ? 6.354 -8.630 38.888 1.00 71.39 55 LEU D C 1
ATOM 5363 O O . LEU D 2 67 ? 7.439 -9.175 39.133 1.00 71.54 55 LEU D O 1
ATOM 5368 N N . ALA D 2 68 ? 5.335 -8.651 39.752 1.00 55.80 56 ALA D N 1
ATOM 5369 C CA . ALA D 2 68 ? 5.432 -9.397 41.004 1.00 70.04 56 ALA D CA 1
ATOM 5370 C C . ALA D 2 68 ? 5.583 -10.892 40.744 1.00 72.50 56 ALA D C 1
ATOM 5371 O O . ALA D 2 68 ? 6.394 -11.570 41.396 1.00 80.77 56 ALA D O 1
ATOM 5373 N N . LEU D 2 69 ? 4.806 -11.420 39.791 1.00 67.18 57 LEU D N 1
ATOM 5374 C CA . LEU D 2 69 ? 4.985 -12.807 39.368 1.00 74.67 57 LEU D CA 1
ATOM 5375 C C . LEU D 2 69 ? 6.418 -13.063 38.917 1.00 73.49 57 LEU D C 1
ATOM 5376 O O . LEU D 2 69 ? 7.011 -14.099 39.250 1.00 74.89 57 LEU D O 1
ATOM 5381 N N . LEU D 2 70 ? 6.981 -12.136 38.137 1.00 68.78 58 LEU D N 1
ATOM 5382 C CA . LEU D 2 70 ? 8.350 -12.286 37.652 1.00 74.13 58 LEU D CA 1
ATOM 5383 C C . LEU D 2 70 ? 9.344 -12.323 38.809 1.00 74.19 58 LEU D C 1
ATOM 5384 O O . LEU D 2 70 ? 10.303 -13.107 38.794 1.00 79.96 58 LEU D O 1
ATOM 5389 N N . LEU D 2 71 ? 9.131 -11.471 39.817 1.00 69.61 59 LEU D N 1
ATOM 5390 C CA . LEU D 2 71 ? 10.028 -11.459 40.966 1.00 79.34 59 LEU D CA 1
ATOM 5391 C C . LEU D 2 71 ? 9.970 -12.785 41.707 1.00 83.92 59 LEU D C 1
ATOM 5392 O O . LEU D 2 71 ? 11.007 -13.336 42.105 1.00 89.03 59 LEU D O 1
ATOM 5397 N N . HIS D 2 72 ? 8.762 -13.323 41.877 1.00 75.54 60 HIS D N 1
ATOM 5398 C CA . HIS D 2 72 ? 8.620 -14.605 42.559 1.00 75.78 60 HIS D CA 1
ATOM 5399 C C . HIS D 2 72 ? 9.269 -15.732 41.764 1.00 78.79 60 HIS D C 1
ATOM 5400 O O . HIS D 2 72 ? 9.886 -16.632 42.345 1.00 74.96 60 HIS D O 1
ATOM 5407 N N . LEU D 2 73 ? 9.151 -15.694 40.434 1.00 84.71 61 LEU D N 1
ATOM 5408 C CA . LEU D 2 73 ? 9.790 -16.718 39.607 1.00 80.35 61 LEU D CA 1
ATOM 5409 C C . LEU D 2 73 ? 11.306 -16.670 39.751 1.00 82.50 61 LEU D C 1
ATOM 5410 O O . LEU D 2 73 ? 11.962 -17.706 39.934 1.00 80.82 61 LEU D O 1
ATOM 5415 N N . ILE D 2 74 ? 11.881 -15.465 39.674 1.00 84.11 62 ILE D N 1
ATOM 5416 C CA . ILE D 2 74 ? 13.327 -15.319 39.827 1.00 84.94 62 ILE D CA 1
ATOM 5417 C C . ILE D 2 74 ? 13.777 -15.816 41.196 1.00 89.37 62 ILE D C 1
ATOM 5418 O O . ILE D 2 74 ? 14.814 -16.486 41.329 1.00 96.88 62 ILE D O 1
ATOM 5423 N N . ASP D 2 75 ? 12.985 -15.526 42.230 1.00 75.75 63 ASP D N 1
ATOM 5424 C CA . ASP D 2 75 ? 13.353 -15.915 43.586 1.00 83.89 63 ASP D CA 1
ATOM 5425 C C . ASP D 2 75 ? 13.308 -17.430 43.752 1.00 94.82 63 ASP D C 1
ATOM 5426 O O . ASP D 2 75 ? 14.223 -18.033 44.329 1.00 102.95 63 ASP D O 1
ATOM 5431 N N . LEU D 2 76 ? 12.238 -18.062 43.262 1.00 94.24 64 LEU D N 1
ATOM 5432 C CA . LEU D 2 76 ? 12.140 -19.514 43.339 1.00 92.43 64 LEU D CA 1
ATOM 5433 C C . LEU D 2 76 ? 13.260 -20.184 42.566 1.00 85.43 64 LEU D C 1
ATOM 5434 O O . LEU D 2 76 ? 13.731 -21.255 42.965 1.00 92.35 64 LEU D O 1
ATOM 5439 N N . ALA D 2 77 ? 13.701 -19.578 41.464 1.00 85.11 65 ALA D N 1
ATOM 5440 C CA . ALA D 2 77 ? 14.818 -20.150 40.721 1.00 94.09 65 ALA D CA 1
ATOM 5441 C C . ALA D 2 77 ? 16.125 -20.049 41.512 1.00 98.19 65 ALA D C 1
ATOM 5442 O O . ALA D 2 77 ? 16.876 -21.027 41.610 1.00 100.66 65 ALA D O 1
ATOM 5444 N N . LYS D 2 78 ? 16.417 -18.880 42.098 1.00 98.86 66 LYS D N 1
ATOM 5445 C CA . LYS D 2 78 ? 17.675 -18.757 42.845 1.00 105.80 66 LYS D CA 1
ATOM 5446 C C . LYS D 2 78 ? 17.679 -19.623 44.108 1.00 106.46 66 LYS D C 1
ATOM 5447 O O . LYS D 2 78 ? 18.744 -20.088 44.545 1.00 104.83 66 LYS D O 1
ATOM 5453 N N . LYS D 2 79 ? 16.514 -19.833 44.726 1.00 102.39 67 LYS D N 1
ATOM 5454 C CA . LYS D 2 79 ? 16.466 -20.691 45.910 1.00 102.97 67 LYS D CA 1
ATOM 5455 C C . LYS D 2 79 ? 16.983 -22.089 45.599 1.00 113.73 67 LYS D C 1
ATOM 5456 O O . LYS D 2 79 ? 17.632 -22.725 46.439 1.00 131.38 67 LYS D O 1
ATOM 5462 N N . GLN D 2 80 ? 16.706 -22.581 44.393 1.00 108.73 68 GLN D N 1
ATOM 5463 C CA . GLN D 2 80 ? 17.243 -23.847 43.916 1.00 112.35 68 GLN D CA 1
ATOM 5464 C C . GLN D 2 80 ? 18.744 -23.805 43.658 1.00 114.90 68 GLN D C 1
ATOM 5465 O O . GLN D 2 80 ? 19.338 -24.862 43.417 1.00 139.43 68 GLN D O 1
ATOM 5471 N N . GLY D 2 81 ? 19.363 -22.630 43.689 1.00 108.87 69 GLY D N 1
ATOM 5472 C CA . GLY D 2 81 ? 20.787 -22.506 43.455 1.00 112.28 69 GLY D CA 1
ATOM 5473 C C . GLY D 2 81 ? 21.199 -22.038 42.077 1.00 119.67 69 GLY D C 1
ATOM 5474 O O . GLY D 2 81 ? 22.342 -22.291 41.677 1.00 122.53 69 GLY D O 1
ATOM 5475 N N . ASN D 2 82 ? 20.317 -21.366 41.341 1.00 119.55 70 ASN D N 1
ATOM 5476 C CA . ASN D 2 82 ? 20.582 -20.959 39.965 1.00 120.44 70 ASN D CA 1
ATOM 5477 C C . ASN D 2 82 ? 20.420 -19.448 39.858 1.00 116.86 70 ASN D C 1
ATOM 5478 O O . ASN D 2 82 ? 19.306 -18.928 39.989 1.00 113.63 70 ASN D O 1
ATOM 5483 N N . ASN D 2 83 ? 21.524 -18.745 39.619 1.00 117.60 71 ASN D N 1
ATOM 5484 C CA . ASN D 2 83 ? 21.440 -17.341 39.243 1.00 115.51 71 ASN D CA 1
ATOM 5485 C C . ASN D 2 83 ? 20.753 -17.224 37.889 1.00 116.19 71 ASN D C 1
ATOM 5486 O O . ASN D 2 83 ? 21.105 -17.933 36.941 1.00 126.40 71 ASN D O 1
ATOM 5491 N N . VAL D 2 84 ? 19.768 -16.334 37.795 1.00 105.11 72 VAL D N 1
ATOM 5492 C CA . VAL D 2 84 ? 18.928 -16.218 36.608 1.00 101.22 72 VAL D CA 1
ATOM 5493 C C . VAL D 2 84 ? 19.196 -14.881 35.942 1.00 94.16 72 VAL D C 1
ATOM 5494 O O . VAL D 2 84 ? 19.197 -13.835 36.603 1.00 97.22 72 VAL D O 1
ATOM 5498 N N . THR D 2 85 ? 19.431 -14.921 34.638 1.00 87.06 73 THR D N 1
ATOM 5499 C CA . THR D 2 85 ? 19.537 -13.735 33.807 1.00 96.42 73 THR D CA 1
ATOM 5500 C C . THR D 2 85 ? 18.207 -13.485 33.108 1.00 103.19 73 THR D C 1
ATOM 5501 O O . THR D 2 85 ? 17.407 -14.400 32.895 1.00 107.74 73 THR D O 1
ATOM 5505 N N . LEU D 2 86 ? 17.979 -12.228 32.756 1.00 99.20 74 LEU D N 1
ATOM 5506 C CA . LEU D 2 86 ? 16.806 -11.836 31.996 1.00 84.43 74 LEU D CA 1
ATOM 5507 C C . LEU D 2 86 ? 17.211 -11.459 30.579 1.00 87.87 74 LEU D C 1
ATOM 5508 O O . LEU D 2 86 ? 18.300 -10.919 30.344 1.00 102.06 74 LEU D O 1
ATOM 5513 N N . GLN D 2 87 ? 16.329 -11.775 29.637 1.00 83.75 75 GLN D N 1
ATOM 5514 C CA . GLN D 2 87 ? 16.604 -11.632 28.217 1.00 76.36 75 GLN D CA 1
ATOM 5515 C C . GLN D 2 87 ? 15.359 -11.144 27.492 1.00 76.27 75 GLN D C 1
ATOM 5516 O O . GLN D 2 87 ? 14.246 -11.599 27.774 1.00 88.79 75 GLN D O 1
ATOM 5522 N N . GLY D 2 88 ? 15.562 -10.221 26.555 1.00 69.78 76 GLY D N 1
ATOM 5523 C CA . GLY D 2 88 ? 14.462 -9.705 25.758 1.00 75.93 76 GLY D CA 1
ATOM 5524 C C . GLY D 2 88 ? 13.462 -8.866 26.522 1.00 73.74 76 GLY D C 1
ATOM 5525 O O . GLY D 2 88 ? 12.293 -8.807 26.132 1.00 84.91 76 GLY D O 1
ATOM 5526 N N . VAL D 2 89 ? 13.883 -8.230 27.610 1.00 73.59 77 VAL D N 1
ATOM 5527 C CA . VAL D 2 89 ? 12.970 -7.470 28.458 1.00 70.48 77 VAL D CA 1
ATOM 5528 C C . VAL D 2 89 ? 12.668 -6.122 27.813 1.00 68.05 77 VAL D C 1
ATOM 5529 O O . VAL D 2 89 ? 13.583 -5.373 27.450 1.00 70.07 77 VAL D O 1
ATOM 5533 N N . ASN D 2 90 ? 11.380 -5.817 27.660 1.00 69.95 78 ASN D N 1
ATOM 5534 C CA . ASN D 2 90 ? 10.965 -4.515 27.156 1.00 62.08 78 ASN D CA 1
ATOM 5535 C C . ASN D 2 90 ? 11.321 -3.429 28.167 1.00 69.17 78 ASN D C 1
ATOM 5536 O O . ASN D 2 90 ? 11.219 -3.628 29.382 1.00 84.75 78 ASN D O 1
ATOM 5541 N N . ASP D 2 91 ? 11.760 -2.272 27.655 1.00 69.43 79 ASP D N 1
ATOM 5542 C CA . ASP D 2 91 ? 12.169 -1.177 28.532 1.00 67.35 79 ASP D CA 1
ATOM 5543 C C . ASP D 2 91 ? 11.035 -0.703 29.430 1.00 66.00 79 ASP D C 1
ATOM 5544 O O . ASP D 2 91 ? 11.294 -0.119 30.488 1.00 67.01 79 ASP D O 1
ATOM 5549 N N . LYS D 2 92 ? 9.780 -0.892 29.012 1.00 65.67 80 LYS D N 1
ATOM 5550 C CA . LYS D 2 92 ? 8.672 -0.500 29.878 1.00 54.27 80 LYS D CA 1
ATOM 5551 C C . LYS D 2 92 ? 8.698 -1.284 31.190 1.00 65.85 80 LYS D C 1
ATOM 5552 O O . LYS D 2 92 ? 8.327 -0.748 32.245 1.00 80.85 80 LYS D O 1
ATOM 5558 N N . VAL D 2 93 ? 9.169 -2.533 31.152 1.00 59.23 81 VAL D N 1
ATOM 5559 C CA . VAL D 2 93 ? 9.311 -3.324 32.373 1.00 59.03 81 VAL D CA 1
ATOM 5560 C C . VAL D 2 93 ? 10.335 -2.690 33.310 1.00 61.58 81 VAL D C 1
ATOM 5561 O O . VAL D 2 93 ? 10.104 -2.569 34.519 1.00 60.98 81 VAL D O 1
ATOM 5565 N N . TYR D 2 94 ? 11.485 -2.278 32.769 1.00 63.99 82 TYR D N 1
ATOM 5566 C CA . TYR D 2 94 ? 12.499 -1.657 33.615 1.00 60.23 82 TYR D CA 1
ATOM 5567 C C . TYR D 2 94 ? 12.079 -0.278 34.107 1.00 71.84 82 TYR D C 1
ATOM 5568 O O . TYR D 2 94 ? 12.454 0.117 35.216 1.00 81.39 82 TYR D O 1
ATOM 5577 N N . THR D 2 95 ? 11.308 0.465 33.315 1.00 70.09 83 THR D N 1
ATOM 5578 C CA . THR D 2 95 ? 10.721 1.700 33.829 1.00 66.82 83 THR D CA 1
ATOM 5579 C C . THR D 2 95 ? 9.803 1.407 35.010 1.00 64.34 83 THR D C 1
ATOM 5580 O O . THR D 2 95 ? 9.819 2.129 36.017 1.00 59.23 83 THR D O 1
ATOM 5584 N N . LEU D 2 96 ? 8.994 0.347 34.904 1.00 58.65 84 LEU D N 1
ATOM 5585 C CA . LEU D 2 96 ? 8.127 -0.046 36.011 1.00 62.88 84 LEU D CA 1
ATOM 5586 C C . LEU D 2 96 ? 8.953 -0.422 37.236 1.00 67.89 84 LEU D C 1
ATOM 5587 O O . LEU D 2 96 ? 8.583 -0.099 38.370 1.00 69.48 84 LEU D O 1
ATOM 5592 N N . ALA D 2 97 ? 10.071 -1.119 37.022 1.00 66.53 85 ALA D N 1
ATOM 5593 C CA . ALA D 2 97 ? 10.973 -1.435 38.124 1.00 60.69 85 ALA D CA 1
ATOM 5594 C C . ALA D 2 97 ? 11.542 -0.167 38.752 1.00 62.62 85 ALA D C 1
ATOM 5595 O O . ALA D 2 97 ? 11.706 -0.088 39.976 1.00 70.46 85 ALA D O 1
ATOM 5597 N N . LYS D 2 98 ? 11.855 0.830 37.922 1.00 55.28 86 LYS D N 1
ATOM 5598 C CA . LYS D 2 98 ? 12.365 2.103 38.421 1.00 46.77 86 LYS D CA 1
ATOM 5599 C C . LYS D 2 98 ? 11.331 2.809 39.284 1.00 59.61 86 LYS D C 1
ATOM 5600 O O . LYS D 2 98 ? 11.671 3.411 40.311 1.00 61.67 86 LYS D O 1
ATOM 5606 N N . LEU D 2 99 ? 10.064 2.757 38.872 1.00 63.32 87 LEU D N 1
ATOM 5607 C CA . LEU D 2 99 ? 9.000 3.354 39.669 1.00 49.92 87 LEU D CA 1
ATOM 5608 C C . LEU D 2 99 ? 8.949 2.760 41.071 1.00 60.61 87 LEU D C 1
ATOM 5609 O O . LEU D 2 99 ? 8.786 3.489 42.056 1.00 64.46 87 LEU D O 1
ATOM 5614 N N . TYR D 2 100 ? 9.121 1.446 41.186 1.00 64.84 88 TYR D N 1
ATOM 5615 C CA . TYR D 2 100 ? 8.997 0.765 42.466 1.00 57.11 88 TYR D CA 1
ATOM 5616 C C . TYR D 2 100 ? 10.331 0.555 43.172 1.00 64.78 88 TYR D C 1
ATOM 5617 O O . TYR D 2 100 ? 10.368 -0.139 44.193 1.00 70.29 88 TYR D O 1
ATOM 5626 N N . ASN D 2 101 ? 11.421 1.127 42.650 1.00 57.37 89 ASN D N 1
ATOM 5627 C CA . ASN D 2 101 ? 12.724 1.125 43.326 1.00 52.54 89 ASN D CA 1
ATOM 5628 C C . ASN D 2 101 ? 13.178 -0.294 43.643 1.00 66.26 89 ASN D C 1
ATOM 5629 O O . ASN D 2 101 ? 13.652 -0.582 44.746 1.00 74.87 89 ASN D O 1
ATOM 5634 N N . LEU D 2 102 ? 13.018 -1.185 42.683 1.00 64.80 90 LEU D N 1
ATOM 5635 C CA . LEU D 2 102 ? 13.306 -2.587 42.942 1.00 57.56 90 LEU D CA 1
ATOM 5636 C C . LEU D 2 102 ? 14.812 -2.761 43.078 1.00 66.82 90 LEU D C 1
ATOM 5637 O O . LEU D 2 102 ? 15.564 -2.239 42.248 1.00 75.59 90 LEU D O 1
ATOM 5642 N N . PRO D 2 103 ? 15.294 -3.456 44.104 1.00 71.81 91 PRO D N 1
ATOM 5643 C CA . PRO D 2 103 ? 16.742 -3.625 44.235 1.00 66.49 91 PRO D CA 1
ATOM 5644 C C . PRO D 2 103 ? 17.280 -4.454 43.080 1.00 82.06 91 PRO D C 1
ATOM 5645 O O . PRO D 2 103 ? 16.535 -5.110 42.348 1.00 89.75 91 PRO D O 1
ATOM 5649 N N . ALA D 2 104 ? 18.606 -4.421 42.926 1.00 85.24 92 ALA D N 1
ATOM 5650 C CA . ALA D 2 104 ? 19.233 -5.188 41.858 1.00 80.75 92 ALA D CA 1
ATOM 5651 C C . ALA D 2 104 ? 19.090 -6.681 42.118 1.00 86.48 92 ALA D C 1
ATOM 5652 O O . ALA D 2 104 ? 18.856 -7.463 41.188 1.00 94.49 92 ALA D O 1
ATOM 5654 N N . ASP D 2 105 ? 19.225 -7.096 43.377 1.00 105.15 93 ASP D N 1
ATOM 5655 C CA . ASP D 2 105 ? 19.164 -8.510 43.718 1.00 109.05 93 ASP D CA 1
ATOM 5656 C C . ASP D 2 105 ? 17.768 -9.099 43.572 1.00 101.07 93 ASP D C 1
ATOM 5657 O O . ASP D 2 105 ? 17.617 -10.317 43.706 1.00 113.73 93 ASP D O 1
ATOM 5662 N N . VAL D 2 106 ? 16.753 -8.274 43.313 1.00 84.60 94 VAL D N 1
ATOM 5663 C CA . VAL D 2 106 ? 15.378 -8.738 43.155 1.00 84.38 94 VAL D CA 1
ATOM 5664 C C . VAL D 2 106 ? 15.065 -8.887 41.671 1.00 87.33 94 VAL D C 1
ATOM 5665 O O . VAL D 2 106 ? 14.296 -9.767 41.269 1.00 86.88 94 VAL D O 1
ATOM 5669 N N . LEU D 2 107 ? 15.681 -8.046 40.845 1.00 89.95 95 LEU D N 1
ATOM 5670 C CA . LEU D 2 107 ? 15.431 -8.060 39.409 1.00 82.01 95 LEU D CA 1
ATOM 5671 C C . LEU D 2 107 ? 16.738 -7.802 38.672 1.00 89.02 95 LEU D C 1
ATOM 5672 O O . LEU D 2 107 ? 17.315 -6.714 38.794 1.00 97.46 95 LEU D O 1
ATOM 5677 N N . PRO D 2 108 ? 17.238 -8.769 37.903 1.00 95.98 96 PRO D N 1
ATOM 5678 C CA . PRO D 2 108 ? 18.500 -8.550 37.188 1.00 94.53 96 PRO D CA 1
ATOM 5679 C C . PRO D 2 108 ? 18.338 -7.466 36.137 1.00 99.51 96 PRO D C 1
ATOM 5680 O O . PRO D 2 108 ? 17.360 -7.445 35.386 1.00 101.65 96 PRO D O 1
ATOM 5684 N N . ARG D 2 109 ? 19.318 -6.571 36.081 1.00 110.48 97 ARG D N 1
ATOM 5685 C CA . ARG D 2 109 ? 19.282 -5.454 35.150 1.00 108.18 97 ARG D CA 1
ATOM 5686 C C . ARG D 2 109 ? 20.027 -5.832 33.875 1.00 112.73 97 ARG D C 1
ATOM 5687 O O . ARG D 2 109 ? 19.915 -5.158 32.854 1.00 119.73 97 ARG D O 1
ATOM 5695 N N . SER E 1 4 ? -16.017 15.110 104.766 1.00 170.91 4 SER E N 1
ATOM 5696 C CA . SER E 1 4 ? -15.144 14.044 104.284 1.00 164.46 4 SER E CA 1
ATOM 5697 C C . SER E 1 4 ? -15.930 12.778 103.950 1.00 160.10 4 SER E C 1
ATOM 5698 O O . SER E 1 4 ? -16.682 12.267 104.779 1.00 170.82 4 SER E O 1
ATOM 5701 N N . VAL E 1 5 ? -15.772 12.295 102.719 1.00 144.74 5 VAL E N 1
ATOM 5702 C CA . VAL E 1 5 ? -16.450 11.096 102.239 1.00 132.59 5 VAL E CA 1
ATOM 5703 C C . VAL E 1 5 ? -15.392 10.082 101.819 1.00 135.58 5 VAL E C 1
ATOM 5704 O O . VAL E 1 5 ? -14.369 10.455 101.235 1.00 128.55 5 VAL E O 1
ATOM 5708 N N . ALA E 1 6 ? -15.634 8.801 102.119 1.00 138.02 6 ALA E N 1
ATOM 5709 C CA . ALA E 1 6 ? -14.595 7.792 101.918 1.00 128.76 6 ALA E CA 1
ATOM 5710 C C . ALA E 1 6 ? -14.392 7.476 100.439 1.00 117.63 6 ALA E C 1
ATOM 5711 O O . ALA E 1 6 ? -13.254 7.416 99.958 1.00 111.23 6 ALA E O 1
ATOM 5713 N N . ASN E 1 7 ? -15.480 7.266 99.704 1.00 106.98 7 ASN E N 1
ATOM 5714 C CA . ASN E 1 7 ? -15.440 6.929 98.284 1.00 106.67 7 ASN E CA 1
ATOM 5715 C C . ASN E 1 7 ? -15.866 8.145 97.476 1.00 114.09 7 ASN E C 1
ATOM 5716 O O . ASN E 1 7 ? -16.988 8.637 97.645 1.00 117.23 7 ASN E O 1
ATOM 5721 N N . LEU E 1 8 ? -14.974 8.636 96.609 1.00 102.33 8 LEU E N 1
ATOM 5722 C CA . LEU E 1 8 ? -15.350 9.788 95.792 1.00 99.43 8 LEU E CA 1
ATOM 5723 C C . LEU E 1 8 ? -16.472 9.437 94.829 1.00 102.32 8 LEU E C 1
ATOM 5724 O O . LEU E 1 8 ? -17.344 10.270 94.556 1.00 102.68 8 LEU E O 1
ATOM 5729 N N . VAL E 1 9 ? -16.484 8.208 94.329 1.00 105.52 9 VAL E N 1
ATOM 5730 C CA . VAL E 1 9 ? -17.591 7.689 93.539 1.00 105.56 9 VAL E CA 1
ATOM 5731 C C . VAL E 1 9 ? -18.037 6.390 94.190 1.00 115.94 9 VAL E C 1
ATOM 5732 O O . VAL E 1 9 ? -17.211 5.511 94.463 1.00 112.38 9 VAL E O 1
ATOM 5736 N N . ASP E 1 10 ? -19.339 6.266 94.423 1.00 135.48 10 ASP E N 1
ATOM 5737 C CA . ASP E 1 10 ? -19.922 5.136 95.132 1.00 145.93 10 ASP E CA 1
ATOM 5738 C C . ASP E 1 10 ? -21.139 4.719 94.310 1.00 149.81 10 ASP E C 1
ATOM 5739 O O . ASP E 1 10 ? -22.221 5.311 94.431 1.00 153.59 10 ASP E O 1
ATOM 5744 N N . MET E 1 11 ? -20.942 3.708 93.465 1.00 142.61 11 MET E N 1
ATOM 5745 C CA . MET E 1 11 ? -22.029 3.123 92.691 1.00 136.14 11 MET E CA 1
ATOM 5746 C C . MET E 1 11 ? -22.660 1.993 93.491 1.00 148.83 11 MET E C 1
ATOM 5747 O O . MET E 1 11 ? -21.943 1.166 94.068 1.00 156.04 11 MET E O 1
ATOM 5752 N N . ARG E 1 12 ? -23.982 2.007 93.584 1.00 159.44 12 ARG E N 1
ATOM 5753 C CA . ARG E 1 12 ? -24.715 0.992 94.313 1.00 149.61 12 ARG E CA 1
ATOM 5754 C C . ARG E 1 12 ? -25.840 0.464 93.427 1.00 157.22 12 ARG E C 1
ATOM 5755 O O . ARG E 1 12 ? -26.709 1.238 92.981 1.00 161.71 12 ARG E O 1
ATOM 5763 N N . ASP E 1 13 ? -25.785 -0.833 93.134 1.00 154.93 13 ASP E N 1
ATOM 5764 C CA . ASP E 1 13 ? -26.870 -1.574 92.478 1.00 155.01 13 ASP E CA 1
ATOM 5765 C C . ASP E 1 13 ? -27.357 -0.985 91.151 1.00 155.68 13 ASP E C 1
ATOM 5766 O O . ASP E 1 13 ? -28.562 -0.835 90.912 1.00 159.02 13 ASP E O 1
ATOM 5771 N N . VAL E 1 14 ? -26.420 -0.697 90.248 1.00 156.45 14 VAL E N 1
ATOM 5772 C CA . VAL E 1 14 ? -26.704 0.024 89.000 1.00 153.80 14 VAL E CA 1
ATOM 5773 C C . VAL E 1 14 ? -26.805 -0.950 87.832 1.00 151.19 14 VAL E C 1
ATOM 5774 O O . VAL E 1 14 ? -25.918 -1.788 87.637 1.00 151.37 14 VAL E O 1
ATOM 5778 N N . SER E 1 15 ? -27.884 -0.826 87.047 1.00 154.14 15 SER E N 1
ATOM 5779 C CA . SER E 1 15 ? -28.066 -1.568 85.798 1.00 152.27 15 SER E CA 1
ATOM 5780 C C . SER E 1 15 ? -28.311 -0.607 84.641 1.00 152.22 15 SER E C 1
ATOM 5781 O O . SER E 1 15 ? -28.861 0.483 84.826 1.00 152.94 15 SER E O 1
ATOM 5784 N N . PHE E 1 16 ? -27.900 -1.020 83.442 1.00 150.23 16 PHE E N 1
ATOM 5785 C CA . PHE E 1 16 ? -28.107 -0.204 82.248 1.00 149.28 16 PHE E CA 1
ATOM 5786 C C . PHE E 1 16 ? -28.199 -1.107 81.026 1.00 147.17 16 PHE E C 1
ATOM 5787 O O . PHE E 1 16 ? -27.265 -1.862 80.741 1.00 137.22 16 PHE E O 1
ATOM 5795 N N . THR E 1 17 ? -29.319 -1.019 80.305 1.00 157.24 17 THR E N 1
ATOM 5796 C CA . THR E 1 17 ? -29.558 -1.792 79.091 1.00 159.00 17 THR E CA 1
ATOM 5797 C C . THR E 1 17 ? -30.101 -0.885 77.994 1.00 150.87 17 THR E C 1
ATOM 5798 O O . THR E 1 17 ? -31.064 -0.144 78.220 1.00 154.12 17 THR E O 1
ATOM 5802 N N . ARG E 1 18 ? -29.492 -0.948 76.810 1.00 144.71 18 ARG E N 1
ATOM 5803 C CA . ARG E 1 18 ? -29.968 -0.222 75.637 1.00 148.65 18 ARG E CA 1
ATOM 5804 C C . ARG E 1 18 ? -30.386 -1.211 74.558 1.00 154.91 18 ARG E C 1
ATOM 5805 O O . ARG E 1 18 ? -29.595 -2.070 74.153 1.00 144.99 18 ARG E O 1
ATOM 5813 N N . GLY E 1 19 ? -31.624 -1.074 74.090 1.00 160.20 19 GLY E N 1
ATOM 5814 C CA . GLY E 1 19 ? -32.187 -2.005 73.124 1.00 163.81 19 GLY E CA 1
ATOM 5815 C C . GLY E 1 19 ? -32.495 -3.365 73.725 1.00 173.39 19 GLY E C 1
ATOM 5816 O O . GLY E 1 19 ? -32.939 -3.478 74.873 1.00 181.17 19 GLY E O 1
ATOM 5817 N N . ASN E 1 20 ? -32.261 -4.416 72.939 1.00 171.61 20 ASN E N 1
ATOM 5818 C CA . ASN E 1 20 ? -32.580 -5.774 73.361 1.00 169.93 20 ASN E CA 1
ATOM 5819 C C . ASN E 1 20 ? -31.438 -6.487 74.070 1.00 170.79 20 ASN E C 1
ATOM 5820 O O . ASN E 1 20 ? -31.655 -7.576 74.614 1.00 177.97 20 ASN E O 1
ATOM 5822 N N . ARG E 1 21 ? -30.244 -5.904 74.101 1.00 163.64 21 ARG E N 1
ATOM 5823 C CA . ARG E 1 21 ? -29.080 -6.547 74.692 1.00 159.47 21 ARG E CA 1
ATOM 5824 C C . ARG E 1 21 ? -28.806 -5.933 76.059 1.00 151.73 21 ARG E C 1
ATOM 5825 O O . ARG E 1 21 ? -28.763 -4.706 76.201 1.00 142.42 21 ARG E O 1
ATOM 5833 N N . CYS E 1 22 ? -28.611 -6.789 77.058 1.00 152.71 22 CYS E N 1
ATOM 5834 C CA . CYS E 1 22 ? -28.304 -6.344 78.408 1.00 148.76 22 CYS E CA 1
ATOM 5835 C C . CYS E 1 22 ? -26.804 -6.150 78.555 1.00 136.70 22 CYS E C 1
ATOM 5836 O O . CYS E 1 22 ? -26.009 -6.928 78.020 1.00 130.76 22 CYS E O 1
ATOM 5839 N N . ILE E 1 23 ? -26.422 -5.095 79.270 1.00 132.07 23 ILE E N 1
ATOM 5840 C CA . ILE E 1 23 ? -25.025 -4.752 79.469 1.00 135.50 23 ILE E CA 1
ATOM 5841 C C . ILE E 1 23 ? -24.591 -4.957 80.916 1.00 140.57 23 ILE E C 1
ATOM 5842 O O . ILE E 1 23 ? -23.470 -5.402 81.171 1.00 130.81 23 ILE E O 1
ATOM 5847 N N . PHE E 1 24 ? -25.459 -4.634 81.876 1.00 149.34 24 PHE E N 1
ATOM 5848 C CA . PHE E 1 24 ? -25.155 -4.793 83.291 1.00 147.98 24 PHE E CA 1
ATOM 5849 C C . PHE E 1 24 ? -26.353 -5.354 84.037 1.00 155.05 24 PHE E C 1
ATOM 5850 O O . PHE E 1 24 ? -27.505 -5.059 83.709 1.00 155.00 24 PHE E O 1
ATOM 5858 N N . ASP E 1 25 ? -26.070 -6.182 85.036 1.00 157.44 25 ASP E N 1
ATOM 5859 C CA . ASP E 1 25 ? -27.103 -6.700 85.922 1.00 158.62 25 ASP E CA 1
ATOM 5860 C C . ASP E 1 25 ? -26.767 -6.191 87.320 1.00 158.24 25 ASP E C 1
ATOM 5861 O O . ASP E 1 25 ? -26.1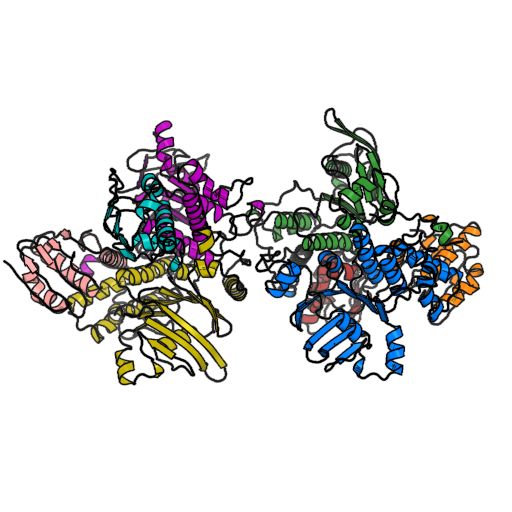11 -6.889 88.096 1.00 160.64 25 ASP E O 1
ATOM 5866 N N . ASN E 1 26 ? -27.221 -4.978 87.636 1.00 160.30 26 ASN E N 1
ATOM 5867 C CA . ASN E 1 26 ? -27.215 -4.466 89.004 1.00 167.25 26 ASN E CA 1
ATOM 5868 C C . ASN E 1 26 ? -25.811 -4.544 89.614 1.00 158.78 26 ASN E C 1
ATOM 5869 O O . ASN E 1 26 ? -25.589 -5.155 90.658 1.00 167.47 26 ASN E O 1
ATOM 5874 N N . ILE E 1 27 ? -24.839 -3.944 88.920 1.00 148.72 27 ILE E N 1
ATOM 5875 C CA . ILE E 1 27 ? -23.456 -3.997 89.381 1.00 134.18 27 ILE E CA 1
ATOM 5876 C C . ILE E 1 27 ? -23.207 -2.857 90.357 1.00 133.31 27 ILE E C 1
ATOM 5877 O O . ILE E 1 27 ? -23.851 -1.803 90.304 1.00 134.53 27 ILE E O 1
ATOM 5882 N N . SER E 1 28 ? -22.263 -3.078 91.270 1.00 130.54 28 SER E N 1
ATOM 5883 C CA . SER E 1 28 ? -21.910 -2.096 92.285 1.00 124.14 28 SER E CA 1
ATOM 5884 C C . SER E 1 28 ? -20.406 -2.100 92.507 1.00 129.22 28 SER E C 1
ATOM 5885 O O . SER E 1 28 ? -19.806 -3.158 92.714 1.00 137.15 28 SER E O 1
ATOM 5888 N N . LEU E 1 29 ? -19.811 -0.910 92.476 1.00 124.97 29 LEU E N 1
ATOM 5889 C CA . LEU E 1 29 ? -18.373 -0.739 92.602 1.00 120.27 29 LEU E CA 1
ATOM 5890 C C . LEU E 1 29 ? -18.120 0.606 93.264 1.00 119.58 29 LEU E C 1
ATOM 5891 O O . LEU E 1 29 ? -18.971 1.498 93.242 1.00 117.96 29 LEU E O 1
ATOM 5896 N N . THR E 1 30 ? -16.940 0.743 93.859 1.00 113.26 30 THR E N 1
ATOM 5897 C CA . THR E 1 30 ? -16.561 1.970 94.540 1.00 106.78 30 THR E CA 1
ATOM 5898 C C . THR E 1 30 ? -15.182 2.427 94.092 1.00 101.30 30 THR E C 1
ATOM 5899 O O . THR E 1 30 ? -14.334 1.622 93.698 1.00 98.72 30 THR E O 1
ATOM 5903 N N . VAL E 1 31 ? -14.983 3.737 94.140 1.00 99.13 31 VAL E N 1
ATOM 5904 C CA . VAL E 1 31 ? -13.718 4.371 93.800 1.00 94.14 31 VAL E CA 1
ATOM 5905 C C . VAL E 1 31 ? -13.262 5.194 95.000 1.00 84.63 31 VAL E C 1
ATOM 5906 O O . VAL E 1 31 ? -13.743 6.309 95.224 1.00 87.40 31 VAL E O 1
ATOM 5910 N N . PRO E 1 32 ? -12.350 4.661 95.815 1.00 84.16 32 PRO E N 1
ATOM 5911 C CA . PRO E 1 32 ? -11.894 5.408 96.994 1.00 82.54 32 PRO E CA 1
ATOM 5912 C C . PRO E 1 32 ? -11.205 6.700 96.575 1.00 86.61 32 PRO E C 1
ATOM 5913 O O . PRO E 1 32 ? -10.433 6.731 95.614 1.00 108.92 32 PRO E O 1
ATOM 5917 N N . ARG E 1 33 ? -11.501 7.773 97.304 1.00 86.44 33 ARG E N 1
ATOM 5918 C CA . ARG E 1 33 ? -10.989 9.090 96.948 1.00 85.65 33 ARG E CA 1
ATOM 5919 C C . ARG E 1 33 ? -9.471 9.141 97.082 1.00 88.36 33 ARG E C 1
ATOM 5920 O O . ARG E 1 33 ? -8.895 8.636 98.050 1.00 92.56 33 ARG E O 1
ATOM 5928 N N . GLY E 1 34 ? -8.823 9.745 96.087 1.00 91.07 34 GLY E N 1
ATOM 5929 C CA . GLY E 1 34 ? -7.383 9.910 96.069 1.00 74.59 34 GLY E CA 1
ATOM 5930 C C . GLY E 1 34 ? -6.581 8.680 95.717 1.00 76.56 34 GLY E C 1
ATOM 5931 O O . GLY E 1 34 ? -5.353 8.700 95.860 1.00 71.01 34 GLY E O 1
ATOM 5932 N N . LYS E 1 35 ? -7.224 7.605 95.274 1.00 83.74 35 LYS E N 1
ATOM 5933 C CA . LYS E 1 35 ? -6.522 6.386 94.898 1.00 93.62 35 LYS E CA 1
ATOM 5934 C C . LYS E 1 35 ? -6.856 5.990 93.464 1.00 93.70 35 LYS E C 1
ATOM 5935 O O . LYS E 1 35 ? -7.731 6.575 92.819 1.00 88.05 35 LYS E O 1
ATOM 5941 N N . ILE E 1 36 ? -6.146 4.979 92.966 1.00 94.47 36 ILE E N 1
ATOM 5942 C CA . ILE E 1 36 ? -6.289 4.535 91.585 1.00 76.53 36 ILE E CA 1
ATOM 5943 C C . ILE E 1 36 ? -7.141 3.268 91.519 1.00 71.36 36 ILE E C 1
ATOM 5944 O O . ILE E 1 36 ? -6.835 2.239 92.154 1.00 81.79 36 ILE E O 1
ATOM 5949 N N . THR E 1 37 ? -8.234 3.377 90.766 1.00 72.49 37 THR E N 1
ATOM 5950 C CA . THR E 1 37 ? -9.169 2.296 90.488 1.00 82.49 37 THR E CA 1
ATOM 5951 C C . THR E 1 37 ? -9.091 1.934 89.010 1.00 86.33 37 THR E C 1
ATOM 5952 O O . THR E 1 37 ? -9.211 2.806 88.144 1.00 81.84 37 THR E O 1
ATOM 5956 N N . ALA E 1 38 ? -8.879 0.655 88.735 1.00 89.05 38 ALA E N 1
ATOM 5957 C CA . ALA E 1 38 ? -8.790 0.121 87.386 1.00 86.24 38 ALA E CA 1
ATOM 5958 C C . ALA E 1 38 ? -10.064 -0.642 87.052 1.00 97.92 38 ALA E C 1
ATOM 5959 O O . ALA E 1 38 ? -10.607 -1.357 87.899 1.00 105.84 38 ALA E O 1
ATOM 5961 N N . ILE E 1 39 ? -10.548 -0.477 85.824 1.00 96.69 39 ILE E N 1
ATOM 5962 C CA . ILE E 1 39 ? -11.718 -1.194 85.326 1.00 96.08 39 ILE E CA 1
ATOM 5963 C C . ILE E 1 39 ? -11.271 -2.006 84.120 1.00 97.15 39 ILE E C 1
ATOM 5964 O O . ILE E 1 39 ? -10.768 -1.444 83.140 1.00 103.38 39 ILE E O 1
ATOM 5969 N N . MET E 1 40 ? -11.447 -3.324 84.191 1.00 96.41 40 MET E N 1
ATOM 5970 C CA . MET E 1 40 ? -10.889 -4.235 83.205 1.00 94.65 40 MET E CA 1
ATOM 5971 C C . MET E 1 40 ? -11.964 -5.214 82.754 1.00 106.78 40 MET E C 1
ATOM 5972 O O . MET E 1 40 ? -12.955 -5.436 83.449 1.00 118.70 40 MET E O 1
ATOM 5977 N N . GLY E 1 41 ? -11.759 -5.799 81.576 1.00 107.45 41 GLY E N 1
ATOM 5978 C CA . GLY E 1 41 ? -12.682 -6.768 81.033 1.00 110.79 41 GLY E CA 1
ATOM 5979 C C . GLY E 1 41 ? -12.518 -6.930 79.536 1.00 114.55 41 GLY E C 1
ATOM 5980 O O . GLY E 1 41 ? -11.788 -6.173 78.887 1.00 119.43 41 GLY E O 1
ATOM 5981 N N . PRO E 1 42 ? -13.183 -7.929 78.955 1.00 120.87 42 PRO E N 1
ATOM 5982 C CA . PRO E 1 42 ? -13.088 -8.126 77.505 1.00 120.21 42 PRO E CA 1
ATOM 5983 C C . PRO E 1 42 ? -13.623 -6.911 76.758 1.00 117.55 42 PRO E C 1
ATOM 5984 O O . PRO E 1 42 ? -14.387 -6.106 77.292 1.00 115.02 42 PRO E O 1
ATOM 5988 N N . SER E 1 43 ? -13.202 -6.784 75.502 1.00 119.15 43 SER E N 1
ATOM 5989 C CA . SER E 1 43 ? -13.585 -5.633 74.695 1.00 115.38 43 SER E CA 1
ATOM 5990 C C . SER E 1 43 ? -15.078 -5.642 74.385 1.00 113.97 43 SER E C 1
ATOM 5991 O O . SER E 1 43 ? -15.725 -6.692 74.356 1.00 122.69 43 SER E O 1
ATOM 5994 N N . GLY E 1 44 ? -15.624 -4.449 74.149 1.00 109.96 44 GLY E N 1
ATOM 5995 C CA . GLY E 1 44 ? -16.999 -4.295 73.720 1.00 112.26 44 GLY E CA 1
ATOM 5996 C C . GLY E 1 44 ? -18.054 -4.514 74.783 1.00 120.89 44 GLY E C 1
ATOM 5997 O O . GLY E 1 44 ? -19.246 -4.470 74.457 1.00 130.48 44 GLY E O 1
ATOM 5998 N N . ILE E 1 45 ? -17.668 -4.737 76.039 1.00 126.75 45 ILE E N 1
ATOM 5999 C CA . ILE E 1 45 ? -18.632 -4.995 77.105 1.00 126.48 45 ILE E CA 1
ATOM 6000 C C . ILE E 1 45 ? -19.140 -3.694 77.715 1.00 124.50 45 ILE E C 1
ATOM 6001 O O . ILE E 1 45 ? -19.891 -3.710 78.696 1.00 117.56 45 ILE E O 1
ATOM 6006 N N . GLY E 1 46 ? -18.730 -2.561 77.153 1.00 130.78 46 GLY E N 1
ATOM 6007 C CA . GLY E 1 46 ? -19.237 -1.281 77.611 1.00 135.00 46 GLY E CA 1
ATOM 6008 C C . GLY E 1 46 ? -18.526 -0.663 78.795 1.00 140.63 46 GLY E C 1
ATOM 6009 O O . GLY E 1 46 ? -19.174 -0.024 79.629 1.00 142.25 46 GLY E O 1
ATOM 6010 N N . LYS E 1 47 ? -17.207 -0.844 78.904 1.00 142.17 47 LYS E N 1
ATOM 6011 C CA . LYS E 1 47 ? -16.454 -0.177 79.964 1.00 117.94 47 LYS E CA 1
ATOM 6012 C C . LYS E 1 47 ? -16.499 1.338 79.780 1.00 108.11 47 LYS E C 1
ATOM 6013 O O . LYS E 1 47 ? -16.644 2.095 80.752 1.00 103.65 47 LYS E O 1
ATOM 6019 N N . THR E 1 48 ? -16.385 1.794 78.527 1.00 106.11 48 THR E N 1
ATOM 6020 C CA . THR E 1 48 ? -16.564 3.209 78.215 1.00 106.43 48 THR E CA 1
ATOM 6021 C C . THR E 1 48 ? -17.955 3.680 78.626 1.00 115.25 48 THR E C 1
ATOM 6022 O O . THR E 1 48 ? -18.125 4.807 79.113 1.00 116.53 48 THR E O 1
ATOM 6026 N N . THR E 1 49 ? -18.967 2.835 78.406 1.00 116.17 49 THR E N 1
ATOM 6027 C CA . THR E 1 49 ? -20.320 3.151 78.849 1.00 115.94 49 THR E CA 1
ATOM 6028 C C . THR E 1 49 ? -20.370 3.350 80.360 1.00 118.91 49 THR E C 1
ATOM 6029 O O . THR E 1 49 ? -21.062 4.247 80.852 1.00 116.01 49 THR E O 1
ATOM 6033 N N . LEU E 1 50 ? -19.645 2.518 81.112 1.00 115.67 50 LEU E N 1
ATOM 6034 C CA . LEU E 1 50 ? -19.565 2.696 82.559 1.00 109.37 50 LEU E CA 1
ATOM 6035 C C . LEU E 1 50 ? -18.939 4.041 82.912 1.00 111.43 50 LEU E C 1
ATOM 6036 O O . LEU E 1 50 ? -19.439 4.761 83.791 1.00 113.36 50 LEU E O 1
ATOM 6041 N N . LEU E 1 51 ? -17.845 4.397 82.230 1.00 110.85 51 LEU E N 1
ATOM 6042 C CA . LEU E 1 51 ? -17.229 5.699 82.467 1.00 104.10 51 LEU E CA 1
ATOM 6043 C C . LEU E 1 51 ? -18.225 6.826 82.228 1.00 110.26 51 LEU E C 1
ATOM 6044 O O . LEU E 1 51 ? -18.311 7.766 83.027 1.00 107.03 51 LEU E O 1
ATOM 6049 N N . ARG E 1 52 ? -18.993 6.742 81.137 1.00 113.22 52 ARG E N 1
ATOM 6050 C CA . ARG E 1 52 ? -20.000 7.765 80.874 1.00 121.76 52 ARG E CA 1
ATOM 6051 C C . ARG E 1 52 ? -21.090 7.773 81.936 1.00 130.04 52 ARG E C 1
ATOM 6052 O O . ARG E 1 52 ? -21.622 8.839 82.268 1.00 117.54 52 ARG E O 1
ATOM 6060 N N . LEU E 1 53 ? -21.447 6.601 82.466 1.00 149.20 53 LEU E N 1
ATOM 6061 C CA . LEU E 1 53 ? -22.431 6.547 83.543 1.00 150.05 53 LEU E CA 1
ATOM 6062 C C . LEU E 1 53 ? -21.947 7.313 84.765 1.00 141.09 53 LEU E C 1
ATOM 6063 O O . LEU E 1 53 ? -22.718 8.054 85.386 1.00 144.93 53 LEU E O 1
ATOM 6068 N N . ILE E 1 54 ? -20.672 7.144 85.128 1.00 128.81 54 ILE E N 1
ATOM 6069 C CA . ILE E 1 54 ? -20.130 7.914 86.246 1.00 122.17 54 ILE E CA 1
ATOM 6070 C C . ILE E 1 54 ? -20.155 9.402 85.926 1.00 122.32 54 ILE E C 1
ATOM 6071 O O . ILE E 1 54 ? -20.493 10.233 86.780 1.00 114.33 54 ILE E O 1
ATOM 6076 N N . GLY E 1 55 ? -19.812 9.761 84.694 1.00 123.21 55 GLY E N 1
ATOM 6077 C CA . GLY E 1 55 ? -19.789 11.152 84.284 1.00 125.48 55 GLY E CA 1
ATOM 6078 C C . GLY E 1 55 ? -21.137 11.834 84.199 1.00 140.18 55 GLY E C 1
ATOM 6079 O O . GLY E 1 55 ? -21.192 12.999 83.793 1.00 140.75 55 GLY E O 1
ATOM 6080 N N . GLY E 1 56 ? -22.224 11.151 84.554 1.00 145.05 56 GLY E N 1
ATOM 6081 C CA . GLY E 1 56 ? -23.542 11.742 84.468 1.00 155.27 56 GLY E CA 1
ATOM 6082 C C . GLY E 1 56 ? -24.054 11.924 83.060 1.00 162.53 56 GLY E C 1
ATOM 6083 O O . GLY E 1 56 ? -25.180 12.404 82.881 1.00 169.55 56 GLY E O 1
ATOM 6084 N N . GLN E 1 57 ? -23.259 11.561 82.053 1.00 162.24 57 GLN E N 1
ATOM 6085 C CA . GLN E 1 57 ? -23.672 11.736 80.667 1.00 157.34 57 GLN E CA 1
ATOM 6086 C C . GLN E 1 57 ? -24.821 10.804 80.306 1.00 150.09 57 GLN E C 1
ATOM 6087 O O . GLN E 1 57 ? -25.702 11.172 79.521 1.00 155.69 57 GLN E O 1
ATOM 6093 N N . ILE E 1 58 ? -24.834 9.600 80.872 1.00 148.14 58 ILE E N 1
ATOM 6094 C CA . ILE E 1 58 ? -25.888 8.631 80.612 1.00 148.61 58 ILE E CA 1
ATOM 6095 C C . ILE E 1 58 ? -26.550 8.254 81.931 1.00 155.89 58 ILE E C 1
ATOM 6096 O O . ILE E 1 58 ? -25.903 8.206 82.982 1.00 157.06 58 ILE E O 1
ATOM 6101 N N . ALA E 1 59 ? -27.857 7.988 81.871 1.00 153.92 59 ALA E N 1
ATOM 6102 C CA . ALA E 1 59 ? -28.581 7.591 83.071 1.00 153.33 59 ALA E CA 1
ATOM 6103 C C . ALA E 1 59 ? -28.849 6.091 83.069 1.00 149.65 59 ALA E C 1
ATOM 6104 O O . ALA E 1 59 ? -29.149 5.512 82.018 1.00 151.96 59 ALA E O 1
ATOM 6106 N N . PRO E 1 60 ? -28.737 5.443 84.225 1.00 145.81 60 PRO E N 1
ATOM 6107 C CA . PRO E 1 60 ? -29.004 4.004 84.303 1.00 150.36 60 PRO E CA 1
ATOM 6108 C C . PRO E 1 60 ? -30.487 3.677 84.300 1.00 163.45 60 PRO E C 1
ATOM 6109 O O . PRO E 1 60 ? -31.334 4.480 84.696 1.00 165.50 60 PRO E O 1
ATOM 6113 N N . ASP E 1 61 ? -30.792 2.462 83.844 1.00 170.04 61 ASP E N 1
ATOM 6114 C CA . ASP E 1 61 ? -32.161 1.970 83.933 1.00 179.03 61 ASP E CA 1
ATOM 6115 C C . ASP E 1 61 ? -32.539 1.712 85.385 1.00 189.40 61 ASP E C 1
ATOM 6116 O O . ASP E 1 61 ? -33.676 1.969 85.798 1.00 199.14 61 ASP E O 1
ATOM 6121 N N . HIS E 1 62 ? -31.597 1.180 86.159 1.00 186.87 62 HIS E N 1
ATOM 6122 C CA . HIS E 1 62 ? -31.770 0.851 87.565 1.00 186.34 62 HIS E CA 1
ATOM 6123 C C . HIS E 1 62 ? -30.477 1.171 88.303 1.00 181.29 62 HIS E C 1
ATOM 6124 O O . HIS E 1 62 ? -29.386 0.987 87.753 1.00 182.19 62 HIS E O 1
ATOM 6131 N N . GLY E 1 63 ? -30.594 1.673 89.527 1.00 174.46 63 GLY E N 1
ATOM 6132 C CA . GLY E 1 63 ? -29.431 1.844 90.377 1.00 160.06 63 GLY E CA 1
ATOM 6133 C C . GLY E 1 63 ? -29.239 3.261 90.900 1.00 148.94 63 GLY E C 1
ATOM 6134 O O . GLY E 1 63 ? -29.998 4.185 90.608 1.00 152.36 63 GLY E O 1
ATOM 6135 N N . GLU E 1 64 ? -28.222 3.379 91.774 1.00 150.48 64 GLU E N 1
ATOM 6136 C CA . GLU E 1 64 ? -27.791 4.599 92.461 1.00 148.73 64 GLU E CA 1
ATOM 6137 C C . GLU E 1 64 ? -26.329 4.930 92.178 1.00 149.10 64 GLU E C 1
ATOM 6138 O O . GLU E 1 64 ? -25.473 4.049 92.224 1.00 139.83 64 GLU E O 1
ATOM 6144 N N . ILE E 1 65 ? -26.035 6.219 91.985 1.00 152.07 65 ILE E N 1
ATOM 6145 C CA . ILE E 1 65 ? -24.673 6.717 91.743 1.00 143.70 65 ILE E CA 1
ATOM 6146 C C . ILE E 1 65 ? -24.380 7.942 92.623 1.00 149.51 65 ILE E C 1
ATOM 6147 O O . ILE E 1 65 ? -24.911 9.026 92.364 1.00 156.75 65 ILE E O 1
ATOM 6152 N N . LEU E 1 66 ? -23.559 7.768 93.666 1.00 144.91 66 LEU E N 1
ATOM 6153 C CA . LEU E 1 66 ? -23.159 8.845 94.555 1.00 143.67 66 LEU E CA 1
ATOM 6154 C C . LEU E 1 66 ? -21.792 9.380 94.147 1.00 131.04 66 LEU E C 1
ATOM 6155 O O . LEU E 1 66 ? -20.856 8.604 93.950 1.00 132.09 66 LEU E O 1
ATOM 6160 N N . PHE E 1 67 ? -21.689 10.700 93.970 1.00 123.79 67 PHE E N 1
ATOM 6161 C CA . PHE E 1 67 ? -20.410 11.382 93.776 1.00 119.57 67 PHE E CA 1
ATOM 6162 C C . PHE E 1 67 ? -20.160 12.294 94.972 1.00 129.74 67 PHE E C 1
ATOM 6163 O O . PHE E 1 67 ? -20.869 13.289 95.155 1.00 135.96 67 PHE E O 1
ATOM 6171 N N . ASP E 1 68 ? -19.154 11.956 95.784 1.00 125.71 68 ASP E N 1
ATOM 6172 C CA . ASP E 1 68 ? -18.795 12.735 96.976 1.00 120.98 68 ASP E CA 1
ATOM 6173 C C . ASP E 1 68 ? -20.002 13.000 97.879 1.00 126.68 68 ASP E C 1
ATOM 6174 O O . ASP E 1 68 ? -20.051 14.004 98.594 1.00 140.26 68 ASP E O 1
ATOM 6179 N N . GLY E 1 69 ? -20.980 12.092 97.871 1.00 124.56 69 GLY E N 1
ATOM 6180 C CA . GLY E 1 69 ? -22.156 12.198 98.710 1.00 122.61 69 GLY E CA 1
ATOM 6181 C C . GLY E 1 69 ? 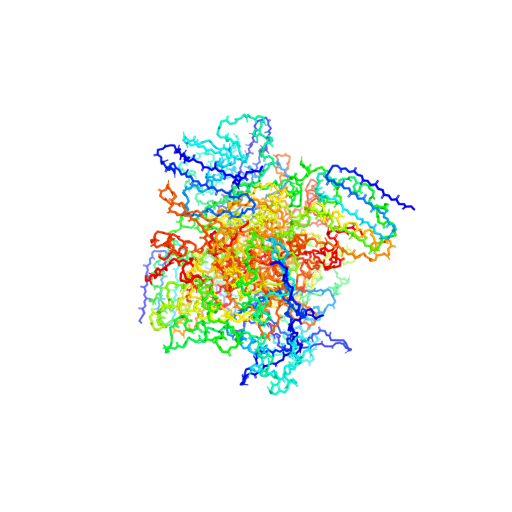-23.447 12.515 97.979 1.00 138.21 69 GLY E C 1
ATOM 6182 O O . GLY E 1 69 ? -24.524 12.349 98.567 1.00 136.46 69 GLY E O 1
ATOM 6183 N N . GLU E 1 70 ? -23.384 12.984 96.732 1.00 137.58 70 GLU E N 1
ATOM 6184 C CA . GLU E 1 70 ? -24.585 13.306 95.965 1.00 136.51 70 GLU E CA 1
ATOM 6185 C C . GLU E 1 70 ? -24.979 12.191 95.006 1.00 140.84 70 GLU E C 1
ATOM 6186 O O . GLU E 1 70 ? -24.136 11.641 94.293 1.00 142.76 70 GLU E O 1
ATOM 6192 N N . ASN E 1 71 ? -26.282 11.911 94.953 1.00 146.93 71 ASN E N 1
ATOM 6193 C CA . ASN E 1 71 ? -26.835 10.914 94.038 1.00 149.08 71 ASN E CA 1
ATOM 6194 C C . ASN E 1 71 ? -27.010 11.518 92.651 1.00 148.88 71 ASN E C 1
ATOM 6195 O O . ASN E 1 71 ? -27.932 12.304 92.428 1.00 148.39 71 ASN E O 1
ATOM 6200 N N . ILE E 1 72 ? -26.194 11.075 91.703 1.00 153.74 72 ILE E N 1
ATOM 6201 C CA . ILE E 1 72 ? -26.130 11.636 90.354 1.00 149.89 72 ILE E CA 1
ATOM 6202 C C . ILE E 1 72 ? -27.334 11.364 89.451 1.00 159.78 72 ILE E C 1
ATOM 6203 O O . ILE E 1 72 ? -27.757 12.281 88.737 1.00 155.22 72 ILE E O 1
ATOM 6208 N N . PRO E 1 73 ? -27.931 10.164 89.433 1.00 174.51 73 PRO E N 1
ATOM 6209 C CA . PRO E 1 73 ? -29.066 9.951 88.507 1.00 178.65 73 PRO E CA 1
ATOM 6210 C C . PRO E 1 73 ? -30.221 10.927 88.672 1.00 181.47 73 PRO E C 1
ATOM 6211 O O . PRO E 1 73 ? -30.834 11.317 87.668 1.00 181.19 73 PRO E O 1
ATOM 6215 N N . ALA E 1 74 ? -30.542 11.333 89.899 1.00 182.95 74 ALA E N 1
ATOM 6216 C CA . ALA E 1 74 ? -31.672 12.212 90.198 1.00 188.78 74 ALA E CA 1
ATOM 6217 C C . ALA E 1 74 ? -31.323 13.702 90.236 1.00 184.55 74 ALA E C 1
ATOM 6218 O O . ALA E 1 74 ? -32.217 14.514 90.490 1.00 205.51 74 ALA E O 1
ATOM 6220 N N . MET E 1 75 ? -30.077 14.089 89.965 1.00 163.81 75 MET E N 1
ATOM 6221 C CA . MET E 1 75 ? -29.619 15.448 90.241 1.00 153.48 75 MET E CA 1
ATOM 6222 C C . MET E 1 75 ? -30.206 16.492 89.304 1.00 159.20 75 MET E C 1
ATOM 6223 O O . MET E 1 75 ? -30.629 16.215 88.181 1.00 163.23 75 MET E O 1
ATOM 6228 N N . SER E 1 76 ? -30.187 17.727 89.806 1.00 161.03 76 SER E N 1
ATOM 6229 C CA . SER E 1 76 ? -30.597 18.921 89.089 1.00 159.97 76 SER E CA 1
ATOM 6230 C C . SER E 1 76 ? -29.604 19.277 87.984 1.00 150.04 76 SER E C 1
ATOM 6231 O O . SER E 1 76 ? -28.433 18.884 88.000 1.00 152.06 76 SER E O 1
ATOM 6234 N N . ARG E 1 77 ? -30.104 20.054 87.018 1.00 152.24 77 ARG E N 1
ATOM 6235 C CA . ARG E 1 77 ? -29.299 20.496 85.882 1.00 142.29 77 ARG E CA 1
ATOM 6236 C C . ARG E 1 77 ? -28.199 21.461 86.301 1.00 140.06 77 ARG E C 1
ATOM 6237 O O . ARG E 1 77 ? -27.020 21.269 85.969 1.00 135.72 77 ARG E O 1
ATOM 6245 N N . SER E 1 78 ? -28.572 22.498 87.055 1.00 146.96 78 SER E N 1
ATOM 6246 C CA . SER E 1 78 ? -27.625 23.542 87.427 1.00 155.43 78 SER E CA 1
ATOM 6247 C C . SER E 1 78 ? -26.483 22.989 88.268 1.00 153.85 78 SER E C 1
ATOM 6248 O O . SER E 1 78 ? -25.298 23.207 87.962 1.00 150.72 78 SER E O 1
ATOM 6251 N N . ARG E 1 79 ? -26.818 22.239 89.319 1.00 152.00 79 ARG E N 1
ATOM 6252 C CA . ARG E 1 79 ? -25.768 21.717 90.175 1.00 148.21 79 ARG E CA 1
ATOM 6253 C C . ARG E 1 79 ? -24.906 20.684 89.462 1.00 153.42 79 ARG E C 1
ATOM 6254 O O . ARG E 1 79 ? -23.699 20.653 89.678 1.00 156.66 79 ARG E O 1
ATOM 6262 N N . LEU E 1 80 ? -25.488 19.799 88.649 1.00 150.12 80 LEU E N 1
ATOM 6263 C CA . LEU E 1 80 ? -24.626 18.873 87.913 1.00 146.54 80 LEU E CA 1
ATOM 6264 C C . LEU E 1 80 ? -23.659 19.617 87.002 1.00 138.88 80 LEU E C 1
ATOM 6265 O O . LEU E 1 80 ? -22.478 19.254 86.918 1.00 128.76 80 LEU E O 1
ATOM 6270 N N . TYR E 1 81 ? -24.135 20.645 86.292 1.00 140.82 81 TYR E N 1
ATOM 6271 C CA . TYR E 1 81 ? -23.199 21.438 85.500 1.00 138.74 81 TYR E CA 1
ATOM 6272 C C . TYR E 1 81 ? -22.059 21.938 86.378 1.00 146.44 81 TYR E C 1
ATOM 6273 O O . TYR E 1 81 ? -20.884 21.833 86.009 1.00 143.75 81 TYR E O 1
ATOM 6282 N N . THR E 1 82 ? -22.387 22.476 87.558 1.00 148.33 82 THR E N 1
ATOM 6283 C CA . THR E 1 82 ? -21.331 23.023 88.411 1.00 145.67 82 THR E CA 1
ATOM 6284 C C . THR E 1 82 ? -20.438 21.929 88.999 1.00 140.93 82 THR E C 1
ATOM 6285 O O . THR E 1 82 ? -19.237 22.150 89.194 1.00 144.00 82 THR E O 1
ATOM 6289 N N . VAL E 1 83 ? -21.005 20.761 89.303 1.00 131.02 83 VAL E N 1
ATOM 6290 C CA . VAL E 1 83 ? -20.257 19.661 89.907 1.00 120.31 83 VAL E CA 1
ATOM 6291 C C . VAL E 1 83 ? -19.285 19.056 88.904 1.00 125.18 83 VAL E C 1
ATOM 6292 O O . VAL E 1 83 ? -18.182 18.627 89.269 1.00 121.43 83 VAL E O 1
ATOM 6296 N N . ARG E 1 84 ? -19.667 19.020 87.625 1.00 121.41 84 ARG E N 1
ATOM 6297 C CA . ARG E 1 84 ? -18.806 18.414 86.615 1.00 110.57 84 ARG E CA 1
ATOM 6298 C C . ARG E 1 84 ? -17.463 19.119 86.486 1.00 105.42 84 ARG E C 1
ATOM 6299 O O . ARG E 1 84 ? -16.540 18.560 85.884 1.00 101.97 84 ARG E O 1
ATOM 6307 N N . LYS E 1 85 ? -17.330 20.329 87.033 1.00 109.84 85 LYS E N 1
ATOM 6308 C CA . LYS E 1 85 ? -16.032 20.995 87.038 1.00 112.05 85 LYS E CA 1
ATOM 6309 C C . LYS E 1 85 ? -14.992 20.212 87.825 1.00 105.32 85 LYS E C 1
ATOM 6310 O O . LYS E 1 85 ? -13.790 20.438 87.647 1.00 105.79 85 LYS E O 1
ATOM 6316 N N . ARG E 1 86 ? -15.429 19.301 88.687 1.00 106.79 86 ARG E N 1
ATOM 6317 C CA . ARG E 1 86 ? -14.546 18.411 89.424 1.00 106.66 86 ARG E CA 1
ATOM 6318 C C . ARG E 1 86 ? -14.178 17.155 88.639 1.00 107.78 86 ARG E C 1
ATOM 6319 O O . ARG E 1 86 ? -13.639 16.212 89.228 1.00 109.77 86 ARG E O 1
ATOM 6327 N N . MET E 1 87 ? -14.456 17.111 87.337 1.00 101.06 87 MET E N 1
ATOM 6328 C CA . MET E 1 87 ? -14.261 15.898 86.559 1.00 99.61 87 MET E CA 1
ATOM 6329 C C . MET E 1 87 ? -13.550 16.210 85.250 1.00 100.25 87 MET E C 1
ATOM 6330 O O . MET E 1 87 ? -13.701 17.296 84.686 1.00 105.77 87 MET E O 1
ATOM 6335 N N . SER E 1 88 ? -12.765 15.239 84.777 1.00 95.19 88 SER E N 1
ATOM 6336 C CA . SER E 1 88 ? -12.152 15.296 83.453 1.00 95.34 88 SER E CA 1
ATOM 6337 C C . SER E 1 88 ? -12.121 13.892 82.867 1.00 94.22 88 SER E C 1
ATOM 6338 O O . SER E 1 88 ? -11.735 12.944 83.557 1.00 100.75 88 SER E O 1
ATOM 6341 N N . MET E 1 89 ? -12.543 13.762 81.611 1.00 97.12 89 MET E N 1
ATOM 6342 C CA . MET E 1 89 ? -12.665 12.473 80.942 1.00 96.60 89 MET E CA 1
ATOM 6343 C C . MET E 1 89 ? -11.842 12.450 79.659 1.00 98.21 89 MET E C 1
ATOM 6344 O O . MET E 1 89 ? -11.956 13.354 78.824 1.00 108.62 89 MET E O 1
ATOM 6346 N N . LEU E 1 90 ? -11.012 11.416 79.515 1.00 99.41 90 LEU E N 1
ATOM 6347 C CA . LEU E 1 90 ? -10.230 11.142 78.313 1.00 97.04 90 LEU E CA 1
ATOM 6348 C C . LEU E 1 90 ? -10.852 9.963 77.578 1.00 101.14 90 LEU E C 1
ATOM 6349 O O . LEU E 1 90 ? -10.840 8.833 78.082 1.00 109.21 90 LEU E O 1
ATOM 6354 N N . PHE E 1 91 ? -11.409 10.232 76.402 1.00 105.96 91 PHE E N 1
ATOM 6355 C CA . PHE E 1 91 ? -11.981 9.210 75.539 1.00 118.46 91 PHE E CA 1
ATOM 6356 C C . PHE E 1 91 ? -11.160 9.062 74.265 1.00 126.78 91 PHE E C 1
ATOM 6357 O O . PHE E 1 91 ? -10.541 10.021 73.792 1.00 136.86 91 PHE E O 1
ATOM 6365 N N . GLN E 1 92 ? -11.164 7.845 73.714 1.00 126.17 92 GLN E N 1
ATOM 6366 C CA . GLN E 1 92 ? -10.564 7.624 72.403 1.00 126.29 92 GLN E CA 1
ATOM 6367 C C . GLN E 1 92 ? -11.355 8.324 71.310 1.00 133.05 92 GLN E C 1
ATOM 6368 O O . GLN E 1 92 ? -10.782 8.732 70.294 1.00 134.50 92 GLN E O 1
ATOM 6374 N N . SER E 1 93 ? -12.671 8.451 71.495 1.00 140.30 93 SER E N 1
ATOM 6375 C CA . SER E 1 93 ? -13.511 9.116 70.505 1.00 152.10 93 SER E CA 1
ATOM 6376 C C . SER E 1 93 ? -13.170 10.596 70.382 1.00 154.06 93 SER E C 1
ATOM 6377 O O . SER E 1 93 ? -13.168 11.149 69.274 1.00 159.21 93 SER E O 1
ATOM 6380 N N . GLY E 1 94 ? -12.889 11.251 71.506 1.00 153.49 94 GLY E N 1
ATOM 6381 C CA . GLY E 1 94 ? -12.684 12.691 71.486 1.00 153.60 94 GLY E CA 1
ATOM 6382 C C . GLY E 1 94 ? -11.543 13.092 70.566 1.00 145.58 94 GLY E C 1
ATOM 6383 O O . GLY E 1 94 ? -10.532 12.396 70.454 1.00 147.61 94 GLY E O 1
ATOM 6384 N N . ALA E 1 95 ? -11.715 14.234 69.901 1.00 136.69 95 ALA E N 1
ATOM 6385 C CA . ALA E 1 95 ? -10.736 14.753 68.959 1.00 129.99 95 ALA E CA 1
ATOM 6386 C C . ALA E 1 95 ? -10.360 16.181 69.334 1.00 125.78 95 ALA E C 1
ATOM 6387 O O . ALA E 1 95 ? -11.061 16.859 70.090 1.00 119.06 95 ALA E O 1
ATOM 6389 N N . LEU E 1 96 ? -9.236 16.624 68.783 1.00 114.08 96 LEU E N 1
ATOM 6390 C CA . LEU E 1 96 ? -8.704 17.955 69.013 1.00 90.85 96 LEU E CA 1
ATOM 6391 C C . LEU E 1 96 ? -9.394 18.988 68.126 1.00 86.66 96 LEU E C 1
ATOM 6392 O O . LEU E 1 96 ? -10.030 18.661 67.121 1.00 100.97 96 LEU E O 1
ATOM 6397 N N . PHE E 1 97 ? -9.262 20.256 68.515 1.00 88.11 97 PHE E N 1
ATOM 6398 C CA . PHE E 1 97 ? -9.691 21.351 67.653 1.00 82.83 97 PHE E CA 1
ATOM 6399 C C . PHE E 1 97 ? -8.713 21.480 66.490 1.00 84.94 97 PHE E C 1
ATOM 6400 O O . PHE E 1 97 ? -7.514 21.699 66.699 1.00 93.57 97 PHE E O 1
ATOM 6408 N N . THR E 1 98 ? -9.223 21.337 65.265 1.00 87.38 98 THR E N 1
ATOM 6409 C CA . THR E 1 98 ? -8.359 21.374 64.090 1.00 83.25 98 THR E CA 1
ATOM 6410 C C . THR E 1 98 ? -7.815 22.774 63.816 1.00 89.90 98 THR E C 1
ATOM 6411 O O . THR E 1 98 ? -6.702 22.911 63.296 1.00 83.13 98 THR E O 1
ATOM 6415 N N . ASP E 1 99 ? -8.574 23.820 64.154 1.00 102.20 99 ASP E N 1
ATOM 6416 C CA . ASP E 1 99 ? -8.163 25.177 63.799 1.00 108.34 99 ASP E CA 1
ATOM 6417 C C . ASP E 1 99 ? -6.951 25.653 64.596 1.00 107.58 99 ASP E C 1
ATOM 6418 O O . ASP E 1 99 ? -6.218 26.533 64.127 1.00 123.18 99 ASP E O 1
ATOM 6423 N N . MET E 1 100 ? -6.725 25.114 65.793 1.00 96.17 100 MET E N 1
ATOM 6424 C CA . MET E 1 100 ? -5.607 25.527 66.633 1.00 93.44 100 MET E CA 1
ATOM 6425 C C . MET E 1 100 ? -4.599 24.393 66.806 1.00 79.75 100 MET E C 1
ATOM 6426 O O . MET E 1 100 ? -4.918 23.213 66.636 1.00 86.02 100 MET E O 1
ATOM 6431 N N . ASN E 1 101 ? -3.367 24.772 67.148 1.00 75.70 101 ASN E N 1
ATOM 6432 C CA . ASN E 1 101 ? -2.256 23.828 67.227 1.00 73.24 101 ASN E CA 1
ATOM 6433 C C . ASN E 1 101 ? -2.310 23.041 68.540 1.00 79.48 101 ASN E C 1
ATOM 6434 O O . ASN E 1 101 ? -3.243 23.171 69.338 1.00 85.96 101 ASN E O 1
ATOM 6439 N N . VAL E 1 102 ? -1.284 22.219 68.775 1.00 73.51 102 VAL E N 1
ATOM 6440 C CA . VAL E 1 102 ? -1.241 21.363 69.963 1.00 72.75 102 VAL E CA 1
ATOM 6441 C C . VAL E 1 102 ? -1.196 22.209 71.230 1.00 75.67 102 VAL E C 1
ATOM 6442 O O . VAL E 1 102 ? -1.935 21.961 72.195 1.00 69.33 102 VAL E O 1
ATOM 6446 N N . PHE E 1 103 ? -0.315 23.216 71.247 1.00 80.10 103 PHE E N 1
ATOM 6447 C CA . PHE E 1 103 ? -0.175 24.075 72.421 1.00 67.87 103 PHE E CA 1
ATOM 6448 C C . PHE E 1 103 ? -1.495 24.741 72.775 1.00 69.86 103 PHE E C 1
ATOM 6449 O O . PHE E 1 103 ? -1.897 24.764 73.942 1.00 82.03 103 PHE E O 1
ATOM 6457 N N . ASP E 1 104 ? -2.178 25.297 71.776 1.00 69.16 104 ASP E N 1
ATOM 6458 C CA . ASP E 1 104 ? -3.451 25.958 72.033 1.00 81.17 104 ASP E CA 1
ATOM 6459 C C . ASP E 1 104 ? -4.535 24.957 72.415 1.00 74.05 104 ASP E C 1
ATOM 6460 O O . ASP E 1 104 ? -5.402 25.276 73.233 1.00 80.66 104 ASP E O 1
ATOM 6465 N N . ASN E 1 105 ? -4.496 23.745 71.854 1.00 75.00 105 ASN E N 1
ATOM 6466 C CA . ASN E 1 105 ? -5.420 22.699 72.288 1.00 77.36 105 ASN E CA 1
ATOM 6467 C C . ASN E 1 105 ? -5.266 22.423 73.780 1.00 75.79 105 ASN E C 1
ATOM 6468 O O . ASN E 1 105 ? -6.259 22.344 74.513 1.00 78.84 105 ASN E O 1
ATOM 6473 N N . VAL E 1 106 ? -4.025 22.262 74.249 1.00 74.56 106 VAL E N 1
ATOM 6474 C CA . VAL E 1 106 ? -3.821 21.991 75.674 1.00 78.41 106 VAL E CA 1
ATOM 6475 C C . VAL E 1 106 ? -4.137 23.224 76.517 1.00 83.01 106 VAL E C 1
ATOM 6476 O O . VAL E 1 106 ? -4.640 23.102 77.641 1.00 74.83 106 VAL E O 1
ATOM 6480 N N . ALA E 1 107 ? -3.883 24.425 75.990 1.00 78.96 107 ALA E N 1
ATOM 6481 C CA . ALA E 1 107 ? -4.138 25.648 76.741 1.00 73.76 107 ALA E CA 1
ATOM 6482 C C . ALA E 1 107 ? -5.617 26.011 76.807 1.00 78.73 107 ALA E C 1
ATOM 6483 O O . ALA E 1 107 ? -6.007 26.793 77.684 1.00 90.83 107 ALA E O 1
ATOM 6485 N N . TYR E 1 108 ? -6.442 25.458 75.917 1.00 80.44 108 TYR E N 1
ATOM 6486 C CA . TYR E 1 108 ? -7.855 25.833 75.875 1.00 86.69 108 TYR E CA 1
ATOM 6487 C C . TYR E 1 108 ? -8.572 25.585 77.198 1.00 80.05 108 TYR E C 1
ATOM 6488 O O . TYR E 1 108 ? -9.276 26.498 77.666 1.00 79.44 108 TYR E O 1
ATOM 6497 N N . PRO E 1 109 ? -8.484 24.405 77.834 1.00 82.53 109 PRO E N 1
ATOM 6498 C CA . PRO E 1 109 ? -9.177 24.249 79.125 1.00 81.17 109 PRO E CA 1
ATOM 6499 C C . PRO E 1 109 ? -8.739 25.261 80.170 1.00 85.00 109 PRO E C 1
ATOM 6500 O O . PRO E 1 109 ? -9.575 25.756 80.939 1.00 89.24 109 PRO E O 1
ATOM 6504 N N . LEU E 1 110 ? -7.450 25.596 80.206 1.00 82.87 110 LEU E N 1
ATOM 6505 C CA . LEU E 1 110 ? -6.964 26.582 81.165 1.00 74.87 110 LEU E CA 1
ATOM 6506 C C . LEU E 1 110 ? -7.535 27.963 80.865 1.00 86.24 110 LEU E C 1
ATOM 6507 O O . LEU E 1 110 ? -8.246 28.546 81.692 1.00 91.44 110 LEU E O 1
ATOM 6512 N N . ARG E 1 111 ? -7.274 28.482 79.662 1.00 83.99 111 ARG E N 1
ATOM 6513 C CA . ARG E 1 111 ? -7.798 29.789 79.276 1.00 79.30 111 ARG E CA 1
ATOM 6514 C C . ARG E 1 111 ? -9.303 29.877 79.480 1.00 74.65 111 ARG E C 1
ATOM 6515 O O . ARG E 1 111 ? -9.833 30.961 79.749 1.00 78.16 111 ARG E O 1
ATOM 6523 N N . GLU E 1 112 ? -10.006 28.753 79.352 1.00 80.96 112 GLU E N 1
ATOM 6524 C CA . GLU E 1 112 ? -11.449 28.766 79.531 1.00 92.63 112 GLU E CA 1
ATOM 6525 C C . GLU E 1 112 ? -11.856 28.725 81.000 1.00 95.97 112 GLU E C 1
ATOM 6526 O O . GLU E 1 112 ? -12.918 29.250 81.350 1.00 86.38 112 GLU E O 1
ATOM 6532 N N . HIS E 1 113 ? -11.053 28.105 81.874 1.00 105.39 113 HIS E N 1
ATOM 6533 C CA . HIS E 1 113 ? -11.474 27.934 83.260 1.00 101.29 113 HIS E CA 1
ATOM 6534 C C . HIS E 1 113 ? -10.446 28.304 84.328 1.00 100.77 113 HIS E C 1
ATOM 6535 O O . HIS E 1 113 ? -10.810 28.302 85.510 1.00 104.41 113 HIS E O 1
ATOM 6542 N N . THR E 1 114 ? -9.197 28.634 83.980 1.00 104.22 114 THR E N 1
ATOM 6543 C CA . THR E 1 114 ? -8.209 28.776 85.052 1.00 90.75 114 THR E CA 1
ATOM 6544 C C . THR E 1 114 ? -8.059 30.212 85.563 1.00 99.15 114 THR E C 1
ATOM 6545 O O . THR E 1 114 ? -7.848 30.412 86.765 1.00 126.50 114 THR E O 1
ATOM 6549 N N . GLN E 1 115 ? -8.174 31.214 84.687 1.00 86.91 115 GLN E N 1
ATOM 6550 C CA . GLN E 1 115 ? -7.980 32.617 85.054 1.00 101.57 115 GLN E CA 1
ATOM 6551 C C . GLN E 1 115 ? -6.571 32.864 85.610 1.00 99.67 115 GLN E C 1
ATOM 6552 O O . GLN E 1 115 ? -6.376 33.508 86.643 1.00 91.89 115 GLN E O 1
ATOM 6558 N N . LEU E 1 116 ? -5.572 32.319 84.911 1.00 105.42 116 LEU E N 1
ATOM 6559 C CA . LEU E 1 116 ? -4.144 32.351 85.226 1.00 83.38 116 LEU E CA 1
ATOM 6560 C C . LEU E 1 116 ? -3.434 33.355 84.324 1.00 100.24 116 LEU E C 1
ATOM 6561 O O . LEU E 1 116 ? -3.796 33.497 83.149 1.00 108.12 116 LEU E O 1
ATOM 6566 N N . PRO E 1 117 ? -2.433 34.077 84.820 1.00 97.30 117 PRO E N 1
ATOM 6567 C CA . PRO E 1 117 ? -1.725 35.034 83.961 1.00 81.40 117 PRO E CA 1
ATOM 6568 C C . PRO E 1 117 ? -0.966 34.306 82.859 1.00 86.49 117 PRO E C 1
ATOM 6569 O O . PRO E 1 117 ? -0.621 33.127 82.977 1.00 95.83 117 PRO E O 1
ATOM 6573 N N . ALA E 1 118 ? -0.708 35.038 81.775 1.00 89.91 118 ALA E N 1
ATOM 6574 C CA . ALA E 1 118 ? -0.151 34.425 80.569 1.00 81.14 118 ALA E CA 1
ATOM 6575 C C . ALA E 1 118 ? 1.183 33.718 80.787 1.00 80.96 118 ALA E C 1
ATOM 6576 O O . ALA E 1 118 ? 1.332 32.580 80.307 1.00 79.23 118 ALA E O 1
ATOM 6578 N N . PRO E 1 119 ? 2.188 34.307 81.449 1.00 75.25 119 PRO E N 1
ATOM 6579 C CA . PRO E 1 119 ? 3.461 33.576 81.600 1.00 78.01 119 PRO E CA 1
ATOM 6580 C C . PRO E 1 119 ? 3.307 32.269 82.363 1.00 78.85 119 PRO E C 1
ATOM 6581 O O . PRO E 1 119 ? 3.871 31.239 81.961 1.00 85.50 119 PRO E O 1
ATOM 6585 N N . LEU E 1 120 ? 2.497 32.269 83.424 1.00 73.59 120 LEU E N 1
ATOM 6586 C CA . LEU E 1 120 ? 2.303 31.049 84.199 1.00 70.15 120 LEU E CA 1
ATOM 6587 C C . LEU E 1 120 ? 1.524 30.006 83.411 1.00 72.36 120 LEU E C 1
ATOM 6588 O O . LEU E 1 120 ? 1.837 28.813 83.480 1.00 75.54 120 LEU E O 1
ATOM 6593 N N . LEU E 1 121 ? 0.508 30.431 82.656 1.00 80.88 121 LEU E N 1
ATOM 6594 C CA . LEU E 1 121 ? -0.243 29.485 81.835 1.00 71.68 121 LEU E CA 1
ATOM 6595 C C . LEU E 1 121 ? 0.641 28.889 80.747 1.00 69.63 121 LEU E C 1
ATOM 6596 O O . LEU E 1 121 ? 0.540 27.695 80.433 1.00 81.14 121 LEU E O 1
ATOM 6601 N N . HIS E 1 122 ? 1.501 29.714 80.147 1.00 82.00 122 HIS E N 1
ATOM 6602 C CA . HIS E 1 122 ? 2.447 29.234 79.146 1.00 84.59 122 HIS E CA 1
ATOM 6603 C C . HIS E 1 122 ? 3.356 28.165 79.742 1.00 83.45 122 HIS E C 1
ATOM 6604 O O . HIS E 1 122 ? 3.541 27.085 79.159 1.00 80.56 122 HIS E O 1
ATOM 6611 N N . SER E 1 123 ? 3.922 28.446 80.922 1.00 81.77 123 SER E N 1
ATOM 6612 C CA . SER E 1 123 ? 4.793 27.470 81.570 1.00 73.55 123 SER E CA 1
ATOM 6613 C C . SER E 1 123 ? 4.034 26.196 81.933 1.00 72.08 123 SER E C 1
ATOM 6614 O O . SER E 1 123 ? 4.575 25.088 81.813 1.00 65.38 123 SER E O 1
ATOM 6617 N N . THR E 1 124 ? 2.775 26.331 82.363 1.00 70.35 124 THR E N 1
ATOM 6618 C CA . THR E 1 124 ? 1.959 25.164 82.701 1.00 66.93 124 THR E CA 1
ATOM 6619 C C . THR E 1 124 ? 1.723 24.274 81.485 1.00 74.40 124 THR E C 1
ATOM 6620 O O . THR E 1 124 ? 1.860 23.041 81.558 1.00 73.19 124 THR E O 1
ATOM 6624 N N . VAL E 1 125 ? 1.352 24.886 80.358 1.00 68.83 125 VAL E N 1
ATOM 6625 C CA . VAL E 1 125 ? 1.093 24.109 79.151 1.00 65.02 125 VAL E CA 1
ATOM 6626 C C . VAL E 1 125 ? 2.365 23.423 78.670 1.00 70.26 125 VAL E C 1
ATOM 6627 O O . VAL E 1 125 ? 2.339 22.260 78.234 1.00 67.51 125 VAL E O 1
ATOM 6631 N N . MET E 1 126 ? 3.499 24.127 78.750 1.00 69.73 126 MET E N 1
ATOM 6632 C CA . MET E 1 126 ? 4.771 23.513 78.383 1.00 58.48 126 MET E CA 1
ATOM 6633 C C . MET E 1 126 ? 5.082 22.314 79.269 1.00 71.56 126 MET E C 1
ATOM 6634 O O . MET E 1 126 ? 5.525 21.267 78.778 1.00 74.14 126 MET E O 1
ATOM 6639 N N . MET E 1 127 ? 4.867 22.454 80.581 1.00 72.81 127 MET E N 1
ATOM 6640 C CA . MET E 1 127 ? 5.129 21.339 81.486 1.00 72.60 127 MET E CA 1
ATOM 6641 C C . MET E 1 127 ? 4.261 20.131 81.156 1.00 71.88 127 MET E C 1
ATOM 6642 O O . MET E 1 127 ? 4.737 18.993 81.197 1.00 70.55 127 MET E O 1
ATOM 6647 N N . LYS E 1 128 ? 2.978 20.348 80.861 1.00 65.30 128 LYS E N 1
ATOM 6648 C CA . LYS E 1 128 ? 2.111 19.202 80.585 1.00 72.07 128 LYS E CA 1
ATOM 6649 C C . LYS E 1 128 ? 2.474 18.521 79.266 1.00 77.88 128 LYS E C 1
ATOM 6650 O O . LYS E 1 128 ? 2.508 17.278 79.181 1.00 73.47 128 LYS E O 1
ATOM 6656 N N . LEU E 1 129 ? 2.830 19.315 78.248 1.00 63.12 129 LEU E N 1
ATOM 6657 C CA . LEU E 1 129 ? 3.302 18.718 77.003 1.00 68.49 129 LEU E CA 1
ATOM 6658 C C . LEU E 1 129 ? 4.575 17.917 77.243 1.00 72.53 129 LEU E C 1
ATOM 6659 O O . LEU E 1 129 ? 4.753 16.840 76.665 1.00 71.75 129 LEU E O 1
ATOM 6664 N N . GLU E 1 130 ? 5.463 18.420 78.108 1.00 73.67 130 GLU E N 1
ATOM 6665 C CA . GLU E 1 130 ? 6.656 17.664 78.476 1.00 70.53 130 GLU E CA 1
ATOM 6666 C C . GLU E 1 130 ? 6.283 16.372 79.189 1.00 70.53 130 GLU E C 1
ATOM 6667 O O . GLU E 1 130 ? 6.887 15.317 78.950 1.00 70.25 130 GLU E O 1
ATOM 6673 N N . ALA E 1 131 ? 5.293 16.446 80.080 1.00 61.39 131 ALA E N 1
ATOM 6674 C CA . ALA E 1 131 ? 4.837 15.269 80.805 1.00 64.21 131 ALA E CA 1
ATOM 6675 C C . ALA E 1 131 ? 4.387 14.175 79.852 1.00 69.44 131 ALA E C 1
ATOM 6676 O O . ALA E 1 131 ? 4.557 12.986 80.148 1.00 91.62 131 ALA E O 1
ATOM 6678 N N . VAL E 1 132 ? 3.842 14.543 78.695 1.00 69.01 132 VAL E N 1
ATOM 6679 C CA . VAL E 1 132 ? 3.336 13.529 77.773 1.00 56.42 132 VAL E CA 1
ATOM 6680 C C . VAL E 1 132 ? 4.264 13.324 76.568 1.00 71.94 132 VAL E C 1
ATOM 6681 O O . VAL E 1 132 ? 4.012 12.434 75.736 1.00 74.60 132 VAL E O 1
ATOM 6685 N N . GLY E 1 133 ? 5.376 14.053 76.496 1.00 72.50 133 GLY E N 1
ATOM 6686 C CA . GLY E 1 133 ? 6.305 13.903 75.386 1.00 58.83 133 GLY E CA 1
ATOM 6687 C C . GLY E 1 133 ? 5.868 14.537 74.085 1.00 70.44 133 GLY E C 1
ATOM 6688 O O . GLY E 1 133 ? 6.157 13.999 73.008 1.00 77.41 133 GLY E O 1
ATOM 6689 N N . LEU E 1 134 ? 5.165 15.665 74.155 1.00 64.85 134 LEU E N 1
ATOM 6690 C CA . LEU E 1 134 ? 4.747 16.407 72.973 1.00 68.29 134 LEU E CA 1
ATOM 6691 C C . LEU E 1 134 ? 5.288 17.830 72.946 1.00 74.42 134 LEU E C 1
ATOM 6692 O O . LEU E 1 134 ? 4.770 18.663 72.197 1.00 79.80 134 LEU E O 1
ATOM 6697 N N . ARG E 1 135 ? 6.301 18.139 73.757 1.00 80.80 135 ARG E N 1
ATOM 6698 C CA . ARG E 1 135 ? 6.774 19.518 73.827 1.00 80.73 135 ARG E CA 1
ATOM 6699 C C . ARG E 1 135 ? 7.333 19.987 72.490 1.00 72.06 135 ARG E C 1
ATOM 6700 O O . ARG E 1 135 ? 7.105 21.132 72.080 1.00 71.76 135 ARG E O 1
ATOM 6708 N N . GLY E 1 136 ? 8.054 19.115 71.788 1.00 73.39 136 GLY E N 1
ATOM 6709 C CA . GLY E 1 136 ? 8.580 19.491 70.489 1.00 67.10 136 GLY E CA 1
ATOM 6710 C C . GLY E 1 136 ? 7.533 19.657 69.411 1.00 72.35 136 GLY E C 1
ATOM 6711 O O . GLY E 1 136 ? 7.856 20.187 68.344 1.00 79.43 136 GLY E O 1
ATOM 6712 N N . ALA E 1 137 ? 6.289 19.254 69.673 1.00 71.14 137 ALA E N 1
ATOM 6713 C CA . ALA E 1 137 ? 5.205 19.356 68.704 1.00 66.25 137 ALA E CA 1
ATOM 6714 C C . ALA E 1 137 ? 4.204 20.446 69.068 1.00 73.52 137 ALA E C 1
ATOM 6715 O O . ALA E 1 137 ? 3.076 20.440 68.562 1.00 76.56 137 ALA E O 1
ATOM 6717 N N . ALA E 1 138 ? 4.590 21.365 69.958 1.00 77.18 138 ALA E N 1
ATOM 6718 C CA . ALA E 1 138 ? 3.672 22.393 70.445 1.00 71.27 138 ALA E CA 1
ATOM 6719 C C . ALA E 1 138 ? 3.034 23.180 69.304 1.00 75.84 138 ALA E C 1
ATOM 6720 O O . ALA E 1 138 ? 1.823 23.427 69.314 1.00 83.34 138 ALA E O 1
ATOM 6722 N N . LYS E 1 139 ? 3.830 23.579 68.308 1.00 75.72 139 LYS E N 1
ATOM 6723 C CA . LYS E 1 139 ? 3.311 24.411 67.230 1.00 79.42 139 LYS E CA 1
ATOM 6724 C C . LYS E 1 139 ? 2.610 23.611 66.139 1.00 75.39 139 LYS E C 1
ATOM 6725 O O . LYS E 1 139 ? 1.926 24.210 65.306 1.00 75.09 139 LYS E O 1
ATOM 6731 N N . LEU E 1 140 ? 2.785 22.291 66.101 1.00 72.29 140 LEU E N 1
ATOM 6732 C CA . LEU E 1 140 ? 2.180 21.498 65.039 1.00 66.99 140 LEU E CA 1
ATOM 6733 C C . LEU E 1 140 ? 0.656 21.543 65.106 1.00 66.19 140 LEU E C 1
ATOM 6734 O O . LEU E 1 140 ? 0.059 21.629 66.183 1.00 73.98 140 LEU E O 1
ATOM 6739 N N . MET E 1 141 ? 0.028 21.481 63.931 1.00 76.42 141 MET E N 1
ATOM 6740 C CA . MET E 1 141 ? -1.419 21.358 63.844 1.00 64.68 141 MET E CA 1
ATOM 6741 C C . MET E 1 141 ? -1.809 19.888 63.959 1.00 70.30 141 MET E C 1
ATOM 6742 O O . MET E 1 141 ? -0.990 19.002 63.704 1.00 75.10 141 MET E O 1
ATOM 6747 N N . PRO E 1 142 ? -3.055 19.598 64.364 1.00 76.74 142 PRO E N 1
ATOM 6748 C CA . PRO E 1 142 ? -3.482 18.186 64.440 1.00 67.83 142 PRO E CA 1
ATOM 6749 C C . PRO E 1 142 ? -3.302 17.413 63.145 1.00 73.17 142 PRO E C 1
ATOM 6750 O O . PRO E 1 142 ? -2.953 16.223 63.183 1.00 87.63 142 PRO E O 1
ATOM 6754 N N . SER E 1 143 ? -3.533 18.052 61.998 1.00 79.45 143 SER E N 1
ATOM 6755 C CA . SER E 1 143 ? -3.363 17.366 60.720 1.00 75.65 143 SER E CA 1
ATOM 6756 C C . SER E 1 143 ? -1.921 16.928 60.506 1.00 73.69 143 SER E C 1
ATOM 6757 O O . SER E 1 143 ? -1.667 15.957 59.784 1.00 85.56 143 SER E O 1
ATOM 6760 N N . GLU E 1 144 ? -0.970 17.625 61.119 1.00 67.85 144 GLU E N 1
ATOM 6761 C CA . GLU E 1 144 ? 0.441 17.294 60.976 1.00 73.76 144 GLU E CA 1
ATOM 6762 C C . GLU E 1 144 ? 0.889 16.191 61.925 1.00 75.02 144 GLU E C 1
ATOM 6763 O O . GLU E 1 144 ? 2.053 15.777 61.866 1.00 85.19 144 GLU E O 1
ATOM 6769 N N . LEU E 1 145 ? -0.000 15.692 62.780 1.00 69.90 145 LEU E N 1
ATOM 6770 C CA . LEU E 1 145 ? 0.365 14.689 63.765 1.00 62.37 145 LEU E CA 1
ATOM 6771 C C . LEU E 1 145 ? 0.181 13.298 63.179 1.00 67.77 145 LEU E C 1
ATOM 6772 O O . LEU E 1 145 ? -0.666 13.075 62.312 1.00 70.46 145 LEU E O 1
ATOM 6777 N N . SER E 1 146 ? 0.986 12.361 63.672 1.00 60.97 146 SER E N 1
ATOM 6778 C CA . SER E 1 146 ? 0.938 10.971 63.255 1.00 68.09 146 SER E CA 1
ATOM 6779 C C . SER E 1 146 ? 1.224 10.079 64.457 1.00 58.97 146 SER E C 1
ATOM 6780 O O . SER E 1 146 ? 1.685 10.539 65.503 1.00 61.19 146 SER E O 1
ATOM 6783 N N . GLY E 1 147 ? 0.938 8.789 64.297 1.00 65.63 147 GLY E N 1
ATOM 6784 C CA . GLY E 1 147 ? 1.165 7.851 65.374 1.00 53.55 147 GLY E CA 1
ATOM 6785 C C . GLY E 1 147 ? 0.344 8.187 66.604 1.00 67.85 147 GLY E C 1
ATOM 6786 O O . GLY E 1 147 ? -0.792 8.672 66.534 1.00 84.20 147 GLY E O 1
ATOM 6787 N N . GLY E 1 148 ? 0.945 7.923 67.760 1.00 61.72 148 GLY E N 1
ATOM 6788 C CA . GLY E 1 148 ? 0.353 8.141 69.066 1.00 56.37 148 GLY E CA 1
ATOM 6789 C C . GLY E 1 148 ? 0.156 9.592 69.444 1.00 68.08 148 GLY E C 1
ATOM 6790 O O . GLY E 1 148 ? -0.628 9.864 70.362 1.00 82.71 148 GLY E O 1
ATOM 6791 N N . MET E 1 149 ? 0.817 10.523 68.747 1.00 67.32 149 MET E N 1
ATOM 6792 C CA . MET E 1 149 ? 0.852 11.911 69.197 1.00 71.25 149 MET E CA 1
ATOM 6793 C C . MET E 1 149 ? -0.542 12.460 69.471 1.00 59.16 149 MET E C 1
ATOM 6794 O O . MET E 1 149 ? -0.793 13.009 70.552 1.00 62.65 149 MET E O 1
ATOM 6799 N N . ALA E 1 150 ? -1.487 12.238 68.557 1.00 61.37 150 ALA E N 1
ATOM 6800 C CA . ALA E 1 150 ? -2.826 12.775 68.773 1.00 55.56 150 ALA E CA 1
ATOM 6801 C C . ALA E 1 150 ? -3.380 12.309 70.109 1.00 65.06 150 ALA E C 1
ATOM 6802 O O . ALA E 1 150 ? -3.831 13.129 70.920 1.00 66.23 150 ALA E O 1
ATOM 6804 N N A ARG E 1 151 ? -3.330 10.997 70.366 0.50 64.79 151 ARG E N 1
ATOM 6805 N N B ARG E 1 151 ? -3.333 10.996 70.367 0.50 64.60 151 ARG E N 1
ATOM 6806 C CA A ARG E 1 151 ? -3.797 10.465 71.643 0.50 61.79 151 ARG E CA 1
ATOM 6807 C CA B ARG E 1 151 ? -3.801 10.472 71.647 0.50 61.78 151 ARG E CA 1
ATOM 6808 C C A ARG E 1 151 ? -3.164 11.223 72.799 0.50 60.93 151 ARG E C 1
ATOM 6809 C C B ARG E 1 151 ? -3.165 11.233 72.798 0.50 61.06 151 ARG E C 1
ATOM 6810 O O A ARG E 1 151 ? -3.865 11.768 73.661 0.50 60.42 151 ARG E O 1
ATOM 6811 O O B ARG E 1 151 ? -3.862 11.778 73.664 0.50 60.35 151 ARG E O 1
ATOM 6826 N N . ARG E 1 152 ? -1.833 11.328 72.779 1.00 58.41 152 ARG E N 1
ATOM 6827 C CA . ARG E 1 152 ? -1.117 12.001 73.847 1.00 47.37 152 ARG E CA 1
ATOM 6828 C C . ARG E 1 152 ? -1.587 13.440 74.006 1.00 59.23 152 ARG E C 1
ATOM 6829 O O . ARG E 1 152 ? -1.829 13.896 75.130 1.00 71.07 152 ARG E O 1
ATOM 6837 N N . ALA E 1 153 ? -1.833 14.132 72.893 1.00 59.88 153 ALA E N 1
ATOM 6838 C CA . ALA E 1 153 ? -2.328 15.496 72.998 1.00 68.96 153 ALA E CA 1
ATOM 6839 C C . ALA E 1 153 ? -3.655 15.521 73.735 1.00 70.53 153 ALA E C 1
ATOM 6840 O O . ALA E 1 153 ? -3.812 16.255 74.720 1.00 74.20 153 ALA E O 1
ATOM 6842 N N . ALA E 1 154 ? -4.575 14.626 73.357 1.00 64.67 154 ALA E N 1
ATOM 6843 C CA . ALA E 1 154 ? -5.840 14.558 74.073 1.00 62.58 154 ALA E CA 1
ATOM 6844 C C . ALA E 1 154 ? -5.593 14.306 75.552 1.00 72.48 154 ALA E C 1
ATOM 6845 O O . ALA E 1 154 ? -6.151 15.002 76.410 1.00 79.62 154 ALA E O 1
ATOM 6847 N N . LEU E 1 155 ? -4.672 13.391 75.863 1.00 60.76 155 LEU E N 1
ATOM 6848 C CA . LEU E 1 155 ? -4.363 13.113 77.258 1.00 69.97 155 LEU E CA 1
ATOM 6849 C C . LEU E 1 155 ? -3.861 14.368 77.957 1.00 74.69 155 LEU E C 1
ATOM 6850 O O . LEU E 1 155 ? -4.324 14.707 79.053 1.00 76.93 155 LEU E O 1
ATOM 6855 N N . ALA E 1 156 ? -2.939 15.092 77.313 1.00 65.59 156 ALA E N 1
ATOM 6856 C CA . ALA E 1 156 ? -2.446 16.336 77.891 1.00 63.37 156 ALA E CA 1
ATOM 6857 C C . ALA E 1 156 ? -3.592 17.306 78.151 1.00 66.43 156 ALA E C 1
ATOM 6858 O O . ALA E 1 156 ? -3.612 17.996 79.176 1.00 81.69 156 ALA E O 1
ATOM 6860 N N . ARG E 1 157 ? -4.565 17.363 77.238 1.00 74.20 157 ARG E N 1
ATOM 6861 C CA . ARG E 1 157 ? -5.715 18.235 77.451 1.00 73.11 157 ARG E CA 1
ATOM 6862 C C . ARG E 1 157 ? -6.572 17.761 78.619 1.00 68.12 157 ARG E C 1
ATOM 6863 O O . ARG E 1 157 ? -7.148 18.584 79.340 1.00 74.12 157 ARG E O 1
ATOM 6871 N N . ALA E 1 158 ? -6.666 16.444 78.823 1.00 72.70 158 ALA E N 1
ATOM 6872 C CA . ALA E 1 158 ? -7.519 15.927 79.889 1.00 75.96 158 ALA E CA 1
ATOM 6873 C C . ALA E 1 158 ? -6.952 16.209 81.276 1.00 81.15 158 ALA E C 1
ATOM 6874 O O . ALA E 1 158 ? -7.719 16.455 82.212 1.00 94.55 158 ALA E O 1
ATOM 6876 N N . ILE E 1 159 ? -5.628 16.206 81.430 1.00 81.19 159 ILE E N 1
ATOM 6877 C CA . ILE E 1 159 ? -5.023 16.437 82.739 1.00 85.28 159 ILE E CA 1
ATOM 6878 C C . ILE E 1 159 ? -4.666 17.906 82.907 1.00 87.49 159 ILE E C 1
ATOM 6879 O O . ILE E 1 159 ? -3.933 18.275 83.833 1.00 86.14 159 ILE E O 1
ATOM 6884 N N . ALA E 1 160 ? -5.178 18.753 82.014 1.00 79.31 160 ALA E N 1
ATOM 6885 C CA . ALA E 1 160 ? -4.788 20.159 82.030 1.00 72.51 160 ALA E CA 1
ATOM 6886 C C . ALA E 1 160 ? -5.302 20.864 83.279 1.00 88.90 160 ALA E C 1
ATOM 6887 O O . ALA E 1 160 ? -4.568 21.629 83.914 1.00 89.09 160 ALA E O 1
ATOM 6889 N N . LEU E 1 161 ? -6.560 20.618 83.644 1.00 83.29 161 LEU E N 1
ATOM 6890 C CA . LEU E 1 161 ? -7.188 21.298 84.768 1.00 83.88 161 LEU E CA 1
ATOM 6891 C C . LEU E 1 161 ? -7.001 20.586 86.102 1.00 96.97 161 LEU E C 1
ATOM 6892 O O . LEU E 1 161 ? -7.304 21.180 87.143 1.00 113.82 161 LEU E O 1
ATOM 6897 N N . GLU E 1 162 ? -6.504 19.349 86.101 1.00 90.40 162 GLU E N 1
ATOM 6898 C CA . GLU E 1 162 ? -6.213 18.601 87.319 1.00 90.27 162 GLU E CA 1
ATOM 6899 C C . GLU E 1 162 ? -7.402 18.492 88.282 1.00 96.37 162 GLU E C 1
ATOM 6900 O O . GLU E 1 162 ? -7.282 18.831 89.461 1.00 94.28 162 GLU E O 1
ATOM 6906 N N . PRO E 1 163 ? -8.576 18.028 87.805 1.00 99.92 163 PRO E N 1
ATOM 6907 C CA . PRO E 1 163 ? -9.740 17.968 88.698 1.00 98.83 163 PRO E CA 1
ATOM 6908 C C . PRO E 1 163 ? -9.599 16.894 89.763 1.00 98.51 163 PRO E C 1
ATOM 6909 O O . PRO E 1 163 ? -8.606 16.162 89.781 1.00 99.59 163 PRO E O 1
ATOM 6913 N N . ASP E 1 164 ? -10.593 16.784 90.650 1.00 99.30 164 ASP E N 1
ATOM 6914 C CA . ASP E 1 164 ? -10.543 15.749 91.677 1.00 96.15 164 ASP E CA 1
ATOM 6915 C C . ASP E 1 164 ? -10.661 14.353 91.078 1.00 91.20 164 ASP E C 1
ATOM 6916 O O . ASP E 1 164 ? -10.102 13.398 91.628 1.00 89.23 164 ASP E O 1
ATOM 6921 N N . LEU E 1 165 ? -11.381 14.212 89.967 1.00 88.74 165 LEU E N 1
ATOM 6922 C CA . LEU E 1 165 ? -11.568 12.924 89.313 1.00 90.28 165 LEU E CA 1
ATOM 6923 C C . LEU E 1 165 ? -11.157 13.022 87.854 1.00 92.43 165 LEU E C 1
ATOM 6924 O O . LEU E 1 165 ? -11.630 13.902 87.126 1.00 102.89 165 LEU E O 1
ATOM 6929 N N . ILE E 1 166 ? -10.279 12.115 87.434 1.00 88.50 166 ILE E N 1
ATOM 6930 C CA . ILE E 1 166 ? -9.902 11.981 86.034 1.00 85.79 166 ILE E CA 1
ATOM 6931 C C . ILE E 1 166 ? -10.129 10.536 85.609 1.00 88.10 166 ILE E C 1
ATOM 6932 O O . ILE E 1 166 ? -9.689 9.601 86.291 1.00 81.19 166 ILE E O 1
ATOM 6937 N N . MET E 1 167 ? -10.833 10.363 84.496 1.00 86.16 167 MET E N 1
ATOM 6938 C CA . MET E 1 167 ? -11.159 9.058 83.938 1.00 86.71 167 MET E CA 1
ATOM 6939 C C . MET E 1 167 ? -10.427 8.893 82.613 1.00 87.66 167 MET E C 1
ATOM 6940 O O . MET E 1 167 ? -10.442 9.800 81.780 1.00 96.92 167 MET E O 1
ATOM 6945 N N . PHE E 1 168 ? -9.745 7.760 82.454 1.00 79.22 168 PHE E N 1
ATOM 6946 C CA . PHE E 1 168 ? -8.911 7.445 81.300 1.00 77.65 168 PHE E CA 1
ATOM 6947 C C . PHE E 1 168 ? -9.496 6.232 80.589 1.00 88.13 168 PHE E C 1
ATOM 6948 O O . PHE E 1 168 ? -9.682 5.182 81.216 1.00 88.35 168 PHE E O 1
ATOM 6956 N N . ASP E 1 169 ? -9.814 6.375 79.299 1.00 92.03 169 ASP E N 1
ATOM 6957 C CA . ASP E 1 169 ? -10.238 5.243 78.475 1.00 90.12 169 ASP E CA 1
ATOM 6958 C C . ASP E 1 169 ? -9.043 4.797 77.633 1.00 84.75 169 ASP E C 1
ATOM 6959 O O . ASP E 1 169 ? -8.701 5.439 76.636 1.00 92.76 169 ASP E O 1
ATOM 6964 N N . GLU E 1 170 ? -8.419 3.694 78.037 1.00 82.08 170 GLU E N 1
ATOM 6965 C CA . GLU E 1 170 ? -7.277 3.113 77.338 1.00 76.37 170 GLU E CA 1
ATOM 6966 C C . GLU E 1 170 ? -6.160 4.131 77.090 1.00 77.10 170 GLU E C 1
ATOM 6967 O O . GLU E 1 170 ? -5.796 4.395 75.939 1.00 82.38 170 GLU E O 1
ATOM 6973 N N . PRO E 1 171 ? -5.590 4.715 78.149 1.00 74.30 171 PRO E N 1
ATOM 6974 C CA . PRO E 1 171 ? -4.581 5.770 77.957 1.00 78.84 171 PRO E CA 1
ATOM 6975 C C . PRO E 1 171 ? -3.240 5.276 77.424 1.00 75.83 171 PRO E C 1
ATOM 6976 O O . PRO E 1 171 ? -2.401 6.112 77.056 1.00 76.16 171 PRO E O 1
ATOM 6980 N N . PHE E 1 172 ? -3.003 3.965 77.366 1.00 78.47 172 PHE E N 1
ATOM 6981 C CA . PHE E 1 172 ? -1.696 3.433 76.995 1.00 71.76 172 PHE E CA 1
ATOM 6982 C C . PHE E 1 172 ? -1.652 2.848 75.587 1.00 64.79 172 PHE E C 1
ATOM 6983 O O . PHE E 1 172 ? -0.585 2.400 75.156 1.00 80.00 172 PHE E O 1
ATOM 6991 N N . VAL E 1 173 ? -2.773 2.842 74.859 1.00 70.85 173 VAL E N 1
ATOM 6992 C CA . VAL E 1 173 ? -2.861 2.205 73.547 1.00 79.24 173 VAL E CA 1
ATOM 6993 C C . VAL E 1 173 ? -2.175 3.064 72.491 1.00 78.03 173 VAL E C 1
ATOM 6994 O O . VAL E 1 173 ? -2.149 4.297 72.580 1.00 74.71 173 VAL E O 1
ATOM 6998 N N . GLY E 1 174 ? -1.607 2.405 71.478 1.00 80.65 174 GLY E N 1
ATOM 6999 C CA . GLY E 1 174 ? -1.032 3.110 70.343 1.00 67.91 174 GLY E CA 1
ATOM 7000 C C . GLY E 1 174 ? 0.254 3.855 70.630 1.00 63.38 174 GLY E C 1
ATOM 7001 O O . GLY E 1 174 ? 0.517 4.884 69.998 1.00 76.86 174 GLY E O 1
ATOM 7002 N N . GLN E 1 175 ? 1.071 3.360 71.563 1.00 62.12 175 GLN E N 1
ATOM 7003 C CA . GLN E 1 175 ? 2.330 3.996 71.921 1.00 55.01 175 GLN E CA 1
ATOM 7004 C C . GLN E 1 175 ? 3.464 2.978 71.856 1.00 58.04 175 GLN E C 1
ATOM 7005 O O . GLN E 1 175 ? 3.249 1.773 72.021 1.00 74.86 175 GLN E O 1
ATOM 7011 N N . ASP E 1 176 ? 4.679 3.472 71.592 1.00 58.69 176 ASP E N 1
ATOM 7012 C CA . ASP E 1 176 ? 5.870 2.636 71.671 1.00 64.62 176 ASP E CA 1
ATOM 7013 C C . ASP E 1 176 ? 6.219 2.363 73.140 1.00 73.91 176 ASP E C 1
ATOM 7014 O O . ASP E 1 176 ? 5.710 3.038 74.039 1.00 63.75 176 ASP E O 1
ATOM 7019 N N . PRO E 1 177 ? 7.061 1.353 73.411 1.00 74.73 177 PRO E N 1
ATOM 7020 C CA . PRO E 1 177 ? 7.313 0.967 74.816 1.00 72.48 177 PRO E CA 1
ATOM 7021 C C . PRO E 1 177 ? 7.769 2.087 75.749 1.00 74.17 177 PRO E C 1
ATOM 7022 O O . PRO E 1 177 ? 7.267 2.176 76.882 1.00 69.21 177 PRO E O 1
ATOM 7026 N N . ILE E 1 178 ? 8.676 2.961 75.306 1.00 68.27 178 ILE E N 1
ATOM 7027 C CA . ILE E 1 178 ? 9.181 4.011 76.188 1.00 61.30 178 ILE E CA 1
ATOM 7028 C C . ILE E 1 178 ? 8.076 5.003 76.541 1.00 65.02 178 ILE E C 1
ATOM 7029 O O . ILE E 1 178 ? 7.905 5.384 77.708 1.00 73.98 178 ILE E O 1
ATOM 7034 N N . THR E 1 179 ? 7.298 5.426 75.541 1.00 68.75 179 THR E N 1
ATOM 7035 C CA . THR E 1 179 ? 6.192 6.346 75.804 1.00 70.89 179 THR E CA 1
ATOM 7036 C C . THR E 1 179 ? 5.133 5.702 76.690 1.00 71.49 179 THR E C 1
ATOM 7037 O O . THR E 1 179 ? 4.516 6.372 77.529 1.00 71.08 179 THR E O 1
ATOM 7041 N N . MET E 1 180 ? 4.878 4.408 76.486 1.00 64.18 180 MET E N 1
ATOM 7042 C CA . MET E 1 180 ? 3.932 3.690 77.332 1.00 68.55 180 MET E CA 1
ATOM 7043 C C . MET E 1 180 ? 4.370 3.721 78.793 1.00 67.43 180 MET E C 1
ATOM 7044 O O . MET E 1 180 ? 3.551 3.958 79.700 1.00 65.76 180 MET E O 1
ATOM 7049 N N . GLY E 1 181 ? 5.666 3.507 79.036 1.00 61.78 181 GLY E N 1
ATOM 7050 C CA . GLY E 1 181 ? 6.182 3.636 80.388 1.00 71.25 181 GLY E CA 1
ATOM 7051 C C . GLY E 1 181 ? 6.007 5.040 80.936 1.00 75.48 181 GLY E C 1
ATOM 7052 O O . GLY E 1 181 ? 5.642 5.223 82.105 1.00 79.33 181 GLY E O 1
ATOM 7053 N N . VAL E 1 182 ? 6.280 6.050 80.101 1.00 68.39 182 VAL E N 1
ATOM 7054 C CA . VAL E 1 182 ? 6.105 7.439 80.524 1.00 62.41 182 VAL E CA 1
ATOM 7055 C C . VAL E 1 182 ? 4.669 7.699 80.960 1.00 63.03 182 VAL E C 1
ATOM 7056 O O . VAL E 1 182 ? 4.425 8.362 81.972 1.00 61.57 182 VAL E O 1
ATOM 7060 N N . LEU E 1 183 ? 3.696 7.189 80.206 1.00 60.69 183 LEU E N 1
ATOM 7061 C CA . LEU E 1 183 ? 2.300 7.495 80.517 1.00 60.91 183 LEU E CA 1
ATOM 7062 C C . LEU E 1 183 ? 1.830 6.780 81.783 1.00 58.84 183 LEU E C 1
ATOM 7063 O O . LEU E 1 183 ? 1.098 7.365 82.602 1.00 58.59 183 LEU E O 1
ATOM 7068 N N . VAL E 1 184 ? 2.248 5.521 81.968 1.00 55.79 184 VAL E N 1
ATOM 7069 C CA . VAL E 1 184 ? 1.929 4.816 83.212 1.00 56.15 184 VAL E CA 1
ATOM 7070 C C . VAL E 1 184 ? 2.494 5.579 84.409 1.00 59.50 184 VAL E C 1
ATOM 7071 O O . VAL E 1 184 ? 1.789 5.851 85.401 1.00 58.24 184 VAL E O 1
ATOM 7075 N N . LYS E 1 185 ? 3.778 5.956 84.318 1.00 60.23 185 LYS E N 1
ATOM 7076 C CA . LYS E 1 185 ? 4.412 6.753 85.363 1.00 54.77 185 LYS E CA 1
ATOM 7077 C C . LYS E 1 185 ? 3.668 8.060 85.574 1.00 59.40 185 LYS E C 1
ATOM 7078 O O . LYS E 1 185 ? 3.572 8.558 86.701 1.00 73.98 185 LYS E O 1
ATOM 7084 N N . LEU E 1 186 ? 3.153 8.636 84.488 1.00 64.16 186 LEU E N 1
ATOM 7085 C CA . LEU E 1 186 ? 2.422 9.893 84.561 1.00 65.87 186 LEU E CA 1
ATOM 7086 C C . LEU E 1 186 ? 1.203 9.768 85.454 1.00 69.03 186 LEU E C 1
ATOM 7087 O O . LEU E 1 186 ? 0.981 10.605 86.335 1.00 71.23 186 LEU E O 1
ATOM 7092 N N . ILE E 1 187 ? 0.366 8.762 85.202 1.00 63.03 187 ILE E N 1
ATOM 7093 C CA . ILE E 1 187 ? -0.847 8.634 86.011 1.00 60.68 187 ILE E CA 1
ATOM 7094 C C . ILE E 1 187 ? -0.490 8.362 87.469 1.00 72.21 187 ILE E C 1
ATOM 7095 O O . ILE E 1 187 ? -1.074 8.961 88.392 1.00 68.47 187 ILE E O 1
ATOM 7100 N N . SER E 1 188 ? 0.502 7.491 87.701 1.00 72.61 188 SER E N 1
ATOM 7101 C CA . SER E 1 188 ? 0.901 7.201 89.076 1.00 62.93 188 SER E CA 1
ATOM 7102 C C . SER E 1 188 ? 1.350 8.469 89.801 1.00 67.18 188 SER E C 1
ATOM 7103 O O . SER E 1 188 ? 0.893 8.762 90.916 1.00 73.57 188 SER E O 1
ATOM 7106 N N . GLU E 1 189 ? 2.230 9.248 89.167 1.00 69.73 189 GLU E N 1
ATOM 7107 C CA . GLU E 1 189 ? 2.801 10.427 89.809 1.00 63.50 189 GLU E CA 1
ATOM 7108 C C . GLU E 1 189 ? 1.789 11.555 89.935 1.00 69.28 189 GLU E C 1
ATOM 7109 O O . GLU E 1 189 ? 1.864 12.346 90.878 1.00 76.56 189 GLU E O 1
ATOM 7115 N N . LEU E 1 190 ? 0.855 11.659 88.989 1.00 68.67 190 LEU E N 1
ATOM 7116 C CA . LEU E 1 190 ? -0.228 12.627 89.104 1.00 74.40 190 LEU E CA 1
ATOM 7117 C C . LEU E 1 190 ? -1.058 12.351 90.350 1.00 78.64 190 LEU E C 1
ATOM 7118 O O . LEU E 1 190 ? -1.273 13.243 91.187 1.00 80.18 190 LEU E O 1
ATOM 7123 N N . ASN E 1 191 ? -1.505 11.097 90.504 1.00 81.60 191 ASN E N 1
ATOM 7124 C CA . ASN E 1 191 ? -2.254 10.730 91.705 1.00 70.47 191 ASN E CA 1
ATOM 7125 C C . ASN E 1 191 ? -1.429 10.971 92.964 1.00 78.17 191 ASN E C 1
ATOM 7126 O O . ASN E 1 191 ? -1.946 11.479 93.969 1.00 71.26 191 ASN E O 1
ATOM 7131 N N . SER E 1 192 ? -0.141 10.627 92.927 1.00 77.07 192 SER E N 1
ATOM 7132 C CA . SER E 1 192 ? 0.696 10.762 94.118 1.00 62.65 192 SER E CA 1
ATOM 7133 C C . SER E 1 192 ? 0.858 12.223 94.523 1.00 74.45 192 SER E C 1
ATOM 7134 O O . SER E 1 192 ? 0.638 12.585 95.683 1.00 79.60 192 SER E O 1
ATOM 7137 N N . ALA E 1 193 ? 1.229 13.081 93.570 1.00 87.25 193 ALA E N 1
ATOM 7138 C CA . ALA E 1 193 ? 1.592 14.457 93.890 1.00 79.58 193 ALA E CA 1
ATOM 7139 C C . ALA E 1 193 ? 0.371 15.319 94.172 1.00 84.22 193 ALA E C 1
ATOM 7140 O O . ALA E 1 193 ? 0.419 16.199 95.039 1.00 87.46 193 ALA E O 1
ATOM 7142 N N . LEU E 1 194 ? -0.729 15.095 93.454 1.00 87.09 194 LEU E N 1
ATOM 7143 C CA . LEU E 1 194 ? -1.873 15.983 93.569 1.00 75.77 194 LEU E CA 1
ATOM 7144 C C . LEU E 1 194 ? -3.068 15.360 94.272 1.00 75.17 194 LEU E C 1
ATOM 7145 O O . LEU E 1 194 ? -4.027 16.080 94.574 1.00 69.85 194 LEU E O 1
ATOM 7150 N N . GLY E 1 195 ? -3.030 14.062 94.562 1.00 79.09 195 GLY E N 1
ATOM 7151 C CA . GLY E 1 195 ? -4.165 13.410 95.184 1.00 76.08 195 GLY E CA 1
ATOM 7152 C C . GLY E 1 195 ? -5.347 13.203 94.269 1.00 77.20 195 GLY E C 1
ATOM 7153 O O . GLY E 1 195 ? -6.468 13.008 94.749 1.00 78.73 195 GLY E O 1
ATOM 7154 N N . VAL E 1 196 ? -5.128 13.242 92.953 1.00 74.13 196 VAL E N 1
ATOM 7155 C CA . VAL E 1 196 ? -6.211 13.074 91.992 1.00 82.71 196 VAL E CA 1
ATOM 7156 C C . VAL E 1 196 ? -6.760 11.656 92.063 1.00 87.26 196 VAL E C 1
ATOM 7157 O O . VAL E 1 196 ? -6.002 10.677 92.087 1.00 88.45 196 VAL E O 1
ATOM 7161 N N . THR E 1 197 ? -8.084 11.539 92.096 1.00 87.79 197 THR E N 1
ATOM 7162 C CA . THR E 1 197 ? -8.739 10.241 92.005 1.00 80.95 197 THR E CA 1
ATOM 7163 C C . THR E 1 197 ? -8.801 9.819 90.542 1.00 82.95 197 THR E C 1
ATOM 7164 O O . THR E 1 197 ? -9.368 10.533 89.708 1.00 88.02 197 THR E O 1
ATOM 7168 N N . CYS E 1 198 ? -8.223 8.664 90.231 1.00 79.14 198 CYS E N 1
ATOM 7169 C CA . CYS E 1 198 ? -8.061 8.218 88.855 1.00 77.47 198 CYS E CA 1
ATOM 7170 C C . CYS E 1 198 ? -8.857 6.943 88.622 1.00 80.86 198 CYS E C 1
ATOM 7171 O O . CYS E 1 198 ? -8.813 6.019 89.440 1.00 80.06 198 CYS E O 1
ATOM 7174 N N . VAL E 1 199 ? -9.594 6.907 87.516 1.00 81.41 199 VAL E N 1
ATOM 7175 C CA . VAL E 1 199 ? -10.239 5.693 87.023 1.00 78.69 199 VAL E CA 1
ATOM 7176 C C . VAL E 1 199 ? -9.603 5.367 85.680 1.00 84.02 199 VAL E C 1
ATOM 7177 O O . VAL E 1 199 ? -9.541 6.234 84.805 1.00 91.85 199 VAL E O 1
ATOM 7181 N N . VAL E 1 200 ? -9.078 4.152 85.534 1.00 82.30 200 VAL E N 1
ATOM 7182 C CA . VAL E 1 200 ? -8.346 3.751 84.334 1.00 73.98 200 VAL E CA 1
ATOM 7183 C C . VAL E 1 200 ? -8.991 2.504 83.747 1.00 77.48 200 VAL E C 1
ATOM 7184 O O . VAL E 1 200 ? -9.180 1.507 84.453 1.00 81.61 200 VAL E O 1
ATOM 7188 N N . VAL E 1 201 ? -9.335 2.566 82.461 1.00 78.51 201 VAL E N 1
ATOM 7189 C CA . VAL E 1 201 ? -9.809 1.413 81.701 1.00 81.80 201 VAL E CA 1
ATOM 7190 C C . VAL E 1 201 ? -8.672 0.990 80.780 1.00 74.83 201 VAL E C 1
ATOM 7191 O O . VAL E 1 201 ? -8.202 1.791 79.964 1.00 88.74 201 VAL E O 1
ATOM 7195 N N . SER E 1 202 ? -8.217 -0.255 80.916 1.00 58.27 202 SER E N 1
ATOM 7196 C CA . SER E 1 202 ? -7.043 -0.702 80.179 1.00 71.22 202 SER E CA 1
ATOM 7197 C C . SER E 1 202 ? -7.090 -2.206 79.950 1.00 74.00 202 SER E C 1
ATOM 7198 O O . SER E 1 202 ? -7.527 -2.961 80.822 1.00 76.11 202 SER E O 1
ATOM 7201 N N . HIS E 1 203 ? -6.644 -2.626 78.766 1.00 81.47 203 HIS E N 1
ATOM 7202 C CA . HIS E 1 203 ? -6.318 -4.019 78.500 1.00 88.32 203 HIS E CA 1
ATOM 7203 C C . HIS E 1 203 ? -4.831 -4.301 78.667 1.00 85.49 203 HIS E C 1
ATOM 7204 O O . HIS E 1 203 ? -4.404 -5.445 78.483 1.00 95.67 203 HIS E O 1
ATOM 7211 N N . ASP E 1 204 ? -4.041 -3.288 79.025 1.00 75.34 204 ASP E N 1
ATOM 7212 C CA . ASP E 1 204 ? -2.612 -3.442 79.295 1.00 76.84 204 ASP E CA 1
ATOM 7213 C C . ASP E 1 204 ? -2.454 -3.862 80.754 1.00 90.00 204 ASP E C 1
ATOM 7214 O O . ASP E 1 204 ? -2.201 -3.056 81.652 1.00 84.91 204 ASP E O 1
ATOM 7219 N N . VAL E 1 205 ? -2.620 -5.169 80.971 1.00 84.00 205 VAL E N 1
ATOM 7220 C CA . VAL E 1 205 ? -2.841 -5.683 82.324 1.00 78.36 205 VAL E CA 1
ATOM 7221 C C . VAL E 1 205 ? -1.673 -5.395 83.267 1.00 80.96 205 VAL E C 1
ATOM 7222 O O . VAL E 1 205 ? -1.911 -4.842 84.356 1.00 78.30 205 VAL E O 1
ATOM 7226 N N . PRO E 1 206 ? -0.411 -5.719 82.930 1.00 78.41 206 PRO E N 1
ATOM 7227 C CA . PRO E 1 206 ? 0.670 -5.467 83.902 1.00 66.07 206 PRO E CA 1
ATOM 7228 C C . PRO E 1 206 ? 0.856 -3.996 84.235 1.00 76.04 206 PRO E C 1
ATOM 7229 O O . PRO E 1 206 ? 1.056 -3.649 85.408 1.00 72.41 206 PRO E O 1
ATOM 7233 N N . GLU E 1 207 ? 0.761 -3.115 83.234 1.00 73.79 207 GLU E N 1
ATOM 7234 C CA . GLU E 1 207 ? 0.944 -1.690 83.486 1.00 70.11 207 GLU E CA 1
ATOM 7235 C C . GLU E 1 207 ? -0.133 -1.152 84.416 1.00 76.19 207 GLU E C 1
ATOM 7236 O O . GLU E 1 207 ? 0.167 -0.445 85.385 1.00 85.12 207 GLU E O 1
ATOM 7242 N N . VAL E 1 208 ? -1.399 -1.472 84.140 1.00 68.52 208 VAL E N 1
ATOM 7243 C CA . VAL E 1 208 ? -2.458 -0.892 84.955 1.00 67.82 208 VAL E CA 1
ATOM 7244 C C . VAL E 1 208 ? -2.464 -1.510 86.345 1.00 73.70 208 VAL E C 1
ATOM 7245 O O . VAL E 1 208 ? -2.782 -0.828 87.326 1.00 67.66 208 VAL E O 1
ATOM 7249 N N . LEU E 1 209 ? -2.105 -2.793 86.471 1.00 64.24 209 LEU E N 1
ATOM 7250 C CA . LEU E 1 209 ? -2.051 -3.380 87.804 1.00 66.91 209 LEU E CA 1
ATOM 7251 C C . LEU E 1 209 ? -0.846 -2.903 88.609 1.00 74.49 209 LEU E C 1
ATOM 7252 O O . LEU E 1 209 ? -0.893 -2.949 89.841 1.00 82.69 209 LEU E O 1
ATOM 7257 N N . SER E 1 210 ? 0.228 -2.449 87.950 1.00 69.69 210 SER E N 1
ATOM 7258 C CA . SER E 1 210 ? 1.379 -1.937 88.690 1.00 69.15 210 SER E CA 1
ATOM 7259 C C . SER E 1 210 ? 1.090 -0.627 89.416 1.00 74.34 210 SER E C 1
ATOM 7260 O O . SER E 1 210 ? 1.793 -0.303 90.379 1.00 78.85 210 SER E O 1
ATOM 7263 N N . ILE E 1 211 ? 0.081 0.129 88.996 1.00 64.95 211 ILE E N 1
ATOM 7264 C CA . ILE E 1 211 ? -0.199 1.412 89.624 1.00 66.94 211 ILE E CA 1
ATOM 7265 C C . ILE E 1 211 ? -1.579 1.481 90.244 1.00 72.13 211 ILE E C 1
ATOM 7266 O O . ILE E 1 211 ? -1.828 2.383 91.062 1.00 70.17 211 ILE E O 1
ATOM 7271 N N . ALA E 1 212 ? -2.491 0.580 89.905 1.00 67.23 212 ALA E N 1
ATOM 7272 C CA . ALA E 1 212 ? -3.822 0.660 90.476 1.00 69.43 212 ALA E CA 1
ATOM 7273 C C . ALA E 1 212 ? -3.780 0.234 91.934 1.00 81.04 212 ALA E C 1
ATOM 7274 O O . ALA E 1 212 ? -3.027 -0.669 92.313 1.00 85.70 212 ALA E O 1
ATOM 7276 N N . ASP E 1 213 ? -4.588 0.891 92.761 1.00 82.44 213 ASP E N 1
ATOM 7277 C CA . ASP E 1 213 ? -4.750 0.365 94.106 1.00 77.52 213 ASP E CA 1
ATOM 7278 C C . ASP E 1 213 ? -5.835 -0.697 94.133 1.00 80.36 213 ASP E C 1
ATOM 7279 O O . ASP E 1 213 ? -5.642 -1.768 94.717 1.00 84.45 213 ASP E O 1
ATOM 7284 N N A HIS E 1 214 ? -6.969 -0.435 93.490 0.59 86.46 214 HIS E N 1
ATOM 7285 N N B HIS E 1 214 ? -6.978 -0.423 93.509 0.41 86.04 214 HIS E N 1
ATOM 7286 C CA A HIS E 1 214 ? -8.052 -1.407 93.465 0.59 90.89 214 HIS E CA 1
ATOM 7287 C CA B HIS E 1 214 ? -8.080 -1.374 93.461 0.41 91.14 214 HIS E CA 1
ATOM 7288 C C A HIS E 1 214 ? -8.489 -1.643 92.030 0.59 93.93 214 HIS E C 1
ATOM 7289 C C B HIS E 1 214 ? -8.430 -1.651 92.007 0.41 93.45 214 HIS E C 1
ATOM 7290 O O A HIS E 1 214 ? -8.534 -0.710 91.226 0.59 96.20 214 HIS E O 1
ATOM 7291 O O B HIS E 1 214 ? -8.351 -0.757 91.162 0.41 95.22 214 HIS E O 1
ATOM 7304 N N . ALA E 1 215 ? -8.803 -2.894 91.715 1.00 90.05 215 ALA E N 1
ATOM 7305 C CA . ALA E 1 215 ? -9.170 -3.292 90.368 1.00 82.69 215 ALA E CA 1
ATOM 7306 C C . ALA E 1 215 ? -10.530 -3.971 90.384 1.00 98.90 215 ALA E C 1
ATOM 7307 O O . ALA E 1 215 ? -10.917 -4.607 91.368 1.00 112.96 215 ALA E O 1
ATOM 7309 N N . TRP E 1 216 ? -11.254 -3.818 89.277 1.00 93.65 216 TRP E N 1
ATOM 7310 C CA . TRP E 1 216 ? -12.587 -4.380 89.106 1.00 91.88 216 TRP E CA 1
ATOM 7311 C C . TRP E 1 216 ? -12.648 -5.051 87.745 1.00 97.19 216 TRP E C 1
ATOM 7312 O O . TRP E 1 216 ? -12.389 -4.407 86.723 1.00 99.53 216 TRP E O 1
ATOM 7323 N N . ILE E 1 217 ? -13.028 -6.323 87.733 1.00 100.45 217 ILE E N 1
ATOM 7324 C CA . ILE E 1 217 ? -13.154 -7.098 86.507 1.00 103.51 217 ILE E CA 1
ATOM 7325 C C . ILE E 1 217 ? -14.629 -7.192 86.162 1.00 118.66 217 ILE E C 1
ATOM 7326 O O . ILE E 1 217 ? -15.450 -7.564 87.008 1.00 119.24 217 ILE E O 1
ATOM 7331 N N . LEU E 1 218 ? -14.972 -6.842 84.930 1.00 128.57 218 LEU E N 1
ATOM 7332 C CA . LEU E 1 218 ? -16.341 -6.914 84.449 1.00 130.20 218 LEU E CA 1
ATOM 7333 C C . LEU E 1 218 ? -16.363 -7.927 83.319 1.00 125.01 218 LEU E C 1
ATOM 7334 O O . LEU E 1 218 ? -15.587 -7.814 82.365 1.00 127.27 218 LEU E O 1
ATOM 7339 N N . ALA E 1 219 ? -17.217 -8.935 83.447 1.00 128.45 219 ALA E N 1
ATOM 7340 C CA . ALA E 1 219 ? -17.412 -9.862 82.345 1.00 133.34 219 ALA E CA 1
ATOM 7341 C C . ALA E 1 219 ? -18.830 -10.390 82.426 1.00 153.63 219 ALA E C 1
ATOM 7342 O O . ALA E 1 219 ? -19.448 -10.382 83.497 1.00 165.27 219 ALA E O 1
ATOM 7344 N N . ASP E 1 220 ? -19.349 -10.805 81.269 1.00 161.02 220 ASP E N 1
ATOM 7345 C CA . ASP E 1 220 ? -20.682 -11.386 81.181 1.00 169.23 220 ASP E CA 1
ATOM 7346 C C . ASP E 1 220 ? -21.678 -10.539 81.958 1.00 167.92 220 ASP E C 1
ATOM 7347 O O . ASP E 1 220 ? -22.506 -11.042 82.723 1.00 174.85 220 ASP E O 1
ATOM 7352 N N . LYS E 1 221 ? -21.538 -9.226 81.794 1.00 158.03 221 LYS E N 1
ATOM 7353 C CA . LYS E 1 221 ? -22.506 -8.240 82.236 1.00 148.61 221 LYS E CA 1
ATOM 7354 C C . LYS E 1 221 ? -22.596 -8.112 83.753 1.00 138.65 221 LYS E C 1
ATOM 7355 O O . LYS E 1 221 ? -23.571 -7.553 84.268 1.00 134.91 221 LYS E O 1
ATOM 7361 N N . LYS E 1 222 ? -21.598 -8.603 84.490 1.00 138.76 222 LYS E N 1
ATOM 7362 C CA . LYS E 1 222 ? -21.579 -8.431 85.938 1.00 140.68 222 LYS E CA 1
ATOM 7363 C C . LYS E 1 222 ? -20.140 -8.306 86.417 1.00 130.73 222 LYS E C 1
ATOM 7364 O O . LYS E 1 222 ? -19.178 -8.466 85.653 1.00 137.20 222 LYS E O 1
ATOM 7370 N N . ILE E 1 223 ? -20.015 -8.008 87.708 1.00 118.47 223 ILE E N 1
ATOM 7371 C CA . ILE E 1 223 ? -18.719 -7.884 88.361 1.00 109.09 223 ILE E CA 1
ATOM 7372 C C . ILE E 1 223 ? -18.244 -9.298 88.658 1.00 116.42 223 ILE E C 1
ATOM 7373 O O . ILE E 1 223 ? -18.914 -10.049 89.374 1.00 125.01 223 ILE E O 1
ATOM 7378 N N . VAL E 1 224 ? -17.088 -9.664 88.116 1.00 120.87 224 VAL E N 1
ATOM 7379 C CA . VAL E 1 224 ? -16.562 -11.011 88.299 1.00 126.22 224 VAL E CA 1
ATOM 7380 C C . VAL E 1 224 ? -15.710 -11.101 89.555 1.00 128.91 224 VAL E C 1
ATOM 7381 O O . VAL E 1 224 ? -15.733 -12.116 90.257 1.00 146.65 224 VAL E O 1
ATOM 7385 N N . ALA E 1 225 ? -14.963 -10.043 89.854 1.00 112.98 225 ALA E N 1
ATOM 7386 C CA . ALA E 1 225 ? -14.052 -10.013 90.987 1.00 102.95 225 ALA E CA 1
ATOM 7387 C C . ALA E 1 225 ? -13.601 -8.576 91.193 1.00 105.92 225 ALA E C 1
ATOM 7388 O O . ALA E 1 225 ? -13.788 -7.716 90.328 1.00 112.35 225 ALA E O 1
ATOM 7390 N N . HIS E 1 226 ? -13.014 -8.324 92.359 1.00 105.92 226 HIS E N 1
ATOM 7391 C CA . HIS E 1 226 ? -12.439 -7.020 92.645 1.00 105.36 226 HIS E CA 1
ATOM 7392 C C . HIS E 1 226 ? -11.387 -7.179 93.729 1.00 101.79 226 HIS E C 1
ATOM 7393 O O . HIS E 1 226 ? -11.289 -8.218 94.384 1.00 114.15 226 HIS E O 1
ATOM 7400 N N . GLY E 1 227 ? -10.590 -6.131 93.898 1.00 97.49 227 GLY E N 1
ATOM 7401 C CA . GLY E 1 227 ? -9.567 -6.062 94.912 1.00 102.05 227 GLY E CA 1
ATOM 7402 C C . GLY E 1 227 ? -8.276 -5.544 94.338 1.00 99.33 227 GLY E C 1
ATOM 7403 O O . GLY E 1 227 ? -8.208 -5.094 93.190 1.00 95.44 227 GLY E O 1
ATOM 7404 N N . SER E 1 228 ? -7.228 -5.611 95.154 1.00 98.07 228 SER E N 1
ATOM 7405 C CA . SER E 1 228 ? -5.898 -5.237 94.710 1.00 90.04 228 SER E CA 1
ATOM 7406 C C . SER E 1 228 ? -5.336 -6.310 93.782 1.00 86.35 228 SER E C 1
ATOM 7407 O O . SER E 1 228 ? -5.922 -7.378 93.591 1.00 101.21 228 SER E O 1
ATOM 7410 N N . ALA E 1 229 ? -4.168 -6.020 93.215 1.00 80.79 229 ALA E N 1
ATOM 7411 C CA . ALA E 1 229 ? -3.506 -6.990 92.352 1.00 85.22 229 ALA E CA 1
ATOM 7412 C C . ALA E 1 229 ? -3.108 -8.232 93.137 1.00 96.83 229 ALA E C 1
ATOM 7413 O O . ALA E 1 229 ? -3.218 -9.355 92.632 1.00 92.44 229 ALA E O 1
ATOM 7415 N N . GLN E 1 230 ? -2.615 -8.047 94.365 1.00 99.98 230 GLN E N 1
ATOM 7416 C CA . GLN E 1 230 ? -2.290 -9.193 95.209 1.00 101.44 230 GLN E CA 1
ATOM 7417 C C . GLN E 1 230 ? -3.518 -10.064 95.447 1.00 96.30 230 GLN E C 1
ATOM 7418 O O . GLN E 1 230 ? -3.449 -11.299 95.356 1.00 101.10 230 GLN E O 1
ATOM 7424 N N . ALA E 1 231 ? -4.663 -9.427 95.714 1.00 98.08 231 ALA E N 1
ATOM 7425 C CA . ALA E 1 231 ? -5.896 -10.162 95.975 1.00 99.85 231 ALA E CA 1
ATOM 7426 C C . ALA E 1 231 ? -6.321 -10.976 94.762 1.00 103.60 231 ALA E C 1
ATOM 7427 O O . ALA E 1 231 ? -6.696 -12.147 94.891 1.00 101.04 231 ALA E O 1
ATOM 7429 N N . LEU E 1 232 ? -6.278 -10.369 93.574 1.00 100.31 232 LEU E N 1
ATOM 7430 C CA . LEU E 1 232 ? -6.651 -11.101 92.369 1.00 97.50 232 LEU E CA 1
ATOM 7431 C C . LEU E 1 232 ? -5.643 -12.198 92.057 1.00 101.81 232 LEU E C 1
ATOM 7432 O O . LEU E 1 232 ? -6.017 -13.234 91.498 1.00 102.57 232 LEU E O 1
ATOM 7437 N N . GLN E 1 233 ? -4.365 -11.980 92.379 1.00 108.38 233 GLN E N 1
ATOM 7438 C CA . GLN E 1 233 ? -3.382 -13.044 92.217 1.00 110.73 233 GLN E CA 1
ATOM 7439 C C . GLN E 1 233 ? -3.733 -14.236 93.094 1.00 110.04 233 GLN E C 1
ATOM 7440 O O . GLN E 1 233 ? -3.555 -15.390 92.689 1.00 114.72 233 GLN E O 1
ATOM 7446 N N . ALA E 1 234 ? -4.249 -13.978 94.295 1.00 108.36 234 ALA E N 1
ATOM 7447 C CA . ALA E 1 234 ? -4.574 -15.060 95.215 1.00 108.70 234 ALA E CA 1
ATOM 7448 C C . ALA E 1 234 ? -6.021 -15.530 95.112 1.00 109.73 234 ALA E C 1
ATOM 7449 O O . ALA E 1 234 ? -6.409 -16.446 95.845 1.00 115.25 234 ALA E O 1
ATOM 7451 N N . ASN E 1 235 ? -6.819 -14.941 94.231 1.00 114.54 235 ASN E N 1
ATOM 7452 C CA . ASN E 1 235 ? -8.212 -15.357 94.096 1.00 119.28 235 ASN E CA 1
ATOM 7453 C C . ASN E 1 235 ? -8.246 -16.686 93.354 1.00 123.14 235 ASN E C 1
ATOM 7454 O O . ASN E 1 235 ? -7.765 -16.758 92.216 1.00 119.84 235 ASN E O 1
ATOM 7459 N N . PRO E 1 236 ? -8.806 -17.752 93.935 1.00 118.12 236 PRO E N 1
ATOM 7460 C CA . PRO E 1 236 ? -8.749 -19.058 93.267 1.00 116.12 236 PRO E CA 1
ATOM 7461 C C . PRO E 1 236 ? -9.734 -19.207 92.122 1.00 130.81 236 PRO E C 1
ATOM 7462 O O . PRO E 1 236 ? -9.704 -20.241 91.441 1.00 134.03 236 PRO E O 1
ATOM 7466 N N . ASP E 1 237 ? -10.605 -18.231 91.903 1.00 136.46 237 ASP E N 1
ATOM 7467 C CA . ASP E 1 237 ? -11.538 -18.276 90.787 1.00 134.66 237 ASP E CA 1
ATOM 7468 C C . ASP E 1 237 ? -10.762 -18.362 89.476 1.00 128.11 237 ASP E C 1
ATOM 7469 O O . ASP E 1 237 ? -9.925 -17.486 89.204 1.00 125.24 237 ASP E O 1
ATOM 7474 N N . PRO E 1 238 ? -10.989 -19.386 88.649 1.00 138.64 238 PRO E N 1
ATOM 7475 C CA . PRO E 1 238 ? -10.273 -19.455 87.367 1.00 136.35 238 PRO E CA 1
ATOM 7476 C C . PRO E 1 238 ? -10.648 -18.341 86.411 1.00 129.70 238 PRO E C 1
ATOM 7477 O O . PRO E 1 238 ? -9.861 -18.039 85.508 1.00 132.84 238 PRO E O 1
ATOM 7481 N N . ARG E 1 239 ? -11.815 -17.716 86.590 1.00 125.44 239 ARG E N 1
ATOM 7482 C CA . ARG E 1 239 ? -12.245 -16.655 85.683 1.00 119.32 239 ARG E CA 1
ATOM 7483 C C . ARG E 1 239 ? -11.315 -15.447 85.744 1.00 127.38 239 ARG E C 1
ATOM 7484 O O . ARG E 1 239 ? -10.987 -14.861 84.708 1.00 129.08 239 ARG E O 1
ATOM 7492 N N . VAL E 1 240 ? -10.895 -15.054 86.949 1.00 130.03 240 VAL E N 1
ATOM 7493 C CA . VAL E 1 240 ? -10.005 -13.905 87.102 1.00 136.29 240 VAL E CA 1
ATOM 7494 C C . VAL E 1 240 ? -8.705 -14.144 86.343 1.00 143.43 240 VAL E C 1
ATOM 7495 O O . VAL E 1 240 ? -8.286 -13.337 85.500 1.00 142.32 240 VAL E O 1
ATOM 7499 N N . ARG E 1 241 ? -8.053 -15.270 86.639 1.00 147.29 241 ARG E N 1
ATOM 7500 C CA . ARG E 1 241 ? -6.794 -15.612 85.997 1.00 155.65 241 ARG E CA 1
ATOM 7501 C C . ARG E 1 241 ? -6.955 -15.755 84.489 1.00 167.95 241 ARG E C 1
ATOM 7502 O O . ARG E 1 241 ? -6.077 -15.347 83.725 1.00 181.00 241 ARG E O 1
ATOM 7510 N N . GLN E 1 242 ? -8.044 -16.371 84.038 1.00 169.03 242 GLN E N 1
ATOM 7511 C CA . GLN E 1 242 ? -8.258 -16.505 82.600 1.00 165.56 242 GLN E CA 1
ATOM 7512 C C . GLN E 1 242 ? -8.425 -15.150 81.917 1.00 157.92 242 GLN E C 1
ATOM 7513 O O . GLN E 1 242 ? -7.733 -14.841 80.934 1.00 156.97 242 GLN E O 1
ATOM 7519 N N . PHE E 1 243 ? -9.327 -14.317 82.437 1.00 146.64 243 PHE E N 1
ATOM 7520 C CA . PHE E 1 243 ? -9.603 -13.037 81.791 1.00 127.39 243 PHE E CA 1
ATOM 7521 C C . PHE E 1 243 ? -8.363 -12.165 81.748 1.00 127.41 243 PHE E C 1
ATOM 7522 O O . PHE E 1 243 ? -8.089 -11.540 80.723 1.00 126.89 243 PHE E O 1
ATOM 7524 N N . LEU E 1 244 ? -7.586 -12.126 82.841 1.00 129.52 244 LEU E N 1
ATOM 7525 C CA . LEU E 1 244 ? -6.431 -11.235 82.887 1.00 125.83 244 LEU E CA 1
ATOM 7526 C C . LEU E 1 244 ? -5.152 -11.833 82.282 1.00 139.78 244 LEU E C 1
ATOM 7527 O O . LEU E 1 244 ? -4.225 -11.069 81.969 1.00 138.40 244 LEU E O 1
ATOM 7532 N N . ASP E 1 245 ? -5.059 -13.167 82.156 1.00 156.13 245 ASP E N 1
ATOM 7533 C CA . ASP E 1 245 ? -3.870 -13.863 81.657 1.00 169.89 245 ASP E CA 1
ATOM 7534 C C . ASP E 1 245 ? -3.903 -14.117 80.152 1.00 170.95 245 ASP E C 1
ATOM 7535 O O . ASP E 1 245 ? -2.867 -14.001 79.493 1.00 173.33 245 ASP E O 1
ATOM 7540 N N . GLY E 1 246 ? -5.077 -14.379 79.578 1.00 168.65 246 GLY E N 1
ATOM 7541 C CA . GLY E 1 246 ? -5.176 -14.623 78.156 1.00 169.63 246 GLY E CA 1
ATOM 7542 C C . GLY E 1 246 ? -4.822 -16.028 77.688 1.00 178.83 246 GLY E C 1
ATOM 7543 O O . GLY E 1 246 ? -5.018 -16.326 76.502 1.00 169.51 246 GLY E O 1
ATOM 7544 N N . ILE E 1 247 ? -4.238 -16.879 78.531 1.00 183.35 247 ILE E N 1
ATOM 7545 C CA . ILE E 1 247 ? -4.087 -18.285 78.150 1.00 184.15 247 ILE E CA 1
ATOM 7546 C C . ILE E 1 247 ? -5.285 -19.129 78.596 1.00 188.68 247 ILE E C 1
ATOM 7547 O O . ILE E 1 247 ? -6.130 -18.696 79.383 1.00 186.35 247 ILE E O 1
ATOM 7552 N N . PHE E 1 254 ? -2.883 -25.045 89.710 1.00 157.78 254 PHE E N 1
ATOM 7553 C CA . PHE E 1 254 ? -1.799 -25.589 90.521 1.00 156.42 254 PHE E CA 1
ATOM 7554 C C . PHE E 1 254 ? -1.490 -24.660 91.683 1.00 160.32 254 PHE E C 1
ATOM 7555 O O . PHE E 1 254 ? -0.361 -24.629 92.172 1.00 160.37 254 PHE E O 1
ATOM 7563 N N . ARG E 1 255 ? -2.502 -23.949 92.167 1.00 162.54 255 ARG E N 1
ATOM 7564 C CA . ARG E 1 255 ? -2.295 -22.841 93.087 1.00 163.12 255 ARG E CA 1
ATOM 7565 C C . ARG E 1 255 ? -2.575 -23.290 94.511 1.00 166.49 255 ARG E C 1
ATOM 7566 O O . ARG E 1 255 ? -3.516 -24.045 94.767 1.00 160.44 255 ARG E O 1
ATOM 7574 N N . TYR E 1 256 ? -1.738 -22.822 95.436 1.00 172.82 256 TYR E N 1
ATOM 7575 C CA . TYR E 1 256 ? -1.743 -23.300 96.808 1.00 168.20 256 TYR E CA 1
ATOM 7576 C C . TYR E 1 256 ? -2.243 -22.206 97.740 1.00 155.28 256 TYR E C 1
ATOM 7577 O O . TYR E 1 256 ? -1.647 -21.119 97.792 1.00 163.05 256 TYR E O 1
ATOM 7586 N N . PRO E 1 257 ? -3.325 -22.451 98.476 1.00 132.61 257 PRO E N 1
ATOM 7587 C CA . PRO E 1 257 ? -3.880 -21.425 99.366 1.00 121.35 257 PRO E CA 1
ATOM 7588 C C . PRO E 1 257 ? -3.008 -21.179 100.588 1.00 129.51 257 PRO E C 1
ATOM 7589 O O . PRO E 1 257 ? -2.130 -21.970 100.938 1.00 139.82 257 PRO E O 1
ATOM 7593 N N . ALA E 1 258 ? -3.285 -20.058 101.251 1.00 124.86 258 ALA E N 1
ATOM 7594 C CA . ALA E 1 258 ? -2.550 -19.630 102.429 1.00 114.06 258 ALA E CA 1
ATOM 7595 C C . ALA E 1 258 ? -3.492 -19.475 103.616 1.00 109.38 258 ALA E C 1
ATOM 7596 O O . ALA E 1 258 ? -4.676 -19.168 103.457 1.00 113.27 258 ALA E O 1
ATOM 7598 N N . GLY E 1 259 ? -2.946 -19.693 104.811 1.00 102.24 259 GLY E N 1
ATOM 7599 C CA . GLY E 1 259 ? -3.704 -19.606 106.039 1.00 100.96 259 GLY E CA 1
ATOM 7600 C C . GLY E 1 259 ? -3.935 -18.176 106.486 1.00 107.72 259 GLY E C 1
ATOM 7601 O O . GLY E 1 259 ? -3.675 -17.209 105.766 1.00 107.62 259 GLY E O 1
ATOM 7602 N N . ASP E 1 260 ? -4.438 -18.050 107.714 1.00 111.05 260 ASP E N 1
ATOM 7603 C CA . ASP E 1 260 ? -4.722 -16.737 108.280 1.00 109.31 260 ASP E CA 1
ATOM 7604 C C . ASP E 1 260 ? -3.429 -15.962 108.497 1.00 106.72 260 ASP E C 1
ATOM 7605 O O . ASP E 1 260 ? -2.498 -16.445 109.150 1.00 104.77 260 ASP E O 1
ATOM 7610 N N . TYR E 1 261 ? -3.384 -14.746 107.946 1.00 104.30 261 TYR E N 1
ATOM 7611 C CA . TYR E 1 261 ? -2.162 -13.951 107.939 1.00 95.51 261 TYR E CA 1
ATOM 7612 C C . TYR E 1 261 ? -1.882 -13.367 109.317 1.00 99.02 261 TYR E C 1
ATOM 7613 O O . TYR E 1 261 ? -0.720 -13.272 109.728 1.00 112.24 261 TYR E O 1
ATOM 7622 N N . HIS E 1 262 ? -2.935 -12.969 110.040 1.00 102.70 262 HIS E N 1
ATOM 7623 C CA . HIS E 1 262 ? -2.779 -12.548 111.430 1.00 113.01 262 HIS E CA 1
ATOM 7624 C C . HIS E 1 262 ? -2.087 -13.628 112.259 1.00 113.47 262 HIS E C 1
ATOM 7625 O O . HIS E 1 262 ? -1.270 -13.324 113.136 1.00 108.75 262 HIS E O 1
ATOM 7632 N N . ALA E 1 263 ? -2.408 -14.898 111.995 1.00 111.59 263 ALA E N 1
ATOM 7633 C CA . ALA E 1 263 ? -1.819 -15.999 112.749 1.00 99.03 263 ALA E CA 1
ATOM 7634 C C . ALA E 1 263 ? -0.382 -16.276 112.320 1.00 101.52 263 ALA E C 1
ATOM 7635 O O . ALA E 1 263 ? 0.462 -16.617 113.156 1.00 111.79 263 ALA E O 1
ATOM 7637 N N . ASP E 1 264 ? -0.086 -16.143 111.024 1.00 101.88 264 ASP E N 1
ATOM 7638 C CA . ASP E 1 264 ? 1.288 -16.317 110.565 1.00 102.76 264 ASP E CA 1
ATOM 7639 C C . ASP E 1 264 ? 2.190 -15.221 111.118 1.00 109.87 264 ASP E C 1
ATOM 7640 O O . ASP E 1 264 ? 3.362 -15.466 111.427 1.00 111.37 264 ASP E O 1
ATOM 7645 N N . LEU E 1 265 ? 1.657 -14.006 111.246 1.00 102.78 265 LEU E N 1
ATOM 7646 C CA . LEU E 1 265 ? 2.425 -12.887 111.780 1.00 98.62 265 LEU E CA 1
ATOM 7647 C C . LEU E 1 265 ? 2.574 -12.976 113.294 1.00 103.37 265 LEU E C 1
ATOM 7648 O O . LEU E 1 265 ? 3.641 -12.668 113.836 1.00 102.62 265 LEU E O 1
ATOM 7653 N N . LEU E 1 266 ? 1.513 -13.379 113.991 1.00 98.43 266 LEU E N 1
ATOM 7654 C CA . LEU E 1 266 ? 1.448 -13.331 115.452 1.00 89.56 266 LEU E CA 1
ATOM 7655 C C . LEU E 1 266 ? 1.062 -14.701 115.994 1.00 96.68 266 LEU E C 1
ATOM 7656 O O . LEU E 1 266 ? -0.095 -14.923 116.376 1.00 100.80 266 LEU E O 1
ATOM 7661 N N . PRO E 1 267 ? 2.001 -15.646 116.036 1.00 100.86 267 PRO E N 1
ATOM 7662 C CA . PRO E 1 267 ? 1.665 -16.988 116.522 1.00 100.07 267 PRO E CA 1
ATOM 7663 C C . PRO E 1 267 ? 1.345 -16.972 118.007 1.00 115.15 267 PRO E C 1
ATOM 7664 O O . PRO E 1 267 ? 1.810 -16.113 118.760 1.00 104.78 267 PRO E O 1
ATOM 7668 N N . GLY E 1 268 ? 0.532 -17.937 118.424 1.00 128.37 268 GLY E N 1
ATOM 7669 C CA . GLY E 1 268 ? 0.100 -18.018 119.806 1.00 133.14 268 GLY E CA 1
ATOM 7670 C C . GLY E 1 268 ? -1.226 -17.319 120.031 1.00 139.29 268 GLY E C 1
ATOM 7671 O O . GLY E 1 268 ? -1.579 -16.381 119.316 1.00 140.15 268 GLY E O 1
ATOM 7672 N N . GLU F 2 8 ? 12.292 46.873 105.269 1.00 136.01 -4 GLU F N 1
ATOM 7673 C CA . GLU F 2 8 ? 11.303 46.734 104.207 1.00 136.34 -4 GLU F CA 1
ATOM 7674 C C . GLU F 2 8 ? 10.697 45.338 104.207 1.00 143.79 -4 GLU F C 1
ATOM 7675 O O . GLU F 2 8 ? 11.012 44.517 103.347 1.00 144.12 -4 GLU F O 1
ATOM 7677 N N . ASN F 2 9 ? 9.835 45.071 105.181 1.00 143.81 -3 ASN F N 1
ATOM 7678 C CA . ASN F 2 9 ? 9.158 43.789 105.298 1.00 135.23 -3 ASN F CA 1
ATOM 7679 C C . ASN F 2 9 ? 7.791 43.848 104.633 1.00 126.93 -3 ASN F C 1
ATOM 7680 O O . ASN F 2 9 ? 7.137 44.894 104.616 1.00 135.43 -3 ASN F O 1
ATOM 7685 N N . LEU F 2 10 ? 7.354 42.711 104.085 1.00 107.35 -2 LEU F N 1
ATOM 7686 C CA . LEU F 2 10 ? 6.054 42.659 103.423 1.00 97.73 -2 LEU F CA 1
ATOM 7687 C C . LEU F 2 10 ? 5.248 41.476 103.940 1.00 95.06 -2 LEU F C 1
ATOM 7688 O O . LEU F 2 10 ? 5.797 40.395 104.162 1.00 95.32 -2 LEU F O 1
ATOM 7693 N N A TYR F 2 11 ? 3.941 41.683 104.107 0.65 93.54 -1 TYR F N 1
ATOM 7694 N N B TYR F 2 11 ? 3.948 41.687 104.143 0.35 93.36 -1 TYR F N 1
ATOM 7695 C CA A TYR F 2 11 ? 3.056 40.671 104.672 0.65 90.49 -1 TYR F CA 1
ATOM 7696 C CA B TYR F 2 11 ? 3.072 40.642 104.658 0.35 89.74 -1 TYR F CA 1
ATOM 7697 C C A TYR F 2 11 ? 1.734 40.661 103.920 0.65 83.67 -1 TYR F C 1
ATOM 7698 C C B TYR F 2 11 ? 1.753 40.657 103.903 0.35 84.53 -1 TYR F C 1
ATOM 7699 O O A TYR F 2 11 ? 1.105 41.711 103.758 0.65 88.07 -1 TYR F O 1
ATOM 7700 O O B TYR F 2 11 ? 1.156 41.720 103.711 0.35 87.42 -1 TYR F O 1
ATOM 7717 N N . PHE F 2 12 ? 1.305 39.478 103.474 1.00 81.25 0 PHE F N 1
ATOM 7718 C CA . PHE F 2 12 ? 0.005 39.300 102.847 1.00 88.48 0 PHE F CA 1
ATOM 7719 C C . PHE F 2 12 ? -0.684 38.124 103.514 1.00 82.62 0 PHE F C 1
ATOM 7720 O O . PHE F 2 12 ? -0.072 37.065 103.695 1.00 80.67 0 PHE F O 1
ATOM 7728 N N A GLN F 2 13 ? -1.950 38.312 103.877 0.52 91.17 1 GLN F N 1
ATOM 7729 N N B GLN F 2 13 ? -1.957 38.309 103.860 0.48 91.02 1 GLN F N 1
ATOM 7730 C CA A GLN F 2 13 ? -2.753 37.277 104.510 0.52 96.12 1 GLN F CA 1
ATOM 7731 C CA B GLN F 2 13 ? -2.757 37.285 104.515 0.48 96.15 1 GLN F CA 1
ATOM 7732 C C A GLN F 2 13 ? -4.001 37.012 103.681 0.52 95.21 1 GLN F C 1
ATOM 7733 C C B GLN F 2 13 ? -4.009 37.015 103.693 0.48 95.43 1 GLN F C 1
ATOM 7734 O O A GLN F 2 13 ? -4.601 37.939 103.127 0.52 96.39 1 GLN F O 1
ATOM 7735 O O B GLN F 2 13 ? -4.620 37.942 103.152 0.48 96.46 1 GLN F O 1
ATOM 7746 N N . SER F 2 14 ? -4.383 35.741 103.599 1.00 99.48 2 SER F N 1
ATOM 7747 C CA . SER F 2 14 ? -5.648 35.348 102.999 1.00 99.82 2 SER F CA 1
ATOM 7748 C C . SER F 2 14 ? -6.072 34.045 103.659 1.00 105.41 2 SER F C 1
ATOM 7749 O O . SER F 2 14 ? -5.330 33.458 104.449 1.00 109.86 2 SER F O 1
ATOM 7752 N N . GLU F 2 15 ? -7.290 33.603 103.343 1.00 107.77 3 GLU F N 1
ATOM 7753 C CA . GLU F 2 15 ? -7.815 32.423 104.017 1.00 114.92 3 GLU F CA 1
ATOM 7754 C C . GLU F 2 15 ? -7.011 31.182 103.647 1.00 106.95 3 GLU F C 1
ATOM 7755 O O . GLU F 2 15 ? -6.673 30.372 104.521 1.00 112.15 3 GLU F O 1
ATOM 7761 N N . SER F 2 16 ? -6.673 31.031 102.361 1.00 99.20 4 SER F N 1
ATOM 7762 C CA . SER F 2 16 ? -5.996 29.842 101.858 1.00 91.05 4 SER F CA 1
ATOM 7763 C C . SER F 2 16 ? -4.539 30.065 101.453 1.00 88.05 4 SER F C 1
ATOM 7764 O O . SER F 2 16 ? -3.830 29.081 101.215 1.00 87.92 4 SER F O 1
ATOM 7767 N N . LEU F 2 17 ? -4.065 31.308 101.371 1.00 87.03 5 LEU F N 1
ATOM 7768 C CA . LEU F 2 17 ? -2.662 31.544 101.040 1.00 79.62 5 LEU F CA 1
ATOM 7769 C C . LEU F 2 17 ? -2.181 32.830 101.687 1.00 86.47 5 LEU F C 1
ATOM 7770 O O . LEU F 2 17 ? -2.815 33.877 101.542 1.00 86.28 5 LEU F O 1
ATOM 7775 N N . SER F 2 18 ? -1.044 32.750 102.367 1.00 80.41 6 SER F N 1
ATOM 7776 C CA . SER F 2 18 ? -0.412 33.906 102.973 1.00 79.74 6 SER F CA 1
ATOM 7777 C C . SER F 2 18 ? 1.078 33.817 102.696 1.00 79.01 6 SER F C 1
ATOM 7778 O O . SER F 2 18 ? 1.611 32.743 102.419 1.00 81.26 6 SER F O 1
ATOM 7781 N N A TRP F 2 19 ? 1.751 34.958 102.775 0.05 77.53 7 TRP F N 1
ATOM 7782 N N B TRP F 2 19 ? 1.746 34.967 102.755 0.95 77.16 7 TRP F N 1
ATOM 7783 C CA A TRP F 2 19 ? 3.202 34.954 102.653 0.05 77.76 7 TRP F CA 1
ATOM 7784 C CA B TRP F 2 19 ? 3.193 34.992 102.590 0.95 76.64 7 TRP F CA 1
ATOM 7785 C C A TRP F 2 19 ? 3.760 36.206 103.309 0.05 82.12 7 TRP F C 1
ATOM 7786 C C B TRP F 2 19 ? 3.765 36.234 103.256 0.95 82.65 7 TRP F C 1
ATOM 7787 O O A TRP F 2 19 ? 3.031 37.144 103.646 0.05 85.28 7 TRP F O 1
ATOM 7788 O O B TRP F 2 19 ? 3.045 37.182 103.579 0.95 86.50 7 TRP F O 1
ATOM 7809 N N . MET F 2 20 ? 5.078 36.201 103.482 1.00 83.11 8 MET F N 1
ATOM 7810 C CA . MET F 2 20 ? 5.768 37.333 104.085 1.00 91.92 8 MET F CA 1
ATOM 7811 C C . MET F 2 20 ? 7.233 37.306 103.684 1.00 97.71 8 MET F C 1
ATOM 7812 O O . MET F 2 20 ? 7.867 36.247 103.693 1.00 103.62 8 MET F O 1
ATOM 7817 N N . GLN F 2 21 ? 7.749 38.463 103.296 1.00 95.32 9 GLN F N 1
ATOM 7818 C CA . GLN F 2 21 ? 9.162 38.621 102.985 1.00 101.44 9 GLN F CA 1
ATOM 7819 C C . GLN F 2 21 ? 9.756 39.368 104.175 1.00 115.14 9 GLN F C 1
ATOM 7820 O O . GLN F 2 21 ? 9.477 40.560 104.384 1.00 121.33 9 GLN F O 1
ATOM 7826 N N . THR F 2 22 ? 10.501 38.619 104.995 1.00 115.20 10 THR F N 1
ATOM 7827 C CA . THR F 2 22 ? 11.257 39.140 106.128 1.00 116.56 10 THR F CA 1
ATOM 7828 C C . THR F 2 22 ? 12.742 38.958 105.832 1.00 122.97 10 THR F C 1
ATOM 7829 O O . THR F 2 22 ? 13.217 37.822 105.693 1.00 125.64 10 THR F O 1
ATOM 7833 N N . GLY F 2 23 ? 13.453 40.072 105.691 1.00 127.67 11 GLY F N 1
ATOM 7834 C CA . GLY F 2 23 ? 14.884 40.020 105.446 1.00 140.84 11 GLY F CA 1
ATOM 7835 C C . GLY F 2 23 ? 15.198 39.221 104.201 1.00 141.39 11 GLY F C 1
ATOM 7836 O O . GLY F 2 23 ? 14.777 39.560 103.088 1.00 143.13 11 GLY F O 1
ATOM 7837 N N . ASP F 2 24 ? 15.939 38.132 104.381 1.00 134.50 12 ASP F N 1
ATOM 7838 C CA . ASP F 2 24 ? 16.379 37.312 103.265 1.00 127.43 12 ASP F CA 1
ATOM 7839 C C . ASP F 2 24 ? 15.394 36.214 102.888 1.00 117.09 12 ASP F C 1
ATOM 7840 O O . ASP F 2 24 ? 15.608 35.546 101.870 1.00 117.58 12 ASP F O 1
ATOM 7845 N N . THR F 2 25 ? 14.332 35.997 103.663 1.00 103.98 13 THR F N 1
ATOM 7846 C CA . THR F 2 25 ? 13.460 34.851 103.437 1.00 92.93 13 THR F CA 1
ATOM 7847 C C . THR F 2 25 ? 12.051 35.279 103.048 1.00 100.81 13 THR F C 1
ATOM 7848 O O . THR F 2 25 ? 11.442 36.136 103.702 1.00 102.77 13 THR F O 1
ATOM 7852 N N . LEU F 2 26 ? 11.549 34.666 101.979 1.00 105.43 14 LEU F N 1
ATOM 7853 C CA . LEU F 2 26 ? 10.148 34.730 101.592 1.00 98.25 14 LEU F CA 1
ATOM 7854 C C . LEU F 2 26 ? 9.494 33.427 102.035 1.00 88.27 14 LEU F C 1
ATOM 7855 O O . LEU F 2 26 ? 9.843 32.355 101.530 1.00 92.36 14 LEU F O 1
ATOM 7860 N N . ALA F 2 27 ? 8.556 33.519 102.973 1.00 85.02 15 ALA F N 1
ATOM 7861 C CA . ALA F 2 27 ? 7.900 32.353 103.551 1.00 80.23 15 ALA F CA 1
ATOM 7862 C C . ALA F 2 27 ? 6.438 32.323 103.129 1.00 81.84 15 ALA F C 1
ATOM 7863 O O . ALA F 2 27 ? 5.751 33.352 103.183 1.00 91.58 15 ALA F O 1
ATOM 7865 N N . LEU F 2 28 ? 5.976 31.149 102.700 1.00 80.41 16 LEU F N 1
ATOM 7866 C CA . LEU F 2 28 ? 4.612 30.929 102.241 1.00 77.37 16 LEU F CA 1
ATOM 7867 C C . LEU F 2 28 ? 3.852 30.027 103.208 1.00 82.23 16 LEU F C 1
ATOM 7868 O O . LEU F 2 28 ? 4.445 29.223 103.932 1.00 90.19 16 LEU F O 1
ATOM 7873 N N . SER F 2 29 ? 2.528 30.169 103.206 1.00 76.06 17 SER F N 1
ATOM 7874 C CA . SER F 2 29 ? 1.633 29.461 104.114 1.00 76.67 17 SER F CA 1
ATOM 7875 C C . SER F 2 29 ? 0.342 29.130 103.381 1.00 79.16 17 SER F C 1
ATOM 7876 O O . SER F 2 29 ? -0.232 29.998 102.719 1.00 95.08 17 SER F O 1
ATOM 7879 N N . GLY F 2 30 ? -0.123 27.889 103.511 1.00 73.52 18 GLY F N 1
ATOM 7880 C CA . GLY F 2 30 ? -1.396 27.514 102.925 1.00 87.34 18 GLY F CA 1
ATOM 7881 C C . GLY F 2 30 ? -1.279 26.702 101.652 1.00 88.77 18 GLY F C 1
ATOM 7882 O O . GLY F 2 30 ? -0.375 25.872 101.517 1.00 90.85 18 GLY F O 1
ATOM 7883 N N . GLU F 2 31 ? -2.183 26.943 100.702 1.00 95.83 19 GLU F N 1
ATOM 7884 C CA . GLU F 2 31 ? -2.218 26.214 99.440 1.00 88.32 19 GLU F CA 1
ATOM 7885 C C . GLU F 2 31 ? -1.739 27.127 98.319 1.00 80.07 19 GLU F C 1
ATOM 7886 O O . GLU F 2 31 ? -2.296 28.212 98.117 1.00 88.45 19 GLU F O 1
ATOM 7892 N N . LEU F 2 32 ? -0.724 26.675 97.583 1.00 71.80 20 LEU F N 1
ATOM 7893 C CA . LEU F 2 32 ? -0.215 27.394 96.416 1.00 69.90 20 LEU F CA 1
ATOM 7894 C C . LEU F 2 32 ? -0.857 26.810 95.159 1.00 76.19 20 LEU F C 1
ATOM 7895 O O . LEU F 2 32 ? -0.248 26.082 94.373 1.00 74.05 20 LEU F O 1
ATOM 7900 N N . ASP F 2 33 ? -2.133 27.146 95.000 1.00 80.74 21 ASP F N 1
ATOM 7901 C CA . ASP F 2 33 ? -2.978 26.619 93.942 1.00 82.70 21 ASP F CA 1
ATOM 7902 C C . ASP F 2 33 ? -3.339 27.728 92.963 1.00 94.48 21 ASP F C 1
ATOM 7903 O O . ASP F 2 33 ? -3.254 28.918 93.281 1.00 110.79 21 ASP F O 1
ATOM 7908 N N . GLN F 2 34 ? -3.741 27.314 91.758 1.00 97.15 22 GLN F N 1
ATOM 7909 C CA . GLN F 2 34 ? -3.922 28.255 90.655 1.00 97.28 22 GLN F CA 1
ATOM 7910 C C . GLN F 2 34 ? -4.965 29.321 90.966 1.00 102.45 22 GLN F C 1
ATOM 7911 O O . GLN F 2 34 ? -4.840 30.459 90.499 1.00 121.36 22 GLN F O 1
ATOM 7917 N N . ASP F 2 35 ? -5.991 28.988 91.754 1.00 93.53 23 ASP F N 1
ATOM 7918 C CA . ASP F 2 35 ? -7.030 29.973 92.039 1.00 100.25 23 ASP F CA 1
ATOM 7919 C C . ASP F 2 35 ? -6.559 31.017 93.046 1.00 90.29 23 ASP F C 1
ATOM 7920 O O . ASP F 2 35 ? -6.907 32.198 92.929 1.00 100.09 23 ASP F O 1
ATOM 7925 N N . VAL F 2 36 ? -5.758 30.612 94.038 1.00 88.13 24 VAL F N 1
ATOM 7926 C CA . VAL F 2 36 ? -5.422 31.507 95.147 1.00 86.55 24 VAL F CA 1
ATOM 7927 C C . VAL F 2 36 ? -4.056 32.178 94.986 1.00 90.58 24 VAL F C 1
ATOM 7928 O O . VAL F 2 36 ? -3.761 33.138 95.718 1.00 90.81 24 VAL F O 1
ATOM 7932 N N . LEU F 2 37 ? -3.242 31.762 94.012 1.00 88.62 25 LEU F N 1
ATOM 7933 C CA . LEU F 2 37 ? -1.872 32.263 93.939 1.00 83.15 25 LEU F CA 1
ATOM 7934 C C . LEU F 2 37 ? -1.782 33.649 93.321 1.00 91.27 25 LEU F C 1
ATOM 7935 O O . LEU F 2 37 ? -0.702 34.253 93.362 1.00 87.61 25 LEU F O 1
ATOM 7940 N N . LEU F 2 38 ? -2.886 34.173 92.790 1.00 92.34 26 LEU F N 1
ATOM 7941 C CA . LEU F 2 38 ? -2.806 35.376 91.969 1.00 93.73 26 LEU F CA 1
ATOM 7942 C C . LEU F 2 38 ? -2.177 36.556 92.696 1.00 99.27 26 LEU F C 1
ATOM 7943 O O . LEU F 2 38 ? -1.251 37.163 92.127 1.00 96.42 26 LEU F O 1
ATOM 7948 N N . PRO F 2 39 ? -2.528 36.870 93.952 1.00 105.65 27 PRO F N 1
ATOM 7949 C CA . PRO F 2 39 ? -1.849 37.993 94.607 1.00 99.38 27 PRO F CA 1
ATOM 7950 C C . PRO F 2 39 ? -0.339 37.841 94.618 1.00 90.96 27 PRO F C 1
ATOM 7951 O O . PRO F 2 39 ? 0.370 38.806 94.305 1.00 97.37 27 PRO F O 1
ATOM 7955 N N . LEU F 2 40 ? 0.174 36.631 94.858 1.00 86.96 28 LEU F N 1
ATOM 7956 C CA . LEU F 2 40 ? 1.624 36.471 94.921 1.00 89.14 28 LEU F CA 1
ATOM 7957 C C . LEU F 2 40 ? 2.274 36.709 93.571 1.00 91.36 28 LEU F C 1
ATOM 7958 O O . LEU F 2 40 ? 3.390 37.238 93.512 1.00 86.71 28 LEU F O 1
ATOM 7963 N N . TRP F 2 41 ? 1.598 36.342 92.481 1.00 81.34 29 TRP F N 1
ATOM 7964 C CA . TRP F 2 41 ? 2.123 36.680 91.164 1.00 83.10 29 TRP F CA 1
ATOM 7965 C C . TRP F 2 41 ? 2.217 38.190 90.992 1.00 89.61 29 TRP F C 1
ATOM 7966 O O . TRP F 2 41 ? 3.196 38.702 90.435 1.00 104.40 29 TRP F O 1
ATOM 7977 N N . GLU F 2 42 ? 1.208 38.919 91.473 1.00 75.05 30 GLU F N 1
ATOM 7978 C CA . GLU F 2 42 ? 1.135 40.352 91.205 1.00 79.28 30 GLU F CA 1
ATOM 7979 C C . GLU F 2 42 ? 2.262 41.126 91.871 1.00 87.91 30 GLU F C 1
ATOM 7980 O O . GLU F 2 42 ? 2.688 42.161 91.347 1.00 83.63 30 GLU F O 1
ATOM 7986 N N . MET F 2 43 ? 2.759 40.654 93.011 1.00 86.22 31 MET F N 1
ATOM 7987 C CA . MET F 2 43 ? 3.878 41.287 93.700 1.00 95.92 31 MET F CA 1
ATOM 7988 C C . MET F 2 43 ? 5.132 40.412 93.689 1.00 93.44 31 MET F C 1
ATOM 7989 O O . MET F 2 43 ? 5.894 40.376 94.659 1.00 102.95 31 MET F O 1
ATOM 7994 N N . ARG F 2 44 ? 5.343 39.676 92.591 1.00 94.35 32 ARG F N 1
ATOM 7995 C CA . ARG F 2 44 ? 6.486 38.768 92.500 1.00 96.04 32 ARG F CA 1
ATOM 7996 C C . ARG F 2 44 ? 7.807 39.515 92.654 1.00 100.24 32 ARG F C 1
ATOM 7997 O O . ARG F 2 44 ? 8.721 39.041 93.339 1.00 107.91 32 ARG F O 1
ATOM 8005 N N . GLU F 2 45 ? 7.921 40.691 92.032 1.00 102.28 33 GLU F N 1
ATOM 8006 C CA . GLU F 2 45 ? 9.187 41.417 92.053 1.00 113.79 33 GLU F CA 1
ATOM 8007 C C . GLU F 2 45 ? 9.513 41.928 93.452 1.00 117.76 33 GLU F C 1
ATOM 8008 O O . GLU F 2 45 ? 10.667 41.852 93.890 1.00 117.98 33 GLU F O 1
ATOM 8014 N N . GLU F 2 46 ? 8.518 42.450 94.174 1.00 115.18 34 GLU F N 1
ATOM 8015 C CA . GLU F 2 46 ? 8.764 42.851 95.556 1.00 101.32 34 GLU F CA 1
ATOM 8016 C C . GLU F 2 46 ? 9.058 41.643 96.434 1.00 95.59 34 GLU F C 1
ATOM 8017 O O . GLU F 2 46 ? 9.905 41.711 97.333 1.00 97.92 34 GLU F O 1
ATOM 8023 N N . ALA F 2 47 ? 8.364 40.530 96.189 1.00 90.28 35 ALA F N 1
ATOM 8024 C CA . ALA F 2 47 ? 8.504 39.351 97.036 1.00 88.63 35 ALA F CA 1
ATOM 8025 C C . ALA F 2 47 ? 9.895 38.744 96.964 1.00 106.01 35 ALA F C 1
ATOM 8026 O O . ALA F 2 47 ? 10.308 38.059 97.907 1.00 128.65 35 ALA F O 1
ATOM 8028 N N . VAL F 2 48 ? 10.624 38.974 95.877 1.00 95.58 36 VAL F N 1
ATOM 8029 C CA . VAL F 2 48 ? 11.921 38.347 95.675 1.00 87.23 36 VAL F CA 1
ATOM 8030 C C . VAL F 2 48 ? 13.067 39.347 95.841 1.00 93.47 36 VAL F C 1
ATOM 8031 O O . VAL F 2 48 ? 14.190 39.062 95.430 1.00 112.86 36 VAL F O 1
ATOM 8035 N N . LYS F 2 49 ? 12.825 40.507 96.448 1.00 92.63 37 LYS F N 1
ATOM 8036 C CA . LYS F 2 49 ? 13.864 41.530 96.511 1.00 98.14 37 LYS F CA 1
ATOM 8037 C C . LYS F 2 49 ? 14.820 41.216 97.655 1.00 104.69 37 LYS F C 1
ATOM 8038 O O . LYS F 2 49 ? 14.414 41.181 98.820 1.00 113.59 37 LYS F O 1
ATOM 8044 N N . GLY F 2 50 ? 16.087 40.978 97.318 1.00 100.89 38 GLY F N 1
ATOM 8045 C CA . GLY F 2 50 ? 17.079 40.600 98.304 1.00 102.57 38 GLY F CA 1
ATOM 8046 C C . GLY F 2 50 ? 16.735 39.338 99.067 1.00 105.38 38 GLY F C 1
ATOM 8047 O O . GLY F 2 50 ? 16.853 39.307 100.294 1.00 127.09 38 GLY F O 1
ATOM 8048 N N . ILE F 2 51 ? 16.326 38.285 98.363 1.00 101.50 39 ILE F N 1
ATOM 8049 C CA . ILE F 2 51 ? 15.996 37.009 98.988 1.00 115.44 39 ILE F CA 1
ATOM 8050 C C . ILE F 2 51 ? 17.030 35.971 98.576 1.00 122.56 39 ILE F C 1
ATOM 8051 O O . ILE F 2 51 ? 17.485 35.946 97.425 1.00 131.93 39 ILE F O 1
ATOM 8056 N N . THR F 2 52 ? 17.417 35.131 99.535 1.00 116.38 40 THR F N 1
ATOM 8057 C CA . THR F 2 52 ? 18.282 33.990 99.289 1.00 107.50 40 THR F CA 1
ATOM 8058 C C . THR F 2 52 ? 17.588 32.672 99.597 1.00 99.61 40 THR F C 1
ATOM 8059 O O . THR F 2 52 ? 18.181 31.607 99.387 1.00 112.32 40 THR F O 1
ATOM 8063 N N . CYS F 2 53 ? 16.350 32.713 100.084 1.00 107.75 41 CYS F N 1
ATOM 8064 C CA . CYS F 2 53 ? 15.651 31.512 100.513 1.00 107.13 41 CYS F CA 1
ATOM 8065 C C . CYS F 2 53 ? 14.152 31.699 100.339 1.00 100.80 41 CYS F C 1
ATOM 8066 O O . CYS F 2 53 ? 13.611 32.769 100.633 1.00 95.58 41 CYS F O 1
ATOM 8069 N N . ILE F 2 54 ? 13.492 30.645 99.870 1.00 93.06 42 ILE F N 1
ATOM 8070 C CA . ILE F 2 54 ? 12.039 30.570 99.807 1.00 88.93 42 ILE F CA 1
ATOM 8071 C C . ILE F 2 54 ? 11.628 29.422 100.714 1.00 94.08 42 ILE F C 1
ATOM 8072 O O . ILE F 2 54 ? 12.075 28.285 100.522 1.00 111.56 42 ILE F O 1
ATOM 8077 N N . ASP F 2 55 ? 10.786 29.713 101.698 1.00 90.99 43 ASP F N 1
ATOM 8078 C CA . ASP F 2 55 ? 10.392 28.729 102.693 1.00 93.97 43 ASP F CA 1
ATOM 8079 C C . ASP F 2 55 ? 8.977 28.246 102.392 1.00 89.59 43 ASP F C 1
ATOM 8080 O O . ASP F 2 55 ? 8.028 29.037 102.407 1.00 92.13 43 ASP F O 1
ATOM 8085 N N . LEU F 2 56 ? 8.848 26.948 102.116 1.00 83.95 44 LEU F N 1
ATOM 8086 C CA . LEU F 2 56 ? 7.573 26.297 101.846 1.00 85.15 44 LEU F CA 1
ATOM 8087 C C . LEU F 2 56 ? 7.161 25.363 102.976 1.00 87.06 44 LEU F C 1
ATOM 8088 O O . LEU F 2 56 ? 6.263 24.535 102.786 1.00 82.68 44 LEU F O 1
ATOM 8093 N N . SER F 2 57 ? 7.802 25.482 104.144 1.00 98.69 45 SER F N 1
ATOM 8094 C CA . SER F 2 57 ? 7.590 24.535 105.237 1.00 100.02 45 SER F CA 1
ATOM 8095 C C . SER F 2 57 ? 6.123 24.439 105.641 1.00 90.76 45 SER F C 1
ATOM 8096 O O . SER F 2 57 ? 5.616 23.339 105.893 1.00 89.54 45 SER F O 1
ATOM 8099 N N . ARG F 2 58 ? 5.421 25.571 105.714 1.00 92.13 46 ARG F N 1
ATOM 8100 C CA . ARG F 2 58 ? 4.013 25.578 106.098 1.00 98.90 46 ARG F CA 1
ATOM 8101 C C . ARG F 2 58 ? 3.082 25.693 104.892 1.00 90.86 46 ARG F C 1
ATOM 8102 O O . ARG F 2 58 ? 2.001 26.283 104.994 1.00 90.00 46 ARG F O 1
ATOM 8110 N N . VAL F 2 59 ? 3.482 25.129 103.752 1.00 86.79 47 VAL F N 1
ATOM 8111 C CA . VAL F 2 59 ? 2.639 25.036 102.565 1.00 81.76 47 VAL F CA 1
ATOM 8112 C C . VAL F 2 59 ? 2.076 23.624 102.497 1.00 80.09 47 VAL F C 1
ATOM 8113 O O . VAL F 2 59 ? 2.831 22.644 102.512 1.00 76.68 47 VAL F O 1
ATOM 8117 N N . SER F 2 60 ? 0.752 23.515 102.426 1.00 80.89 48 SER F N 1
ATOM 8118 C CA . SER F 2 60 ? 0.100 22.212 102.443 1.00 75.95 48 SER F CA 1
ATOM 8119 C C . SER F 2 60 ? -0.048 21.585 101.059 1.00 89.21 48 SER F C 1
ATOM 8120 O O . SER F 2 60 ? -0.047 20.353 100.949 1.00 95.57 48 SER F O 1
ATOM 8123 N N . ARG F 2 61 ? -0.172 22.391 100.003 1.00 87.18 49 ARG F N 1
ATOM 8124 C CA . ARG F 2 61 ? -0.437 21.857 98.673 1.00 80.87 49 ARG F CA 1
ATOM 8125 C C . ARG F 2 61 ? 0.162 22.778 97.619 1.00 78.63 49 ARG F C 1
ATOM 8126 O O . ARG F 2 61 ? 0.146 24.003 97.772 1.00 83.88 49 ARG F O 1
ATOM 8134 N N . VAL F 2 62 ? 0.693 22.175 96.557 1.00 70.61 50 VAL F N 1
ATOM 8135 C CA . VAL F 2 62 ? 1.214 22.889 95.397 1.00 81.59 50 VAL F CA 1
ATOM 8136 C C . VAL F 2 62 ? 0.709 22.176 94.152 1.00 65.16 50 VAL F C 1
ATOM 8137 O O . VAL F 2 62 ? 1.072 21.018 93.907 1.00 76.57 50 VAL F O 1
ATOM 8141 N N . ASP F 2 63 ? -0.127 22.856 93.372 1.00 65.59 51 ASP F N 1
ATOM 8142 C CA . ASP F 2 63 ? -0.562 22.320 92.090 1.00 65.89 51 ASP F CA 1
ATOM 8143 C C . ASP F 2 63 ? 0.378 22.831 90.999 1.00 65.31 51 ASP F C 1
ATOM 8144 O O . ASP F 2 63 ? 1.356 23.531 91.272 1.00 67.20 51 ASP F O 1
ATOM 8149 N N . THR F 2 64 ? 0.096 22.466 89.745 1.00 74.69 52 THR F N 1
ATOM 8150 C CA . THR F 2 64 ? 1.028 22.777 88.659 1.00 68.72 52 THR F CA 1
ATOM 8151 C C . THR F 2 64 ? 1.158 24.283 88.442 1.00 69.42 52 THR F C 1
ATOM 8152 O O . THR F 2 64 ? 2.261 24.786 88.192 1.00 73.15 52 THR F O 1
ATOM 8156 N N . GLY F 2 65 ? 0.044 25.017 88.522 1.00 70.54 53 GLY F N 1
ATOM 8157 C CA . GLY F 2 65 ? 0.119 26.467 88.418 1.00 72.91 53 GLY F CA 1
ATOM 8158 C C . GLY F 2 65 ? 0.993 27.081 89.494 1.00 78.56 53 GLY F C 1
ATOM 8159 O O . GLY F 2 65 ? 1.799 27.979 89.224 1.00 78.25 53 GLY F O 1
ATOM 8160 N N . GLY F 2 66 ? 0.847 26.599 90.729 1.00 70.67 54 GLY F N 1
ATOM 8161 C CA . GLY F 2 66 ? 1.713 27.055 91.801 1.00 74.59 54 GLY F CA 1
ATOM 8162 C C . GLY F 2 66 ? 3.170 26.723 91.543 1.00 75.13 54 GLY F C 1
ATOM 8163 O O . GLY F 2 66 ? 4.062 27.516 91.855 1.00 68.36 54 GLY F O 1
ATOM 8164 N N . LEU F 2 67 ? 3.435 25.532 90.993 1.00 70.73 55 LEU F N 1
ATOM 8165 C CA . LEU F 2 67 ? 4.811 25.165 90.663 1.00 75.21 55 LEU F CA 1
ATOM 8166 C C . LEU F 2 67 ? 5.397 26.105 89.617 1.00 78.46 55 LEU F C 1
ATOM 8167 O O . LEU F 2 67 ? 6.580 26.465 89.686 1.00 76.46 55 LEU F O 1
ATOM 8172 N N . ALA F 2 68 ? 4.589 26.500 88.628 1.00 72.57 56 ALA F N 1
ATOM 8173 C CA . ALA F 2 68 ? 5.054 27.459 87.628 1.00 76.38 56 ALA F CA 1
ATOM 8174 C C . ALA F 2 68 ? 5.354 28.813 88.257 1.00 83.28 56 ALA F C 1
ATOM 8175 O O . ALA F 2 68 ? 6.365 29.455 87.929 1.00 82.68 56 ALA F O 1
ATOM 8177 N N . LEU F 2 69 ? 4.472 29.269 89.149 1.00 90.66 57 LEU F N 1
ATOM 8178 C CA . LEU F 2 69 ? 4.754 30.476 89.918 1.00 88.09 57 LEU F CA 1
ATOM 8179 C C . LEU F 2 69 ? 6.086 30.360 90.651 1.00 82.43 57 LEU F C 1
ATOM 8180 O O . LEU F 2 69 ? 6.874 31.313 90.683 1.00 90.04 57 LEU F O 1
ATOM 8185 N N . LEU F 2 70 ? 6.342 29.200 91.263 1.00 68.41 58 LEU F N 1
ATOM 8186 C CA . LEU F 2 70 ? 7.586 28.991 92.000 1.00 80.88 58 LEU F CA 1
ATOM 8187 C C . LEU F 2 70 ? 8.797 29.081 91.080 1.00 83.44 58 LEU F C 1
ATOM 8188 O O . LEU F 2 70 ? 9.827 29.671 91.442 1.00 75.40 58 LEU F O 1
ATOM 8193 N N . LEU F 2 71 ? 8.690 28.500 89.883 1.00 81.40 59 LEU F N 1
ATOM 8194 C CA . LEU F 2 71 ? 9.797 28.576 88.939 1.00 81.09 59 LEU F CA 1
ATOM 8195 C C . LEU F 2 71 ? 10.059 30.018 88.532 1.00 85.09 59 LEU F C 1
ATOM 8196 O O . LEU F 2 71 ? 11.216 30.450 88.460 1.00 84.21 59 LEU F O 1
ATOM 8201 N N . HIS F 2 72 ? 8.995 30.788 88.289 1.00 89.18 60 HIS F N 1
ATOM 8202 C CA . HIS F 2 72 ? 9.183 32.192 87.932 1.00 83.58 60 HIS F CA 1
ATOM 8203 C C . HIS F 2 72 ? 9.795 32.989 89.076 1.00 83.81 60 HIS F C 1
ATOM 8204 O O . HIS F 2 72 ? 10.602 33.894 88.841 1.00 79.17 60 HIS F O 1
ATOM 8211 N N . LEU F 2 73 ? 9.405 32.691 90.317 1.00 85.06 61 LEU F N 1
ATOM 8212 C CA . LEU F 2 73 ? 9.989 33.387 91.463 1.00 83.31 61 LEU F CA 1
ATOM 8213 C C . LEU F 2 73 ? 11.479 33.094 91.589 1.00 90.52 61 LEU F C 1
ATOM 8214 O O . LEU F 2 73 ? 12.291 34.010 91.784 1.00 101.83 61 LEU F O 1
ATOM 8219 N N . ILE F 2 74 ? 11.858 31.818 91.476 1.00 80.12 62 ILE F N 1
ATOM 8220 C CA . ILE F 2 74 ? 13.275 31.457 91.513 1.00 75.58 62 ILE F CA 1
ATOM 8221 C C . ILE F 2 74 ? 14.031 32.152 90.384 1.00 87.79 62 ILE F C 1
ATOM 8222 O O . ILE F 2 74 ? 15.156 32.640 90.571 1.00 95.89 62 ILE F O 1
ATOM 8227 N N . ASP F 2 75 ? 13.409 32.243 89.204 1.00 91.11 63 ASP F N 1
ATOM 8228 C CA . ASP F 2 75 ? 14.084 32.840 88.056 1.00 95.25 63 ASP F CA 1
ATOM 8229 C C . ASP F 2 75 ? 14.291 34.339 88.254 1.00 101.95 63 ASP F C 1
ATOM 8230 O O . ASP F 2 75 ? 15.379 34.862 87.986 1.00 110.47 63 ASP F O 1
ATOM 8235 N N . LEU F 2 76 ? 13.252 35.051 88.707 1.00 99.92 64 LEU F N 1
ATOM 8236 C CA . LEU F 2 76 ? 13.402 36.478 88.978 1.00 94.72 64 LEU F CA 1
ATOM 8237 C C . LEU F 2 76 ? 14.416 36.727 90.081 1.00 92.17 64 LEU F C 1
ATOM 8238 O O . LEU F 2 76 ? 15.129 37.736 90.050 1.00 85.41 64 LEU F O 1
ATOM 8243 N N . ALA F 2 77 ? 14.498 35.826 91.060 1.00 95.76 65 ALA F N 1
ATOM 8244 C CA . ALA F 2 77 ? 15.501 35.988 92.104 1.00 96.59 65 ALA F CA 1
ATOM 8245 C C . ALA F 2 77 ? 16.905 35.836 91.536 1.00 98.95 65 ALA F C 1
ATOM 8246 O O . ALA F 2 77 ? 17.799 36.624 91.864 1.00 104.19 65 ALA F O 1
ATOM 8248 N N . LYS F 2 78 ? 17.125 34.828 90.687 1.00 103.79 66 LYS F N 1
ATOM 8249 C CA . LYS F 2 78 ? 18.456 34.674 90.110 1.00 101.00 66 LYS F CA 1
ATOM 8250 C C . LYS F 2 78 ? 18.792 35.831 89.176 1.00 95.05 66 LYS F C 1
ATOM 8251 O O . LYS F 2 78 ? 19.961 36.223 89.079 1.00 97.59 66 LYS F O 1
ATOM 8257 N N . LYS F 2 79 ? 17.798 36.374 88.467 1.00 93.99 67 LYS F N 1
ATOM 8258 C CA . LYS F 2 79 ? 18.049 37.548 87.634 1.00 102.36 67 LYS F CA 1
ATOM 8259 C C . LYS F 2 79 ? 18.470 38.756 88.466 1.00 111.17 67 LYS F C 1
ATOM 8260 O O . LYS F 2 79 ? 19.257 39.581 87.990 1.00 120.84 67 LYS F O 1
ATOM 8266 N N . GLN F 2 80 ? 17.951 38.903 89.693 1.00 117.36 68 GLN F N 1
ATOM 8267 C CA . GLN F 2 80 ? 18.543 39.914 90.566 1.00 118.13 68 GLN F CA 1
ATOM 8268 C C . GLN F 2 80 ? 19.971 39.586 90.969 1.00 122.40 68 GLN F C 1
ATOM 8269 O O . GLN F 2 80 ? 20.639 40.447 91.552 1.00 119.82 68 GLN F O 1
ATOM 8275 N N . GLY F 2 81 ? 20.445 38.377 90.701 1.00 119.98 69 GLY F N 1
ATOM 8276 C CA . GLY F 2 81 ? 21.777 37.979 91.097 1.00 116.15 69 GLY F CA 1
ATOM 8277 C C . GLY F 2 81 ? 21.836 37.147 92.358 1.00 114.94 69 GLY F C 1
ATOM 8278 O O . GLY F 2 81 ? 22.898 37.091 92.989 1.00 123.84 69 GLY F O 1
ATOM 8279 N N . ASN F 2 82 ? 20.733 36.511 92.749 1.00 112.47 70 ASN F N 1
ATOM 8280 C CA . ASN F 2 82 ? 20.645 35.748 93.991 1.00 121.07 70 ASN F CA 1
ATOM 8281 C C . ASN F 2 82 ? 20.225 34.316 93.691 1.00 122.80 70 ASN F C 1
ATOM 8282 O O . ASN F 2 82 ? 19.096 34.075 93.252 1.00 120.23 70 ASN F O 1
ATOM 8287 N N . ASN F 2 83 ? 21.132 33.368 93.910 1.00 126.26 71 ASN F N 1
ATOM 8288 C CA . ASN F 2 83 ? 20.715 31.979 94.015 1.00 127.29 71 ASN F CA 1
ATOM 8289 C C . ASN F 2 83 ? 19.873 31.800 95.268 1.00 121.86 71 ASN F C 1
ATOM 8290 O O . ASN F 2 83 ? 20.232 32.282 96.348 1.00 144.98 71 ASN F O 1
ATOM 8295 N N . VAL F 2 84 ? 18.743 31.119 95.122 1.00 97.78 72 VAL F N 1
ATOM 8296 C CA . VAL F 2 84 ? 17.782 30.944 96.200 1.00 105.88 72 VAL F CA 1
ATOM 8297 C C . VAL F 2 84 ? 17.772 29.477 96.587 1.00 108.13 72 VAL F C 1
ATOM 8298 O O . VAL F 2 84 ? 17.696 28.598 95.718 1.00 117.98 72 VAL F O 1
ATOM 8302 N N . THR F 2 85 ? 17.845 29.216 97.886 1.00 97.06 73 THR F N 1
ATOM 8303 C CA . THR F 2 85 ? 17.682 27.870 98.398 1.00 102.69 73 THR F CA 1
ATOM 8304 C C . THR F 2 85 ? 16.222 27.666 98.778 1.00 105.44 73 THR F C 1
ATOM 8305 O O . THR F 2 85 ? 15.511 28.612 99.121 1.00 109.39 73 THR F O 1
ATOM 8309 N N . LEU F 2 86 ? 15.778 26.418 98.705 1.00 98.55 74 LEU F N 1
ATOM 8310 C CA . LEU F 2 86 ? 14.415 26.054 99.057 1.00 92.86 74 LEU F CA 1
ATOM 8311 C C . LEU F 2 86 ? 14.437 25.275 100.361 1.00 90.63 74 LEU F C 1
ATOM 8312 O O . LEU F 2 86 ? 15.355 24.486 100.605 1.00 103.97 74 LEU F O 1
ATOM 8317 N N . GLN F 2 87 ? 13.426 25.493 101.197 1.00 86.33 75 GLN F N 1
ATOM 8318 C CA . GLN F 2 87 ? 13.435 24.919 102.530 1.00 89.68 75 GLN F CA 1
ATOM 8319 C C . GLN F 2 87 ? 12.035 24.445 102.883 1.00 90.47 75 GLN F C 1
ATOM 8320 O O . GLN F 2 87 ? 11.044 25.101 102.547 1.00 84.27 75 GLN F O 1
ATOM 8326 N N . GLY F 2 88 ? 11.964 23.296 103.551 1.00 96.22 76 GLY F N 1
ATOM 8327 C CA . GLY F 2 88 ? 10.688 22.744 103.965 1.00 90.29 76 GLY F CA 1
ATOM 8328 C C . GLY F 2 88 ? 9.827 22.247 102.825 1.00 91.25 76 GLY F C 1
ATOM 8329 O O . GLY F 2 88 ? 8.599 22.210 102.959 1.00 92.79 76 GLY F O 1
ATOM 8330 N N . VAL F 2 89 ? 10.434 21.854 101.708 1.00 89.94 77 VAL F N 1
ATOM 8331 C CA . VAL F 2 89 ? 9.675 21.454 100.526 1.00 88.17 77 VAL F CA 1
ATOM 8332 C C . VAL F 2 89 ? 9.125 20.045 100.729 1.00 89.81 77 VAL F C 1
ATOM 8333 O O . VAL F 2 89 ? 9.876 19.107 101.019 1.00 94.06 77 VAL F O 1
ATOM 8337 N N . ASN F 2 90 ? 7.811 19.900 100.566 1.00 83.04 78 ASN F N 1
ATOM 8338 C CA . ASN F 2 90 ? 7.164 18.598 100.647 1.00 78.33 78 ASN F CA 1
ATOM 8339 C C . ASN F 2 90 ? 7.601 17.716 99.484 1.00 93.04 78 ASN F C 1
ATOM 8340 O O . ASN F 2 90 ? 7.798 18.192 98.363 1.00 108.00 78 ASN F O 1
ATOM 8345 N N . ASP F 2 91 ? 7.767 16.419 99.765 1.00 92.90 79 ASP F N 1
ATOM 8346 C CA . ASP F 2 91 ? 8.211 15.487 98.733 1.00 92.78 79 ASP F CA 1
ATOM 8347 C C . ASP F 2 91 ? 7.240 15.441 97.563 1.00 93.10 79 ASP F C 1
ATOM 8348 O O . ASP F 2 91 ? 7.639 15.120 96.438 1.00 87.15 79 ASP F O 1
ATOM 8353 N N . LYS F 2 92 ? 5.961 15.731 97.813 1.00 92.38 80 LYS F N 1
ATOM 8354 C CA . LYS F 2 92 ? 4.969 15.731 96.745 1.00 78.75 80 LYS F CA 1
ATOM 8355 C C . LYS F 2 92 ? 5.282 16.795 95.697 1.00 80.78 80 LYS F C 1
ATOM 8356 O O . LYS F 2 92 ? 5.038 16.586 94.502 1.00 87.15 80 LYS F O 1
ATOM 8362 N N . VAL F 2 93 ? 5.851 17.926 96.121 1.00 81.36 81 VAL F N 1
ATOM 8363 C CA . VAL F 2 93 ? 6.268 18.956 95.173 1.00 73.88 81 VAL F CA 1
ATOM 8364 C C . VAL F 2 93 ? 7.373 18.427 94.263 1.00 78.54 81 VAL F C 1
ATOM 8365 O O . VAL F 2 93 ? 7.357 18.650 93.046 1.00 87.87 81 VAL F O 1
ATOM 8369 N N . TYR F 2 94 ? 8.356 17.725 94.835 1.00 79.77 82 TYR F N 1
ATOM 8370 C CA . TYR F 2 94 ? 9.414 17.156 94.007 1.00 79.53 82 TYR F CA 1
ATOM 8371 C C . TYR F 2 94 ? 8.896 16.027 93.126 1.00 81.14 82 TYR F C 1
ATOM 8372 O O . TYR F 2 94 ? 9.412 15.824 92.025 1.00 86.11 82 TYR F O 1
ATOM 8381 N N . THR F 2 95 ? 7.891 15.279 93.582 1.00 79.47 83 THR F N 1
ATOM 8382 C CA . THR F 2 95 ? 7.233 14.325 92.692 1.00 79.87 83 THR F CA 1
ATOM 8383 C C . THR F 2 95 ? 6.604 15.044 91.506 1.00 85.11 83 THR F C 1
ATOM 8384 O O . THR F 2 95 ? 6.682 14.571 90.365 1.00 86.72 83 THR F O 1
ATOM 8388 N N . LEU F 2 96 ? 5.964 16.187 91.763 1.00 80.93 84 LEU F N 1
ATOM 8389 C CA . LEU F 2 96 ? 5.382 16.975 90.681 1.00 78.84 84 LEU F CA 1
ATOM 8390 C C . LEU F 2 96 ? 6.464 17.456 89.721 1.00 80.58 84 LEU F C 1
ATOM 8391 O O . LEU F 2 96 ? 6.268 17.464 88.501 1.00 88.82 84 LEU F O 1
ATOM 8396 N N . ALA F 2 97 ? 7.610 17.869 90.265 1.00 80.25 85 ALA F N 1
ATOM 8397 C CA . ALA F 2 97 ? 8.749 18.240 89.431 1.00 82.07 85 ALA F CA 1
ATOM 8398 C C . ALA F 2 97 ? 9.238 17.053 88.608 1.00 78.93 85 ALA F C 1
ATOM 8399 O O . ALA F 2 97 ? 9.618 17.210 87.442 1.00 81.80 85 ALA F O 1
ATOM 8401 N N . LYS F 2 98 ? 9.230 15.859 89.204 1.00 77.00 86 LYS F N 1
ATOM 8402 C CA . LYS F 2 98 ? 9.656 14.644 88.518 1.00 82.03 86 LYS F CA 1
ATOM 8403 C C . LYS F 2 98 ? 8.726 14.321 87.354 1.00 89.86 86 LYS F C 1
ATOM 8404 O O . LYS F 2 98 ? 9.182 13.903 86.283 1.00 81.25 86 LYS F O 1
ATOM 8410 N N . LEU F 2 99 ? 7.419 14.519 87.552 1.00 89.85 87 LEU F N 1
ATOM 8411 C CA . LEU F 2 99 ? 6.439 14.299 86.491 1.00 74.60 87 LEU F CA 1
ATOM 8412 C C . LEU F 2 99 ? 6.725 15.157 85.265 1.00 86.75 87 LEU F C 1
ATOM 8413 O O . LEU F 2 99 ? 6.583 14.696 84.126 1.00 97.74 87 LEU F O 1
ATOM 8418 N N . TYR F 2 100 ? 7.123 16.408 85.475 1.00 77.92 88 TYR F N 1
ATOM 8419 C CA . TYR F 2 100 ? 7.352 17.341 84.384 1.00 67.90 88 TYR F CA 1
ATOM 8420 C C . TYR F 2 100 ? 8.810 17.401 83.952 1.00 74.48 88 TYR F C 1
ATOM 8421 O O . TYR F 2 100 ? 9.162 18.244 83.123 1.00 61.45 88 TYR F O 1
ATOM 8430 N N . ASN F 2 101 ? 9.660 16.526 84.495 1.00 78.64 89 ASN F N 1
ATOM 8431 C CA . ASN F 2 101 ? 11.043 16.380 84.041 1.00 71.83 89 ASN F CA 1
ATOM 8432 C C . ASN F 2 101 ? 11.784 17.714 84.126 1.00 77.82 89 ASN F C 1
ATOM 8433 O O . ASN F 2 101 ? 12.529 18.092 83.220 1.00 76.98 89 ASN F O 1
ATOM 8438 N N . LEU F 2 102 ? 11.581 18.429 85.227 1.00 71.81 90 LEU F N 1
ATOM 8439 C CA . LEU F 2 102 ? 12.128 19.773 85.351 1.00 75.09 90 LEU F CA 1
ATOM 8440 C C . LEU F 2 102 ? 13.644 19.722 85.522 1.00 81.51 90 LEU F C 1
ATOM 8441 O O . LEU F 2 102 ? 14.156 18.890 86.276 1.00 80.35 90 LEU F O 1
ATOM 8446 N N . PRO F 2 103 ? 14.387 20.579 84.822 1.00 81.49 91 PRO F N 1
ATOM 8447 C CA . PRO F 2 103 ? 15.847 20.575 84.964 1.00 75.25 91 PRO F CA 1
ATOM 8448 C C . PRO F 2 103 ? 16.263 20.971 86.374 1.00 92.14 91 PRO F C 1
ATOM 8449 O O . PRO F 2 103 ? 15.479 21.489 87.171 1.00 85.29 91 PRO F O 1
ATOM 8453 N N . ALA F 2 104 ? 17.538 20.708 86.681 1.00 100.65 92 ALA F N 1
ATOM 8454 C CA . ALA F 2 104 ? 18.059 21.033 88.005 1.00 92.26 92 ALA F CA 1
ATOM 8455 C C . ALA F 2 104 ? 18.178 22.540 88.208 1.00 99.51 92 ALA F C 1
ATOM 8456 O O . ALA F 2 104 ? 17.830 23.057 89.278 1.00 106.31 92 ALA F O 1
ATOM 8458 N N . ASP F 2 105 ? 18.659 23.266 87.194 1.00 105.52 93 ASP F N 1
ATOM 8459 C CA . ASP F 2 105 ? 18.860 24.704 87.343 1.00 111.89 93 ASP F CA 1
ATOM 8460 C C . ASP F 2 105 ? 17.549 25.467 87.426 1.00 107.63 93 ASP F C 1
ATOM 8461 O O . ASP F 2 105 ? 17.571 26.680 87.664 1.00 121.42 93 ASP F O 1
ATOM 8466 N N . VAL F 2 106 ? 16.423 24.786 87.238 1.00 93.63 94 VAL F N 1
ATOM 8467 C CA . VAL F 2 106 ? 15.116 25.423 87.302 1.00 80.59 94 VAL F CA 1
ATOM 8468 C C . VAL F 2 106 ? 14.517 25.289 88.697 1.00 95.50 94 VAL F C 1
ATOM 8469 O O . VAL F 2 106 ? 13.810 26.192 89.159 1.00 98.46 94 VAL F O 1
ATOM 8473 N N . LEU F 2 107 ? 14.810 24.198 89.394 1.00 99.95 95 LEU F N 1
ATOM 8474 C CA . LEU F 2 107 ? 14.262 23.974 90.722 1.00 89.60 95 LEU F CA 1
ATOM 8475 C C . LEU F 2 107 ? 15.312 23.284 91.582 1.00 92.69 95 LEU F C 1
ATOM 8476 O O . LEU F 2 107 ? 15.680 22.134 91.306 1.00 103.56 95 LEU F O 1
ATOM 8481 N N . PRO F 2 108 ? 15.825 23.945 92.617 1.00 86.32 96 PRO F N 1
ATOM 8482 C CA . PRO F 2 108 ? 16.840 23.303 93.462 1.00 94.95 96 PRO F CA 1
ATOM 8483 C C . PRO F 2 108 ? 16.263 22.139 94.253 1.00 110.35 96 PRO F C 1
ATOM 8484 O O . PRO F 2 108 ? 15.181 22.237 94.833 1.00 113.46 96 PRO F O 1
ATOM 8488 N N . ARG F 2 109 ? 16.999 21.028 94.273 1.00 120.12 97 ARG F N 1
ATOM 8489 C CA . ARG F 2 109 ? 16.599 19.859 95.062 1.00 118.59 97 ARG F CA 1
ATOM 8490 C C . ARG F 2 109 ? 17.260 19.846 96.433 1.00 113.80 97 ARG F C 1
ATOM 8491 O O . ARG F 2 109 ? 16.920 19.017 97.279 1.00 117.75 97 ARG F O 1
ATOM 8499 N N . SER G 1 4 ? 27.068 12.546 102.663 1.00 147.01 4 SER G N 1
ATOM 8500 C CA . SER G 1 4 ? 26.982 11.378 101.791 1.00 143.96 4 SER G CA 1
ATOM 8501 C C . SER G 1 4 ? 27.255 11.767 100.340 1.00 140.95 4 SER G C 1
ATOM 8502 O O . SER G 1 4 ? 27.353 12.949 100.009 1.00 148.63 4 SER G O 1
ATOM 8505 N N . VAL G 1 5 ? 27.381 10.761 99.477 1.00 130.70 5 VAL G N 1
ATOM 8506 C CA . VAL G 1 5 ? 27.708 10.951 98.070 1.00 122.32 5 VAL G CA 1
ATOM 8507 C C . VAL G 1 5 ? 26.508 10.524 97.235 1.00 118.83 5 VAL G C 1
ATOM 8508 O O . VAL G 1 5 ? 25.827 9.542 97.557 1.00 120.84 5 VAL G O 1
ATOM 8512 N N . ALA G 1 6 ? 26.261 11.267 96.150 1.00 107.46 6 ALA G N 1
ATOM 8513 C CA . ALA G 1 6 ? 25.013 11.141 95.402 1.00 102.50 6 ALA G CA 1
ATOM 8514 C C . ALA G 1 6 ? 24.918 9.813 94.662 1.00 100.93 6 ALA G C 1
ATOM 8515 O O . ALA G 1 6 ? 23.850 9.189 94.638 1.00 109.33 6 ALA G O 1
ATOM 8517 N N . ASN G 1 7 ? 26.006 9.359 94.052 1.00 87.10 7 ASN G N 1
ATOM 8518 C CA . ASN G 1 7 ? 25.981 8.135 93.258 1.00 85.25 7 ASN G CA 1
ATOM 8519 C C . ASN G 1 7 ? 26.586 6.996 94.067 1.00 84.90 7 ASN G C 1
ATOM 8520 O O . ASN G 1 7 ? 27.779 7.018 94.385 1.00 96.26 7 ASN G O 1
ATOM 8525 N N . LEU G 1 8 ? 25.757 6.001 94.392 1.00 83.61 8 LEU G N 1
ATOM 8526 C CA . LEU G 1 8 ? 26.251 4.831 95.108 1.00 88.84 8 LEU G CA 1
ATOM 8527 C C . LEU G 1 8 ? 27.211 4.027 94.247 1.00 94.50 8 LEU G C 1
ATOM 8528 O O . LEU G 1 8 ? 28.172 3.447 94.764 1.00 89.97 8 LEU G O 1
ATOM 8533 N N . VAL G 1 9 ? 26.971 3.989 92.939 1.00 85.10 9 VAL G N 1
ATOM 8534 C CA . VAL G 1 9 ? 27.869 3.355 91.985 1.00 93.99 9 VAL G CA 1
ATOM 8535 C C . VAL G 1 9 ? 28.205 4.360 90.894 1.00 101.20 9 VAL G C 1
ATOM 8536 O O . VAL G 1 9 ? 27.308 5.004 90.337 1.00 108.54 9 VAL G O 1
ATOM 8540 N N . ASP G 1 10 ? 29.498 4.497 90.602 1.00 95.21 10 ASP G N 1
ATOM 8541 C CA . ASP G 1 10 ? 30.002 5.448 89.611 1.00 102.13 10 ASP G CA 1
ATOM 8542 C C . ASP G 1 10 ? 31.070 4.723 88.797 1.00 106.42 10 ASP G C 1
ATOM 8543 O O . ASP G 1 10 ? 32.193 4.547 89.268 1.00 119.61 10 ASP G O 1
ATOM 8548 N N . MET G 1 11 ? 30.703 4.236 87.613 1.00 95.85 11 MET G N 1
ATOM 8549 C CA . MET G 1 11 ? 31.671 3.616 86.721 1.00 109.07 11 MET G CA 1
ATOM 8550 C C . MET G 1 11 ? 32.234 4.678 85.784 1.00 116.82 11 MET G C 1
ATOM 8551 O O . MET G 1 11 ? 31.485 5.463 85.202 1.00 117.32 11 MET G O 1
ATOM 8556 N N . ARG G 1 12 ? 33.557 4.680 85.624 1.00 112.99 12 ARG G N 1
ATOM 8557 C CA . ARG G 1 12 ? 34.246 5.638 84.777 1.00 114.21 12 ARG G CA 1
ATOM 8558 C C . ARG G 1 12 ? 35.199 4.905 83.851 1.00 134.67 12 ARG G C 1
ATOM 8559 O O . ARG G 1 12 ? 36.121 4.221 84.308 1.00 139.77 12 ARG G O 1
ATOM 8567 N N . ASP G 1 13 ? 34.965 5.058 82.548 1.00 126.33 13 ASP G N 1
ATOM 8568 C CA . ASP G 1 13 ? 35.857 4.587 81.495 1.00 130.21 13 ASP G CA 1
ATOM 8569 C C . ASP G 1 13 ? 36.204 3.110 81.688 1.00 122.69 13 ASP G C 1
ATOM 8570 O O . ASP G 1 13 ? 37.374 2.724 81.704 1.00 121.40 13 ASP G O 1
ATOM 8575 N N . VAL G 1 14 ? 35.172 2.283 81.794 1.00 117.83 14 VAL G N 1
ATOM 8576 C CA . VAL G 1 14 ? 35.327 0.865 82.096 1.00 118.03 14 VAL G CA 1
ATOM 8577 C C . VAL G 1 14 ? 35.283 0.076 80.795 1.00 128.21 14 VAL G C 1
ATOM 8578 O O . VAL G 1 14 ? 34.364 0.245 79.983 1.00 140.36 14 VAL G O 1
ATOM 8582 N N . SER G 1 15 ? 36.280 -0.782 80.596 1.00 121.75 15 SER G N 1
ATOM 8583 C CA . SER G 1 15 ? 36.329 -1.687 79.461 1.00 126.22 15 SER G CA 1
ATOM 8584 C C . SER G 1 15 ? 36.453 -3.117 79.964 1.00 131.51 15 SER G C 1
ATOM 8585 O O . SER G 1 15 ? 37.062 -3.377 81.007 1.00 126.97 15 SER G O 1
ATOM 8588 N N . PHE G 1 16 ? 35.878 -4.048 79.208 1.00 136.81 16 PHE G N 1
ATOM 8589 C CA . PHE G 1 16 ? 35.894 -5.452 79.595 1.00 142.53 16 PHE G CA 1
ATOM 8590 C C . PHE G 1 16 ? 35.799 -6.335 78.362 1.00 149.77 16 PHE G C 1
ATOM 8591 O O . PHE G 1 16 ? 34.913 -6.140 77.522 1.00 151.76 16 PHE G O 1
ATOM 8599 N N . THR G 1 17 ? 36.728 -7.284 78.261 1.00 149.06 17 THR G N 1
ATOM 8600 C CA . THR G 1 17 ? 36.782 -8.262 77.183 1.00 141.74 17 THR G CA 1
ATOM 8601 C C . THR G 1 17 ? 36.847 -9.643 77.815 1.00 139.31 17 THR G C 1
ATOM 8602 O O . THR G 1 17 ? 37.690 -9.891 78.684 1.00 142.81 17 THR G O 1
ATOM 8606 N N . ARG G 1 18 ? 35.969 -10.540 77.377 1.00 131.75 18 ARG G N 1
ATOM 8607 C CA . ARG G 1 18 ? 35.946 -11.915 77.859 1.00 130.08 18 ARG G CA 1
ATOM 8608 C C . ARG G 1 18 ? 36.299 -12.842 76.707 1.00 150.24 18 ARG G C 1
ATOM 8609 O O . ARG G 1 18 ? 35.608 -12.855 75.682 1.00 156.28 18 ARG G O 1
ATOM 8611 N N . GLY G 1 19 ? 37.367 -13.617 76.878 1.00 160.92 19 GLY G N 1
ATOM 8612 C CA . GLY G 1 19 ? 37.813 -14.450 75.779 1.00 170.77 19 GLY G CA 1
ATOM 8613 C C . GLY G 1 19 ? 38.320 -13.574 74.653 1.00 180.30 19 GLY G C 1
ATOM 8614 O O . GLY G 1 19 ? 39.025 -12.582 74.869 1.00 186.28 19 GLY G O 1
ATOM 8615 N N . ASN G 1 20 ? 37.955 -13.943 73.430 1.00 182.59 20 ASN G N 1
ATOM 8616 C CA . ASN G 1 20 ? 38.352 -13.181 72.258 1.00 178.66 20 ASN G CA 1
ATOM 8617 C C . ASN G 1 20 ? 37.368 -12.069 71.912 1.00 177.22 20 ASN G C 1
ATOM 8618 O O . ASN G 1 20 ? 37.654 -11.275 71.008 1.00 178.90 20 ASN G O 1
ATOM 8620 N N . ARG G 1 21 ? 36.227 -11.986 72.595 1.00 188.64 21 ARG G N 1
ATOM 8621 C CA . ARG G 1 21 ? 35.196 -11.009 72.270 1.00 186.57 21 ARG G CA 1
ATOM 8622 C C . ARG G 1 21 ? 35.180 -9.883 73.298 1.00 182.34 21 ARG G C 1
ATOM 8623 O O . ARG G 1 21 ? 35.307 -10.124 74.504 1.00 187.99 21 ARG G O 1
ATOM 8631 N N . CYS G 1 22 ? 35.051 -8.652 72.808 1.00 173.63 22 CYS G N 1
ATOM 8632 C CA . CYS G 1 22 ? 34.955 -7.471 73.658 1.00 163.49 22 CYS G CA 1
ATOM 8633 C C . CYS G 1 22 ? 33.507 -7.236 74.068 1.00 159.86 22 CYS G C 1
ATOM 8634 O O . CYS G 1 22 ? 32.588 -7.407 73.260 1.00 155.74 22 CYS G O 1
ATOM 8637 N N . ILE G 1 23 ? 33.305 -6.846 75.327 1.00 156.82 23 ILE G N 1
ATOM 8638 C CA . ILE G 1 23 ? 31.971 -6.623 75.866 1.00 150.19 23 ILE G CA 1
ATOM 8639 C C . ILE G 1 23 ? 31.706 -5.148 76.152 1.00 141.76 23 ILE G C 1
ATOM 8640 O O . ILE G 1 23 ? 30.608 -4.654 75.886 1.00 138.02 23 ILE G O 1
ATOM 8645 N N . PHE G 1 24 ? 32.682 -4.424 76.696 1.00 135.44 24 PHE G N 1
ATOM 8646 C CA . PHE G 1 24 ? 32.489 -2.997 76.932 1.00 126.65 24 PHE G CA 1
ATOM 8647 C C . PHE G 1 24 ? 33.737 -2.215 76.560 1.00 119.40 24 PHE G C 1
ATOM 8648 O O . PHE G 1 24 ? 34.857 -2.620 76.884 1.00 123.05 24 PHE G O 1
ATOM 8656 N N . ASP G 1 25 ? 33.524 -1.075 75.902 1.00 119.10 25 ASP G N 1
ATOM 8657 C CA . ASP G 1 25 ? 34.586 -0.169 75.470 1.00 132.10 25 ASP G CA 1
ATOM 8658 C C . ASP G 1 25 ? 34.370 1.218 76.076 1.00 131.28 25 ASP G C 1
ATOM 8659 O O . ASP G 1 25 ? 33.579 2.007 75.550 1.00 123.81 25 ASP G O 1
ATOM 8664 N N . ASN G 1 26 ? 35.057 1.506 77.183 1.00 134.90 26 ASN G N 1
ATOM 8665 C CA . ASN G 1 26 ? 35.135 2.860 77.741 1.00 134.75 26 ASN G CA 1
ATOM 8666 C C . ASN G 1 26 ? 33.751 3.394 78.113 1.00 121.45 26 ASN G C 1
ATOM 8667 O O . ASN G 1 26 ? 33.361 4.498 77.728 1.00 118.75 26 ASN G O 1
ATOM 8672 N N . ILE G 1 27 ? 33.002 2.610 78.849 1.00 117.37 27 ILE G N 1
ATOM 8673 C CA . ILE G 1 27 ? 31.670 3.046 79.247 1.00 118.45 27 ILE G CA 1
ATOM 8674 C C . ILE G 1 27 ? 31.753 3.771 80.581 1.00 119.91 27 ILE G C 1
ATOM 8675 O O . ILE G 1 27 ? 32.644 3.527 81.402 1.00 120.95 27 ILE G O 1
ATOM 8680 N N . SER G 1 28 ? 30.799 4.671 80.803 1.00 111.29 28 SER G N 1
ATOM 8681 C CA . SER G 1 28 ? 30.715 5.438 82.038 1.00 102.69 28 SER G CA 1
ATOM 8682 C C . SER G 1 28 ? 29.251 5.485 82.439 1.00 102.91 28 SER G C 1
ATOM 8683 O O . SER G 1 28 ? 28.395 5.844 81.626 1.00 96.07 28 SER G O 1
ATOM 8686 N N . LEU G 1 29 ? 28.971 5.128 83.690 1.00 108.57 29 LEU G N 1
ATOM 8687 C CA . LEU G 1 29 ? 27.602 4.987 84.159 1.00 94.97 29 LEU G CA 1
ATOM 8688 C C . LEU G 1 29 ? 27.546 5.309 85.644 1.00 96.16 29 LEU G C 1
ATOM 8689 O O . LEU G 1 29 ? 28.532 5.136 86.365 1.00 98.54 29 LEU G O 1
ATOM 8694 N N . THR G 1 30 ? 26.382 5.767 86.099 1.00 95.86 30 THR G N 1
ATOM 8695 C CA . THR G 1 30 ? 26.175 6.108 87.499 1.00 101.67 30 THR G CA 1
ATOM 8696 C C . THR G 1 30 ? 24.856 5.535 87.998 1.00 93.67 30 THR G C 1
ATOM 8697 O O . THR G 1 30 ? 23.894 5.389 87.240 1.00 91.60 30 THR G O 1
ATOM 8701 N N . VAL G 1 31 ? 24.822 5.217 89.285 1.00 99.46 31 VAL G N 1
ATOM 8702 C CA . VAL G 1 31 ? 23.636 4.697 89.949 1.00 86.98 31 VAL G CA 1
ATOM 8703 C C . VAL G 1 31 ? 23.326 5.594 91.144 1.00 83.83 31 VAL G C 1
ATOM 8704 O O . VAL G 1 31 ? 23.935 5.465 92.207 1.00 81.86 31 VAL G O 1
ATOM 8708 N N . PRO G 1 32 ? 22.391 6.534 90.997 1.00 81.87 32 PRO G N 1
ATOM 8709 C CA . PRO G 1 32 ? 22.095 7.463 92.099 1.00 82.69 32 PRO G CA 1
ATOM 8710 C C . PRO G 1 32 ? 21.543 6.749 93.326 1.00 89.45 32 PRO G C 1
ATOM 8711 O O . PRO G 1 32 ? 20.732 5.826 93.222 1.00 94.46 32 PRO G O 1
ATOM 8715 N N . ARG G 1 33 ? 21.993 7.192 94.496 1.00 95.42 33 ARG G N 1
ATOM 8716 C CA . ARG G 1 33 ? 21.611 6.548 95.748 1.00 81.32 33 ARG G CA 1
ATOM 8717 C C . ARG G 1 33 ? 20.116 6.697 96.015 1.00 73.24 33 ARG G C 1
ATOM 8718 O O . ARG G 1 33 ? 19.554 7.789 95.881 1.00 72.55 33 ARG G O 1
ATOM 8726 N N . GLY G 1 34 ? 19.478 5.590 96.404 1.00 75.52 34 GLY G N 1
ATOM 8727 C CA . GLY G 1 34 ? 18.071 5.594 96.749 1.00 72.93 34 GLY G CA 1
ATOM 8728 C C . GLY G 1 34 ? 17.126 5.692 95.578 1.00 71.83 34 GLY G C 1
ATOM 8729 O O . GLY G 1 34 ? 15.925 5.883 95.782 1.00 82.81 34 GLY G O 1
ATOM 8730 N N . LYS G 1 35 ? 17.630 5.554 94.354 1.00 68.78 35 LYS G N 1
ATOM 8731 C CA . LYS G 1 35 ? 16.811 5.658 93.158 1.00 81.27 35 LYS G CA 1
ATOM 8732 C C . LYS G 1 35 ? 16.846 4.352 92.372 1.00 79.10 35 LYS G C 1
ATOM 8733 O O . LYS G 1 35 ? 17.624 3.431 92.662 1.00 84.19 35 LYS G O 1
ATOM 8739 N N . ILE G 1 36 ? 15.971 4.285 91.375 1.00 80.74 36 ILE G N 1
ATOM 8740 C CA . ILE G 1 36 ? 15.847 3.112 90.525 1.00 85.54 36 ILE G CA 1
ATOM 8741 C C . ILE G 1 36 ? 16.481 3.414 89.175 1.00 79.80 36 ILE G C 1
ATOM 8742 O O . ILE G 1 36 ? 16.096 4.367 88.474 1.00 78.46 36 ILE G O 1
ATOM 8747 N N . THR G 1 37 ? 17.484 2.612 88.844 1.00 73.69 37 THR G N 1
ATOM 8748 C CA . THR G 1 37 ? 18.193 2.679 87.581 1.00 82.18 37 THR G CA 1
ATOM 8749 C C . THR G 1 37 ? 17.857 1.421 86.803 1.00 79.40 37 THR G C 1
ATOM 8750 O O . THR G 1 37 ? 18.048 0.306 87.302 1.00 80.74 37 THR G O 1
ATOM 8754 N N . ALA G 1 38 ? 17.368 1.607 85.591 1.00 81.01 38 ALA G N 1
ATOM 8755 C CA . ALA G 1 38 ? 17.003 0.524 84.696 1.00 81.21 38 ALA G CA 1
ATOM 8756 C C . ALA G 1 38 ? 18.083 0.398 83.633 1.00 82.68 38 ALA G C 1
ATOM 8757 O O . ALA G 1 38 ? 18.602 1.403 83.142 1.00 88.02 38 ALA G O 1
ATOM 8759 N N . ILE G 1 39 ? 18.445 -0.838 83.310 1.00 82.32 39 ILE G N 1
ATOM 8760 C CA . ILE G 1 39 ? 19.425 -1.129 82.270 1.00 90.50 39 ILE G CA 1
ATOM 8761 C C . ILE G 1 39 ? 18.749 -1.988 81.214 1.00 84.89 39 ILE G C 1
ATOM 8762 O O . ILE G 1 39 ? 18.189 -3.045 81.528 1.00 80.05 39 ILE G O 1
ATOM 8767 N N . MET G 1 40 ? 18.775 -1.518 79.974 1.00 84.49 40 MET G N 1
ATOM 8768 C CA . MET G 1 40 ? 18.044 -2.132 78.882 1.00 86.10 40 MET G CA 1
ATOM 8769 C C . MET G 1 40 ? 18.990 -2.298 77.702 1.00 90.17 40 MET G C 1
ATOM 8770 O O . MET G 1 40 ? 19.996 -1.592 77.577 1.00 92.33 40 MET G O 1
ATOM 8775 N N . GLY G 1 41 ? 18.647 -3.231 76.826 1.00 96.07 41 GLY G N 1
ATOM 8776 C CA . GLY G 1 41 ? 19.438 -3.486 75.651 1.00 95.03 41 GLY G CA 1
ATOM 8777 C C . GLY G 1 41 ? 19.123 -4.841 75.060 1.00 95.76 41 GLY G C 1
ATOM 8778 O O . GLY G 1 41 ? 18.435 -5.670 75.665 1.00 91.53 41 GLY G O 1
ATOM 8779 N N . PRO G 1 42 ? 19.622 -5.087 73.852 1.00 103.86 42 PRO G N 1
ATOM 8780 C CA . PRO G 1 42 ? 19.368 -6.369 73.190 1.00 98.57 42 PRO G CA 1
ATOM 8781 C C . PRO G 1 42 ? 19.951 -7.532 73.975 1.00 105.95 42 PRO G C 1
ATOM 8782 O O . PRO G 1 42 ? 20.803 -7.369 74.850 1.00 113.58 42 PRO G O 1
ATOM 8786 N N . SER G 1 43 ? 19.451 -8.724 73.662 1.00 104.80 43 SER G N 1
ATOM 8787 C CA . SER G 1 43 ? 19.923 -9.924 74.330 1.00 100.11 43 SER G CA 1
ATOM 8788 C C . SER G 1 43 ? 21.384 -10.184 73.972 1.00 105.74 43 SER G C 1
ATOM 8789 O O . SER G 1 43 ? 21.887 -9.749 72.932 1.00 122.75 43 SER G O 1
ATOM 8792 N N . GLY G 1 44 ? 22.076 -10.888 74.865 1.00 98.25 44 GLY G N 1
ATOM 8793 C CA . GLY G 1 44 ? 23.428 -11.329 74.596 1.00 107.09 44 GLY G CA 1
ATOM 8794 C C . GLY G 1 44 ? 24.498 -10.262 74.647 1.00 108.75 44 GLY G C 1
ATOM 8795 O O . GLY G 1 44 ? 25.655 -10.563 74.334 1.00 117.70 44 GLY G O 1
ATOM 8796 N N . ILE G 1 45 ? 24.163 -9.021 75.019 1.00 104.16 45 ILE G N 1
ATOM 8797 C CA . ILE G 1 45 ? 25.184 -7.976 75.100 1.00 115.61 45 ILE G CA 1
ATOM 8798 C C . ILE G 1 45 ? 25.898 -7.977 76.439 1.00 126.99 45 ILE G C 1
ATOM 8799 O O . ILE G 1 45 ? 26.764 -7.122 76.670 1.00 134.14 45 ILE G O 1
ATOM 8804 N N . GLY G 1 46 ? 25.579 -8.921 77.320 1.00 127.34 46 GLY G N 1
ATOM 8805 C CA . GLY G 1 46 ? 26.283 -9.043 78.582 1.00 130.31 46 GLY G CA 1
ATOM 8806 C C . GLY G 1 46 ? 25.787 -8.143 79.692 1.00 123.10 46 GLY G C 1
ATOM 8807 O O . GLY G 1 46 ? 26.594 -7.660 80.496 1.00 119.31 46 GLY G O 1
ATOM 8808 N N . LYS G 1 47 ? 24.475 -7.897 79.762 1.00 114.15 47 LYS G N 1
ATOM 8809 C CA . LYS G 1 47 ? 23.942 -7.058 80.832 1.00 105.40 47 LYS G CA 1
ATOM 8810 C C . LYS G 1 47 ? 24.156 -7.698 82.204 1.00 116.56 47 LYS G C 1
ATOM 8811 O O . LYS G 1 47 ? 24.520 -7.013 83.172 1.00 115.80 47 LYS G O 1
ATOM 8817 N N . THR G 1 48 ? 23.942 -9.015 82.302 1.00 117.29 48 THR G N 1
ATOM 8818 C CA . THR G 1 48 ? 24.233 -9.732 83.541 1.00 106.94 48 THR G CA 1
ATOM 8819 C C . THR G 1 48 ? 25.704 -9.597 83.913 1.00 106.32 48 THR G C 1
ATOM 8820 O O . THR G 1 48 ? 26.052 -9.445 85.094 1.00 109.22 48 THR G O 1
ATOM 8824 N N . THR G 1 49 ? 26.583 -9.668 82.911 1.00 112.24 49 THR G N 1
ATOM 8825 C CA . THR G 1 49 ? 28.002 -9.443 83.148 1.00 118.33 49 THR G CA 1
ATOM 8826 C C . THR G 1 49 ? 28.238 -8.060 83.737 1.00 106.15 49 THR G C 1
ATOM 8827 O O . THR G 1 49 ? 29.074 -7.895 84.628 1.00 107.84 49 THR G O 1
ATOM 8831 N N . LEU G 1 50 ? 27.508 -7.052 83.249 1.00 102.52 50 LEU G N 1
ATOM 8832 C CA . LEU G 1 50 ? 27.616 -5.708 83.806 1.00 107.91 50 LEU G CA 1
ATOM 8833 C C . LEU G 1 50 ? 27.209 -5.683 85.276 1.00 113.69 50 LEU G C 1
ATOM 8834 O O . LEU G 1 50 ? 27.891 -5.072 86.113 1.00 99.85 50 LEU G O 1
ATOM 8839 N N . LEU G 1 51 ? 26.090 -6.337 85.608 1.00 114.66 51 LEU G N 1
ATOM 8840 C CA . LEU G 1 51 ? 25.678 -6.392 87.009 1.00 107.37 51 LEU G CA 1
ATOM 8841 C C . LEU G 1 51 ? 26.766 -7.005 87.878 1.00 111.89 51 LEU G C 1
ATOM 8842 O O . LEU G 1 51 ? 27.068 -6.494 88.963 1.00 110.79 51 LEU G O 1
ATOM 8847 N N . ARG G 1 52 ? 27.363 -8.104 87.419 1.00 120.83 52 ARG G N 1
ATOM 8848 C CA . ARG G 1 52 ? 28.437 -8.723 88.188 1.00 128.75 52 ARG G CA 1
ATOM 8849 C C . ARG G 1 52 ? 29.668 -7.828 88.261 1.00 126.77 52 ARG G C 1
ATOM 8850 O O . ARG G 1 52 ? 30.385 -7.844 89.268 1.00 126.50 52 ARG G O 1
ATOM 8858 N N . LEU G 1 53 ? 29.934 -7.055 87.205 1.00 130.40 53 LEU G N 1
ATOM 8859 C CA . LEU G 1 53 ? 31.026 -6.087 87.242 1.00 140.54 53 LEU G CA 1
ATOM 8860 C C . LEU G 1 53 ? 30.806 -5.079 88.358 1.00 140.41 53 LEU G C 1
ATOM 8861 O O . LEU G 1 53 ? 31.749 -4.704 89.064 1.00 140.78 53 LEU G O 1
ATOM 8866 N N . ILE G 1 54 ? 29.569 -4.610 88.518 1.00 136.94 54 ILE G N 1
ATOM 8867 C CA . ILE G 1 54 ? 29.290 -3.717 89.634 1.00 128.80 54 ILE G CA 1
ATOM 8868 C C . ILE G 1 54 ? 29.475 -4.454 90.955 1.00 127.86 54 ILE G C 1
ATOM 8869 O O . ILE G 1 54 ? 30.040 -3.912 91.914 1.00 122.84 54 ILE G O 1
ATOM 8874 N N . GLY G 1 55 ? 28.995 -5.698 91.026 1.00 126.38 55 GLY G N 1
ATOM 8875 C CA . GLY G 1 55 ? 29.063 -6.534 92.213 1.00 122.26 55 GLY G CA 1
ATOM 8876 C C . GLY G 1 55 ? 30.445 -7.003 92.602 1.00 130.69 55 GLY G C 1
ATOM 8877 O O . GLY G 1 55 ? 30.574 -7.748 93.578 1.00 139.62 55 GLY G O 1
ATOM 8878 N N . GLY G 1 56 ? 31.480 -6.595 91.869 1.00 137.38 56 GLY G N 1
ATOM 8879 C CA . GLY G 1 56 ? 32.839 -6.986 92.173 1.00 137.67 56 GLY G CA 1
ATOM 8880 C C . GLY G 1 56 ? 33.197 -8.423 91.869 1.00 144.21 56 GLY G C 1
ATOM 8881 O O . GLY G 1 56 ? 34.346 -8.814 92.104 1.00 156.96 56 GLY G O 1
ATOM 8882 N N . GLN G 1 57 ? 32.261 -9.226 91.359 1.00 138.11 57 GLN G N 1
ATOM 8883 C CA . GLN G 1 57 ? 32.564 -10.626 91.079 1.00 143.57 57 GLN G CA 1
ATOM 8884 C C . GLN G 1 57 ? 33.555 -10.761 89.932 1.00 147.86 57 GLN G C 1
ATOM 8885 O O . GLN G 1 57 ? 34.356 -11.703 89.908 1.00 155.06 57 GLN G O 1
ATOM 8891 N N . ILE G 1 58 ? 33.511 -9.838 88.977 1.00 147.01 58 ILE G N 1
ATOM 8892 C CA . ILE G 1 58 ? 34.421 -9.826 87.842 1.00 145.58 58 ILE G CA 1
ATOM 8893 C C . ILE G 1 58 ? 35.215 -8.531 87.903 1.00 146.31 58 ILE G C 1
ATOM 8894 O O . ILE G 1 58 ? 34.708 -7.490 88.336 1.00 155.02 58 ILE G O 1
ATOM 8899 N N . ALA G 1 59 ? 36.467 -8.597 87.470 1.00 145.46 59 ALA G N 1
ATOM 8900 C CA . ALA G 1 59 ? 37.178 -7.331 87.544 1.00 144.80 59 ALA G CA 1
ATOM 8901 C C . ALA G 1 59 ? 37.243 -6.683 86.172 1.00 151.62 59 ALA G C 1
ATOM 8902 O O . ALA G 1 59 ? 37.381 -7.384 85.162 1.00 156.20 59 ALA G O 1
ATOM 8904 N N . PRO G 1 60 ? 37.140 -5.361 86.087 1.00 148.66 60 PRO G N 1
ATOM 8905 C CA . PRO G 1 60 ? 37.218 -4.720 84.775 1.00 139.29 60 PRO G CA 1
ATOM 8906 C C . PRO G 1 60 ? 38.646 -4.742 84.265 1.00 140.25 60 PRO G C 1
ATOM 8907 O O . PRO G 1 60 ? 39.609 -4.728 85.035 1.00 146.64 60 PRO G O 1
ATOM 8911 N N . ASP G 1 61 ? 38.775 -4.773 82.940 1.00 140.11 61 ASP G N 1
ATOM 8912 C CA . ASP G 1 61 ? 40.099 -4.731 82.333 1.00 148.40 61 ASP G CA 1
ATOM 8913 C C . ASP G 1 61 ? 40.727 -3.355 82.497 1.00 155.60 61 ASP G C 1
ATOM 8914 O O . ASP G 1 61 ? 41.920 -3.239 82.798 1.00 154.51 61 ASP G O 1
ATOM 8919 N N . HIS G 1 62 ? 39.935 -2.306 82.296 1.00 165.45 62 HIS G N 1
ATOM 8920 C CA . HIS G 1 62 ? 40.353 -0.922 82.457 1.00 169.94 62 HIS G CA 1
ATOM 8921 C C . HIS G 1 62 ? 39.180 -0.140 83.028 1.00 157.85 62 HIS G C 1
ATOM 8922 O O . HIS G 1 62 ? 38.027 -0.436 82.705 1.00 171.03 62 HIS G O 1
ATOM 8929 N N . GLY G 1 63 ? 39.458 0.827 83.893 1.00 136.51 63 GLY G N 1
ATOM 8930 C CA . GLY G 1 63 ? 38.432 1.733 84.364 1.00 129.65 63 GLY G CA 1
ATOM 8931 C C . GLY G 1 63 ? 38.283 1.705 85.872 1.00 136.49 63 GLY G C 1
ATOM 8932 O O . GLY G 1 63 ? 38.924 0.929 86.579 1.00 145.59 63 GLY G O 1
ATOM 8933 N N . GLU G 1 64 ? 37.387 2.562 86.357 1.00 133.80 64 GLU G N 1
ATOM 8934 C CA . GLU G 1 64 ? 37.098 2.635 87.779 1.00 131.66 64 GLU G CA 1
ATOM 8935 C C . GLU G 1 64 ? 35.643 2.261 87.999 1.00 129.74 64 GLU G C 1
ATOM 8936 O O . GLU G 1 64 ? 34.774 2.616 87.197 1.00 125.85 64 GLU G O 1
ATOM 8942 N N . ILE G 1 65 ? 35.379 1.562 89.094 1.00 129.79 65 ILE G N 1
ATOM 8943 C CA . ILE G 1 65 ? 34.025 1.244 89.524 1.00 125.30 65 ILE G CA 1
ATOM 8944 C C . ILE G 1 65 ? 34.000 1.668 90.984 1.00 118.13 65 ILE G C 1
ATOM 8945 O O . ILE G 1 65 ? 34.539 0.961 91.842 1.00 124.80 65 ILE G O 1
ATOM 8950 N N . LEU G 1 66 ? 33.423 2.834 91.273 1.00 108.62 66 LEU G N 1
ATOM 8951 C CA . LEU G 1 66 ? 33.378 3.352 92.637 1.00 111.80 66 LEU G CA 1
ATOM 8952 C C . LEU G 1 66 ? 32.055 2.979 93.285 1.00 107.33 66 LEU G C 1
ATOM 8953 O O . LEU G 1 66 ? 30.987 3.257 92.731 1.00 113.02 66 LEU G O 1
ATOM 8958 N N . PHE G 1 67 ? 32.130 2.360 94.458 1.00 108.54 67 PHE G N 1
ATOM 8959 C CA . PHE G 1 67 ? 30.958 2.065 95.271 1.00 112.87 67 PHE G CA 1
ATOM 8960 C C . PHE G 1 67 ? 31.013 2.975 96.488 1.00 114.50 67 PHE G C 1
ATOM 8961 O O . PHE G 1 67 ? 31.892 2.818 97.342 1.00 109.65 67 PHE G O 1
ATOM 8969 N N . ASP G 1 68 ? 30.074 3.922 96.566 1.00 117.83 68 ASP G N 1
ATOM 8970 C CA . ASP G 1 68 ? 30.006 4.879 97.673 1.00 102.95 68 ASP G CA 1
ATOM 8971 C C . ASP G 1 68 ? 31.342 5.594 97.871 1.00 107.46 68 ASP G C 1
ATOM 8972 O O . ASP G 1 68 ? 31.711 5.964 98.991 1.00 103.00 68 ASP G O 1
ATOM 8977 N N . GLY G 1 69 ? 32.089 5.767 96.777 1.00 102.69 69 GLY G N 1
ATOM 8978 C CA . GLY G 1 69 ? 33.360 6.461 96.786 1.00 101.25 69 GLY G CA 1
ATOM 8979 C C . GLY G 1 69 ? 34.574 5.568 96.627 1.00 116.11 69 GLY G C 1
ATOM 8980 O O . GLY G 1 69 ? 35.679 6.084 96.421 1.00 120.25 69 GLY G O 1
ATOM 8981 N N . GLU G 1 70 ? 34.423 4.258 96.795 1.00 124.67 70 GLU G N 1
ATOM 8982 C CA . GLU G 1 70 ? 35.545 3.328 96.739 1.00 130.73 70 GLU G CA 1
ATOM 8983 C C . GLU G 1 70 ? 35.655 2.518 95.447 1.00 128.28 70 GLU G C 1
ATOM 8984 O O . GLU G 1 70 ? 34.665 1.986 94.934 1.00 138.48 70 GLU G O 1
ATOM 8990 N N . ASN G 1 71 ? 36.896 2.375 94.977 1.00 121.65 71 ASN G N 1
ATOM 8991 C CA . ASN G 1 71 ? 37.228 1.629 93.767 1.00 120.56 71 ASN G CA 1
ATOM 8992 C C . ASN G 1 71 ? 37.270 0.135 94.077 1.00 123.58 71 ASN G C 1
ATOM 8993 O O . ASN G 1 71 ? 38.156 -0.326 94.803 1.00 128.33 71 ASN G O 1
ATOM 8998 N N . ILE G 1 72 ? 36.344 -0.628 93.499 1.00 128.15 72 ILE G N 1
ATOM 8999 C CA . ILE G 1 72 ? 36.224 -2.056 93.797 1.00 131.65 72 ILE G CA 1
ATOM 9000 C C . ILE G 1 72 ? 37.460 -2.804 93.301 1.00 138.56 72 ILE G C 1
ATOM 9001 O O . ILE G 1 72 ? 37.972 -3.670 94.028 1.00 146.27 72 ILE G O 1
ATOM 9006 N N . PRO G 1 73 ? 37.984 -2.529 92.098 1.00 142.16 73 PRO G N 1
ATOM 9007 C CA . PRO G 1 73 ? 39.248 -3.177 91.716 1.00 151.68 73 PRO G CA 1
ATOM 9008 C C . PRO G 1 73 ? 40.384 -2.866 92.672 1.00 150.54 73 PRO G C 1
ATOM 9009 O O . PRO G 1 73 ? 41.253 -3.722 92.882 1.00 156.47 73 PRO G O 1
ATOM 9013 N N . ALA G 1 74 ? 40.399 -1.676 93.272 1.00 144.05 74 ALA G N 1
ATOM 9014 C CA . ALA G 1 74 ? 41.508 -1.309 94.136 1.00 146.17 74 ALA G CA 1
ATOM 9015 C C . ALA G 1 74 ? 41.345 -1.802 95.567 1.00 139.03 74 ALA G C 1
ATOM 9016 O O . ALA G 1 74 ? 42.257 -1.599 96.377 1.00 137.29 74 ALA G O 1
ATOM 9018 N N . MET G 1 75 ? 40.220 -2.425 95.909 1.00 135.43 75 MET G N 1
ATOM 9019 C CA . MET G 1 75 ? 40.029 -2.822 97.295 1.00 134.34 75 MET G CA 1
ATOM 9020 C C . MET G 1 75 ? 40.734 -4.148 97.576 1.00 153.13 75 MET G C 1
ATOM 9021 O O . MET G 1 75 ? 40.995 -4.954 96.677 1.00 156.22 75 MET G O 1
ATOM 9026 N N . SER G 1 76 ? 41.047 -4.361 98.848 1.00 154.67 76 SER G N 1
ATOM 9027 C CA . SER G 1 76 ? 41.580 -5.636 99.286 1.00 151.49 76 SER G CA 1
ATOM 9028 C C . SER G 1 76 ? 40.486 -6.703 99.254 1.00 156.57 76 SER G C 1
ATOM 9029 O O . SER G 1 76 ? 39.291 -6.408 99.169 1.00 161.24 76 SER G O 1
ATOM 9032 N N . ARG G 1 77 ? 40.924 -7.963 99.302 1.00 138.28 77 ARG G N 1
ATOM 9033 C CA . ARG G 1 77 ? 40.004 -9.096 99.239 1.00 143.04 77 ARG G CA 1
ATOM 9034 C C . ARG G 1 77 ? 39.077 -9.133 100.457 1.00 151.27 77 ARG G C 1
ATOM 9035 O O . ARG G 1 77 ? 37.854 -9.287 100.316 1.00 146.40 77 ARG G O 1
ATOM 9043 N N . SER G 1 78 ? 39.638 -8.952 101.658 1.00 164.51 78 SER G N 1
ATOM 9044 C CA . SER G 1 78 ? 38.829 -8.938 102.877 1.00 158.56 78 SER G CA 1
ATOM 9045 C C . SER G 1 78 ? 37.809 -7.799 102.843 1.00 145.69 78 SER G C 1
ATOM 9046 O O . SER G 1 78 ? 36.635 -7.980 103.204 1.00 150.43 78 SER G O 1
ATOM 9049 N N . ARG G 1 79 ? 38.249 -6.610 102.416 1.00 134.58 79 ARG G N 1
ATOM 9050 C CA . ARG G 1 79 ? 37.358 -5.459 102.304 1.00 131.65 79 ARG G CA 1
ATOM 9051 C C . ARG G 1 79 ? 36.254 -5.725 101.292 1.00 134.11 79 ARG G C 1
ATOM 9052 O O . ARG G 1 79 ? 35.103 -5.317 101.495 1.00 118.30 79 ARG G O 1
ATOM 9060 N N . LEU G 1 80 ? 36.585 -6.408 100.194 1.00 154.72 80 LEU G N 1
ATOM 9061 C CA . LEU G 1 80 ? 35.556 -6.795 99.231 1.00 158.87 80 LEU G CA 1
ATOM 9062 C C . LEU G 1 80 ? 34.506 -7.677 99.887 1.00 158.91 80 LEU G C 1
ATOM 9063 O O . LEU G 1 80 ? 33.300 -7.477 99.686 1.00 161.96 80 LEU G O 1
ATOM 9068 N N . TYR G 1 81 ? 34.951 -8.660 100.676 1.00 146.77 81 TYR G N 1
ATOM 9069 C CA . TYR G 1 81 ? 34.010 -9.500 101.408 1.00 136.00 81 TYR G CA 1
ATOM 9070 C C . TYR G 1 81 ? 33.070 -8.663 102.267 1.00 130.49 81 TYR G C 1
ATOM 9071 O O . TYR G 1 81 ? 31.849 -8.862 102.249 1.00 110.23 81 TYR G O 1
ATOM 9080 N N . THR G 1 82 ? 33.619 -7.708 103.020 1.00 144.13 82 THR G N 1
ATOM 9081 C CA . THR G 1 82 ? 32.756 -6.956 103.930 1.00 136.65 82 THR G CA 1
ATOM 9082 C C . THR G 1 82 ? 31.797 -6.03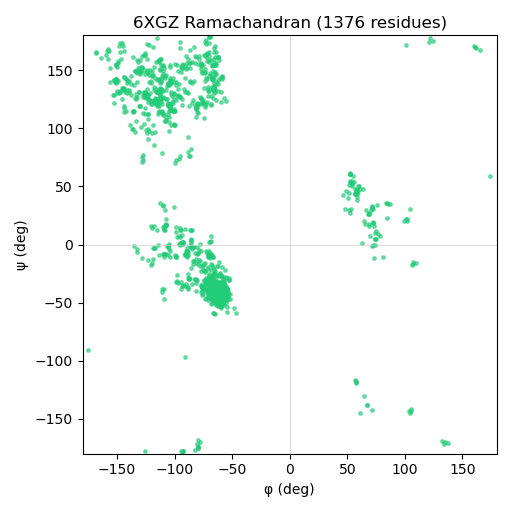0 103.181 1.00 118.24 82 THR G C 1
ATOM 9083 O O . THR G 1 82 ? 30.637 -5.883 103.588 1.00 106.52 82 THR G O 1
ATOM 9087 N N . VAL G 1 83 ? 32.250 -5.404 102.086 1.00 115.04 83 VAL G N 1
ATOM 9088 C CA . VAL G 1 83 ? 31.388 -4.475 101.352 1.00 116.00 83 VAL G CA 1
ATOM 9089 C C . VAL G 1 83 ? 30.306 -5.224 100.599 1.00 121.38 83 VAL G C 1
ATOM 9090 O O . VAL G 1 83 ? 29.201 -4.699 100.396 1.00 117.34 83 VAL G O 1
ATOM 9094 N N A ARG G 1 84 ? 30.592 -6.454 100.164 0.53 125.86 84 ARG G N 1
ATOM 9095 N N B ARG G 1 84 ? 30.590 -6.458 100.178 0.47 125.86 84 ARG G N 1
ATOM 9096 C CA A ARG G 1 84 ? 29.576 -7.247 99.484 0.53 124.35 84 ARG G CA 1
ATOM 9097 C CA B ARG G 1 84 ? 29.585 -7.249 99.484 0.47 124.47 84 ARG G CA 1
ATOM 9098 C C A ARG G 1 84 ? 28.332 -7.440 100.337 0.53 123.24 84 ARG G C 1
ATOM 9099 C C B ARG G 1 84 ? 28.345 -7.478 100.339 0.47 123.41 84 ARG G C 1
ATOM 9100 O O A ARG G 1 84 ? 27.259 -7.727 99.795 0.53 119.38 84 ARG G O 1
ATOM 9101 O O B ARG G 1 84 ? 27.284 -7.810 99.801 0.47 119.73 84 ARG G O 1
ATOM 9116 N N . LYS G 1 85 ? 28.451 -7.291 101.657 1.00 128.85 85 LYS G N 1
ATOM 9117 C CA . LYS G 1 85 ? 27.287 -7.390 102.526 1.00 121.98 85 LYS G CA 1
ATOM 9118 C C . LYS G 1 85 ? 26.305 -6.245 102.307 1.00 107.65 85 LYS G C 1
ATOM 9119 O O . LYS G 1 85 ? 25.137 -6.366 102.690 1.00 116.62 85 LYS G O 1
ATOM 9125 N N . ARG G 1 86 ? 26.745 -5.142 101.699 1.00 95.88 86 ARG G N 1
ATOM 9126 C CA . ARG G 1 86 ? 25.852 -4.046 101.344 1.00 91.27 86 ARG G CA 1
ATOM 9127 C C . ARG G 1 86 ? 25.155 -4.269 100.005 1.00 92.14 86 ARG G C 1
ATOM 9128 O O . ARG G 1 86 ? 24.572 -3.326 99.457 1.00 89.83 86 ARG G O 1
ATOM 9136 N N . MET G 1 87 ? 25.217 -5.482 99.463 1.00 95.81 87 MET G N 1
ATOM 9137 C CA . MET G 1 87 ? 24.701 -5.770 98.135 1.00 89.54 87 MET G CA 1
ATOM 9138 C C . MET G 1 87 ? 23.894 -7.062 98.161 1.00 85.62 87 MET G C 1
ATOM 9139 O O . MET G 1 87 ? 24.162 -7.965 98.960 1.00 100.59 87 MET G O 1
ATOM 9144 N N . SER G 1 88 ? 22.895 -7.135 97.284 1.00 83.78 88 SER G N 1
ATOM 9145 C CA . SER G 1 88 ? 22.151 -8.371 97.056 1.00 87.37 88 SER G CA 1
ATOM 9146 C C . SER G 1 88 ? 21.804 -8.469 95.580 1.00 88.45 88 SER G C 1
ATOM 9147 O O . SER G 1 88 ? 21.291 -7.506 95.006 1.00 82.77 88 SER G O 1
ATOM 9150 N N . MET G 1 89 ? 22.079 -9.622 94.971 1.00 88.94 89 MET G N 1
ATOM 9151 C CA . MET G 1 89 ? 21.873 -9.820 93.542 1.00 87.50 89 MET G CA 1
ATOM 9152 C C . MET G 1 89 ? 20.948 -11.007 93.296 1.00 95.77 89 MET G C 1
ATOM 9153 O O . MET G 1 89 ? 21.185 -12.105 93.814 1.00 105.26 89 MET G O 1
ATOM 9155 N N . LEU G 1 90 ? 19.905 -10.777 92.496 1.00 94.33 90 LEU G N 1
ATOM 9156 C CA . LEU G 1 90 ? 18.959 -11.798 92.055 1.00 92.79 90 LEU G CA 1
ATOM 9157 C C . LEU G 1 90 ? 19.264 -12.136 90.605 1.00 102.20 90 LEU G C 1
ATOM 9158 O O . LEU G 1 90 ? 19.126 -11.284 89.719 1.00 105.91 90 LEU G O 1
ATOM 9163 N N . PHE G 1 91 ? 19.688 -13.369 90.366 1.00 109.26 91 PHE G N 1
ATOM 9164 C CA . PHE G 1 91 ? 19.999 -13.845 89.031 1.00 110.96 91 PHE G CA 1
ATOM 9165 C C . PHE G 1 91 ? 18.961 -14.868 88.596 1.00 110.39 91 PHE G C 1
ATOM 91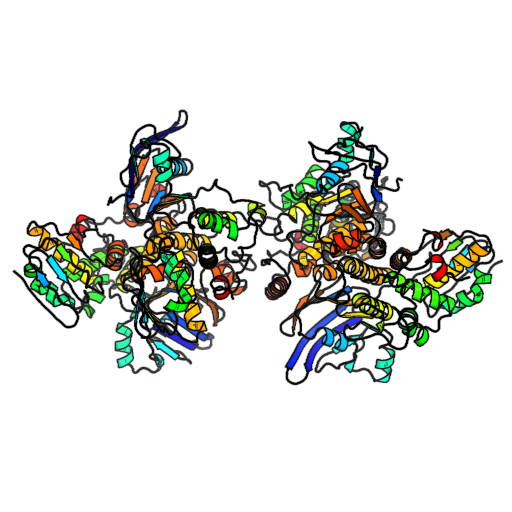66 O O . PHE G 1 91 ? 18.391 -15.587 89.422 1.00 100.68 91 PHE G O 1
ATOM 9174 N N . GLN G 1 92 ? 18.709 -14.923 87.287 1.00 112.92 92 GLN G N 1
ATOM 9175 C CA . GLN G 1 92 ? 17.841 -15.969 86.761 1.00 104.03 92 GLN G CA 1
ATOM 9176 C C . GLN G 1 92 ? 18.502 -17.341 86.858 1.00 119.94 92 GLN G C 1
ATOM 9177 O O . GLN G 1 92 ? 17.811 -18.348 87.048 1.00 106.80 92 GLN G O 1
ATOM 9183 N N . SER G 1 93 ? 19.832 -17.397 86.743 1.00 155.07 93 SER G N 1
ATOM 9184 C CA . SER G 1 93 ? 20.537 -18.666 86.895 1.00 173.58 93 SER G CA 1
ATOM 9185 C C . SER G 1 93 ? 20.419 -19.190 88.319 1.00 176.50 93 SER G C 1
ATOM 9186 O O . SER G 1 93 ? 20.300 -20.404 88.530 1.00 186.91 93 SER G O 1
ATOM 9189 N N . GLY G 1 94 ? 20.481 -18.295 89.302 1.00 167.69 94 GLY G N 1
ATOM 9190 C CA . GLY G 1 94 ? 20.482 -18.732 90.686 1.00 164.84 94 GLY G CA 1
ATOM 9191 C C . GLY G 1 94 ? 19.237 -19.536 91.007 1.00 160.54 94 GLY G C 1
ATOM 9192 O O . GLY G 1 94 ? 18.137 -19.234 90.539 1.00 162.02 94 GLY G O 1
ATOM 9193 N N . ALA G 1 95 ? 19.417 -20.566 91.822 1.00 155.32 95 ALA G N 1
ATOM 9194 C CA . ALA G 1 95 ? 18.338 -21.465 92.180 1.00 141.31 95 ALA G CA 1
ATOM 9195 C C . ALA G 1 95 ? 18.237 -21.548 93.694 1.00 143.82 95 ALA G C 1
ATOM 9196 O O . ALA G 1 95 ? 19.146 -21.153 94.430 1.00 145.22 95 ALA G O 1
ATOM 9198 N N . LEU G 1 96 ? 17.110 -22.072 94.149 1.00 140.38 96 LEU G N 1
ATOM 9199 C CA . LEU G 1 96 ? 16.883 -22.225 95.569 1.00 120.67 96 LEU G CA 1
ATOM 9200 C C . LEU G 1 96 ? 17.630 -23.449 96.083 1.00 122.88 96 LEU G C 1
ATOM 9201 O O . LEU G 1 96 ? 18.037 -24.329 95.319 1.00 130.47 96 LEU G O 1
ATOM 9206 N N . PHE G 1 97 ? 17.809 -23.500 97.398 1.00 125.42 97 PHE G N 1
ATOM 9207 C CA . PHE G 1 97 ? 18.371 -24.694 98.011 1.00 132.39 97 PHE G CA 1
ATOM 9208 C C . PHE G 1 97 ? 17.357 -25.819 97.892 1.00 127.56 97 PHE G C 1
ATOM 9209 O O . PHE G 1 97 ? 16.230 -25.705 98.386 1.00 127.26 97 PHE G O 1
ATOM 9217 N N . THR G 1 98 ? 17.755 -26.903 97.230 1.00 123.24 98 THR G N 1
ATOM 9218 C CA . THR G 1 98 ? 16.823 -27.997 97.005 1.00 118.89 98 THR G CA 1
ATOM 9219 C C . THR G 1 98 ? 16.467 -28.696 98.309 1.00 120.88 98 THR G C 1
ATOM 9220 O O . THR G 1 98 ? 15.346 -29.195 98.457 1.00 120.74 98 THR G O 1
ATOM 9224 N N . ASP G 1 99 ? 17.398 -28.733 99.264 1.00 122.91 99 ASP G N 1
ATOM 9225 C CA . ASP G 1 99 ? 17.180 -29.500 100.487 1.00 127.95 99 ASP G CA 1
ATOM 9226 C C . ASP G 1 99 ? 16.166 -28.858 101.431 1.00 129.80 99 ASP G C 1
ATOM 9227 O O . ASP G 1 99 ? 15.500 -29.578 102.183 1.00 135.01 99 ASP G O 1
ATOM 9232 N N . MET G 1 100 ? 16.024 -27.532 101.424 1.00 128.00 100 MET G N 1
ATOM 9233 C CA . MET G 1 100 ? 15.122 -26.877 102.364 1.00 126.27 100 MET G CA 1
ATOM 9234 C C . MET G 1 100 ? 13.954 -26.237 101.623 1.00 114.10 100 MET G C 1
ATOM 9235 O O . MET G 1 100 ? 14.041 -25.917 100.435 1.00 111.86 100 MET G O 1
ATOM 9240 N N . ASN G 1 101 ? 12.860 -26.039 102.352 1.00 109.56 101 ASN G N 1
ATOM 9241 C CA . ASN G 1 101 ? 11.605 -25.582 101.771 1.00 106.12 101 ASN G CA 1
ATOM 9242 C C . ASN G 1 101 ? 11.626 -24.072 101.530 1.00 101.67 101 ASN G C 1
ATOM 9243 O O . ASN G 1 101 ? 12.643 -23.394 101.700 1.00 101.14 101 ASN G O 1
ATOM 9248 N N . VAL G 1 102 ? 10.472 -23.536 101.125 1.00 97.05 102 VAL G N 1
ATOM 9249 C CA . VAL G 1 102 ? 10.365 -22.126 100.753 1.00 89.04 102 VAL G CA 1
ATOM 9250 C C . VAL G 1 102 ? 10.669 -21.229 101.947 1.00 97.60 102 VAL G C 1
ATOM 9251 O O . VAL G 1 102 ? 11.451 -20.270 101.849 1.00 97.56 102 VAL G O 1
ATOM 9255 N N . PHE G 1 103 ? 10.047 -21.523 103.094 1.00 103.22 103 PHE G N 1
ATOM 9256 C CA . PHE G 1 103 ? 10.251 -20.700 104.284 1.00 94.30 103 PHE G CA 1
ATOM 9257 C C . PHE G 1 103 ? 11.721 -20.677 104.669 1.00 93.98 103 PHE G C 1
ATOM 9258 O O . PHE G 1 103 ? 12.287 -19.612 104.933 1.00 98.47 103 PHE G O 1
ATOM 9266 N N . ASP G 1 104 ? 12.358 -21.849 104.704 1.00 100.94 104 ASP G N 1
ATOM 9267 C CA . ASP G 1 104 ? 13.762 -21.906 105.095 1.00 106.48 104 ASP G CA 1
ATOM 9268 C C . ASP G 1 104 ? 14.647 -21.242 104.053 1.00 100.53 104 ASP G C 1
ATOM 9269 O O . ASP G 1 104 ? 15.658 -20.622 104.396 1.00 96.80 104 ASP G O 1
ATOM 9274 N N . ASN G 1 105 ? 14.269 -21.351 102.778 1.00 101.34 105 ASN G N 1
ATOM 9275 C CA . ASN G 1 105 ? 14.999 -20.665 101.718 1.00 96.53 105 ASN G CA 1
ATOM 9276 C C . ASN G 1 105 ? 15.027 -19.162 101.956 1.00 94.93 105 ASN G C 1
ATOM 9277 O O . ASN G 1 105 ? 16.094 -18.538 101.933 1.00 93.03 105 ASN G O 1
ATOM 9282 N N . VAL G 1 106 ? 13.862 -18.560 102.204 1.00 95.56 106 VAL G N 1
ATOM 9283 C CA . VAL G 1 106 ? 13.833 -17.110 102.407 1.00 96.68 106 VAL G CA 1
ATOM 9284 C C . VAL G 1 106 ? 14.460 -16.732 103.748 1.00 101.71 106 VAL G C 1
ATOM 9285 O O . VAL G 1 106 ? 15.096 -15.677 103.864 1.00 94.45 106 VAL G O 1
ATOM 9289 N N . ALA G 1 107 ? 14.325 -17.586 104.765 1.00 103.58 107 ALA G N 1
ATOM 9290 C CA . ALA G 1 107 ? 14.881 -17.294 106.080 1.00 102.53 107 ALA G CA 1
ATOM 9291 C C . ALA G 1 107 ? 16.392 -17.459 106.142 1.00 101.84 107 ALA G C 1
ATOM 9292 O O . ALA G 1 107 ? 17.011 -16.960 107.089 1.00 98.13 107 ALA G O 1
ATOM 9294 N N . TYR G 1 108 ? 16.994 -18.151 105.172 1.00 99.86 108 TYR G N 1
ATOM 9295 C CA . TYR G 1 108 ? 18.432 -18.408 105.231 1.00 107.03 108 TYR G CA 1
ATOM 9296 C C . TYR G 1 108 ? 19.273 -17.141 105.334 1.00 103.01 108 TYR G C 1
ATOM 9297 O O . TYR G 1 108 ? 20.147 -17.086 106.218 1.00 99.01 108 TYR G O 1
ATOM 9306 N N . PRO G 1 109 ? 19.113 -16.122 104.474 1.00 97.57 109 PRO G N 1
ATOM 9307 C CA . PRO G 1 109 ? 19.942 -14.915 104.645 1.00 95.35 109 PRO G CA 1
ATOM 9308 C C . PRO G 1 109 ? 19.778 -14.261 106.004 1.00 93.49 109 PRO G C 1
ATOM 9309 O O . PRO G 1 109 ? 20.760 -13.767 106.575 1.00 98.93 109 PRO G O 1
ATOM 9313 N N . LEU G 1 110 ? 18.562 -14.260 106.548 1.00 88.59 110 LEU G N 1
ATOM 9314 C CA . LEU G 1 110 ? 18.354 -13.688 107.870 1.00 94.05 110 LEU G CA 1
ATOM 9315 C C . LEU G 1 110 ? 19.089 -14.503 108.928 1.00 103.62 110 LEU G C 1
ATOM 9316 O O . LEU G 1 110 ? 19.996 -13.995 109.594 1.00 101.38 110 LEU G O 1
ATOM 9321 N N . ARG G 1 111 ? 18.760 -15.793 109.047 1.00 93.31 111 ARG G N 1
ATOM 9322 C CA . ARG G 1 111 ? 19.436 -16.647 110.020 1.00 86.31 111 ARG G CA 1
ATOM 9323 C C . ARG G 1 111 ? 20.953 -16.580 109.884 1.00 90.93 111 ARG G C 1
ATOM 9324 O O . ARG G 1 111 ? 21.676 -16.771 110.868 1.00 104.40 111 ARG G O 1
ATOM 9332 N N . GLU G 1 112 ? 21.447 -16.312 108.674 1.00 109.12 112 GLU G N 1
ATOM 9333 C CA . GLU G 1 112 ? 22.879 -16.247 108.407 1.00 117.80 112 GLU G CA 1
ATOM 9334 C C . GLU G 1 112 ? 23.511 -14.911 108.804 1.00 100.14 112 GLU G C 1
ATOM 9335 O O . GLU G 1 112 ? 24.677 -14.889 109.215 1.00 102.90 112 GLU G O 1
ATOM 9341 N N . HIS G 1 113 ? 22.778 -13.796 108.687 1.00 97.46 113 HIS G N 1
ATOM 9342 C CA . HIS G 1 113 ? 23.382 -12.483 108.894 1.00 106.31 113 HIS G CA 1
ATOM 9343 C C . HIS G 1 113 ? 22.589 -11.495 109.746 1.00 111.81 113 HIS G C 1
ATOM 9344 O O . HIS G 1 113 ? 23.069 -10.375 109.940 1.00 99.47 113 HIS G O 1
ATOM 9351 N N . THR G 1 114 ? 21.400 -11.837 110.245 1.00 121.28 114 THR G N 1
ATOM 9352 C CA . THR G 1 114 ? 20.577 -10.807 110.879 1.00 115.15 114 THR G CA 1
ATOM 9353 C C . THR G 1 114 ? 20.811 -10.647 112.384 1.00 113.01 114 THR G C 1
ATOM 9354 O O . THR G 1 114 ? 20.700 -9.524 112.893 1.00 122.84 114 THR G O 1
ATOM 9358 N N . GLN G 1 115 ? 21.116 -11.727 113.111 1.00 96.08 115 GLN G N 1
ATOM 9359 C CA . GLN G 1 115 ? 21.260 -11.686 114.573 1.00 120.64 115 GLN G CA 1
ATOM 9360 C C . GLN G 1 115 ? 19.970 -11.185 115.231 1.00 105.77 115 GLN G C 1
ATOM 9361 O O . GLN G 1 115 ? 19.985 -10.446 116.217 1.00 97.00 115 GLN G O 1
ATOM 9367 N N . LEU G 1 116 ? 18.835 -11.606 114.679 1.00 95.51 116 LEU G N 1
ATOM 9368 C CA . LEU G 1 116 ? 17.496 -11.179 115.051 1.00 83.09 116 LEU G CA 1
ATOM 9369 C C . LEU G 1 116 ? 16.720 -12.302 115.748 1.00 99.52 116 LEU G C 1
ATOM 9370 O O . LEU G 1 116 ? 16.901 -13.481 115.429 1.00 111.80 116 LEU G O 1
ATOM 9375 N N . PRO G 1 117 ? 15.850 -11.966 116.702 1.00 102.14 117 PRO G N 1
ATOM 9376 C CA . PRO G 1 117 ? 15.136 -13.001 117.464 1.00 100.92 117 PRO G CA 1
ATOM 9377 C C . PRO G 1 117 ? 14.201 -13.833 116.597 1.00 101.47 117 PRO G C 1
ATOM 9378 O O . PRO G 1 117 ? 13.738 -13.406 115.538 1.00 99.10 117 PRO G O 1
ATOM 9382 N N . ALA G 1 118 ? 13.930 -15.050 117.080 1.00 92.80 118 ALA G N 1
ATOM 9383 C CA . ALA G 1 118 ? 13.134 -16.007 116.311 1.00 90.93 118 ALA G CA 1
ATOM 9384 C C . ALA G 1 118 ? 11.719 -15.525 115.992 1.00 93.22 118 ALA G C 1
ATOM 9385 O O . ALA G 1 118 ? 11.301 -15.656 114.828 1.00 99.98 118 ALA G O 1
ATOM 9387 N N . PRO G 1 119 ? 10.920 -15.008 116.942 1.00 95.79 119 PRO G N 1
ATOM 9388 C CA . PRO G 1 119 ? 9.553 -14.592 116.570 1.00 89.47 119 PRO G CA 1
ATOM 9389 C C . PRO G 1 119 ? 9.532 -13.494 115.522 1.00 89.25 119 PRO G C 1
ATOM 9390 O O . PRO G 1 119 ? 8.740 -13.552 114.565 1.00 96.11 119 PRO G O 1
ATOM 9394 N N . LEU G 1 120 ? 10.433 -12.519 115.649 1.00 84.83 120 LEU G N 1
ATOM 9395 C CA . LEU G 1 120 ? 10.498 -11.444 114.671 1.00 88.24 120 LEU G CA 1
ATOM 9396 C C . LEU G 1 120 ? 10.983 -11.961 113.323 1.00 88.04 120 LEU G C 1
ATOM 9397 O O . LEU G 1 120 ? 10.504 -11.512 112.279 1.00 91.81 120 LEU G O 1
ATOM 9402 N N . LEU G 1 121 ? 11.932 -12.901 113.324 1.00 87.92 121 LEU G N 1
ATOM 9403 C CA . LEU G 1 121 ? 12.410 -13.478 112.068 1.00 88.85 121 LEU G CA 1
ATOM 9404 C C . LEU G 1 121 ? 11.307 -14.266 111.368 1.00 89.07 121 LEU G C 1
ATOM 9405 O O . LEU G 1 121 ? 11.160 -14.197 110.139 1.00 88.30 121 LEU G O 1
ATOM 9410 N N . HIS G 1 122 ? 10.526 -15.021 112.141 1.00 95.51 122 HIS G N 1
ATOM 9411 C CA . HIS G 1 122 ? 9.396 -15.762 111.597 1.00 99.89 122 HIS G CA 1
ATOM 9412 C C . HIS G 1 122 ? 8.386 -14.827 110.941 1.00 97.94 122 HIS G C 1
ATOM 9413 O O . HIS G 1 122 ? 7.993 -15.028 109.781 1.00 102.14 122 HIS G O 1
ATOM 9420 N N . SER G 1 123 ? 7.976 -13.776 111.664 1.00 79.09 123 SER G N 1
ATOM 9421 C CA . SER G 1 123 ? 7.027 -12.818 111.102 1.00 88.22 123 SER G CA 1
ATOM 9422 C C . SER G 1 123 ? 7.609 -12.087 109.897 1.00 87.18 123 SER G C 1
ATOM 9423 O O . SER G 1 123 ? 6.884 -11.811 108.932 1.00 90.96 123 SER G O 1
ATOM 9426 N N . THR G 1 124 ? 8.909 -11.781 109.927 1.00 75.46 124 THR G N 1
ATOM 9427 C CA . THR G 1 124 ? 9.555 -11.110 108.804 1.00 80.50 124 THR G CA 1
ATOM 9428 C C . THR G 1 124 ? 9.504 -11.966 107.544 1.00 84.41 124 THR G C 1
ATOM 9429 O O . THR G 1 124 ? 9.172 -11.474 106.454 1.00 78.27 124 THR G O 1
ATOM 9433 N N . VAL G 1 125 ? 9.846 -13.251 107.673 1.00 81.08 125 VAL G N 1
ATOM 9434 C CA . VAL G 1 125 ? 9.796 -14.152 106.521 1.00 78.55 125 VAL G CA 1
ATOM 9435 C C . VAL G 1 125 ? 8.364 -14.304 106.031 1.00 79.06 125 VAL G C 1
ATOM 9436 O O . VAL G 1 125 ? 8.110 -14.406 104.824 1.00 84.05 125 VAL G O 1
ATOM 9440 N N . MET G 1 126 ? 7.404 -14.342 106.959 1.00 85.23 126 MET G N 1
ATOM 9441 C CA . MET G 1 126 ? 6.005 -14.395 106.550 1.00 78.56 126 MET G CA 1
ATOM 9442 C C . MET G 1 126 ? 5.625 -13.172 105.721 1.00 80.36 126 MET G C 1
ATOM 9443 O O . MET G 1 126 ? 4.958 -13.295 104.686 1.00 92.02 126 MET G O 1
ATOM 9448 N N . MET G 1 127 ? 6.040 -11.983 106.161 1.00 84.44 127 MET G N 1
ATOM 9449 C CA . MET G 1 127 ? 5.746 -10.775 105.395 1.00 82.24 127 MET G CA 1
ATOM 9450 C C . MET G 1 127 ? 6.382 -10.829 104.013 1.00 79.65 127 MET G C 1
ATOM 9451 O O . MET G 1 127 ? 5.754 -10.450 103.017 1.00 77.59 127 MET G O 1
ATOM 9456 N N . LYS G 1 128 ? 7.633 -11.284 103.930 1.00 82.49 128 LYS G N 1
ATOM 9457 C CA . LYS G 1 128 ? 8.301 -11.301 102.632 1.00 82.71 128 LYS G CA 1
ATOM 9458 C C . LYS G 1 128 ? 7.675 -12.326 101.691 1.00 93.28 128 LYS G C 1
ATOM 9459 O O . LYS G 1 128 ? 7.610 -12.099 100.476 1.00 92.71 128 LYS G O 1
ATOM 9465 N N . LEU G 1 129 ? 7.220 -13.464 102.222 1.00 85.21 129 LEU G N 1
ATOM 9466 C CA . LEU G 1 129 ? 6.469 -14.404 101.392 1.00 85.29 129 LEU G CA 1
ATOM 9467 C C . LEU G 1 129 ? 5.147 -13.796 100.931 1.00 93.95 129 LEU G C 1
ATOM 9468 O O . LEU G 1 129 ? 4.718 -14.012 99.790 1.00 90.67 129 LEU G O 1
ATOM 9473 N N . GLU G 1 130 ? 4.483 -13.038 101.812 1.00 87.63 130 GLU G N 1
ATOM 9474 C CA . GLU G 1 130 ? 3.236 -12.377 101.439 1.00 81.29 130 GLU G CA 1
ATOM 9475 C C . GLU G 1 130 ? 3.457 -11.372 100.314 1.00 83.33 130 GLU G C 1
ATOM 9476 O O . GLU G 1 130 ? 2.625 -11.255 99.405 1.00 76.44 130 GLU G O 1
ATOM 9482 N N . ALA G 1 131 ? 4.571 -10.633 100.364 1.00 80.61 131 ALA G N 1
ATOM 9483 C CA . ALA G 1 131 ? 4.878 -9.668 99.310 1.00 79.14 131 ALA G CA 1
ATOM 9484 C C . ALA G 1 131 ? 4.884 -10.334 97.944 1.00 93.68 131 ALA G C 1
ATOM 9485 O O . ALA G 1 131 ? 4.580 -9.698 96.928 1.00 94.38 131 ALA G O 1
ATOM 9487 N N . VAL G 1 132 ? 5.221 -11.622 97.912 1.00 95.02 132 VAL G N 1
ATOM 9488 C CA . VAL G 1 132 ? 5.328 -12.396 96.686 1.00 80.23 132 VAL G CA 1
ATOM 9489 C C . VAL G 1 132 ? 4.138 -13.336 96.492 1.00 78.32 132 VAL G C 1
ATOM 9490 O O . VAL G 1 132 ? 3.977 -13.906 95.400 1.00 97.37 132 VAL G O 1
ATOM 9494 N N . GLY G 1 133 ? 3.242 -13.430 97.471 1.00 84.12 133 GLY G N 1
ATOM 9495 C CA . GLY G 1 133 ? 2.102 -14.318 97.350 1.00 74.25 133 GLY G CA 1
ATOM 9496 C C . GLY G 1 133 ? 2.469 -15.781 97.436 1.00 91.80 133 GLY G C 1
ATOM 9497 O O . GLY G 1 133 ? 1.818 -16.616 96.798 1.00 108.94 133 GLY G O 1
ATOM 9498 N N . LEU G 1 134 ? 3.493 -16.116 98.223 1.00 91.59 134 LEU G N 1
ATOM 9499 C CA . LEU G 1 134 ? 3.948 -17.490 98.388 1.00 94.97 134 LEU G CA 1
ATOM 9500 C C . LEU G 1 134 ? 3.803 -17.963 99.828 1.00 103.14 134 LEU G C 1
ATOM 9501 O O . LEU G 1 134 ? 4.416 -18.963 100.214 1.00 106.25 134 LEU G O 1
ATOM 9506 N N . ARG G 1 135 ? 3.016 -17.249 100.635 1.00 109.33 135 ARG G N 1
ATOM 9507 C CA . ARG G 1 135 ? 2.883 -17.589 102.048 1.00 103.07 135 ARG G CA 1
ATOM 9508 C C . ARG G 1 135 ? 2.267 -18.969 102.223 1.00 106.90 135 ARG G C 1
ATOM 9509 O O . ARG G 1 135 ? 2.670 -19.730 103.111 1.00 108.38 135 ARG G O 1
ATOM 9517 N N . GLY G 1 136 ? 1.297 -19.314 101.377 1.00 96.79 136 GLY G N 1
ATOM 9518 C CA . GLY G 1 136 ? 0.696 -20.635 101.402 1.00 92.02 136 GLY G CA 1
ATOM 9519 C C . GLY G 1 136 ? 1.602 -21.748 100.926 1.00 98.47 136 GLY G C 1
ATOM 9520 O O . GLY G 1 136 ? 1.227 -22.919 101.051 1.00 101.72 136 GLY G O 1
ATOM 9521 N N . ALA G 1 137 ? 2.770 -21.415 100.378 1.00 100.26 137 ALA G N 1
ATOM 9522 C CA . ALA G 1 137 ? 3.725 -22.400 99.889 1.00 101.67 137 ALA G CA 1
ATOM 9523 C C . ALA G 1 137 ? 4.942 -22.518 100.797 1.00 111.36 137 ALA G C 1
ATOM 9524 O O . ALA G 1 137 ? 5.975 -23.040 100.370 1.00 107.55 137 ALA G O 1
ATOM 9526 N N . ALA G 1 138 ? 4.838 -22.027 102.036 1.00 111.69 138 ALA G N 1
ATOM 9527 C CA . ALA G 1 138 ? 5.982 -21.993 102.946 1.00 103.58 138 ALA G CA 1
ATOM 9528 C C . ALA G 1 138 ? 6.631 -23.363 103.104 1.00 104.25 138 ALA G C 1
ATOM 9529 O O . ALA G 1 138 ? 7.861 -23.484 103.077 1.00 105.85 138 ALA G O 1
ATOM 9531 N N . LYS G 1 139 ? 5.820 -24.409 103.284 1.00 95.60 139 LYS G N 1
ATOM 9532 C CA . LYS G 1 139 ? 6.369 -25.737 103.532 1.00 101.08 139 LYS G CA 1
ATOM 9533 C C . LYS G 1 139 ? 6.748 -26.484 102.260 1.00 116.91 139 LYS G C 1
ATOM 9534 O O . LYS G 1 139 ? 7.498 -27.463 102.342 1.00 122.39 139 LYS G O 1
ATOM 9540 N N . LEU G 1 140 ? 6.260 -26.054 101.098 1.00 117.88 140 LEU G N 1
ATOM 9541 C CA . LEU G 1 140 ? 6.560 -26.764 99.862 1.00 111.72 140 LEU G CA 1
ATOM 9542 C C . LEU G 1 140 ? 8.049 -26.696 99.542 1.00 107.62 140 LEU G C 1
ATOM 9543 O O . LEU G 1 140 ? 8.735 -25.720 99.855 1.00 110.08 140 LEU G O 1
ATOM 9548 N N . MET G 1 141 ? 8.543 -27.753 98.909 1.00 112.97 141 MET G N 1
ATOM 9549 C CA . MET G 1 141 ? 9.922 -27.873 98.467 1.00 117.05 141 MET G CA 1
ATOM 9550 C C . MET G 1 141 ? 10.109 -27.252 97.088 1.00 116.37 141 MET G C 1
ATOM 9551 O O . MET G 1 141 ? 9.153 -27.111 96.320 1.00 107.73 141 MET G O 1
ATOM 9556 N N . PRO G 1 142 ? 11.340 -26.844 96.757 1.00 118.37 142 PRO G N 1
ATOM 9557 C CA . PRO G 1 142 ? 11.590 -26.271 95.422 1.00 118.14 142 PRO G CA 1
ATOM 9558 C C . PRO G 1 142 ? 11.196 -27.184 94.271 1.00 115.70 142 PRO G C 1
ATOM 9559 O O . PRO G 1 142 ? 10.696 -26.699 93.247 1.00 115.38 142 PRO G O 1
ATOM 9563 N N . SER G 1 143 ? 11.415 -28.497 94.404 1.00 111.46 143 SER G N 1
ATOM 9564 C CA . SER G 1 143 ? 11.039 -29.425 93.340 1.00 112.35 143 SER G CA 1
ATOM 9565 C C . SER G 1 143 ? 9.533 -29.439 93.117 1.00 114.77 143 SER G C 1
ATOM 9566 O O . SER G 1 143 ? 9.067 -29.722 92.006 1.00 128.42 143 SER G O 1
ATOM 9569 N N . GLU G 1 144 ? 8.766 -29.131 94.157 1.00 115.74 144 GLU G N 1
ATOM 9570 C CA . GLU G 1 144 ? 7.310 -29.086 94.117 1.00 121.32 144 GLU G CA 1
ATOM 9571 C C . GLU G 1 144 ? 6.748 -27.762 93.611 1.00 112.79 144 GLU G C 1
ATOM 9572 O O . GLU G 1 144 ? 5.525 -27.637 93.497 1.00 115.66 144 GLU G O 1
ATOM 9578 N N . LEU G 1 145 ? 7.593 -26.789 93.300 1.00 109.46 145 LEU G N 1
ATOM 9579 C CA . LEU G 1 145 ? 7.151 -25.471 92.868 1.00 108.07 145 LEU G CA 1
ATOM 9580 C C . LEU G 1 145 ? 7.049 -25.391 91.350 1.00 108.22 145 LEU G C 1
ATOM 9581 O O . LEU G 1 145 ? 7.720 -26.127 90.621 1.00 111.23 145 LEU G O 1
ATOM 9586 N N . SER G 1 146 ? 6.211 -24.471 90.881 1.00 113.65 146 SER G N 1
ATOM 9587 C CA . SER G 1 146 ? 6.168 -24.204 89.459 1.00 109.34 146 SER G CA 1
ATOM 9588 C C . SER G 1 146 ? 7.224 -23.160 89.112 1.00 113.91 146 SER G C 1
ATOM 9589 O O . SER G 1 146 ? 7.832 -22.540 89.991 1.00 131.77 146 SER G O 1
ATOM 9592 N N . GLY G 1 147 ? 7.478 -23.015 87.808 1.00 105.01 147 GLY G N 1
ATOM 9593 C CA . GLY G 1 147 ? 8.475 -22.061 87.347 1.00 97.38 147 GLY G CA 1
ATOM 9594 C C . GLY G 1 147 ? 8.345 -20.704 88.003 1.00 95.05 147 GLY G C 1
ATOM 9595 O O . GLY G 1 147 ? 9.265 -20.233 88.682 1.00 100.76 147 GLY G O 1
ATOM 9596 N N . GLY G 1 148 ? 7.185 -20.067 87.840 1.00 100.47 148 GLY G N 1
ATOM 9597 C CA . GLY G 1 148 ? 7.031 -18.734 88.383 1.00 85.86 148 GLY G CA 1
ATOM 9598 C C . GLY G 1 148 ? 7.079 -18.704 89.895 1.00 98.71 148 GLY G C 1
ATOM 9599 O O . GLY G 1 148 ? 7.589 -17.745 90.477 1.00 103.48 148 GLY G O 1
ATOM 9600 N N . MET G 1 149 ? 6.628 -19.773 90.553 1.00 103.72 149 MET G N 1
ATOM 9601 C CA . MET G 1 149 ? 6.718 -19.816 92.009 1.00 109.99 149 MET G CA 1
ATOM 9602 C C . MET G 1 149 ? 8.174 -19.861 92.451 1.00 102.47 149 MET G C 1
ATOM 9603 O O . MET G 1 149 ? 8.569 -19.183 93.405 1.00 96.73 149 MET G O 1
ATOM 9608 N N . ALA G 1 150 ? 8.978 -20.693 91.783 1.00 105.54 150 ALA G N 1
ATOM 9609 C CA . ALA G 1 150 ? 10.401 -20.780 92.093 1.00 101.80 150 ALA G CA 1
ATOM 9610 C C . ALA G 1 150 ? 11.095 -19.438 91.886 1.00 96.67 150 ALA G C 1
ATOM 9611 O O . ALA G 1 150 ? 11.886 -18.996 92.730 1.00 99.71 150 ALA G O 1
ATOM 9613 N N . ARG G 1 151 ? 10.819 -18.776 90.758 1.00 99.77 151 ARG G N 1
ATOM 9614 C CA . ARG G 1 151 ? 11.452 -17.485 90.494 1.00 102.49 151 ARG G CA 1
ATOM 9615 C C . ARG G 1 151 ? 11.032 -16.445 91.526 1.00 98.66 151 ARG G C 1
ATOM 9616 O O . ARG G 1 151 ? 11.867 -15.684 92.035 1.00 86.60 151 ARG G O 1
ATOM 9624 N N . ARG G 1 152 ? 9.740 -16.410 91.859 1.00 98.07 152 ARG G N 1
ATOM 9625 C CA . ARG G 1 152 ? 9.256 -15.490 92.880 1.00 82.26 152 ARG G CA 1
ATOM 9626 C C . ARG G 1 152 ? 9.878 -15.771 94.246 1.00 92.67 152 ARG G C 1
ATOM 9627 O O . ARG G 1 152 ? 10.195 -14.839 94.992 1.00 101.88 152 ARG G O 1
ATOM 9635 N N . ALA G 1 153 ? 10.037 -17.048 94.605 1.00 94.64 153 ALA G N 1
ATOM 9636 C CA . ALA G 1 153 ? 10.680 -17.398 95.869 1.00 89.78 153 ALA G CA 1
ATOM 9637 C C . ALA G 1 153 ? 12.134 -16.944 95.898 1.00 93.44 153 ALA G C 1
ATOM 9638 O O . ALA G 1 153 ? 12.621 -16.441 96.924 1.00 91.85 153 ALA G O 1
ATOM 9640 N N . ALA G 1 154 ? 12.856 -17.151 94.791 1.00 92.81 154 ALA G N 1
ATOM 9641 C CA . ALA G 1 154 ? 14.228 -16.666 94.701 1.00 95.39 154 ALA G CA 1
ATOM 9642 C C . ALA G 1 154 ? 14.285 -15.157 94.896 1.00 95.95 154 ALA G C 1
ATOM 9643 O O . ALA G 1 154 ? 15.158 -14.646 95.609 1.00 92.01 154 ALA G O 1
ATOM 9645 N N . LEU G 1 155 ? 13.356 -14.429 94.270 1.00 88.77 155 LEU G N 1
ATOM 9646 C CA . LEU G 1 155 ? 13.298 -12.984 94.461 1.00 79.51 155 LEU G CA 1
ATOM 9647 C C . LEU G 1 155 ? 13.050 -12.634 95.924 1.00 84.15 155 LEU G C 1
ATOM 9648 O O . LEU G 1 155 ? 13.696 -11.735 96.479 1.00 78.33 155 LEU G O 1
ATOM 9653 N N . ALA G 1 156 ? 12.099 -13.326 96.559 1.00 84.09 156 ALA G N 1
ATOM 9654 C CA . ALA G 1 156 ? 11.812 -13.073 97.968 1.00 83.53 156 ALA G CA 1
ATOM 9655 C C . ALA G 1 156 ? 13.061 -13.255 98.819 1.00 86.77 156 ALA G C 1
ATOM 9656 O O . ALA G 1 156 ? 13.296 -12.493 99.763 1.00 99.54 156 ALA G O 1
ATOM 9658 N N . ARG G 1 157 ? 13.866 -14.270 98.509 1.00 87.81 157 ARG G N 1
ATOM 9659 C CA . ARG G 1 157 ? 15.135 -14.426 99.212 1.00 93.69 157 ARG G CA 1
ATOM 9660 C C . ARG G 1 157 ? 16.097 -13.291 98.875 1.00 89.53 157 ARG G C 1
ATOM 9661 O O . ARG G 1 157 ? 16.899 -12.874 99.719 1.00 93.13 157 ARG G O 1
ATOM 9669 N N . ALA G 1 158 ? 16.040 -12.784 97.643 1.00 87.66 158 ALA G N 1
ATOM 9670 C CA . ALA G 1 158 ? 16.978 -11.742 97.234 1.00 82.35 158 ALA G CA 1
ATOM 9671 C C . ALA G 1 158 ? 16.730 -10.434 97.979 1.00 83.56 158 ALA G C 1
ATOM 9672 O O . ALA G 1 158 ? 17.678 -9.684 98.243 1.00 80.56 158 ALA G O 1
ATOM 9674 N N . ILE G 1 159 ? 15.476 -10.139 98.324 1.00 75.36 159 ILE G N 1
ATOM 9675 C CA . ILE G 1 159 ? 15.144 -8.927 99.063 1.00 73.19 159 ILE G CA 1
ATOM 9676 C C . ILE G 1 159 ? 15.066 -9.184 100.565 1.00 84.18 159 ILE G C 1
ATOM 9677 O O . ILE G 1 159 ? 14.533 -8.351 101.306 1.00 83.86 159 ILE G O 1
ATOM 9682 N N . ALA G 1 160 ? 15.580 -10.325 101.030 1.00 80.13 160 ALA G N 1
ATOM 9683 C CA . ALA G 1 160 ? 15.414 -10.707 102.428 1.00 73.91 160 ALA G CA 1
ATOM 9684 C C . ALA G 1 160 ? 16.187 -9.783 103.363 1.00 82.27 160 ALA G C 1
ATOM 9685 O O . ALA G 1 160 ? 15.662 -9.357 104.397 1.00 84.85 160 ALA G O 1
ATOM 9687 N N . LEU G 1 161 ? 17.438 -9.468 103.030 1.00 86.18 161 LEU G N 1
ATOM 9688 C CA . LEU G 1 161 ? 18.260 -8.655 103.920 1.00 83.49 161 LEU G CA 1
ATOM 9689 C C . LEU G 1 161 ? 18.146 -7.159 103.675 1.00 92.27 161 LEU G C 1
ATOM 9690 O O . LEU G 1 161 ? 18.658 -6.380 104.488 1.00 98.73 161 LEU G O 1
ATOM 9695 N N . GLU G 1 162 ? 17.495 -6.741 102.592 1.00 90.63 162 GLU G N 1
ATOM 9696 C CA . GLU G 1 162 ? 17.245 -5.334 102.303 1.00 80.43 162 GLU G CA 1
ATOM 9697 C C . GLU G 1 162 ? 18.521 -4.484 102.302 1.00 76.14 162 GLU G C 1
ATOM 9698 O O . GLU G 1 162 ? 18.589 -3.460 102.986 1.00 79.63 162 GLU G O 1
ATOM 9704 N N . PRO G 1 163 ? 19.557 -4.880 101.544 1.00 85.31 163 PRO G N 1
ATOM 9705 C CA . PRO G 1 163 ? 20.805 -4.111 101.600 1.00 87.05 163 PRO G CA 1
ATOM 9706 C C . PRO G 1 163 ? 20.654 -2.741 100.961 1.00 80.88 163 PRO G C 1
ATOM 9707 O O . PRO G 1 163 ? 19.575 -2.391 100.473 1.00 87.16 163 PRO G O 1
ATOM 9711 N N . ASP G 1 164 ? 21.732 -1.954 100.961 1.00 80.28 164 ASP G N 1
ATOM 9712 C CA . ASP G 1 164 ? 21.671 -0.638 100.339 1.00 94.16 164 ASP G CA 1
ATOM 9713 C C . ASP G 1 164 ? 21.467 -0.746 98.835 1.00 92.46 164 ASP G C 1
ATOM 9714 O O . ASP G 1 164 ? 20.828 0.121 98.229 1.00 91.40 164 ASP G O 1
ATOM 9719 N N . LEU G 1 165 ? 21.994 -1.801 98.221 1.00 86.89 165 LEU G N 1
ATOM 9720 C CA . LEU G 1 165 ? 21.891 -2.004 96.784 1.00 96.92 165 LEU G CA 1
ATOM 9721 C C . LEU G 1 165 ? 21.338 -3.392 96.498 1.00 89.06 165 LEU G C 1
ATOM 9722 O O . LEU G 1 165 ? 21.868 -4.394 96.994 1.00 86.63 165 LEU G O 1
ATOM 9727 N N . ILE G 1 166 ? 20.282 -3.449 95.690 1.00 82.21 166 ILE G N 1
ATOM 9728 C CA . ILE G 1 166 ? 19.729 -4.711 95.214 1.00 83.80 166 ILE G CA 1
ATOM 9729 C C . ILE G 1 166 ? 19.669 -4.675 93.694 1.00 86.66 166 ILE G C 1
ATOM 9730 O O . ILE G 1 166 ? 19.191 -3.701 93.098 1.00 89.48 166 ILE G O 1
ATOM 9735 N N . MET G 1 167 ? 20.178 -5.729 93.073 1.00 90.78 167 MET G N 1
ATOM 9736 C CA . MET G 1 167 ? 20.227 -5.861 91.627 1.00 90.85 167 MET G CA 1
ATOM 9737 C C . MET G 1 167 ? 19.294 -6.983 91.206 1.00 99.16 167 MET G C 1
ATOM 9738 O O . MET G 1 167 ? 19.342 -8.076 91.774 1.00 104.48 1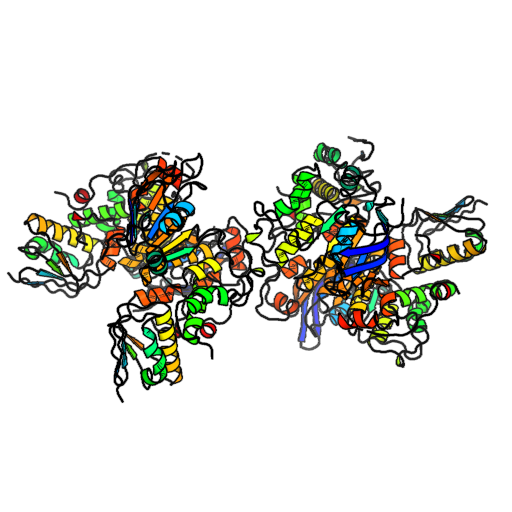67 MET G O 1
ATOM 9743 N N . PHE G 1 168 ? 18.431 -6.698 90.240 1.00 90.36 168 PHE G N 1
ATOM 9744 C CA . PHE G 1 168 ? 17.443 -7.646 89.740 1.00 88.19 168 PHE G CA 1
ATOM 9745 C C . PHE G 1 168 ? 17.790 -7.932 88.288 1.00 99.26 168 PHE G C 1
ATOM 9746 O O . PHE G 1 168 ? 17.875 -7.001 87.477 1.00 105.71 168 PHE G O 1
ATOM 9754 N N . ASP G 1 169 ? 18.036 -9.203 87.967 1.00 102.60 169 ASP G N 1
ATOM 9755 C CA . ASP G 1 169 ? 18.266 -9.620 86.587 1.00 99.08 169 ASP G CA 1
ATOM 9756 C C . ASP G 1 169 ? 16.957 -10.200 86.075 1.00 96.56 169 ASP G C 1
ATOM 9757 O O . ASP G 1 169 ? 16.599 -11.336 86.402 1.00 102.93 169 ASP G O 1
ATOM 9762 N N . GLU G 1 170 ? 16.248 -9.412 85.273 1.00 92.94 170 GLU G N 1
ATOM 9763 C CA . GLU G 1 170 ? 14.985 -9.823 84.673 1.00 92.05 170 GLU G CA 1
ATOM 9764 C C . GLU G 1 170 ? 14.013 -10.347 85.734 1.00 82.19 170 GLU G C 1
ATOM 9765 O O . GLU G 1 170 ? 13.597 -11.508 85.681 1.00 97.71 170 GLU G O 1
ATOM 9771 N N . PRO G 1 171 ? 13.631 -9.516 86.712 1.00 74.09 171 PRO G N 1
ATOM 9772 C CA . PRO G 1 171 ? 12.785 -10.021 87.803 1.00 78.18 171 PRO G CA 1
ATOM 9773 C C . PRO G 1 171 ? 11.375 -10.384 87.372 1.00 85.39 171 PRO G C 1
ATOM 9774 O O . PRO G 1 171 ? 10.631 -10.962 88.176 1.00 86.68 171 PRO G O 1
ATOM 9778 N N . PHE G 1 172 ? 10.983 -10.063 86.141 1.00 80.85 172 PHE G N 1
ATOM 9779 C CA . PHE G 1 172 ? 9.618 -10.244 85.675 1.00 76.32 172 PHE G CA 1
ATOM 9780 C C . PHE G 1 172 ? 9.464 -11.408 84.703 1.00 85.90 172 PHE G C 1
ATOM 9781 O O . PHE G 1 172 ? 8.342 -11.674 84.257 1.00 103.85 172 PHE G O 1
ATOM 9789 N N . VAL G 1 173 ? 10.551 -12.110 84.360 1.00 75.21 173 VAL G N 1
ATOM 9790 C CA . VAL G 1 173 ? 10.467 -13.158 83.347 1.00 86.73 173 VAL G CA 1
ATOM 9791 C C . VAL G 1 173 ? 9.749 -14.373 83.924 1.00 88.72 173 VAL G C 1
ATOM 9792 O O . VAL G 1 173 ? 9.815 -14.658 85.129 1.00 88.55 173 VAL G O 1
ATOM 9796 N N . GLY G 1 174 ? 9.036 -15.086 83.056 1.00 92.87 174 GLY G N 1
ATOM 9797 C CA . GLY G 1 174 ? 8.393 -16.325 83.450 1.00 95.17 174 GLY G CA 1
ATOM 9798 C C . GLY G 1 174 ? 7.218 -16.152 84.388 1.00 94.39 174 GLY G C 1
ATOM 9799 O O . GLY G 1 174 ? 6.934 -17.048 85.185 1.00 103.34 174 GLY G O 1
ATOM 9800 N N . GLN G 1 175 ? 6.517 -15.024 84.305 1.00 83.49 175 GLN G N 1
ATOM 9801 C CA . GLN G 1 175 ? 5.366 -14.760 85.151 1.00 79.22 175 GLN G CA 1
ATOM 9802 C C . GLN G 1 175 ? 4.188 -14.351 84.281 1.00 90.70 175 GLN G C 1
ATOM 9803 O O . GLN G 1 175 ? 4.361 -13.778 83.202 1.00 97.98 175 GLN G O 1
ATOM 9809 N N . ASP G 1 176 ? 2.986 -14.637 84.774 1.00 93.71 176 ASP G N 1
ATOM 9810 C CA . ASP G 1 176 ? 1.783 -14.155 84.125 1.00 101.88 176 ASP G CA 1
ATOM 9811 C C . ASP G 1 176 ? 1.633 -12.648 84.350 1.00 102.71 176 ASP G C 1
ATOM 9812 O O . ASP G 1 176 ? 2.269 -12.079 85.241 1.00 103.07 176 ASP G O 1
ATOM 9817 N N . PRO G 1 177 ? 0.813 -11.980 83.534 1.00 99.14 177 PRO G N 1
ATOM 9818 C CA . PRO G 1 177 ? 0.674 -10.515 83.657 1.00 101.94 177 PRO G CA 1
ATOM 9819 C C . PRO G 1 177 ? 0.305 -10.005 85.046 1.00 96.56 177 PRO G C 1
ATOM 9820 O O . PRO G 1 177 ? 0.828 -8.960 85.465 1.00 103.82 177 PRO G O 1
ATOM 9824 N N . ILE G 1 178 ? -0.574 -10.701 85.777 1.00 91.53 178 ILE G N 1
ATOM 9825 C CA . ILE G 1 178 ? -0.996 -10.215 87.093 1.00 85.02 178 ILE G CA 1
ATOM 9826 C C . ILE G 1 178 ? 0.194 -10.186 88.045 1.00 77.50 178 ILE G C 1
ATOM 9827 O O . ILE G 1 178 ? 0.434 -9.198 88.756 1.00 78.21 178 ILE G O 1
ATOM 9832 N N . THR G 1 179 ? 0.976 -11.266 88.051 1.00 82.33 179 THR G N 1
ATOM 9833 C CA . THR G 1 179 ? 2.177 -11.304 88.875 1.00 85.02 179 THR G CA 1
ATOM 9834 C C . THR G 1 179 ? 3.184 -10.255 88.424 1.00 78.23 179 THR G C 1
ATOM 9835 O O . THR G 1 179 ? 3.907 -9.691 89.251 1.00 79.52 179 THR G O 1
ATOM 9839 N N . MET G 1 180 ? 3.276 -10.005 87.112 1.00 70.71 180 MET G N 1
ATOM 9840 C CA . MET G 1 180 ? 4.175 -8.955 86.634 1.00 72.27 180 MET G CA 1
ATOM 9841 C C . MET G 1 180 ? 3.804 -7.598 87.217 1.00 70.55 180 MET G C 1
ATOM 9842 O O . MET G 1 180 ? 4.681 -6.837 87.647 1.00 79.27 180 MET G O 1
ATOM 9847 N N . GLY G 1 181 ? 2.509 -7.274 87.238 1.00 70.35 181 GLY G N 1
ATOM 9848 C CA . GLY G 1 181 ? 2.094 -6.036 87.878 1.00 77.26 181 GLY G CA 1
ATOM 9849 C C . GLY G 1 181 ? 2.437 -6.021 89.356 1.00 78.20 181 GLY G C 1
ATOM 9850 O O . GLY G 1 181 ? 2.930 -5.014 89.884 1.00 76.93 181 GLY G O 1
ATOM 9851 N N . VAL G 1 182 ? 2.192 -7.146 90.040 1.00 83.97 182 VAL G N 1
ATOM 9852 C CA . VAL G 1 182 ? 2.517 -7.237 91.462 1.00 67.00 182 VAL G CA 1
ATOM 9853 C C . VAL G 1 182 ? 4.003 -6.980 91.697 1.00 69.62 182 VAL G C 1
ATOM 9854 O O . VAL G 1 182 ? 4.378 -6.248 92.617 1.00 75.86 182 VAL G O 1
ATOM 9858 N N . LEU G 1 183 ? 4.868 -7.569 90.866 1.00 70.75 183 LEU G N 1
ATOM 9859 C CA . LEU G 1 183 ? 6.313 -7.462 91.071 1.00 66.35 183 LEU G CA 1
ATOM 9860 C C . LEU G 1 183 ? 6.836 -6.068 90.739 1.00 74.16 183 LEU G C 1
ATOM 9861 O O . LEU G 1 183 ? 7.742 -5.559 91.420 1.00 80.90 183 LEU G O 1
ATOM 9866 N N . VAL G 1 184 ? 6.299 -5.441 89.687 1.00 64.81 184 VAL G N 1
ATOM 9867 C CA . VAL G 1 184 ? 6.670 -4.057 89.395 1.00 58.67 184 VAL G CA 1
ATOM 9868 C C . VAL G 1 184 ? 6.334 -3.167 90.584 1.00 66.03 184 VAL G C 1
ATOM 9869 O O . VAL G 1 184 ? 7.188 -2.421 91.096 1.00 69.31 184 VAL G O 1
ATOM 9873 N N . LYS G 1 185 ? 5.091 -3.269 91.073 1.00 65.43 185 LYS G N 1
ATOM 9874 C CA . LYS G 1 185 ? 4.695 -2.499 92.246 1.00 62.06 185 LYS G CA 1
ATOM 9875 C C . LYS G 1 185 ? 5.554 -2.843 93.456 1.00 67.47 185 LYS G C 1
ATOM 9876 O O . LYS G 1 185 ? 5.854 -1.962 94.269 1.00 74.45 185 LYS G O 1
ATOM 9882 N N . LEU G 1 186 ? 5.947 -4.114 93.594 1.00 71.62 186 LEU G N 1
ATOM 9883 C CA . LEU G 1 186 ? 6.763 -4.545 94.726 1.00 76.10 186 LEU G CA 1
ATOM 9884 C C . LEU G 1 186 ? 8.110 -3.840 94.740 1.00 72.61 186 LEU G C 1
ATOM 9885 O O . LEU G 1 186 ? 8.536 -3.324 95.778 1.00 71.03 186 LEU G O 1
ATOM 9890 N N . ILE G 1 187 ? 8.826 -3.863 93.612 1.00 69.65 187 ILE G N 1
ATOM 9891 C CA . ILE G 1 187 ? 10.134 -3.204 93.574 1.00 66.20 187 ILE G CA 1
ATOM 9892 C C . ILE G 1 187 ? 9.969 -1.705 93.814 1.00 67.46 187 ILE G C 1
ATOM 9893 O O . ILE G 1 187 ? 10.751 -1.085 94.560 1.00 78.86 187 ILE G O 1
ATOM 9898 N N . SER G 1 188 ? 8.926 -1.105 93.221 1.00 66.24 188 SER G N 1
ATOM 9899 C CA . SER G 1 188 ? 8.675 0.320 93.435 1.00 58.13 188 SER G CA 1
ATOM 9900 C C . SER G 1 188 ? 8.485 0.627 94.918 1.00 64.08 188 SER G C 1
ATOM 9901 O O . SER G 1 188 ? 9.109 1.547 95.463 1.00 70.91 188 SER G O 1
ATOM 9904 N N . GLU G 1 189 ? 7.637 -0.150 95.593 1.00 71.05 189 GLU G N 1
ATOM 9905 C CA . GLU G 1 189 ? 7.316 0.120 96.989 1.00 66.24 189 GLU G CA 1
ATOM 9906 C C . GLU G 1 189 ? 8.484 -0.197 97.908 1.00 67.78 189 GLU G C 1
ATOM 9907 O O . GLU G 1 189 ? 8.673 0.482 98.922 1.00 70.12 189 GLU G O 1
ATOM 9913 N N . LEU G 1 190 ? 9.287 -1.202 97.563 1.00 73.95 190 LEU G N 1
ATOM 9914 C CA . LEU G 1 190 ? 10.497 -1.481 98.326 1.00 64.43 190 LEU G CA 1
ATOM 9915 C C . LEU G 1 190 ? 11.425 -0.276 98.314 1.00 67.76 190 LEU G C 1
ATOM 9916 O O . LEU G 1 190 ? 11.826 0.228 99.375 1.00 76.45 190 LEU G O 1
ATOM 9921 N N . ASN G 1 191 ? 11.738 0.228 97.112 1.00 67.85 191 ASN G N 1
ATOM 9922 C CA . ASN G 1 191 ? 12.599 1.405 97.005 1.00 69.79 191 ASN G CA 1
ATOM 9923 C C . ASN G 1 191 ? 11.981 2.610 97.709 1.00 67.19 191 ASN G C 1
ATOM 9924 O O . ASN G 1 191 ? 12.689 3.374 98.375 1.00 71.12 191 ASN G O 1
ATOM 9929 N N . SER G 1 192 ? 10.665 2.800 97.581 1.00 63.71 192 SER G N 1
ATOM 9930 C CA . SER G 1 192 ? 10.034 3.967 98.193 1.00 50.60 192 SER G CA 1
ATOM 9931 C C . SER G 1 192 ? 10.135 3.914 99.713 1.00 68.12 192 SER G C 1
ATOM 9932 O O . SER G 1 192 ? 10.538 4.890 100.356 1.00 64.87 192 SER G O 1
ATOM 9935 N N . ALA G 1 193 ? 9.775 2.773 100.306 1.00 72.96 193 ALA G N 1
ATOM 9936 C CA . ALA G 1 193 ? 9.669 2.691 101.757 1.00 68.72 193 ALA G CA 1
ATOM 9937 C C . ALA G 1 193 ? 11.033 2.601 102.430 1.00 67.70 193 ALA G C 1
ATOM 9938 O O . ALA G 1 193 ? 11.230 3.173 103.506 1.00 72.40 193 ALA G O 1
ATOM 9940 N N . LEU G 1 194 ? 11.987 1.892 101.826 1.00 69.54 194 LEU G N 1
ATOM 9941 C CA . LEU G 1 194 ? 13.242 1.635 102.516 1.00 66.20 194 LEU G CA 1
ATOM 9942 C C . LEU G 1 194 ? 14.431 2.399 101.952 1.00 64.58 194 LEU G C 1
ATOM 9943 O O . LEU G 1 194 ? 15.503 2.379 102.568 1.00 68.27 194 LEU G O 1
ATOM 9948 N N . GLY G 1 195 ? 14.276 3.076 100.818 1.00 68.15 195 GLY G N 1
ATOM 9949 C CA . GLY G 1 195 ? 15.392 3.791 100.231 1.00 62.16 195 GLY G CA 1
ATOM 9950 C C . GLY G 1 195 ? 16.458 2.917 99.611 1.00 64.97 195 GLY G C 1
ATOM 9951 O O . GLY G 1 195 ? 17.583 3.383 99.404 1.00 73.41 195 GLY G O 1
ATOM 9952 N N . VAL G 1 196 ? 16.139 1.655 99.317 1.00 63.64 196 VAL G N 1
ATOM 9953 C CA . VAL G 1 196 ? 17.104 0.760 98.691 1.00 69.88 196 VAL G CA 1
ATOM 9954 C C . VAL G 1 196 ? 17.403 1.245 97.282 1.00 71.15 196 VAL G C 1
ATOM 9955 O O . VAL G 1 196 ? 16.491 1.587 96.519 1.00 81.26 196 VAL G O 1
ATOM 9959 N N . THR G 1 197 ? 18.686 1.283 96.934 1.00 78.37 197 THR G N 1
ATOM 9960 C CA . THR G 1 197 ? 19.092 1.581 95.569 1.00 83.33 197 THR G CA 1
ATOM 9961 C C . THR G 1 197 ? 18.940 0.315 94.737 1.00 77.80 197 THR G C 1
ATOM 9962 O O . THR G 1 197 ? 19.561 -0.712 95.035 1.00 87.81 197 THR G O 1
ATOM 9966 N N . CYS G 1 198 ? 18.128 0.394 93.690 1.00 70.04 198 CYS G N 1
ATOM 9967 C CA . CYS G 1 198 ? 17.763 -0.764 92.888 1.00 73.75 198 CYS G CA 1
ATOM 9968 C C . CYS G 1 198 ? 18.329 -0.595 91.487 1.00 73.69 198 CYS G C 1
ATOM 9969 O O . CYS G 1 198 ? 18.174 0.465 90.873 1.00 71.11 198 CYS G O 1
ATOM 9972 N N . VAL G 1 199 ? 18.988 -1.635 90.989 1.00 69.30 199 VAL G N 1
ATOM 9973 C CA . VAL G 1 199 ? 19.397 -1.699 89.591 1.00 78.99 199 VAL G CA 1
ATOM 9974 C C . VAL G 1 199 ? 18.645 -2.861 88.967 1.00 79.31 199 VAL G C 1
ATOM 9975 O O . VAL G 1 199 ? 18.800 -4.005 89.404 1.00 85.58 199 VAL G O 1
ATOM 9979 N N . VAL G 1 200 ? 17.862 -2.580 87.930 1.00 75.56 200 VAL G N 1
ATOM 9980 C CA . VAL G 1 200 ? 16.968 -3.563 87.328 1.00 74.74 200 VAL G CA 1
ATOM 9981 C C . VAL G 1 200 ? 17.318 -3.695 85.855 1.00 77.82 200 VAL G C 1
ATOM 9982 O O . VAL G 1 200 ? 17.353 -2.695 85.130 1.00 75.83 200 VAL G O 1
ATOM 9986 N N . VAL G 1 201 ? 17.586 -4.923 85.418 1.00 75.82 201 VAL G N 1
ATOM 9987 C CA . VAL G 1 201 ? 17.793 -5.242 84.009 1.00 74.41 201 VAL G CA 1
ATOM 9988 C C . VAL G 1 201 ? 16.545 -5.963 83.528 1.00 83.31 201 VAL G C 1
ATOM 9989 O O . VAL G 1 201 ? 16.168 -6.997 84.090 1.00 89.90 201 VAL G O 1
ATOM 9993 N N . SER G 1 202 ? 15.894 -5.421 82.503 1.00 79.93 202 SER G N 1
ATOM 9994 C CA . SER G 1 202 ? 14.620 -5.974 82.072 1.00 81.25 202 SER G CA 1
ATOM 9995 C C . SER G 1 202 ? 14.433 -5.728 80.583 1.00 85.50 202 SER G C 1
ATOM 9996 O O . SER G 1 202 ? 14.794 -4.666 80.070 1.00 87.36 202 SER G O 1
ATOM 9999 N N . HIS G 1 203 ? 13.864 -6.718 79.900 1.00 80.48 203 HIS G N 1
ATOM 10000 C CA . HIS G 1 203 ? 13.366 -6.533 78.546 1.00 83.97 203 HIS G CA 1
ATOM 10001 C C . HIS G 1 203 ? 11.890 -6.174 78.521 1.00 85.67 203 HIS G C 1
ATOM 10002 O O . HIS G 1 203 ? 11.321 -6.011 77.436 1.00 97.20 203 HIS G O 1
ATOM 10009 N N . ASP G 1 204 ? 11.262 -6.063 79.694 1.00 74.38 204 ASP G N 1
ATOM 10010 C CA . ASP G 1 204 ? 9.889 -5.580 79.822 1.00 81.35 204 ASP G CA 1
ATOM 10011 C C . ASP G 1 204 ? 9.949 -4.058 79.953 1.00 78.78 204 ASP G C 1
ATOM 10012 O O . ASP G 1 204 ? 9.861 -3.484 81.041 1.00 80.77 204 ASP G O 1
ATOM 10017 N N . VAL G 1 205 ? 10.118 -3.404 78.802 1.00 76.09 205 VAL G N 1
ATOM 10018 C CA . VAL G 1 205 ? 10.502 -1.991 78.796 1.00 72.75 205 VAL G CA 1
ATOM 10019 C C . VAL G 1 205 ? 9.458 -1.083 79.440 1.00 68.73 205 VAL G C 1
ATOM 10020 O O . VAL G 1 205 ? 9.833 -0.263 80.296 1.00 67.01 205 VAL G O 1
ATOM 10024 N N . PRO G 1 206 ? 8.164 -1.158 79.093 1.00 63.24 206 PRO G N 1
ATOM 10025 C CA . PRO G 1 206 ? 7.215 -0.224 79.722 1.00 65.94 206 PRO G CA 1
ATOM 10026 C C . PRO G 1 206 ? 7.141 -0.398 81.229 1.00 62.40 206 PRO G C 1
ATOM 10027 O O . PRO G 1 206 ? 7.130 0.596 81.969 1.00 71.66 206 PRO G O 1
ATOM 10031 N N . GLU G 1 207 ? 7.174 -1.648 81.703 1.00 73.55 207 GLU G N 1
ATOM 10032 C CA . GLU G 1 207 ? 7.091 -1.913 83.135 1.00 67.08 207 GLU G CA 1
ATOM 10033 C C . GLU G 1 207 ? 8.283 -1.317 83.872 1.00 74.12 207 GLU G C 1
ATOM 10034 O O . GLU G 1 207 ? 8.120 -0.632 84.892 1.00 76.17 207 GLU G O 1
ATOM 10040 N N . VAL G 1 208 ? 9.495 -1.564 83.367 1.00 52.54 208 VAL G N 1
ATOM 10041 C CA . VAL G 1 208 ? 10.680 -1.110 84.082 1.00 59.08 208 VAL G CA 1
ATOM 10042 C C . VAL G 1 208 ? 10.837 0.403 83.979 1.00 70.98 208 VAL G C 1
ATOM 10043 O O . VAL G 1 208 ? 11.291 1.048 84.932 1.00 81.59 208 VAL G O 1
ATOM 10047 N N . LEU G 1 209 ? 10.456 1.004 82.848 1.00 65.43 209 LEU G N 1
ATOM 10048 C CA . LEU G 1 209 ? 10.538 2.455 82.737 1.00 62.92 209 LEU G CA 1
ATOM 10049 C C . LEU G 1 209 ? 9.456 3.169 83.530 1.00 66.05 209 LEU G C 1
ATOM 10050 O O . LEU G 1 209 ? 9.639 4.340 83.876 1.00 66.13 209 LEU G O 1
ATOM 10055 N N . SER G 1 210 ? 8.342 2.499 83.832 1.00 65.54 210 SER G N 1
ATOM 10056 C CA . SER G 1 210 ? 7.299 3.130 84.632 1.00 57.87 210 SER G CA 1
ATOM 10057 C C . SER G 1 210 ? 7.739 3.402 86.066 1.00 64.75 210 SER G C 1
ATOM 10058 O O . SER G 1 210 ? 7.124 4.233 86.740 1.00 63.45 210 SER G O 1
ATOM 10061 N N . ILE G 1 211 ? 8.784 2.731 86.544 1.00 55.05 211 ILE G N 1
ATOM 10062 C CA . ILE G 1 211 ? 9.245 2.896 87.918 1.00 59.69 211 ILE G CA 1
ATOM 10063 C C . ILE G 1 211 ? 10.671 3.412 88.009 1.00 66.31 211 ILE G C 1
ATOM 10064 O O . ILE G 1 211 ? 11.102 3.803 89.105 1.00 71.54 211 ILE G O 1
ATOM 10069 N N . ALA G 1 212 ? 11.421 3.411 86.913 1.00 62.46 212 ALA G N 1
ATOM 10070 C CA . ALA G 1 212 ? 12.798 3.861 86.952 1.00 62.74 212 ALA G CA 1
ATOM 10071 C C . ALA G 1 212 ? 12.879 5.371 87.121 1.00 62.55 212 ALA G C 1
ATOM 10072 O O . ALA G 1 212 ? 12.069 6.129 86.577 1.00 69.93 212 ALA G O 1
ATOM 10074 N N . ASP G 1 213 ? 13.877 5.797 87.896 1.00 70.22 213 ASP G N 1
ATOM 10075 C CA . ASP G 1 213 ? 14.284 7.192 87.981 1.00 65.48 213 ASP G CA 1
ATOM 10076 C C . ASP G 1 213 ? 15.293 7.541 86.904 1.00 66.05 213 ASP G C 1
ATOM 10077 O O . ASP G 1 213 ? 15.313 8.682 86.423 1.00 74.03 213 ASP G O 1
ATOM 10082 N N A HIS G 1 214 ? 16.137 6.586 86.521 0.48 63.71 214 HIS G N 1
ATOM 10083 N N B HIS G 1 214 ? 16.122 6.582 86.499 0.52 63.27 214 HIS G N 1
ATOM 10084 C CA A HIS G 1 214 ? 17.063 6.788 85.418 0.48 66.40 214 HIS G CA 1
ATOM 10085 C CA B HIS G 1 214 ? 17.075 6.809 85.422 0.52 66.30 214 HIS G CA 1
ATOM 10086 C C A HIS G 1 214 ? 17.167 5.491 84.630 0.48 68.11 214 HIS G C 1
ATOM 10087 C C B HIS G 1 214 ? 17.230 5.504 84.650 0.52 68.33 214 HIS G C 1
ATOM 10088 O O A HIS G 1 214 ? 16.940 4.406 85.168 0.48 64.02 214 HIS G O 1
ATOM 10089 O O B HIS G 1 214 ? 17.083 4.420 85.215 0.52 63.41 214 HIS G O 1
ATOM 10102 N N . ALA G 1 215 ? 17.504 5.611 83.348 1.00 70.21 215 ALA G N 1
ATOM 10103 C CA . ALA G 1 215 ? 17.600 4.441 82.484 1.00 62.83 215 ALA G CA 1
ATOM 10104 C C . ALA G 1 215 ? 18.809 4.541 81.567 1.00 76.60 215 ALA G C 1
ATOM 10105 O O . ALA G 1 215 ? 19.259 5.632 81.218 1.00 80.83 215 ALA G O 1
ATOM 10107 N N . TRP G 1 216 ? 19.330 3.374 81.186 1.00 71.41 216 TRP G N 1
ATOM 10108 C CA . TRP G 1 216 ? 20.510 3.258 80.337 1.00 80.74 216 TRP G CA 1
ATOM 10109 C C . TRP G 1 216 ? 20.252 2.230 79.248 1.00 91.61 216 TRP G C 1
ATOM 10110 O O . TRP G 1 216 ? 19.917 1.082 79.549 1.00 105.59 216 TRP G O 1
ATOM 10121 N N . ILE G 1 217 ? 20.444 2.629 77.993 1.00 83.54 217 ILE G N 1
ATOM 10122 C CA . ILE G 1 217 ? 20.316 1.738 76.845 1.00 77.13 217 ILE G CA 1
ATOM 10123 C C . ILE G 1 217 ? 21.719 1.372 76.383 1.00 84.11 217 ILE G C 1
ATOM 10124 O O . ILE G 1 217 ? 22.574 2.250 76.214 1.00 82.18 217 ILE G O 1
ATOM 10129 N N . LEU G 1 218 ? 21.970 0.077 76.211 1.00 91.46 218 LEU G N 1
ATOM 10130 C CA . LEU G 1 218 ? 23.281 -0.411 75.807 1.00 90.97 218 LEU G CA 1
ATOM 10131 C C . LEU G 1 218 ? 23.179 -1.082 74.448 1.00 98.72 218 LEU G C 1
ATOM 10132 O O . LEU G 1 218 ? 22.365 -1.992 74.258 1.00 104.49 218 LEU G O 1
ATOM 10137 N N . ALA G 1 219 ? 24.002 -0.628 73.505 1.00 106.83 219 ALA G N 1
ATOM 10138 C CA . ALA G 1 219 ? 24.093 -1.284 72.206 1.00 97.90 219 ALA G CA 1
ATOM 10139 C C . ALA G 1 219 ? 25.507 -1.098 71.679 1.00 108.04 219 ALA G C 1
ATOM 10140 O O . ALA G 1 219 ? 26.221 -0.172 72.076 1.00 110.85 219 ALA G O 1
ATOM 10142 N N . ASP G 1 220 ? 25.907 -2.007 70.788 1.00 117.86 220 ASP G N 1
ATOM 10143 C CA . ASP G 1 220 ? 27.238 -1.985 70.184 1.00 125.94 220 ASP G CA 1
ATOM 10144 C C . ASP G 1 220 ? 28.307 -1.861 71.264 1.00 124.50 220 ASP G C 1
ATOM 10145 O O . ASP G 1 220 ? 29.289 -1.128 71.116 1.00 128.42 220 ASP G O 1
ATOM 10150 N N . LYS G 1 221 ? 28.093 -2.563 72.377 1.00 123.96 221 LYS G N 1
ATOM 10151 C CA . LYS G 1 221 ? 29.086 -2.693 73.437 1.00 135.90 221 LYS G CA 1
ATOM 10152 C C . LYS G 1 221 ? 29.392 -1.350 74.087 1.00 136.13 221 LYS G C 1
ATOM 10153 O O . LYS G 1 221 ? 30.445 -1.179 74.710 1.00 140.22 221 LYS G O 1
ATOM 10159 N N . LYS G 1 222 ? 28.487 -0.382 73.935 1.00 127.94 222 LYS G N 1
ATOM 10160 C CA . LYS G 1 222 ? 28.682 0.956 74.469 1.00 115.90 222 LYS G CA 1
ATOM 10161 C C . LYS G 1 222 ? 27.337 1.503 74.935 1.00 114.20 222 LYS G C 1
ATOM 10162 O O . LYS G 1 222 ? 26.273 0.921 74.682 1.00 114.96 222 LYS G O 1
ATOM 10168 N N . ILE G 1 223 ? 27.399 2.640 75.622 1.00 112.98 223 ILE G N 1
ATOM 10169 C CA . ILE G 1 223 ? 26.199 3.313 76.105 1.00 100.15 223 ILE G CA 1
ATOM 10170 C C . ILE G 1 223 ? 25.619 4.130 74.958 1.00 101.59 223 ILE G C 1
ATOM 10171 O O . ILE G 1 223 ? 26.276 5.036 74.437 1.00 112.59 223 ILE G O 1
ATOM 10176 N N . VAL G 1 224 ? 24.382 3.820 74.568 1.00 96.00 224 VAL G N 1
ATOM 10177 C CA . VAL G 1 224 ? 23.728 4.539 73.482 1.00 93.06 224 VAL G CA 1
ATOM 10178 C C . VAL G 1 224 ? 22.959 5.752 73.994 1.00 98.53 224 VAL G C 1
ATOM 10179 O O . VAL G 1 224 ? 22.954 6.802 73.342 1.00 102.55 224 VAL G O 1
ATOM 10183 N N . ALA G 1 225 ? 22.349 5.648 75.169 1.00 83.48 225 ALA G N 1
ATOM 10184 C CA . ALA G 1 225 ? 21.543 6.737 75.694 1.00 81.97 225 ALA G CA 1
ATOM 10185 C C . ALA G 1 225 ? 21.312 6.494 77.173 1.00 84.74 225 ALA G C 1
ATOM 10186 O O . ALA G 1 225 ? 21.458 5.373 77.671 1.00 80.98 225 ALA G O 1
ATOM 10188 N N . HIS G 1 226 ? 20.956 7.566 77.869 1.00 80.81 226 HIS G N 1
ATOM 10189 C CA . HIS G 1 226 ? 20.612 7.481 79.278 1.00 79.00 226 HIS G CA 1
ATOM 10190 C C . HIS G 1 226 ? 19.777 8.696 79.641 1.00 70.92 226 HIS G C 1
ATOM 10191 O O . HIS G 1 226 ? 19.697 9.669 78.888 1.00 90.35 226 HIS G O 1
ATOM 10198 N N . GLY G 1 227 ? 19.163 8.631 80.808 1.00 81.93 227 GLY G N 1
ATOM 10199 C CA . GLY G 1 227 ? 18.367 9.726 81.306 1.00 90.42 227 GLY G CA 1
ATOM 10200 C C . GLY G 1 227 ? 17.069 9.219 81.871 1.00 79.63 227 GLY G C 1
ATOM 10201 O O . GLY G 1 227 ? 16.861 8.015 82.029 1.00 78.63 227 GLY G O 1
ATOM 10202 N N . SER G 1 228 ? 16.176 10.155 82.166 1.00 72.56 228 SER G N 1
ATOM 10203 C CA . SER G 1 228 ? 14.847 9.805 82.623 1.00 73.68 228 SER G CA 1
ATOM 10204 C C . SER G 1 228 ? 14.047 9.203 81.468 1.00 81.09 228 SER G C 1
ATOM 10205 O O . SER G 1 228 ? 14.485 9.183 80.314 1.00 73.31 228 SER G O 1
ATOM 10208 N N . ALA G 1 229 ? 12.848 8.710 81.791 1.00 83.15 229 ALA G N 1
ATOM 10209 C CA . ALA G 1 229 ? 11.995 8.133 80.758 1.00 70.38 229 ALA G CA 1
ATOM 10210 C C . ALA G 1 229 ? 11.567 9.191 79.749 1.00 76.70 229 ALA G C 1
ATOM 10211 O O . ALA G 1 229 ? 11.576 8.940 78.537 1.00 75.30 229 ALA G O 1
ATOM 10213 N N . GLN G 1 230 ? 11.181 10.376 80.232 1.00 82.71 230 GLN G N 1
ATOM 10214 C CA . GLN G 1 230 ? 10.913 11.485 79.323 1.00 81.88 230 GLN G CA 1
ATOM 10215 C C . GLN G 1 230 ? 12.146 11.823 78.495 1.00 84.65 230 GLN G C 1
ATOM 10216 O O . GLN G 1 230 ? 12.034 12.147 77.307 1.00 82.05 230 GLN G O 1
ATOM 10222 N N . ALA G 1 231 ? 13.330 11.774 79.110 1.00 83.05 231 ALA G N 1
ATOM 10223 C CA . ALA G 1 231 ? 14.559 12.097 78.392 1.00 83.92 231 ALA G CA 1
ATOM 10224 C C . ALA G 1 231 ? 14.801 11.122 77.246 1.00 88.61 231 ALA G C 1
ATOM 10225 O O . ALA G 1 231 ? 15.131 11.531 76.126 1.00 92.66 231 ALA G O 1
ATOM 10227 N N . LEU G 1 232 ? 14.649 9.821 77.511 1.00 90.64 232 LEU G N 1
ATOM 10228 C CA . LEU G 1 232 ? 14.848 8.823 76.464 1.00 83.09 232 LEU G CA 1
ATOM 10229 C C . LEU G 1 232 ? 13.754 8.889 75.409 1.00 88.89 232 LEU G C 1
ATOM 10230 O O . LEU G 1 232 ? 14.020 8.649 74.227 1.00 97.16 232 LEU G O 1
ATOM 10235 N N . GLN G 1 233 ? 12.525 9.210 75.822 1.00 85.54 233 GLN G N 1
ATOM 10236 C CA . GLN G 1 233 ? 11.414 9.301 74.882 1.00 83.51 233 GLN G CA 1
ATOM 10237 C C . GLN G 1 233 ? 11.670 10.367 73.824 1.00 94.49 233 GLN G C 1
ATOM 10238 O O . GLN G 1 233 ? 11.311 10.190 72.655 1.00 109.71 233 GLN G O 1
ATOM 10244 N N . ALA G 1 234 ? 12.290 11.477 74.213 1.00 94.34 234 ALA G N 1
ATOM 10245 C CA . ALA G 1 234 ? 12.572 12.576 73.300 1.00 89.90 234 ALA G CA 1
ATOM 10246 C C . ALA G 1 234 ? 13.960 12.482 72.679 1.00 88.71 234 ALA G C 1
ATOM 10247 O O . ALA G 1 234 ? 14.340 13.372 71.910 1.00 101.95 234 ALA G O 1
ATOM 10249 N N . ASN G 1 235 ? 14.714 11.433 72.984 1.00 91.69 235 ASN G N 1
ATOM 10250 C CA . ASN G 1 235 ? 16.068 11.305 72.458 1.00 96.74 235 ASN G CA 1
ATOM 10251 C C . ASN G 1 235 ? 16.020 10.932 70.983 1.00 99.46 235 ASN G C 1
ATOM 10252 O O . ASN G 1 235 ? 15.453 9.889 70.633 1.00 102.36 235 ASN G O 1
ATOM 10257 N N . PRO G 1 236 ? 16.588 11.747 70.090 1.00 105.71 236 PRO G N 1
ATOM 10258 C CA . PRO G 1 236 ? 16.512 11.469 68.650 1.00 109.57 236 PRO G CA 1
ATOM 10259 C C . PRO G 1 236 ? 17.509 10.444 68.135 1.00 108.53 236 PRO G C 1
ATOM 10260 O O . PRO G 1 236 ? 17.480 10.150 66.934 1.00 120.94 236 PRO G O 1
ATOM 10264 N N . ASP G 1 237 ? 18.393 9.916 68.974 1.00 99.10 237 ASP G N 1
ATOM 10265 C CA . ASP G 1 237 ? 19.415 8.979 68.512 1.00 101.57 237 ASP G CA 1
ATOM 10266 C C . ASP G 1 237 ? 18.768 7.798 67.793 1.00 98.30 237 ASP G C 1
ATOM 10267 O O . ASP G 1 237 ? 17.920 7.109 68.382 1.00 97.94 237 ASP G O 1
ATOM 10272 N N . PRO G 1 238 ? 19.136 7.529 66.535 1.00 82.19 238 PRO G N 1
ATOM 10273 C CA . PRO G 1 238 ? 18.499 6.424 65.797 1.00 85.67 238 PRO G CA 1
ATOM 10274 C C . PRO G 1 238 ? 18.780 5.041 66.365 1.00 97.00 238 PRO G C 1
ATOM 10275 O O . PRO G 1 238 ? 17.965 4.131 66.160 1.00 103.09 238 PRO G O 1
ATOM 10279 N N . ARG G 1 239 ? 19.901 4.841 67.067 1.00 94.16 239 ARG G N 1
ATOM 10280 C CA . ARG G 1 239 ? 20.128 3.551 67.715 1.00 100.02 239 ARG G CA 1
ATOM 10281 C C . ARG G 1 239 ? 19.027 3.238 68.722 1.00 93.63 239 ARG G C 1
ATOM 10282 O O . ARG G 1 239 ? 18.612 2.078 68.859 1.00 101.19 239 ARG G O 1
ATOM 10290 N N . VAL G 1 240 ? 18.524 4.265 69.412 1.00 77.55 240 VAL G N 1
ATOM 10291 C CA . VAL G 1 240 ? 17.425 4.083 70.357 1.00 80.88 240 VAL G CA 1
ATOM 10292 C C . VAL G 1 240 ? 16.177 3.596 69.632 1.00 85.74 240 VAL G C 1
ATOM 10293 O O . VAL G 1 240 ? 15.518 2.639 70.063 1.00 85.29 240 VAL G O 1
ATOM 10297 N N . ARG G 1 241 ? 15.805 4.281 68.546 1.00 80.69 241 ARG G N 1
ATOM 10298 C CA . ARG G 1 241 ? 14.637 3.860 67.779 1.00 79.03 241 ARG G CA 1
ATOM 10299 C C . ARG G 1 241 ? 14.802 2.426 67.284 1.00 81.32 241 ARG G C 1
ATOM 10300 O O . ARG G 1 241 ? 13.837 1.653 67.269 1.00 86.37 241 ARG G O 1
ATOM 10308 N N . GLN G 1 242 ? 16.014 2.067 66.845 1.00 76.85 242 GLN G N 1
ATOM 10309 C CA . GLN G 1 242 ? 16.276 0.716 66.351 1.00 87.87 242 GLN G CA 1
ATOM 10310 C C . GLN G 1 242 ? 16.026 -0.305 67.457 1.00 92.88 242 GLN G C 1
ATOM 10311 O O . GLN G 1 242 ? 15.373 -1.338 67.242 1.00 89.12 242 GLN G O 1
ATOM 10317 N N . PHE G 1 243 ? 16.534 -0.013 68.660 1.00 86.66 243 PHE G N 1
ATOM 10318 C CA . PHE G 1 243 ? 16.308 -0.883 69.809 1.00 85.00 243 PHE G CA 1
ATOM 10319 C C . PHE G 1 243 ? 14.812 -1.032 70.086 1.00 82.38 243 PHE G C 1
ATOM 10320 O O . PHE G 1 243 ? 14.311 -2.150 70.304 1.00 90.78 243 PHE G O 1
ATOM 10328 N N . LEU G 1 244 ? 14.065 0.069 69.980 1.00 75.40 244 LEU G N 1
ATOM 10329 C CA . LEU G 1 244 ? 12.642 0.005 70.281 1.00 80.43 244 LEU G CA 1
ATOM 10330 C C . LEU G 1 244 ? 11.856 -0.681 69.188 1.00 87.95 244 LEU G C 1
ATOM 10331 O O . LEU G 1 244 ? 10.781 -1.216 69.464 1.00 90.35 244 LEU G O 1
ATOM 10336 N N . ASP G 1 245 ? 12.392 -0.737 67.970 1.00 86.16 245 ASP G N 1
ATOM 10337 C CA . ASP G 1 245 ? 11.652 -1.411 66.918 1.00 85.33 245 ASP G CA 1
ATOM 10338 C C . ASP G 1 245 ? 11.915 -2.901 67.007 1.00 78.99 245 ASP G C 1
ATOM 10339 O O . ASP G 1 245 ? 11.027 -3.710 66.709 1.00 87.86 245 ASP G O 1
ATOM 10344 N N . GLY G 1 246 ? 13.100 -3.273 67.487 1.00 78.15 246 GLY G N 1
ATOM 10345 C CA . GLY G 1 246 ? 13.303 -4.676 67.777 1.00 88.26 246 GLY G CA 1
ATOM 10346 C C . GLY G 1 246 ? 12.585 -5.145 69.023 1.00 102.08 246 GLY G C 1
ATOM 10347 O O . GLY G 1 246 ? 12.414 -6.357 69.194 1.00 110.40 246 GLY G O 1
ATOM 10348 N N . ILE G 1 247 ? 12.133 -4.220 69.875 1.00 92.38 247 ILE G N 1
ATOM 10349 C CA . ILE G 1 247 ? 11.299 -4.595 71.017 1.00 89.69 247 ILE G CA 1
ATOM 10350 C C . ILE G 1 247 ? 9.801 -4.479 70.740 1.00 95.50 247 ILE G C 1
ATOM 10351 O O . ILE G 1 247 ? 9.015 -5.321 71.192 1.00 97.09 247 ILE G O 1
ATOM 10356 N N . ALA G 1 248 ? 9.388 -3.455 69.996 1.00 104.11 248 ALA G N 1
ATOM 10357 C CA . ALA G 1 248 ? 7.967 -3.207 69.789 1.00 92.04 248 ALA G CA 1
ATOM 10358 C C . ALA G 1 248 ? 7.366 -4.187 68.791 1.00 97.57 248 ALA G C 1
ATOM 10359 O O . ALA G 1 248 ? 8.027 -4.632 67.848 1.00 110.15 248 ALA G O 1
ATOM 10361 N N . ASP G 1 249 ? 6.092 -4.515 69.006 1.00 102.72 249 ASP G N 1
ATOM 10362 C CA . ASP G 1 249 ? 5.335 -5.313 68.053 1.00 108.75 249 ASP G CA 1
ATOM 10363 C C . ASP G 1 249 ? 4.858 -4.500 66.856 1.00 116.04 249 ASP G C 1
ATOM 10364 O O . ASP G 1 249 ? 4.444 -5.092 65.852 1.00 133.64 249 ASP G O 1
ATOM 10366 N N . GLY G 1 250 ? 4.918 -3.171 66.932 1.00 105.10 250 GLY G N 1
ATOM 10367 C CA . GLY G 1 250 ? 4.485 -2.318 65.851 1.00 90.04 250 GLY G CA 1
ATOM 10368 C C . GLY G 1 250 ? 5.550 -1.334 65.412 1.00 91.92 250 GLY G C 1
ATOM 10369 O O . GLY G 1 250 ? 6.672 -1.323 65.928 1.00 90.72 250 GLY G O 1
ATOM 10370 N N . PRO G 1 251 ? 5.210 -0.478 64.448 1.00 85.36 251 PRO G N 1
ATOM 10371 C CA . PRO G 1 251 ? 6.210 0.436 63.880 1.00 76.26 251 PRO G CA 1
ATOM 10372 C C . PRO G 1 251 ? 6.563 1.568 64.836 1.00 77.88 251 PRO G C 1
ATOM 10373 O O . PRO G 1 251 ? 5.699 2.120 65.522 1.00 79.89 251 PRO G O 1
ATOM 10377 N N . VAL G 1 252 ? 7.846 1.919 64.865 1.00 80.30 252 VAL G N 1
ATOM 10378 C CA . VAL G 1 252 ? 8.384 2.939 65.757 1.00 71.85 252 VAL G CA 1
ATOM 10379 C C . VAL G 1 252 ? 8.926 4.085 64.905 1.00 69.99 252 VAL G C 1
ATOM 10380 O O . VAL G 1 252 ? 9.795 3.866 64.055 1.00 79.27 252 VAL G O 1
ATOM 10384 N N . PRO G 1 253 ? 8.447 5.315 65.082 1.00 63.80 253 PRO G N 1
ATOM 10385 C CA . PRO G 1 253 ? 8.921 6.434 64.264 1.00 63.85 253 PRO G CA 1
ATOM 10386 C C . PRO G 1 253 ? 10.121 7.140 64.881 1.00 67.25 253 PRO G C 1
ATOM 10387 O O . PRO G 1 253 ? 10.416 7.005 66.071 1.00 76.34 253 PRO G O 1
ATOM 10391 N N . PHE G 1 254 ? 10.816 7.906 64.041 1.00 69.53 254 PHE G N 1
ATOM 10392 C CA . PHE G 1 254 ? 11.753 8.880 64.575 1.00 67.40 254 PHE G CA 1
ATOM 10393 C C . PHE G 1 254 ? 11.006 9.949 65.364 1.00 69.94 254 PHE G C 1
ATOM 10394 O O . PHE G 1 254 ? 9.805 10.168 65.183 1.00 73.82 254 PHE G O 1
ATOM 10402 N N . ARG G 1 255 ? 11.744 10.653 66.213 1.00 61.09 255 ARG G N 1
ATOM 10403 C CA . ARG G 1 255 ? 11.152 11.537 67.201 1.00 69.97 255 ARG G CA 1
ATOM 10404 C C . ARG G 1 255 ? 11.234 12.973 66.716 1.00 70.68 255 ARG G C 1
ATOM 10405 O O . ARG G 1 255 ? 12.269 13.409 66.204 1.00 72.53 255 ARG G O 1
ATOM 10413 N N A TYR G 1 256 ? 10.149 13.701 66.893 0.51 67.16 256 TYR G N 1
ATOM 10414 N N B TYR G 1 256 ? 10.124 13.697 66.839 0.49 67.21 256 TYR G N 1
ATOM 10415 C CA A TYR G 1 256 ? 10.136 15.106 66.534 0.51 66.37 256 TYR G CA 1
ATOM 10416 C CA B TYR G 1 256 ? 10.144 15.116 66.519 0.49 66.44 256 TYR G CA 1
ATOM 10417 C C A TYR G 1 256 ? 11.067 15.877 67.463 0.51 75.41 256 TYR G C 1
ATOM 10418 C C B TYR G 1 256 ? 11.115 15.829 67.452 0.49 75.35 256 TYR G C 1
ATOM 10419 O O A TYR G 1 256 ? 11.007 15.689 68.684 0.51 78.75 256 TYR G O 1
ATOM 10420 O O B TYR G 1 256 ? 11.143 15.542 68.655 0.49 78.90 256 TYR G O 1
ATOM 10437 N N . PRO G 1 257 ? 11.935 16.739 66.939 1.00 80.63 257 PRO G N 1
ATOM 10438 C CA . PRO G 1 257 ? 12.900 17.423 67.803 1.00 80.61 257 PRO G CA 1
ATOM 10439 C C . PRO G 1 257 ? 12.215 18.423 68.720 1.00 76.26 257 PRO G C 1
ATOM 10440 O O . PRO G 1 257 ? 11.112 18.908 68.459 1.00 83.07 257 PRO G O 1
ATOM 10444 N N . ALA G 1 258 ? 12.892 18.712 69.825 1.00 73.43 258 ALA G N 1
ATOM 10445 C CA . ALA G 1 258 ? 12.415 19.672 70.804 1.00 71.16 258 ALA G CA 1
ATOM 10446 C C . ALA G 1 258 ? 13.517 20.674 71.119 1.00 72.68 258 ALA G C 1
ATOM 10447 O O . ALA G 1 258 ? 14.706 20.349 71.074 1.00 85.53 258 ALA G O 1
ATOM 10449 N N . GLY G 1 259 ? 13.107 21.898 71.439 1.00 73.36 259 GLY G N 1
ATOM 10450 C CA . GLY G 1 259 ? 14.032 22.944 71.813 1.00 77.05 259 GLY G CA 1
ATOM 10451 C C . GLY G 1 259 ? 14.468 22.814 73.261 1.00 83.56 259 GLY G C 1
ATOM 10452 O O . GLY G 1 259 ? 14.189 21.829 73.948 1.00 75.61 259 GLY G O 1
ATOM 10453 N N . ASP G 1 260 ? 15.175 23.840 73.729 1.00 94.08 260 ASP G N 1
ATOM 10454 C CA . ASP G 1 260 ? 15.643 23.850 75.108 1.00 93.00 260 ASP G CA 1
ATOM 10455 C C . ASP G 1 260 ? 14.463 23.993 76.063 1.00 90.78 260 ASP G C 1
ATOM 10456 O O . ASP G 1 260 ? 13.634 24.897 75.919 1.00 87.49 260 ASP G O 1
ATOM 10461 N N . TYR G 1 261 ? 14.393 23.085 77.041 1.00 92.30 261 TYR G N 1
ATOM 10462 C CA . TYR G 1 261 ? 13.251 23.037 77.948 1.00 82.39 261 TYR G CA 1
ATOM 10463 C C . TYR G 1 261 ? 13.294 24.198 78.933 1.00 85.29 261 TYR G C 1
ATOM 10464 O O . TYR G 1 261 ? 12.250 24.766 79.282 1.00 91.09 261 TYR G O 1
ATOM 10473 N N . HIS G 1 262 ? 14.496 24.571 79.381 1.00 88.70 262 HIS G N 1
ATOM 10474 C CA . HIS G 1 262 ? 14.666 25.781 80.182 1.00 102.74 262 HIS G CA 1
ATOM 10475 C C . HIS G 1 262 ? 14.089 27.003 79.471 1.00 100.93 262 HIS G C 1
ATOM 10476 O O . HIS G 1 262 ? 13.482 27.877 80.104 1.00 95.00 262 HIS G O 1
ATOM 10483 N N . ALA G 1 263 ? 14.260 27.072 78.147 1.00 90.89 263 ALA G N 1
ATOM 10484 C CA . ALA G 1 263 ? 13.773 28.214 77.383 1.00 75.65 263 ALA G CA 1
ATOM 10485 C C . ALA G 1 263 ? 12.260 28.169 77.221 1.00 78.84 263 ALA G C 1
ATOM 10486 O O . ALA G 1 263 ? 11.603 29.215 77.223 1.00 78.94 263 ALA G O 1
ATOM 10488 N N . ASP G 1 264 ? 11.692 26.971 77.065 1.00 75.43 264 ASP G N 1
ATOM 10489 C CA . ASP G 1 264 ? 10.241 26.853 76.995 1.00 79.43 264 ASP G CA 1
ATOM 10490 C C . ASP G 1 264 ? 9.583 27.215 78.318 1.00 86.72 264 ASP G C 1
ATOM 10491 O O . ASP G 1 264 ? 8.480 27.772 78.325 1.00 85.06 264 ASP G O 1
ATOM 10496 N N . LEU G 1 265 ? 10.233 26.898 79.440 1.00 83.62 265 LEU G N 1
ATOM 10497 C CA . LEU G 1 265 ? 9.651 27.188 80.746 1.00 81.13 265 LEU G CA 1
ATOM 10498 C C . LEU G 1 265 ? 9.755 28.666 81.105 1.00 91.28 265 LEU G C 1
ATOM 10499 O O . LEU G 1 265 ? 8.793 29.255 81.610 1.00 86.65 265 LEU G O 1
ATOM 10504 N N . LEU G 1 266 ? 10.909 29.279 80.854 1.00 94.46 266 LEU G N 1
ATOM 10505 C CA . LEU G 1 266 ? 11.205 30.640 81.303 1.00 79.37 266 LEU G CA 1
ATOM 10506 C C . LEU G 1 266 ? 11.682 31.458 80.113 1.00 82.06 266 LEU G C 1
ATOM 10507 O O . LEU G 1 266 ? 12.878 31.742 79.973 1.00 106.34 266 LEU G O 1
ATOM 10512 N N . PRO G 1 267 ? 10.767 31.853 79.229 1.00 76.63 267 PRO G N 1
ATOM 10513 C CA . PRO G 1 267 ? 11.176 32.596 78.033 1.00 78.32 267 PRO G CA 1
ATOM 10514 C C . PRO G 1 267 ? 11.664 33.993 78.379 1.00 94.84 267 PRO G C 1
ATOM 10515 O O . PRO G 1 267 ? 11.195 34.627 79.327 1.00 106.15 267 PRO G O 1
ATOM 10519 N N . GLY G 1 268 ? 12.623 34.469 77.591 1.00 103.83 268 GLY G N 1
ATOM 10520 C CA . GLY G 1 268 ? 13.218 35.774 77.807 1.00 115.29 268 GLY G CA 1
ATOM 10521 C C . GLY G 1 268 ? 14.731 35.731 77.730 1.00 127.23 268 GLY G C 1
ATOM 10522 O O . GLY G 1 268 ? 15.392 35.193 78.617 1.00 131.89 268 GLY G O 1
ATOM 10523 N N . GLU H 2 8 ? 5.586 2.877 135.180 1.00 151.04 -4 GLU H N 1
ATOM 10524 C CA . GLU H 2 8 ? 5.678 4.291 135.530 1.00 151.28 -4 GLU H CA 1
ATOM 10525 C C . GLU H 2 8 ? 6.321 5.078 134.397 1.00 135.60 -4 GLU H C 1
ATOM 10526 O O . GLU H 2 8 ? 5.688 5.346 133.376 1.00 130.41 -4 GLU H O 1
ATOM 10532 N N A ASN H 2 9 ? 7.587 5.447 134.579 0.27 132.55 -3 ASN H N 1
ATOM 10533 N N B ASN H 2 9 ? 7.582 5.454 134.590 0.73 132.79 -3 ASN H N 1
ATOM 10534 C CA A ASN H 2 9 ? 8.357 6.149 133.559 0.27 127.81 -3 ASN H CA 1
ATOM 10535 C CA B ASN H 2 9 ? 8.366 6.139 133.571 0.73 127.75 -3 ASN H CA 1
ATOM 10536 C C A ASN H 2 9 ? 9.586 5.318 133.225 0.27 122.65 -3 ASN H C 1
ATOM 10537 C C B ASN H 2 9 ? 9.573 5.281 133.232 0.73 122.73 -3 ASN H C 1
ATOM 10538 O O A ASN H 2 9 ? 10.398 5.019 134.107 0.27 124.96 -3 ASN H O 1
ATOM 10539 O O B ASN H 2 9 ? 10.351 4.919 134.121 0.73 125.53 -3 ASN H O 1
ATOM 10548 N N . LEU H 2 10 ? 9.723 4.951 131.956 1.00 112.92 -2 LEU H N 1
ATOM 10549 C CA . LEU H 2 10 ? 10.886 4.214 131.486 1.00 96.50 -2 LEU H CA 1
ATOM 10550 C C . LEU H 2 10 ? 11.610 5.009 130.413 1.00 90.69 -2 LEU H C 1
ATOM 10551 O O . LEU H 2 10 ? 10.982 5.585 129.523 1.00 101.17 -2 LEU H O 1
ATOM 10556 N N A TYR H 2 11 ? 12.934 5.051 130.512 0.40 86.42 -1 TYR H N 1
ATOM 10557 N N B TYR H 2 11 ? 12.936 5.035 130.507 0.60 86.07 -1 TYR H N 1
ATOM 10558 C CA A TYR H 2 11 ? 13.762 5.743 129.536 0.40 86.52 -1 TYR H CA 1
ATOM 10559 C CA B TYR H 2 11 ? 13.772 5.751 129.554 0.60 86.33 -1 TYR H CA 1
ATOM 10560 C C A TYR H 2 11 ? 14.920 4.844 129.140 0.40 87.86 -1 TYR H C 1
ATOM 10561 C C B TYR H 2 11 ? 14.930 4.855 129.144 0.60 87.93 -1 TYR H C 1
ATOM 10562 O O A TYR H 2 11 ? 15.585 4.264 130.004 0.40 90.73 -1 TYR H O 1
ATOM 10563 O O B TYR H 2 11 ? 15.606 4.283 130.004 0.60 91.63 -1 TYR H O 1
ATOM 10580 N N . PHE H 2 12 ? 15.158 4.733 127.837 1.00 86.50 0 PHE H N 1
ATOM 10581 C CA . PHE H 2 12 ? 16.302 4.002 127.318 1.00 80.81 0 PHE H CA 1
ATOM 10582 C C . PHE H 2 12 ? 16.899 4.811 126.184 1.00 83.20 0 PHE H C 1
ATOM 10583 O O . PHE H 2 12 ? 16.191 5.153 125.231 1.00 93.71 0 PHE H O 1
ATOM 10591 N N A GLN H 2 13 ? 18.183 5.130 126.296 0.71 86.10 1 GLN H N 1
ATOM 10592 N N B GLN H 2 13 ? 18.199 5.087 126.266 0.29 86.70 1 GLN H N 1
ATOM 10593 C CA A GLN H 2 13 ? 18.902 5.822 125.240 0.71 89.32 1 GLN H CA 1
ATOM 10594 C CA B GLN H 2 13 ? 18.911 5.853 125.250 0.29 89.77 1 GLN H CA 1
ATOM 10595 C C A GLN H 2 13 ? 20.047 4.955 124.750 0.71 92.56 1 GLN H C 1
ATOM 10596 C C B GLN H 2 13 ? 20.099 5.050 124.741 0.29 92.99 1 GLN H C 1
ATOM 10597 O O A GLN H 2 13 ? 20.829 4.432 125.553 0.71 92.93 1 GLN H O 1
ATOM 10598 O O B GLN H 2 13 ? 20.978 4.671 125.523 0.29 94.61 1 GLN H O 1
ATOM 10609 N N . SER H 2 14 ? 20.115 4.785 123.437 1.00 97.42 2 SER H N 1
ATOM 10610 C CA . SER H 2 14 ? 21.293 4.305 122.740 1.00 97.48 2 SER H CA 1
ATOM 10611 C C . SER H 2 14 ? 21.533 5.319 121.630 1.00 99.26 2 SER H C 1
ATOM 10612 O O . SER H 2 14 ? 20.720 6.221 121.419 1.00 106.92 2 SER H O 1
ATOM 10615 N N . GLU H 2 15 ? 22.658 5.197 120.925 1.00 103.50 3 GLU H N 1
ATOM 10616 C CA . GLU H 2 15 ? 22.977 6.226 119.940 1.00 106.53 3 GLU H CA 1
ATOM 10617 C C . GLU H 2 15 ? 21.975 6.235 118.793 1.00 99.65 3 GLU H C 1
ATOM 10618 O O . GLU H 2 15 ? 21.571 7.307 118.321 1.00 105.91 3 GLU H O 1
ATOM 10624 N N . SER H 2 16 ? 21.556 5.058 118.331 1.00 93.42 4 SER H N 1
ATOM 10625 C CA . SER H 2 16 ? 20.717 4.975 117.144 1.00 84.38 4 SER H CA 1
ATOM 10626 C C . SER H 2 16 ? 19.260 4.696 117.462 1.00 78.44 4 SER H C 1
ATOM 10627 O O . SER H 2 16 ? 18.416 4.827 116.570 1.00 85.45 4 SER H O 1
ATOM 10630 N N . LEU H 2 17 ? 18.932 4.350 118.702 1.00 75.47 5 LEU H N 1
ATOM 10631 C CA . LEU H 2 17 ? 17.543 4.109 119.063 1.00 75.30 5 LEU H CA 1
ATOM 10632 C C . LEU H 2 17 ? 17.326 4.452 120.526 1.00 81.23 5 LEU H C 1
ATOM 10633 O O . LEU H 2 17 ? 18.107 4.039 121.386 1.00 76.51 5 LEU H O 1
ATOM 10638 N N . SER H 2 18 ? 16.269 5.204 120.799 1.00 74.99 6 SER H N 1
ATOM 10639 C CA . SER H 2 18 ? 15.876 5.508 122.160 1.00 74.30 6 SER H CA 1
ATOM 10640 C C . SER H 2 18 ? 14.370 5.352 122.251 1.00 82.35 6 SER H C 1
ATOM 10641 O O . SER H 2 18 ? 13.655 5.522 121.261 1.00 76.34 6 SER H O 1
ATOM 10644 N N A TRP H 2 19 ? 13.891 5.011 123.439 0.19 79.75 7 TRP H N 1
ATOM 10645 N N B TRP H 2 19 ? 13.891 5.017 123.447 0.81 79.48 7 TRP H N 1
ATOM 10646 C CA A TRP H 2 19 ? 12.456 5.002 123.666 0.19 78.61 7 TRP H CA 1
ATOM 10647 C CA B TRP H 2 19 ? 12.455 4.947 123.673 0.81 76.65 7 TRP H CA 1
ATOM 10648 C C A TRP H 2 19 ? 12.161 5.471 125.079 0.19 82.54 7 TRP H C 1
ATOM 10649 C C B TRP H 2 19 ? 12.131 5.387 125.092 0.81 82.54 7 TRP H C 1
ATOM 10650 O O A TRP H 2 19 ? 12.996 5.390 125.986 0.19 82.40 7 TRP H O 1
ATOM 10651 O O B TRP H 2 19 ? 12.918 5.191 126.024 0.81 82.17 7 TRP H O 1
ATOM 10672 N N . MET H 2 20 ? 10.950 5.980 125.243 1.00 92.47 8 MET H N 1
ATOM 10673 C CA . MET H 2 20 ? 10.521 6.559 126.499 1.00 94.08 8 MET H CA 1
ATOM 10674 C C . MET H 2 20 ? 9.046 6.266 126.682 1.00 102.80 8 MET H C 1
ATOM 10675 O O . MET H 2 20 ? 8.232 6.587 125.813 1.00 110.73 8 MET H O 1
ATOM 10680 N N . GLN H 2 21 ? 8.705 5.675 127.810 1.00 110.10 9 GLN H N 1
ATOM 10681 C CA . GLN H 2 21 ? 7.317 5.418 128.155 1.00 106.78 9 GLN H CA 1
ATOM 10682 C C . GLN H 2 21 ? 6.986 6.394 129.273 1.00 109.25 9 GLN H C 1
ATOM 10683 O O . GLN H 2 21 ? 7.483 6.248 130.401 1.00 114.72 9 GLN H O 1
ATOM 10689 N N . THR H 2 22 ? 6.211 7.425 128.918 1.00 111.10 10 THR H N 1
ATOM 10690 C CA . THR H 2 22 ? 5.693 8.418 129.854 1.00 120.69 10 THR H CA 1
ATOM 10691 C C . THR H 2 22 ? 4.189 8.212 129.963 1.00 125.34 10 THR H C 1
ATOM 10692 O O . THR H 2 22 ? 3.460 8.353 128.969 1.00 126.36 10 THR H O 1
ATOM 10696 N N . GLY H 2 23 ? 3.746 7.825 131.154 1.00 129.11 11 GLY H N 1
ATOM 10697 C CA . GLY H 2 23 ? 2.333 7.625 131.399 1.00 135.62 11 GLY H CA 1
ATOM 10698 C C . GLY H 2 23 ? 1.764 6.609 130.438 1.00 133.55 11 GLY H C 1
ATOM 10699 O O . GLY H 2 23 ? 2.182 5.444 130.396 1.00 135.24 11 GLY H O 1
ATOM 10700 N N . ASP H 2 24 ? 0.819 7.064 129.627 1.00 127.22 12 ASP H N 1
ATOM 10701 C CA . ASP H 2 24 ? 0.100 6.195 128.714 1.00 125.43 12 ASP H CA 1
ATOM 10702 C C . ASP H 2 24 ? 0.772 6.033 127.358 1.00 125.14 12 ASP H C 1
ATOM 10703 O O . ASP H 2 24 ? 0.325 5.191 126.572 1.00 116.97 12 ASP H O 1
ATOM 10708 N N . THR H 2 25 ? 1.818 6.798 127.047 1.00 114.19 13 THR H N 1
ATOM 10709 C CA . THR H 2 25 ? 2.364 6.785 125.696 1.00 103.15 13 THR H CA 1
ATOM 10710 C C . THR H 2 25 ? 3.806 6.288 125.675 1.00 105.09 13 THR H C 1
ATOM 10711 O O . THR H 2 25 ? 4.644 6.728 126.477 1.00 108.47 13 THR H O 1
ATOM 10715 N N . LEU H 2 26 ? 4.079 5.374 124.741 1.00 103.32 14 LEU H N 1
ATOM 10716 C CA . LEU H 2 26 ? 5.421 4.912 124.407 1.00 92.17 14 LEU H CA 1
ATOM 10717 C C . LEU H 2 26 ? 5.889 5.639 123.150 1.00 84.54 14 LEU H C 1
ATOM 10718 O O . LEU H 2 26 ? 5.332 5.436 122.068 1.00 78.12 14 LEU H O 1
ATOM 10723 N N . ALA H 2 27 ? 6.924 6.461 123.285 1.00 77.34 15 ALA H N 1
ATOM 10724 C CA . ALA H 2 27 ? 7.451 7.266 122.194 1.00 75.13 15 ALA H CA 1
ATOM 10725 C C . ALA H 2 27 ? 8.840 6.763 121.825 1.00 76.23 15 ALA H C 1
ATOM 10726 O O . ALA H 2 27 ? 9.680 6.544 122.705 1.00 77.46 15 ALA H O 1
ATOM 10728 N N . LEU H 2 28 ? 9.080 6.597 120.529 1.00 76.64 16 LEU H N 1
ATOM 10729 C CA . LEU H 2 28 ? 10.342 6.105 120.001 1.00 71.37 16 LEU H CA 1
ATOM 10730 C C . LEU H 2 28 ? 11.087 7.221 119.278 1.00 74.59 16 LEU H C 1
ATOM 10731 O O . LEU H 2 28 ? 10.490 8.191 118.797 1.00 74.78 16 LEU H O 1
ATOM 10736 N N . SER H 2 29 ? 12.409 7.077 119.217 1.00 73.72 17 SER H N 1
ATOM 10737 C CA . SER H 2 29 ? 13.298 8.078 118.643 1.00 76.56 17 SER H CA 1
ATOM 10738 C C . SER H 2 29 ? 14.448 7.373 117.939 1.00 75.47 17 SER H C 1
ATOM 10739 O O . SER H 2 29 ? 15.029 6.433 118.488 1.00 77.69 17 SER H O 1
ATOM 10742 N N . GLY H 2 30 ? 14.768 7.821 116.728 1.00 71.31 18 GLY H N 1
ATOM 10743 C CA . GLY H 2 30 ? 15.905 7.293 115.995 1.00 74.27 18 GLY H CA 1
ATOM 10744 C C . GLY H 2 30 ? 15.524 6.348 114.873 1.00 80.30 18 GLY H C 1
ATOM 10745 O O . GLY H 2 30 ? 14.495 6.546 114.223 1.00 85.20 18 GLY H O 1
ATOM 10746 N N . GLU H 2 31 ? 16.339 5.324 114.630 1.00 81.86 19 GLU H N 1
ATOM 10747 C CA . GLU H 2 31 ? 16.091 4.354 113.572 1.00 81.10 19 GLU H CA 1
ATOM 10748 C C . GLU H 2 31 ? 15.716 3.010 114.184 1.00 81.21 19 GLU H C 1
ATOM 10749 O O . GLU H 2 31 ? 16.449 2.474 115.023 1.00 90.54 19 GLU H O 1
ATOM 10755 N N . LEU H 2 32 ? 14.576 2.468 113.751 1.00 77.36 20 LEU H N 1
ATOM 10756 C CA . LEU H 2 32 ? 14.086 1.162 114.192 1.00 63.71 20 LEU H CA 1
ATOM 10757 C C . LEU H 2 32 ? 14.524 0.115 113.171 1.00 72.89 20 LEU H C 1
ATOM 10758 O O . LEU H 2 32 ? 13.748 -0.359 112.340 1.00 72.30 20 LEU H O 1
ATOM 10763 N N . ASP H 2 33 ? 15.806 -0.228 113.234 1.00 77.83 21 ASP H N 1
ATOM 10764 C CA . ASP H 2 33 ? 16.449 -1.120 112.285 1.00 77.11 21 ASP H CA 1
ATOM 10765 C C . ASP H 2 33 ? 16.826 -2.430 112.965 1.00 80.76 21 ASP H C 1
ATOM 10766 O O . ASP H 2 33 ? 16.941 -2.508 114.191 1.00 95.50 21 ASP H O 1
ATOM 10771 N N . GLN H 2 34 ? 17.026 -3.461 112.139 1.00 89.82 22 GLN H N 1
ATOM 10772 C CA . GLN H 2 34 ? 17.224 -4.814 112.652 1.00 95.16 22 GLN H CA 1
ATOM 10773 C C . GLN H 2 34 ? 18.425 -4.912 113.586 1.00 99.45 22 GLN H C 1
ATOM 10774 O O . GLN H 2 34 ? 18.409 -5.713 114.526 1.00 118.03 22 GLN H O 1
ATOM 10780 N N . ASP H 2 35 ? 19.470 -4.118 113.354 1.00 91.34 23 ASP H N 1
ATOM 10781 C CA . ASP H 2 35 ? 20.647 -4.191 114.216 1.00 98.44 23 ASP H CA 1
ATOM 10782 C C . ASP H 2 35 ? 20.431 -3.495 115.558 1.00 92.11 23 ASP H C 1
ATOM 10783 O O . ASP H 2 35 ? 20.950 -3.954 116.584 1.00 104.25 23 ASP H O 1
ATOM 10788 N N . VAL H 2 36 ? 19.680 -2.390 115.578 1.00 80.46 24 VAL H N 1
ATOM 10789 C CA . VAL H 2 36 ? 19.586 -1.561 116.779 1.00 80.02 24 VAL H CA 1
ATOM 10790 C C . VAL H 2 36 ? 18.315 -1.821 117.600 1.00 77.64 24 VAL H C 1
ATOM 10791 O O . VAL H 2 36 ? 18.224 -1.350 118.745 1.00 91.45 24 VAL H O 1
ATOM 10795 N N . LEU H 2 37 ? 17.358 -2.596 117.083 1.00 85.38 25 LEU H N 1
ATOM 10796 C CA . LEU H 2 37 ? 16.070 -2.732 117.763 1.00 86.66 25 LEU H CA 1
ATOM 10797 C C . LEU H 2 37 ? 16.081 -3.752 118.900 1.00 89.15 25 LEU H C 1
ATOM 10798 O O . LEU H 2 37 ? 15.086 -3.843 119.626 1.00 84.42 25 LEU H O 1
ATOM 10803 N N . LEU H 2 38 ? 17.165 -4.508 119.072 1.00 76.76 26 LEU H N 1
ATOM 10804 C CA . LEU H 2 38 ? 17.131 -5.655 119.979 1.00 85.81 26 LEU H CA 1
ATOM 10805 C C . LEU H 2 38 ? 16.804 -5.291 121.429 1.00 94.08 26 LEU H C 1
ATOM 10806 O O . LEU H 2 38 ? 16.035 -6.039 122.064 1.00 89.78 26 LEU H O 1
ATOM 10811 N N . PRO H 2 39 ? 17.335 -4.206 122.011 1.00 93.42 27 PRO H N 1
ATOM 10812 C CA . PRO H 2 39 ? 16.927 -3.850 123.381 1.00 90.72 27 PRO H CA 1
ATOM 10813 C C . PRO H 2 39 ? 15.427 -3.655 123.543 1.00 94.43 27 PRO H C 1
ATOM 10814 O O . PRO H 2 39 ? 14.870 -4.053 124.575 1.00 104.70 27 PRO H O 1
ATOM 10818 N N . LEU H 2 40 ? 14.751 -3.055 122.557 1.00 86.53 28 LEU H N 1
ATOM 10819 C CA . LEU H 2 40 ? 13.313 -2.833 122.688 1.00 88.93 28 LEU H CA 1
ATOM 10820 C C . LEU H 2 40 ? 12.552 -4.147 122.668 1.00 83.98 28 LEU H C 1
ATOM 10821 O O . LEU H 2 40 ? 11.544 -4.300 123.369 1.00 95.15 28 LEU H O 1
ATOM 10826 N N . TRP H 2 41 ? 13.026 -5.108 121.873 1.00 72.73 29 TRP H N 1
ATOM 10827 C CA . TRP H 2 41 ? 12.460 -6.450 121.916 1.00 75.64 29 TRP H CA 1
ATOM 10828 C C . TRP H 2 41 ? 12.643 -7.069 123.292 1.00 86.94 29 TRP H C 1
ATOM 10829 O O . TRP H 2 41 ? 11.718 -7.683 123.834 1.00 89.03 29 TRP H O 1
ATOM 10840 N N . GLU H 2 42 ? 13.829 -6.907 123.881 1.00 84.58 30 GLU H N 1
ATOM 10841 C CA . GLU H 2 42 ? 14.101 -7.563 125.157 1.00 78.50 30 GLU H CA 1
ATOM 10842 C C . GLU H 2 42 ? 13.245 -7.016 126.293 1.00 92.46 30 GLU H C 1
ATOM 10843 O O . GLU H 2 42 ? 12.895 -7.761 127.215 1.00 79.28 30 GLU H O 1
ATOM 10849 N N . MET H 2 43 ? 12.882 -5.739 126.244 1.00 85.39 31 MET H N 1
ATOM 10850 C CA . MET H 2 43 ? 12.040 -5.132 127.265 1.00 79.95 31 MET H CA 1
ATOM 10851 C C . MET H 2 43 ? 10.649 -4.806 126.735 1.00 93.71 31 MET H C 1
ATOM 10852 O O . MET H 2 43 ? 10.045 -3.805 127.130 1.00 97.52 31 MET H O 1
ATOM 10857 N N . ARG H 2 44 ? 10.144 -5.642 125.824 1.00 91.24 32 ARG H N 1
ATOM 10858 C CA . ARG H 2 44 ? 8.862 -5.372 125.180 1.00 87.93 32 ARG H CA 1
ATOM 10859 C C . ARG H 2 44 ? 7.725 -5.291 126.192 1.00 91.00 32 ARG H C 1
ATOM 10860 O O . ARG H 2 44 ? 6.881 -4.392 126.111 1.00 95.92 32 ARG H O 1
ATOM 10868 N N . GLU H 2 45 ? 7.701 -6.201 127.169 1.00 95.07 33 GLU H N 1
ATOM 10869 C CA . GLU H 2 45 ? 6.587 -6.238 128.112 1.00 101.26 33 GLU H CA 1
ATOM 10870 C C . GLU H 2 45 ? 6.579 -5.010 129.016 1.00 99.43 33 GLU H C 1
ATOM 10871 O O . GLU H 2 45 ? 5.510 -4.468 129.321 1.00 102.83 33 GLU H O 1
ATOM 10877 N N . GLU H 2 46 ? 7.751 -4.562 129.465 1.00 93.25 34 GLU H N 1
ATOM 10878 C CA . GLU H 2 46 ? 7.802 -3.324 130.232 1.00 85.48 34 GLU H CA 1
ATOM 10879 C C . GLU H 2 46 ? 7.439 -2.128 129.363 1.00 94.03 34 GLU H C 1
ATOM 10880 O O . GLU H 2 46 ? 6.758 -1.202 129.820 1.00 89.14 34 GLU H O 1
ATOM 10886 N N . ALA H 2 47 ? 7.892 -2.129 128.106 1.00 89.00 35 ALA H N 1
ATOM 10887 C CA . ALA H 2 47 ? 7.654 -0.987 127.230 1.00 80.76 35 ALA H CA 1
ATOM 10888 C C . ALA H 2 47 ? 6.178 -0.824 126.890 1.00 84.50 35 ALA H C 1
ATOM 10889 O O . ALA H 2 47 ? 5.730 0.295 126.611 1.00 95.61 35 ALA H O 1
ATOM 10891 N N . VAL H 2 48 ? 5.410 -1.910 126.915 1.00 89.01 36 VAL H N 1
ATOM 10892 C CA . VAL H 2 48 ? 4.010 -1.874 126.517 1.00 91.62 36 VAL H CA 1
ATOM 10893 C C . VAL H 2 48 ? 3.088 -2.002 127.729 1.00 98.68 36 VAL H C 1
ATOM 10894 O O . VAL H 2 48 ? 1.900 -2.283 127.579 1.00 113.00 36 VAL H O 1
ATOM 10898 N N . LYS H 2 49 ? 3.613 -1.783 128.931 1.00 105.70 37 LYS H N 1
ATOM 10899 C CA . LYS H 2 49 ? 2.828 -1.979 130.142 1.00 98.01 37 LYS H CA 1
ATOM 10900 C C . LYS H 2 49 ? 1.960 -0.747 130.363 1.00 100.52 37 LYS H C 1
ATOM 10901 O O . LYS H 2 49 ? 2.477 0.352 130.587 1.00 113.94 37 LYS H O 1
ATOM 10907 N N . GLY H 2 50 ? 0.641 -0.933 130.308 1.00 100.06 38 GLY H N 1
ATOM 10908 C CA . GLY H 2 50 ? -0.283 0.178 130.429 1.00 105.25 38 GLY H CA 1
ATOM 10909 C C . GLY H 2 50 ? -0.089 1.255 129.380 1.00 110.49 38 GLY H C 1
ATOM 10910 O O . GLY H 2 50 ? -0.045 2.442 129.716 1.00 118.30 38 GLY H O 1
ATOM 10911 N N . ILE H 2 51 ? 0.026 0.870 128.111 1.00 114.61 39 ILE H N 1
ATOM 10912 C CA . ILE H 2 51 ? 0.184 1.823 127.018 1.00 120.44 39 ILE H CA 1
ATOM 10913 C C . ILE H 2 51 ? -1.067 1.799 126.153 1.00 117.27 39 ILE H C 1
ATOM 10914 O O . ILE H 2 51 ? -1.659 0.738 125.919 1.00 113.77 39 ILE H O 1
ATOM 10919 N N . THR H 2 52 ? -1.486 2.981 125.708 1.00 115.60 40 THR H N 1
ATOM 10920 C CA . THR H 2 52 ? -2.563 3.109 124.741 1.00 114.08 40 THR H CA 1
ATOM 10921 C C . THR H 2 52 ? -2.118 3.768 123.443 1.00 122.86 40 THR H C 1
ATOM 10922 O O . THR H 2 52 ? -2.932 3.889 122.521 1.00 127.84 40 THR H O 1
ATOM 10926 N N . CYS H 2 53 ? -0.862 4.199 123.343 1.00 102.96 41 CYS H N 1
ATOM 10927 C CA . CYS H 2 53 ? -0.392 4.924 122.171 1.00 97.46 41 CYS H CA 1
ATOM 10928 C C . CYS H 2 53 ? 1.098 4.687 121.978 1.00 100.17 41 CYS H C 1
ATOM 10929 O O . CYS H 2 53 ? 1.861 4.667 122.947 1.00 98.03 41 CYS H O 1
ATOM 10932 N N . ILE H 2 54 ? 1.503 4.522 120.721 1.00 93.67 42 ILE H N 1
ATOM 10933 C CA . ILE H 2 54 ? 2.907 4.463 120.334 1.00 91.88 42 ILE H CA 1
ATOM 10934 C C . ILE H 2 54 ? 3.178 5.636 119.402 1.00 98.25 42 ILE H C 1
ATOM 10935 O O . ILE H 2 54 ? 2.512 5.781 118.370 1.00 108.16 42 ILE H O 1
ATOM 10940 N N . ASP H 2 55 ? 4.150 6.469 119.766 1.00 88.50 43 ASP H N 1
ATOM 10941 C CA . ASP H 2 55 ? 4.485 7.671 119.012 1.00 89.05 43 ASP H CA 1
ATOM 10942 C C . ASP H 2 55 ? 5.759 7.425 118.215 1.00 92.05 43 ASP H C 1
ATOM 10943 O O . ASP H 2 55 ? 6.819 7.168 118.796 1.00 88.52 43 ASP H O 1
ATOM 10948 N N . LEU H 2 56 ? 5.656 7.516 116.888 1.00 93.56 44 LEU H N 1
ATOM 10949 C CA . LEU H 2 56 ? 6.795 7.329 116.002 1.00 82.86 44 LEU H CA 1
ATOM 10950 C C . LEU H 2 56 ? 7.241 8.629 115.343 1.00 88.07 44 LEU H C 1
ATOM 10951 O O . LEU H 2 56 ? 8.036 8.590 114.395 1.00 93.02 44 LEU H O 1
ATOM 10956 N N . SER H 2 57 ? 6.751 9.776 115.823 1.00 95.59 45 SER H N 1
ATOM 10957 C CA . SER H 2 57 ? 7.051 11.055 115.185 1.00 86.80 45 SER H CA 1
ATOM 10958 C C . SER H 2 57 ? 8.550 11.318 115.112 1.00 89.15 45 SER H C 1
ATOM 10959 O O . SER H 2 57 ? 9.018 11.988 114.184 1.00 94.49 45 SER H O 1
ATOM 10962 N N . ARG H 2 58 ? 9.316 10.798 116.067 1.00 88.08 46 ARG H N 1
ATOM 10963 C CA . ARG H 2 58 ? 10.753 11.016 116.117 1.00 79.67 46 ARG H CA 1
ATOM 10964 C C . ARG H 2 58 ? 11.549 9.854 115.536 1.00 76.00 46 ARG H C 1
ATOM 10965 O O . ARG H 2 58 ? 12.759 9.767 115.770 1.00 79.01 46 ARG H O 1
ATOM 10973 N N . VAL H 2 59 ? 10.902 8.962 114.790 1.00 80.56 47 VAL H N 1
ATOM 10974 C CA . VAL H 2 59 ? 11.562 7.821 114.161 1.00 67.11 47 VAL H CA 1
ATOM 10975 C C . VAL H 2 59 ? 11.837 8.169 112.704 1.00 76.57 47 VAL H C 1
ATOM 10976 O O . VAL H 2 59 ? 10.916 8.519 111.955 1.00 78.10 47 VAL H O 1
ATOM 10980 N N . SER H 2 60 ? 13.104 8.064 112.301 1.00 75.79 48 SER H N 1
ATOM 10981 C CA . SER H 2 60 ? 13.532 8.429 110.955 1.00 76.65 48 SER H CA 1
ATOM 10982 C C . SER H 2 60 ? 13.412 7.289 109.948 1.00 81.52 48 SER H C 1
ATOM 10983 O O . SER H 2 60 ? 13.215 7.548 108.755 1.00 87.16 48 SER H O 1
ATOM 10986 N N . ARG H 2 61 ? 13.528 6.040 110.396 1.00 78.95 49 ARG H N 1
ATOM 10987 C CA . ARG H 2 61 ? 13.556 4.901 109.489 1.00 72.78 49 ARG H CA 1
ATOM 10988 C C . ARG H 2 61 ? 12.987 3.666 110.173 1.00 76.18 49 ARG H C 1
ATOM 10989 O O . ARG H 2 61 ? 13.224 3.443 111.362 1.00 79.47 49 ARG H O 1
ATOM 10997 N N . VAL H 2 62 ? 12.248 2.861 109.411 1.00 73.32 50 VAL H N 1
ATOM 10998 C CA . VAL H 2 62 ? 11.715 1.586 109.884 1.00 67.63 50 VAL H CA 1
ATOM 10999 C C . VAL H 2 62 ? 11.934 0.549 108.790 1.00 74.04 50 VAL H C 1
ATOM 11000 O O . VAL H 2 62 ? 11.348 0.657 107.706 1.00 78.78 50 VAL H O 1
ATOM 11004 N N . ASP H 2 63 ? 12.766 -0.455 109.063 1.00 60.89 51 ASP H N 1
ATOM 11005 C CA . ASP H 2 63 ? 12.916 -1.559 108.126 1.00 63.49 51 ASP H CA 1
ATOM 11006 C C . ASP H 2 63 ? 11.957 -2.687 108.518 1.00 73.77 51 ASP H C 1
ATOM 11007 O O . ASP H 2 63 ? 11.198 -2.575 109.485 1.00 75.59 51 ASP H O 1
ATOM 11012 N N . THR H 2 64 ? 11.988 -3.790 107.764 1.00 79.60 52 THR H N 1
ATOM 11013 C CA . THR H 2 64 ? 10.977 -4.835 107.938 1.00 78.55 52 THR H CA 1
ATOM 11014 C C . THR H 2 64 ? 11.059 -5.477 109.316 1.00 77.85 52 THR H C 1
ATOM 11015 O O . THR H 2 64 ? 10.027 -5.763 109.937 1.00 86.30 52 THR H O 1
ATOM 11019 N N . GLY H 2 65 ? 12.277 -5.723 109.808 1.00 75.98 53 GLY H N 1
ATOM 11020 C CA . GLY H 2 65 ? 12.424 -6.225 111.166 1.00 73.09 53 GLY H CA 1
ATOM 11021 C C . GLY H 2 65 ? 11.829 -5.282 112.195 1.00 74.93 53 GLY H C 1
ATOM 11022 O O . GLY H 2 65 ? 11.176 -5.716 113.149 1.00 73.16 53 GLY H O 1
ATOM 11023 N N . GLY H 2 66 ? 12.052 -3.977 112.020 1.00 62.69 54 GLY H N 1
ATOM 11024 C CA . GLY H 2 66 ? 11.448 -3.004 112.917 1.00 63.02 54 GLY H CA 1
ATOM 11025 C C . GLY H 2 66 ? 9.933 -3.018 112.869 1.00 71.56 54 GLY H C 1
ATOM 11026 O O . GLY H 2 66 ? 9.269 -2.897 113.902 1.00 89.60 54 GLY H O 1
ATOM 11027 N N . LEU H 2 67 ? 9.364 -3.142 111.668 1.00 75.84 55 LEU H N 1
ATOM 11028 C CA . LEU H 2 67 ? 7.913 -3.238 111.542 1.00 78.59 55 LEU H CA 1
ATOM 11029 C C . LEU H 2 67 ? 7.377 -4.496 112.221 1.00 77.76 55 LEU H C 1
ATOM 11030 O O . LEU H 2 67 ? 6.299 -4.470 112.826 1.00 78.44 55 LEU H O 1
ATOM 11035 N N . ALA H 2 68 ? 8.100 -5.615 112.112 1.00 62.85 56 ALA H N 1
ATOM 11036 C CA . ALA H 2 68 ? 7.686 -6.830 112.812 1.00 71.68 56 ALA H CA 1
ATOM 11037 C C . ALA H 2 68 ? 7.721 -6.632 114.324 1.00 87.79 56 ALA H C 1
ATOM 11038 O O . ALA H 2 68 ? 6.809 -7.069 115.045 1.00 89.71 56 ALA H O 1
ATOM 11040 N N . LEU H 2 69 ? 8.779 -5.987 114.821 1.00 88.03 57 LEU H N 1
ATOM 11041 C CA . LEU H 2 69 ? 8.831 -5.618 116.230 1.00 79.01 57 LEU H CA 1
ATOM 11042 C C . LEU H 2 69 ? 7.620 -4.779 116.617 1.00 69.10 57 LEU H C 1
ATOM 11043 O O . LEU H 2 69 ? 7.029 -4.970 117.686 1.00 79.87 57 LEU H O 1
ATOM 11048 N N . LEU H 2 70 ? 7.258 -3.821 115.762 1.00 66.84 58 LEU H N 1
ATOM 11049 C CA . LEU H 2 70 ? 6.108 -2.960 116.024 1.00 62.90 58 LEU H CA 1
ATOM 11050 C C . LEU H 2 70 ? 4.818 -3.767 116.094 1.00 76.15 58 LEU H C 1
ATOM 11051 O O . LEU H 2 70 ? 3.952 -3.505 116.939 1.00 86.74 58 LEU H O 1
ATOM 11056 N N . LEU H 2 71 ? 4.669 -4.746 115.199 1.00 82.27 59 LEU H N 1
ATOM 11057 C CA . LEU H 2 71 ? 3.471 -5.575 115.214 1.00 84.51 59 LEU H CA 1
ATOM 11058 C C . LEU H 2 71 ? 3.391 -6.369 116.509 1.00 88.35 59 LEU H C 1
ATOM 11059 O O . LEU H 2 71 ? 2.322 -6.467 117.122 1.00 90.13 59 LEU H O 1
ATOM 11064 N N . HIS H 2 72 ? 4.522 -6.922 116.956 1.00 86.80 60 HIS H N 1
ATOM 11065 C CA . HIS H 2 72 ? 4.520 -7.649 118.224 1.00 85.31 60 HIS H CA 1
ATOM 11066 C C . HIS H 2 72 ? 4.219 -6.729 119.403 1.00 84.76 60 HIS H C 1
ATOM 11067 O O . HIS H 2 72 ? 3.541 -7.136 120.352 1.00 85.26 60 HIS H O 1
ATOM 11074 N N . LEU H 2 73 ? 4.727 -5.494 119.376 1.00 78.47 61 LEU H N 1
ATOM 11075 C CA . LEU H 2 73 ? 4.425 -4.551 120.454 1.00 87.61 61 LEU H CA 1
ATOM 11076 C C . LEU H 2 73 ? 2.934 -4.243 120.502 1.00 95.71 61 LEU H C 1
ATOM 11077 O O . LEU H 2 73 ? 2.312 -4.262 121.573 1.00 91.57 61 LEU H O 1
ATOM 11082 N N . ILE H 2 74 ? 2.346 -3.962 119.337 1.00 85.57 62 ILE H N 1
ATOM 11083 C CA . ILE H 2 74 ? 0.912 -3.702 119.257 1.00 85.24 62 ILE H CA 1
ATOM 11084 C C . ILE H 2 74 ? 0.129 -4.911 119.759 1.00 92.04 62 ILE H C 1
ATOM 11085 O O . ILE H 2 74 ? -0.864 -4.774 120.490 1.00 99.20 62 ILE H O 1
ATOM 11090 N N . ASP H 2 75 ? 0.604 -6.116 119.428 1.00 90.75 63 ASP H N 1
ATOM 11091 C CA . ASP H 2 75 ? -0.090 -7.335 119.827 1.00 87.70 63 ASP H CA 1
ATOM 11092 C C . ASP H 2 75 ? -0.034 -7.536 121.336 1.00 102.55 63 ASP H C 1
ATOM 11093 O O . ASP H 2 75 ? -1.053 -7.839 121.967 1.00 110.76 63 ASP H O 1
ATOM 11098 N N . LEU H 2 76 ? 1.152 -7.383 121.930 1.00 102.31 64 LEU H N 1
ATOM 11099 C CA . LEU H 2 76 ? 1.284 -7.515 123.376 1.00 103.00 64 LEU H CA 1
ATOM 11100 C C . LEU H 2 76 ? 0.478 -6.458 124.105 1.00 103.39 64 LEU H C 1
ATOM 11101 O O . LEU H 2 76 ? -0.038 -6.714 125.198 1.00 105.17 64 LEU H O 1
ATOM 11106 N N . ALA H 2 77 ? 0.363 -5.266 123.524 1.00 105.75 65 ALA H N 1
ATOM 11107 C CA . ALA H 2 77 ? -0.448 -4.227 124.143 1.00 105.71 65 ALA H CA 1
ATOM 11108 C C . ALA H 2 77 ? -1.923 -4.611 124.133 1.00 113.14 65 ALA H C 1
ATOM 11109 O O . ALA H 2 77 ? -2.620 -4.463 125.144 1.00 127.02 65 ALA H O 1
ATOM 11111 N N . LYS H 2 78 ? -2.418 -5.107 122.996 1.00 108.06 66 LYS H N 1
ATOM 11112 C CA . LYS H 2 78 ? -3.825 -5.489 122.921 1.00 110.98 66 LYS H CA 1
ATOM 11113 C C . LYS H 2 78 ? -4.129 -6.701 123.797 1.00 120.75 66 LYS H C 1
ATOM 11114 O O . LYS H 2 78 ? -5.221 -6.796 124.371 1.00 122.32 66 LYS H O 1
ATOM 11120 N N . LYS H 2 79 ? -3.185 -7.639 123.911 1.00 118.74 67 LYS H N 1
ATOM 11121 C CA . LYS H 2 79 ? -3.395 -8.799 124.780 1.00 113.02 67 LYS H CA 1
ATOM 11122 C C . LYS H 2 79 ? -3.576 -8.385 126.235 1.00 119.72 67 LYS H C 1
ATOM 11123 O O . LYS H 2 79 ? -4.353 -9.005 126.970 1.00 129.80 67 LYS H O 1
ATOM 11129 N N . GLN H 2 80 ? -2.859 -7.348 126.677 1.00 132.75 68 GLN H N 1
ATOM 11130 C CA . GLN H 2 80 ? -3.102 -6.788 128.002 1.00 119.14 68 GLN H CA 1
ATOM 11131 C C . GLN H 2 80 ? -4.463 -6.114 128.112 1.00 114.60 68 GLN H C 1
ATOM 11132 O O . GLN H 2 80 ? -4.858 -5.735 129.220 1.00 118.22 68 GLN H O 1
ATOM 11138 N N . GLY H 2 81 ? -5.173 -5.954 127.001 1.00 121.21 69 GLY H N 1
ATOM 11139 C CA . GLY H 2 81 ? -6.481 -5.334 126.997 1.00 117.38 69 GLY H CA 1
ATOM 11140 C C . GLY H 2 81 ? -6.540 -3.895 126.533 1.00 119.48 69 GLY H C 1
ATOM 11141 O O . GLY H 2 81 ? -7.516 -3.206 126.853 1.00 128.04 69 GLY H O 1
ATOM 11142 N N . ASN H 2 82 ? -5.540 -3.419 125.791 1.00 121.19 70 ASN H N 1
ATOM 11143 C CA . ASN H 2 82 ? -5.476 -2.027 125.355 1.00 126.97 70 ASN H CA 1
ATOM 11144 C C . ASN H 2 82 ? -5.320 -1.950 123.842 1.00 138.82 70 ASN H C 1
ATOM 11145 O O . ASN H 2 82 ? -4.278 -2.339 123.305 1.00 142.30 70 ASN H O 1
ATOM 11150 N N . ASN H 2 83 ? -6.348 -1.459 123.153 1.00 147.75 71 ASN H N 1
ATOM 11151 C CA . ASN H 2 83 ? -6.155 -1.011 121.779 1.00 144.03 71 ASN H CA 1
ATOM 11152 C C . ASN H 2 83 ? -5.240 0.202 121.738 1.00 131.59 71 ASN H C 1
ATOM 11153 O O . ASN H 2 83 ? -5.372 1.134 122.538 1.00 146.35 71 ASN H O 1
ATOM 11158 N N . VAL H 2 84 ? -4.298 0.177 120.802 1.00 113.31 72 VAL H N 1
ATOM 11159 C CA . VAL H 2 84 ? -3.240 1.171 120.711 1.00 109.72 72 VAL H CA 1
ATOM 11160 C C . VAL H 2 84 ? -3.461 2.011 119.467 1.00 117.41 72 VAL H C 1
ATOM 11161 O O . VAL H 2 84 ? -3.725 1.476 118.383 1.00 120.07 72 VAL H O 1
ATOM 11165 N N . THR H 2 85 ? -3.368 3.324 119.629 1.00 103.54 73 THR H N 1
ATOM 11166 C CA . THR H 2 85 ? -3.359 4.243 118.506 1.00 103.37 73 THR H CA 1
ATOM 11167 C C . THR H 2 85 ? -1.912 4.542 118.143 1.00 103.90 73 THR H C 1
ATOM 11168 O O . THR H 2 85 ? -1.015 4.473 118.988 1.00 103.59 73 THR H O 1
ATOM 11172 N N . LEU H 2 86 ? -1.688 4.863 116.877 1.00 101.26 74 LEU H N 1
ATOM 11173 C CA . LEU H 2 86 ? -0.368 5.218 116.388 1.00 83.04 74 LEU H CA 1
ATOM 11174 C C . LEU H 2 86 ? -0.329 6.697 116.036 1.00 88.68 74 LEU H C 1
ATOM 11175 O O . LEU H 2 86 ? -1.323 7.258 115.563 1.00 108.53 74 LEU H O 1
ATOM 11180 N N . GLN H 2 87 ? 0.819 7.325 116.272 1.00 83.07 75 GLN H N 1
ATOM 11181 C CA . GLN H 2 87 ? 0.963 8.761 116.084 1.00 87.54 75 GLN H CA 1
ATOM 11182 C C . GLN H 2 87 ? 2.314 9.061 115.459 1.00 87.36 75 GLN H C 1
ATOM 11183 O O . GLN H 2 87 ? 3.322 8.438 115.806 1.00 79.69 75 GLN H O 1
ATOM 11189 N N . GLY H 2 88 ? 2.324 10.021 114.539 1.00 88.31 76 GLY H N 1
ATOM 11190 C CA . GLY H 2 88 ? 3.558 10.427 113.901 1.00 89.62 76 GLY H CA 1
ATOM 11191 C C . GLY H 2 88 ? 4.159 9.394 112.978 1.00 89.68 76 GLY H C 1
ATOM 11192 O O . GLY H 2 88 ? 5.377 9.394 112.772 1.00 95.23 76 GLY H O 1
ATOM 11193 N N . VAL H 2 89 ? 3.343 8.510 112.413 1.00 84.91 77 VAL H N 1
ATOM 11194 C CA . VAL H 2 89 ? 3.865 7.439 111.572 1.00 88.42 77 VAL H CA 1
ATOM 11195 C C . VAL H 2 89 ? 4.231 8.035 110.219 1.00 86.30 77 VAL H C 1
ATOM 11196 O O . VAL H 2 89 ? 3.391 8.647 109.551 1.00 85.88 77 VAL H O 1
ATOM 11200 N N . ASN H 2 90 ? 5.486 7.853 109.819 1.00 85.05 78 ASN H N 1
ATOM 11201 C CA . ASN H 2 90 ? 5.948 8.317 108.521 1.00 83.91 78 ASN H CA 1
ATOM 11202 C C . ASN H 2 90 ? 5.281 7.509 107.413 1.00 85.74 78 ASN H C 1
ATOM 11203 O O . ASN H 2 90 ? 5.063 6.302 107.550 1.00 83.28 78 ASN H O 1
ATOM 11208 N N . ASP H 2 91 ? 4.955 8.190 106.308 1.00 86.35 79 ASP H N 1
ATOM 11209 C CA . ASP H 2 91 ? 4.241 7.547 105.207 1.00 86.36 79 ASP H CA 1
ATOM 11210 C C . ASP H 2 91 ? 5.005 6.354 104.649 1.00 81.58 79 ASP H C 1
ATOM 11211 O O . ASP H 2 91 ? 4.397 5.434 104.088 1.00 68.84 79 ASP H O 1
ATOM 11216 N N . LYS H 2 92 ? 6.335 6.364 104.769 1.00 77.98 80 LYS H N 1
ATOM 11217 C CA . LYS H 2 92 ? 7.126 5.235 104.297 1.00 65.01 80 LYS H CA 1
ATOM 11218 C C . LYS H 2 92 ? 6.790 3.963 105.068 1.00 74.56 80 LYS H C 1
ATOM 11219 O O . LYS H 2 92 ? 6.829 2.862 104.502 1.00 85.94 80 LYS H O 1
ATOM 11225 N N . VAL H 2 93 ? 6.441 4.094 106.352 1.00 77.85 81 VAL H N 1
ATOM 11226 C CA . VAL H 2 93 ? 6.030 2.932 107.138 1.00 71.71 81 VAL H CA 1
ATOM 11227 C C . VAL H 2 93 ? 4.744 2.331 106.582 1.00 75.16 81 VAL H C 1
ATOM 11228 O O . VAL H 2 93 ? 4.619 1.107 106.457 1.00 72.21 81 VAL H O 1
ATOM 11232 N N . TYR H 2 94 ? 3.763 3.175 106.254 1.00 73.04 82 TYR H N 1
ATOM 11233 C CA . TYR H 2 94 ? 2.531 2.650 105.678 1.00 78.90 82 TYR H CA 1
ATOM 11234 C C . TYR H 2 94 ? 2.749 2.106 104.272 1.00 83.92 82 TYR H C 1
ATOM 11235 O O . TYR H 2 94 ? 2.061 1.164 103.867 1.00 79.74 82 TYR H O 1
ATOM 11244 N N . THR H 2 95 ? 3.692 2.675 103.519 1.00 72.50 83 THR H N 1
ATOM 11245 C CA . THR H 2 95 ? 4.073 2.077 102.241 1.00 73.45 83 THR H CA 1
ATOM 11246 C C . THR H 2 95 ? 4.623 0.671 102.439 1.00 67.05 83 THR H C 1
ATOM 11247 O O . THR H 2 95 ? 4.300 -0.250 101.680 1.00 76.44 83 THR H O 1
ATOM 11251 N N . LEU H 2 96 ? 5.474 0.494 103.451 1.00 76.73 84 LEU H N 1
ATOM 11252 C CA . LEU H 2 96 ? 6.024 -0.826 103.752 1.00 82.61 84 LEU H CA 1
ATOM 11253 C C . LEU H 2 96 ? 4.921 -1.795 104.172 1.00 83.26 84 LEU H C 1
ATOM 11254 O O . LEU H 2 96 ? 4.894 -2.958 103.740 1.00 86.19 84 LEU H O 1
ATOM 11259 N N . ALA H 2 97 ? 3.986 -1.318 104.998 1.00 79.51 85 ALA H N 1
ATOM 11260 C CA . ALA H 2 97 ? 2.861 -2.146 105.413 1.00 78.81 85 ALA H CA 1
ATOM 11261 C C . ALA H 2 97 ? 2.001 -2.557 104.224 1.00 86.77 85 ALA H C 1
ATOM 11262 O O . ALA H 2 97 ? 1.532 -3.698 104.151 1.00 99.77 85 ALA H O 1
ATOM 11264 N N . LYS H 2 98 ? 1.774 -1.636 103.288 1.00 86.10 86 LYS H N 1
ATOM 11265 C CA . LYS H 2 98 ? 1.003 -1.964 102.096 1.00 85.08 86 LYS H CA 1
ATOM 11266 C C . LYS H 2 98 ? 1.770 -2.960 101.231 1.00 82.10 86 LYS H C 1
ATOM 11267 O O . LYS H 2 98 ? 1.174 -3.866 100.637 1.00 78.02 86 LYS H O 1
ATOM 11273 N N . LEU H 2 99 ? 3.100 -2.807 101.160 1.00 80.33 87 LEU H N 1
ATOM 11274 C CA . LEU H 2 99 ? 3.940 -3.775 100.457 1.00 70.78 87 LEU H CA 1
ATOM 11275 C C . LEU H 2 99 ? 3.744 -5.173 101.017 1.00 83.35 87 LEU H C 1
ATOM 11276 O O . LEU H 2 99 ? 3.668 -6.150 100.263 1.00 88.26 87 LEU H O 1
ATOM 11281 N N . TYR H 2 100 ? 3.641 -5.292 102.336 1.00 84.80 88 TYR H N 1
ATOM 11282 C CA . TYR H 2 100 ? 3.465 -6.609 102.930 1.00 79.95 88 TYR H CA 1
ATOM 11283 C C . TYR H 2 100 ? 2.000 -6.957 103.156 1.00 81.39 88 TYR H C 1
ATOM 11284 O O . TYR H 2 100 ? 1.713 -7.984 103.781 1.00 85.15 88 TYR H O 1
ATOM 11293 N N . ASN H 2 101 ? 1.075 -6.132 102.653 1.00 84.68 89 ASN H N 1
ATOM 11294 C CA . ASN H 2 101 ? -0.346 -6.478 102.589 1.00 88.16 89 ASN H CA 1
ATOM 11295 C C . ASN H 2 101 ? -0.907 -6.779 103.982 1.00 87.71 89 ASN H C 1
ATOM 11296 O O . ASN H 2 101 ? -1.651 -7.741 104.184 1.00 96.01 89 ASN H O 1
ATOM 11301 N N . LEU H 2 102 ? -0.540 -5.936 104.952 1.00 90.42 90 LEU H N 1
ATOM 11302 C CA . LEU H 2 102 ? -0.864 -6.182 106.361 1.00 81.27 90 LEU H CA 1
ATOM 11303 C C . LEU H 2 102 ? -2.342 -5.929 106.676 1.00 83.88 90 LEU H C 1
ATOM 11304 O O . LEU H 2 102 ? -2.898 -4.905 106.263 1.00 84.26 90 LEU H O 1
ATOM 11309 N N . PRO H 2 103 ? -2.992 -6.824 107.420 1.00 88.58 91 PRO H N 1
ATOM 11310 C CA . PRO H 2 103 ? -4.410 -6.671 107.761 1.00 91.40 91 PRO H CA 1
ATOM 11311 C C . PRO H 2 103 ? -4.684 -5.464 108.649 1.00 98.74 91 PRO H C 1
ATOM 11312 O O . PRO H 2 103 ? -3.787 -4.785 109.147 1.00 97.91 91 PRO H O 1
ATOM 11316 N N . ALA H 2 104 ? -5.980 -5.188 108.826 1.00 115.78 92 ALA H N 1
ATOM 11317 C CA . ALA H 2 104 ? -6.410 -4.057 109.649 1.00 121.45 92 ALA H CA 1
ATOM 11318 C C . ALA H 2 104 ? -6.077 -4.262 111.124 1.00 126.56 92 ALA H C 1
ATOM 11319 O O . ALA H 2 104 ? -5.627 -3.336 111.805 1.00 126.09 92 ALA H O 1
ATOM 11321 N N . ASP H 2 105 ? -6.319 -5.465 111.638 1.00 128.50 93 ASP H N 1
ATOM 11322 C CA . ASP H 2 105 ? -6.122 -5.774 113.048 1.00 122.39 93 ASP H CA 1
ATOM 11323 C C . ASP H 2 105 ? -4.656 -5.863 113.455 1.00 117.92 93 ASP H C 1
ATOM 11324 O O . ASP H 2 105 ? -4.367 -5.981 114.654 1.00 127.12 93 ASP H O 1
ATOM 11329 N N . VAL H 2 106 ? -3.722 -5.801 112.506 1.00 108.56 94 VAL H N 1
ATOM 11330 C CA . VAL H 2 106 ? -2.303 -5.947 112.816 1.00 103.80 94 VAL H CA 1
ATOM 11331 C C . VAL H 2 106 ? -1.633 -4.583 112.959 1.00 102.15 94 VAL H C 1
ATOM 11332 O O . VAL H 2 106 ? -0.720 -4.413 113.773 1.00 101.05 94 VAL H O 1
ATOM 11336 N N . LEU H 2 107 ? -2.100 -3.594 112.193 1.00 105.39 95 LEU H N 1
ATOM 11337 C CA . LEU H 2 107 ? -1.487 -2.270 112.215 1.00 92.97 95 LEU H CA 1
ATOM 11338 C C . LEU H 2 107 ? -2.543 -1.179 112.050 1.00 105.63 95 LEU H C 1
ATOM 11339 O O . LEU H 2 107 ? -3.218 -1.118 111.014 1.00 118.93 95 LEU H O 1
ATOM 11344 N N . PRO H 2 108 ? -2.720 -0.313 113.049 1.00 108.64 96 PRO H N 1
ATOM 11345 C CA . PRO H 2 108 ? -3.732 0.745 112.941 1.00 106.08 96 PRO H CA 1
ATOM 11346 C C . PRO H 2 108 ? -3.407 1.755 111.853 1.00 106.36 96 PRO H C 1
ATOM 11347 O O . PRO H 2 108 ? -2.257 2.165 111.673 1.00 105.94 96 PRO H O 1
ATOM 11351 N N . ARG H 2 109 ? -4.438 2.148 111.119 1.00 117.14 97 ARG H N 1
ATOM 11352 C CA . ARG H 2 109 ? -4.248 3.124 110.060 1.00 118.78 97 ARG H CA 1
ATOM 11353 C C . ARG H 2 109 ? -4.526 4.525 110.562 1.00 125.54 97 ARG H C 1
ATOM 11354 O O . ARG H 2 109 ? -5.321 4.701 111.483 1.00 129.50 97 ARG H O 1
#

Nearest PDB structures (foldseek):
  6xgz-assembly2_D  TM=9.994E-01  e=1.135E-19  Escherichia coli
  6xgy-assembly1_B-2  TM=9.399E-01  e=2.182E-16  Escherichia coli
  7ch7-assembly1_F  TM=9.812E-01  e=1.936E-14  Escherichia coli K-12
  6zy2-assembly1_B  TM=9.411E-01  e=3.232E-14  Escherichia coli
  6zy3-assembly1_C  TM=9.548E-01  e=3.689E-13  Escherichia coli

B-factor: mean 94.25, std 27.39, range [40.71, 205.51]

Solvent-accessible surface area: 59512 Å² total; per-residue (Å²): 162,66,83,41,0,0,17,1,112,75,0,25,16,59,131,73,116,172,47,26,3,64,86,4,50,3,40,0,19,93,27,41,1,0,0,0,0,3,54,108,83,40,16,20,42,8,0,2,80,1,0,2,19,74,66,69,18,88,128,23,59,1,25,3,46,43,58,43,7,56,78,31,68,215,81,110,34,140,62,8,86,129,70,23,21,36,12,42,75,101,44,81,17,85,109,117,47,28,0,23,42,0,0,0,84,17,9,128,96,121,8,165,23,19,76,61,0,11,62,1,4,0,10,0,1,0,17,2,3,42,3,29,32,2,12,174,40,64,23,108,93,22,42,38,3,4,31,95,11,0,15,2,0,51,12,0,3,71,19,15,53,0,0,4,0,10,21,9,0,33,44,19,30,47,9,8,30,6,10,1,3,41,2,0,35,15,0,17,58,7,9,34,3,0,0,0,0,0,1,101,25,12,30,56,0,8,15,15,9,33,71,1,31,2,3,13,105,106,110,43,30,9,111,20,28,9,16,50,2,1,18,30,42,33,92,108,0,9,102,42,23,59,64,116,65,124,20,55,18,50,14,36,18,31,47,53,97,20,56,52,32,0,11,82,106,189,99,60,142,60,121,36,156,33,2,21,5,58,9,62,54,80,32,0,9,1,40,22,66,0,16,58,100,25,0,68,45,0,28,114,71,59,112,86,0,0,146,44,0,61,9,0,24,3,64,121,12,74,80,10,10,2,5,0,0,0,0,0,0,16,0,3,16,37,0,62,155,89,65,36,133,11,74,20,92,44,24,54,71,58,10,62,32,0,3,86,8,0,45,10,40,84,80,1,1,39,140,166,68,83,39,0,0,18,1,113,72,0,25,13,58,126,72,116,169,40,22,2,61,91,4,54,2,42,0,31,93,23,92,5,0,0,0,0,3,64,104,84,39,18,20,46,15,0,0,71,0,0,0,18,65,53,70,20,89,125,26,60,0,26,4,45,40,63,44,7,54,82,32,64,218,80,103,35,144,65,8,75,123,68,15,16,45,14,26,83,100,47,82,24,82,110,106,52,26,0,19,44,0,0,0,80,20,7,135,96,113,6,165,18,22,78,56,0,8,60,0,3,0,17,0,0,0,8,1,0,12,3,30,16,2,12,138,7,59,27,85,26,14,19,20,13,18,35,85,17,0,14,2,0,49,13,0,2,73,23,15,54,0,0,1,0,9,21,9,0,51,44,24,55,84,10,2,30,8,5,1,5,15,0,0,36,14,0,16,62,6,9,40,4,0,0,0,0,1,0,75,22,0,18,60,0,6,14,16,7,33,53,1,16,3,3,21,118,104,108,44,25,10,93,7,34,11,32,49,1,40,66,39,118,39,104,132,0,52,134,35,8,72,70,61,56,108,72,81,108,116,57,49,98,19,54,51,36,0,21,134,130,106,58,141,55,121,34,184,39,2,20,5,68,13,57,62,79,32,0,10,0,42,23,69,0,16,54,100,29,0,64,40,0,28,113,73,58,111,93,0,0,106,46,0,50,13,0,10,3,68,143,14,74,91,12,12,1,4,0,0,0,0,0,1,16,0,3,10,37,1,70,136,79,63,47,137,13,86,29,100,42,25,56,66,68,6,54,33,1,0,48,3,0,34,8,41,75,86,2,0,37,112,170,66,88,36,0,0,22,2,126,76,0,16,25,49,191,71,117,183,54,34,4,80,60,4,44,2,42,0,26,107,22,88,7,0,0,0,2,18,70,107,82,39,16,20,37,35,0,1,77,0,0,5,20,88,66,67,22,94,101,24,82,0,40,4,46,47,56,59,12,50,87,40,68,216,76,123,30,146,70,9,91,130,68,28,19,41,17,33,117,94,40,82,21,85,112,115,51,25,0,21,43,0,0,0,86,18,7,134,103,101,8,159,19,25,79,56,0,10,60,1,3,0,19,0,0,0,14,0,0,21,4,29,24,3,9,176,20,76,25,68,89,4,6,7,9,7,37,82,14,0,10,3,0,53,10,0,3,70,22,12,51,0,0,4,0,9,22,10,1,45,34,22,17,11,0,0,31,0,0,0,0,14,0,0,39,16,0,19,57,7,8,27,4,1,0,0,0,1,2,108,26,17,20,11,0,1,9,19,3,26,65,1,22,0,5,20,119,94,112,44,20,10,107,14,28,3,32,46,4,23,74,50,118,34,96,139,0,114,88,48,8,36,67,138,225,110,87,121,52,52,94,16,52,52,31,0,11,76,104,134,78,62,128,64,123,51,185,39,2,16,16,66,12,44,53,80,32,0,7,0,40,21,68,0,14,61,96,32,0,61,43,0,24,112,86,73,121,84,2,1,150,43,0,63,14,0,17,4,63,128,15,83,79,10,10,2,4,0,0,0,0,0,1,16,0,3,22,30,0,66,151,80,64,38,124,5,87,29,108,42,26,64,95,91,9,50,24,0,0,100,0,0,40,8,39,80,84,2,1,47,151,167,84,79,44,1,0,17,1,122,68,0,21,18,68,45,80,120,176,59,16,2,75,90,4,53,3,41,1,18,87,25,86,7,0,0,2,0,8,56,108,78,15,19,23,51,34,0,3,73,0,5,7,15,72,52,69,18,86,120,23,72,0,38,6,49,42,77,43,17,58,80,34,66,216,82,105,48,133,66,8,93,113,72,33,24,43,18,28,83,104,42,80,15,78,111,110,48,30,0,20,45,0,0,0,83,21,8,142,92,96,8,164,22,23,79,56,0,12,61,0,4,0,17,0,0,0,24,4,1,38,2,29,28,2,14,178,42,56,22,109,93,22,53,54,15,7,32,86,7,0,10,3,0,46,11,0,3,70,20,13,49,1,0,4,0,6,14,12,2,28,61,25,37,28,3,0,25,0,3,2,0,16,3,0,38,21,0,16,57,8,8,37,4,0,0,1,0,1,0,96,25,0,17,13,0,0,8,21,5,35,54,1,17,0,3,16,114,68,106,38,15,6,105,15,26,4,9,40,0,7,42,36,90,30,55,118,3,25,110,16,0,56,71,58,24,114,33,51,3,12,15,32,70,38,48,54,97,18,55,52,34,0,19,83,129,194,103,56,145,60,124,36,182,35,1,17,4,67,7,60,53,85,31,0,9,1,43,24,58,0,15,67,99,33,0,53,43,0,26,116,76,62,107,87,1,0,140,44,0,60,9,0,18,3,66,136,13,84,83,10,9,2,5,0,0,0,0,0,1,15,0,2,16,35,0,58,138,84,62,43,124,6,80,28,94,44,24,58,111,92,8,57,35,0,0,90,7,0,59,12,40,92,78,1,1,36,162

CATH classification: 3.40.50.300

Radius of gyration: 40.32 Å; Cα contacts (8 Å, |Δi|>4): 2997; chains: 8; bounding box: 81×79×143 Å

Sequence (1457 aa):
SVANLVDMRDVSFTRGNRCIFDNISLTVPRGKITAIMGPSGIGKTTLLRLIGGQIAPDHGEILFDGENIPAMSRSRLYTVRKRMSMLFQSGALFTDMNVFDNVAYPLREHTQLPAPLLHSTVMMKLEAVGLRGAAKLMPSELSGGMARRAALARAIALEPDLIMFDEPFVGQDPITMGVLVKLISELNSALGVTCVVVSHDVPEVLSIADHHAWILADKKIVAHGSAQALQANPDPRVRQFLDGIADGPVPFRYPAGDYHADLLPGENNLYYFQQSESLSWWMQTGDTLALSGELDQDVLLPLWEMREEAVKGITCIDLSRRVSRVDTGGLALLLHLIDLAKKQGNNVTLQGVNDKVYTLAKLYNLPADVLPRSVANLVDMRDVSFTRGNRCIFDNISLTVPRGKITAIMGPSGIGKTTLLRLIGGQIAPDHGEILFDGENIPAMSRSRLYTVRRKRMSMLFQSGALFTDMNVFDNVAYPLREHTQLPAPLLHSTVMMKLEAVGLRGAAKLMPSELSGGMARRAALARAIALEPDLIMFDEPFVGQDPITMGVLVKLISELNSALGVTCVVVSHDVPEVLSIADHHAWILADKKIVAHGSAQALQANPDPRRVRQFLDGIAPFRYPAGDYHADLLPENNLYYFQQSESLSWWMQTGDTLALSGELDQDVLLPLWEMREEAVKGITCIDLSRVSRVDTGGLALLLHLIDLAKKQGNNVTLQGVNDKVYTLAKLYNLPADVLPRSVANLVDMRDVSFTRGNRCIFDNISLTVPRGKITAIMGPSGIGKTTLLRLIGGQIAPDHGEILFDGENIPAMSRSRLYTVRKRMSMLFQSGALFTDMNVFDNVAYPLREHTQLPAPLLHSTVMMKLEAVGLRGAAKLMPSELSGGMARRRAALARAIALEPDLIMFDEPFVGQDPITMGVLVKLISELNSALGVTCVVVSHDVPEVLSIADHHAWILADKKIVAHGSAQALQANPDPRVRQFLDGIFRYPAGDYHADLLPGENLYYFQQSESLSWWMQTGDTLALSGELDQDVLLPLWEMREEAVKGITCIDLSRVSRVDTGGLALLLHLIDLAKKQGNNVTLQGVNDKVYTLAKLYNLPADVLPRSVANLVDMRDVSFTRGNRCIFDNISLTVPRGKITAIMGPSGIGKTTLLRLIGGQIAPDHGEILFDGENIPAMSRSRLYTVRRKRMSMLFQSGALFTDMNVFDNVAYPLREHTQLPAPLLHSTVMMKLEAVGLRGAAKLMPSELSGGMARRAALARAIALEPDLIMFDEPFVGQDPITMGVLVKLISELNSALGVTCVVVSHDVPEVLSIADHHAWILADKKIVAHGSAQALQANPDPRVRQFLDGIADGPVPFRYYPAGDYHADLLPGENNLYYFQQSESLSWWMQTGDTLALSGELDQDVLLPLWEMREEAVKGITCIDLSRVSRVDTGGLALLLHLIDLAKKQGNNVTLQGVNDKVYTLAKLYNLPADVLPR

InterPro domains:
  IPR003439 ABC transporter-like, ATP-binding domain [PF00005] (25-172)
  IPR003439 ABC transporter-like, ATP-binding domain [PS50893] (9-245)
  IPR003593 AAA+ ATPase domain [SM00382] (33-229)
  IPR017871 ABC transporter-like, conserved site [PS00211] (145-159)
  IPR027417 P-loop containing nucleoside triphosphate hydrolase [G3DSA:3.40.50.300] (5-251)
  IPR027417 P-loop containing nucleoside triphosphate hydrolase [SSF52540] (8-237)

Organism: Escherichia coli (strain K12) (NCBI:txid83333)

Foldseek 3Di:
DDFFQKWWAQFWADDPPGTQAGGAIDTQTFLFEEEEEEDPPSCPVVVVCCLLLVDDTPDTFIAGNHRGSNPDDPVVSVVVSVLEFEQDPPDFFDQVAFLLCRLLVVCVVPVPDDPVVSSVLSLVLCVLQVCNVRRRHGLVRDDPSNRLSSSVSSRPSVPGQEYEYEASQPPDDVVSSLSVLVSVQVSSVPPSRRYYYYHLVPVSSLVRGPKYWYDDPNYTDDMDHPLQLLQDPDQRSCCSPVVDGPDARNNNDDDDDPCCVVDPD/DWDWDDDDAKIWIDDQQEIEIAGELDPVPVVVCVVCLLVRLPNHAEYEDQRYDYHDPNSLVVVLVSQVSNCVVPHHHYYHNDDVVSVVVCVVVVPDCSRDPD/DDQFQKWWFQFWADDPPDTLAGGATDTQGFLFEEEEEEDPPSCPVVVVCCQLLVDDTPDTFIAGNHDGSNPDDPVVSVVSSVLEFEQDLPDFFDQVAFLLCRLLVVCVVPPPDDDVVSSVLSCVLCVLQVCNVRRRPGPVRDDSLRRLSSSVSSRPSVPGQEYEEEASQPPDDPVSSLSVLVSVQVSSVPPSRRYYYYHLLPVSSLVRGQKYWYDDPNYTDDMGHPVVLQQDPPVVSVVSVVVSPHDHDDDDDPVVVVPD/DWDWADDPAKIWIDDQQEIEIAHELDPVPVVVCVVCLLVRQVNHQEYEDLRYDYADPNSLVSVLVSQVSNCVVPHHHDYHNDDVVSVVVCVVVVPDCVSPPD/DDFFQKWWFQFFADDDPDGLAGGATDTFGFLFEEEEEEDPPSCPVVVVCCQLLNDATPDTFMDGNRDTRNPDDDVVSVVVSLLEFEQDPPDFFDQVAFLLCRLLVVCVVPPPDDDVVSSVLSLVLCVLQVCNVRNRPGPVPDDWCNRLSSSVSNRCSSPHQEYEEEASQPRDDPVSSVSVLVSVQVSSVPPSRRYYYYHLPQVSSLVRGQKYWYDDPNYTPDMGHPVCLVQDPPVVSCCRNVVPDDDHDDDPCCVVPPD/DKDWDDDDAKIWIADQQEIEIAGELDPVPVVVCLVCLLVSLPNHQEYECQRYDYYDPNSLVVVLVSQVSNVVVVHRHYYYNDDVVSVVVCVVVVPDCSSDPD/DDFFQKWWFQFWAADDPGTQAGGAIDTFTFLFEEEEEEDPPSCPVVVVVCLLLVDDTPDTAIAGNHDGSVPDDPVVSVVVSVLEFEQDPPDFFDQVAFLLCRLLVVCVVPPPDDDVVSSVLSCVLCVLQVCNVRRRPGRVRDDPLSRLSSSVSSRCSVVHQEYEYEASQPPDDPVSSVSVLVSVLVSSVPPSRRYYYYHLPPVSSLVRGQKYWYDDPNYTQDMGHPVRLLQDQRVVSQVRVVVSDPDHGDGHDHDDDPVCVVDPD/DWDWDDDPAKIWIDDQQEIEIAHEQDPVPVVVCVVCLLVSLPNHAEYEDLRYDYADPNSVVSVLVSQVSNVVVPHHHDYHNDDVVSVVVCVVVPPDCSRDPD